Protein 3PUR (pdb70)

Radius of gyration: 34.94 Å; Cα contacts (8 Å, |Δi|>4): 1761; chains: 2; bounding box: 76×114×88 Å

Sequence (979 aa):
PKESDRCGGCGKFTLMSKKKSHHHKKNDFQWIGCDSCQTWYHFLCSGLEQFEYYLYEKFFCPKCVPHTGHSIRYKVVAPHRYRWYSPNEKHLGIEVGSKTWIEDFITRENTVPSPTDDEVCIVEDGYEFRREFEKLGGADNWGKVFMVKDMDGLNMTMPKPGFDLEDVVKIMGSDYEVDTIDVYNQSTYSMKLDTFRKLFRDTKNRPLLYNFLSLEFSDNNEMKEIAKPPRFVQEISMVNRLWPDVYLPEDQRPKVEQFCLAGMAGSYTDFHVDFGGSSVYYHILKGEKIFYIAAPTEQNFAAYQAHETSPDTTTWFGDIANGAVKRVVIKEGQTLLIPAGWIHAVLTPVDSLVFGGNFLHLGNLEMQMRVYHLENAIRKEIRSEEKFYFPNFELLHWMYMRNVLLEKITEANQEGSDMREQEKNIWTASQIMKAEMERWMDRELRLGPEKNAILPTDDKNKIMISVRKQIEIQTKIQNAKNKPKESDRCGGCGKFTHLMSKKKSHHHKKNDFQWIGCDSCQTWYHFLCSGLEQFEYYLYEKFFCPKCVPHTGHSIRYKVVAPHRYRWYSPNEKHLGIEVGSKTWIEDFITRENTVPSPTDDEVCIVEDGYEFRREFEKLGGADNWGKVFMVKDMDGLNMTMPKPGFDLEDVVKIMGSDYEVDTIDVYNQSTYSMKLDTFRKLFRDTKNRPLLYNFLSLEFSDNNEMKEIAKPPRFVQEISMVNRLWPDVSGEYIKLLQREEYLPEDQRPKVEQFCLAGMAGSYTDFHVDFGGSSVYYHILKGEKIFYIAAPTEQNFAAYQAHETSPDTTTWFGDIANGAVKRVVIKEGQTLLIPAGWIHAVLTPVDSLVFGGNFLHLGNLEMQMRVYHLENAIRKEIRSEEKFYFPNFELLHWMYMRNVLLEKITEANQEGSDMREQEKNIWTASQIMKAEMERWMDRELRLGPEKNAILPTDDKNKIMISVRKQIEIQTKIQNAKNK

B-factor: mean 55.59, std 14.45, range [25.79, 121.7]

InterPro domains:
  IPR001965 Zinc finger, PHD-type [SM00249] (210-288)
  IPR003347 JmjC domain [PF02373] (496-595)
  IPR003347 JmjC domain [PS51184] (441-612)
  IPR003347 JmjC domain [SM00558] (441-612)
  IPR011011 Zinc finger, FYVE/PHD-type [SSF57903] (251-297)
  IPR013083 Zinc finger, RING/FYVE/PHD-type [G3DSA:3.30.40.10] (224-297)
  IPR019786 Zinc finger, PHD-type, conserved site [PS01359] (211-287)
  IPR041070 Jumonji, helical domain [PF17811] (600-690)
  IPR050690 JHDM1 Histone Demethylase [PTHR23123] (252-898)

Foldseek 3Di:
DDDQAAAPQPGHGQDQEDDQAVPVCVQQQDWDAAPPVRHIHRNVRQPDFFVCSQFAPHQHGPVCCVPPPHGHGADQLAQQALPSNDVVCNPPARFPLRLVNLVVCVVCVVVAAADDCVAEAEEAELLVVVVVCVVCPHPLQDFHKYKYQAHPVQQWAAAAFVCDLVVVCVQCHQQDWFWKQQRNNRHTHIDGSVVVVVQLVCLPDPPTWIKTDWPQCCPRVVLVNRGAHRPSCCVFFLLCVLVPVPPPDPVQRRGFFKTKIWTAASGKFAKDFAFLLWKKKKAWSDAKKKKWKAGQDPLQLVLVLCVLLDPDRHDHSCVVRVSRIHIDMAGHNMMMIGGGRMIIMMHGNHGTMMIMGTGDGLSCLVRSVVVVVSVVVSCVRDVPPSDDHGRCSVVSLLSCLQVPLLVVLVVCLVVLHQCCVPNVSSLVSNVVSLVVVVVVLVVCVVPNDDPDDPDDNVVVVVSNVSSVVSNVSSVVSVCVVDD/DDDQAAAPFPRHGDDDQEDDQAVVVCVQQQDWDAAPPPRHIHRCVRQPDFFVCSQFAPHQHGPVGCVPPNHGHGQPQQAQQALPSRDVVCNVDFRFCQGPVNLVVCVVPVVVQAADDCVAEAEEAELQVVVVVCVVCPHDLQDFHKYKHNAHVNLQWAAADQVDDLVVVCVQCHQQDWFFKAQRNNRHTHIDGSVVVVVQLVPPPDPPTWIKTDWAQCCPRPVVVVHGAHRVSCCVFFLLCVQAPRVPPVVVVVVVPVGHDPPVQRNRFFKTKIWTAASGKFAKDFPFLQWKKKKAWSAAKKKKWKFGQDPLQLVLVLVVLLDPDRNDHSCVVSVSRIHIDMAGHNMMMIGGGRIIIMMHGNHTTMMIMGTGDGLSCLVRSVVVVVSVVVSCVRDPDPSDDHNRCSVVSLLCCLQPPLLVVLVVCLVVLHQCCVPNVSSVVSNVVSLVSLVVVLVVCVVPNDDPSDDDDNVSSVVSNVSSVVSNVSSVVSNCPVPD

Solvent-accessible surface area: 46070 Å² total; per-residue (Å²): 160,38,138,102,57,139,0,48,48,59,35,144,110,111,137,40,24,46,71,47,1,42,58,56,90,164,54,20,129,93,37,33,20,2,63,49,57,129,51,52,14,20,20,88,38,2,59,27,33,14,12,28,26,46,2,42,106,100,5,24,0,82,156,5,36,112,135,44,34,145,19,67,71,75,142,77,50,0,51,26,26,54,112,6,52,6,88,119,26,133,144,79,39,71,10,6,0,0,75,38,19,4,88,76,1,76,98,79,15,85,105,16,75,89,29,72,124,124,26,8,22,92,2,103,42,0,126,43,4,154,137,40,12,88,158,84,40,4,21,80,99,10,47,31,1,2,8,0,82,77,62,90,28,8,101,3,66,20,16,174,113,54,30,34,4,58,40,0,19,164,34,26,25,59,104,76,120,3,14,1,30,0,0,16,14,60,31,14,26,13,1,82,0,53,13,0,68,118,46,12,108,56,102,196,100,44,68,10,10,8,11,2,26,12,4,7,2,16,98,30,116,99,1,51,86,49,1,64,7,0,117,33,0,46,120,44,2,2,6,50,132,11,19,88,127,174,216,24,61,98,111,30,30,1,31,2,19,21,6,0,34,1,0,2,39,10,1,4,42,44,8,55,19,18,13,0,0,3,0,14,2,24,9,0,7,65,9,46,8,8,6,0,1,0,22,19,67,48,64,16,6,31,26,9,21,62,29,48,21,40,128,70,52,61,42,11,2,12,86,97,4,157,50,22,5,26,53,9,39,0,111,102,30,15,0,0,0,5,2,4,1,9,0,9,0,12,3,2,43,64,37,0,6,0,1,2,3,8,1,0,1,30,24,13,4,94,41,0,8,55,0,29,16,2,16,31,2,8,72,131,67,41,238,48,73,100,64,31,53,10,9,35,11,27,13,0,0,2,4,17,2,68,42,11,0,24,100,84,0,29,77,5,16,145,140,46,40,10,3,111,112,162,36,125,69,34,15,53,8,0,75,59,0,47,63,18,1,44,62,9,10,60,57,11,131,112,124,29,89,105,219,123,43,81,18,72,44,78,57,10,54,137,13,3,84,37,0,96,129,24,20,100,59,0,49,129,39,20,92,75,118,102,219,157,49,136,97,45,135,1,43,52,70,28,139,104,58,201,125,36,17,49,65,41,1,60,58,45,81,167,56,17,127,88,38,30,23,2,69,43,56,123,52,58,11,17,20,89,43,1,60,25,41,13,11,30,22,43,3,44,106,86,5,26,0,76,164,4,38,114,135,46,30,149,19,74,74,76,140,84,41,0,49,25,29,51,104,8,52,10,90,123,24,134,150,75,38,80,11,5,0,0,69,46,16,3,89,77,0,74,106,82,17,88,107,19,71,90,26,71,122,124,27,8,23,88,3,41,11,0,12,40,5,94,49,44,12,94,153,80,39,3,23,83,98,12,49,37,1,1,7,0,79,54,48,19,23,8,20,0,63,22,15,156,109,51,32,30,4,61,48,0,14,177,29,22,28,59,103,76,113,4,14,0,31,0,1,16,14,64,33,13,27,9,1,79,0,41,14,0,58,120,52,21,115,59,109,183,83,46,70,9,10,8,14,1,23,14,3,6,2,13,94,29,121,106,1,27,93,34,1,50,7,0,82,34,0,36,129,46,2,2,6,32,115,6,6,26,67,75,88,55,124,58,102,102,53,66,121,181,128,42,18,16,63,83,108,35,27,1,34,1,20,20,7,0,36,2,0,1,38,11,1,5,48,38,8,55,20,15,12,0,0,3,0,14,2,22,9,0,4,70,9,36,10,7,4,0,1,0,20,18,70,140,125,21,14,52,27,8,61,65,33,42,30,44,136,73,39,64,44,10,2,14,88,96,7,157,52,17,6,25,53,8,37,0,110,99,32,30,0,1,0,4,3,4,2,9,0,10,0,12,2,3,43,69,43,2,7,0,1,2,1,7,1,0,1,32,24,10,4,110,43,0,9,71,0,29,61,16,19,34,36,10,83,169,117,55,216,38,111,84,71,35,54,8,12,34,10,26,13,0,0,1,5,15,0,96,34,7,0,25,84,72,0,37,72,4,15,140,129,48,37,10,1,112,110,156,45,122,78,32,12,49,8,0,80,61,0,45,61,18,0,45,148,10,4,70,55,5,113,152,128,32,77,100,205,114,40,90,22,73,44,89,54,11,47,131,14,0,100,39,0,96,132,19,20,98,64,0,47,131,37,20,88,73,128,107,232

Organism: Caenorhabditis elegans (NCBI:txid6239)

Secondary structure (DSSP, 8-state):
---S---TTT------S---TTTTTTSTTSEEE-TTT--EEEGGGTT--GGGTTTEEE---TTTHHHH-SPEEPP---TTSSSTT-GGGTTSPPPTTSHHHHHHHHHHGGGSPPPPTTTEEEEEEHHHHHHHHHHTT-GGG--SEEEEEE-TTS----PPBTB-HHHHHHHH-TT-EEEEEETTTTEEEEEEHHHHHHHHH--S--SS-EEE--EE-TTSTTHHHHS---HHHHHH-HHHHHS------GGGS---SSEEEEE-TTEEEEEE--GGG-EEEEEEEEEEEEEEEE---HHHHHHHHHHHHSS--S--GGGGTTT--EEEEEETT-EEEE-TT-EEEEEEEEEEEEEEEEE--GGGHHHHHHHHHHHHHHHHH---TT----TTHHHHHHHIIIIIIHHHHHHHHHTT--HHHHHHHHHHHHHHHHHHHHHHHHHHHHH---SS--S-HHHHHHHHHHHHHHHHHHHHHHHTT--/--SS-B-TTT--B----S---GGGGTTSTTSEEE-TTT--EEEGGGTT--GGGTTTEEE---TTTHHHH-S-EEPP---TTSSSTT-GGGTTSPPPTTSHHHHHHHHHHGGGSPPPPTTTEEEEEEHHHHHHHHHHTT-GGG--SEEEEEE-TTS----PPBTB-HHHHHHHH-TT-EEEEEEGGGTEEEEEEHHHHHHHHH--S--SS-EEE--EE-TTSTTHHHHS---HHHHHH-HHHHHS--TT--HHHHHSSS----GGGS---SSEEEEE-TTEEEEEE--GGG-EEEEEEEEEEEEEEEE---HHHHHHHHHHHHSS--SS-GGGGTTT--EEEEEETT-EEEE-TT-EEEEEEEEEEEEEEEEE--GGGHHHHHHHHHHHHHHHHHS--TTS---TTHHHHHHHHIIIIIHHHHHHHHHTT--TTTT-HHHHHHHHHHHHHHHHHHHHHHHH---TT--S-HHHHHHHHHHHHHHHHHHHHHHHTT--

GO terms:
  GO:0071558 histone H3K27me2/H3K27me3 demethylase activity (F, IDA)
  GO:0005634 nucleus (C, IDA)
  GO:0032454 histone H3K9 demethylase activity (F, IDA)
  GO:0042393 histone binding (F, IDA)
  GO:0071558 histone H3K27me2/H3K27me3 demethylase activity (F, IMP)
  GO:0032454 histone H3K9 demethylase activity (F, IMP)

Structure (mmCIF, N/CA/C/O backbone):
data_3PUR
#
_entry.id   3PUR
#
_cell.length_a   66.009
_cell.length_b   144.086
_cell.length_c   78.087
_cell.angle_alpha   90.00
_cell.angle_beta   106.22
_cell.angle_gamma   90.00
#
_symmetry.space_group_name_H-M   'P 1 21 1'
#
loop_
_entity.id
_entity.type
_entity.pdbx_description
1 polymer 'Lysine-specific demethylase 7 homolog'
2 non-polymer 'FE (II) ION'
3 non-polymer 'ZINC ION'
4 non-polymer '(2R)-2-hydroxypentanedioic acid'
5 water water
#
loop_
_atom_site.group_PDB
_atom_site.id
_atom_site.type_symbol
_atom_site.label_atom_id
_atom_site.label_alt_id
_atom_site.label_comp_id
_atom_site.label_asym_id
_atom_site.label_entity_id
_atom_site.label_seq_id
_atom_site.pdbx_PDB_ins_code
_atom_site.Cartn_x
_atom_site.Cartn_y
_atom_site.Cartn_z
_atom_site.occupancy
_atom_site.B_iso_or_equiv
_atom_site.auth_seq_id
_atom_site.auth_comp_id
_atom_site.auth_asym_id
_atom_site.auth_atom_id
_atom_site.pdbx_PDB_model_num
ATOM 1 N N . PRO A 1 9 ? -15.422 -47.654 4.397 1.00 80.37 192 PRO A N 1
ATOM 2 C CA . PRO A 1 9 ? -15.648 -48.731 5.367 1.00 81.96 192 PRO A CA 1
ATOM 3 C C . PRO A 1 9 ? -15.162 -50.098 4.858 1.00 82.52 192 PRO A C 1
ATOM 4 O O . PRO A 1 9 ? -15.989 -50.993 4.635 1.00 83.47 192 PRO A O 1
ATOM 8 N N . LYS A 1 10 ? -13.855 -50.264 4.669 1.00 78.07 193 LYS A N 1
ATOM 9 C CA . LYS A 1 10 ? -13.360 -51.537 4.153 1.00 76.08 193 LYS A CA 1
ATOM 10 C C . LYS A 1 10 ? -12.525 -52.346 5.161 1.00 81.07 193 LYS A C 1
ATOM 11 O O . LYS A 1 10 ? -12.029 -51.816 6.165 1.00 76.32 193 LYS A O 1
ATOM 17 N N . GLU A 1 11 ? -12.384 -53.639 4.876 1.00 78.88 194 GLU A N 1
ATOM 18 C CA . GLU A 1 11 ? -11.774 -54.578 5.806 1.00 79.64 194 GLU A CA 1
ATOM 19 C C . GLU A 1 11 ? -10.301 -54.784 5.526 1.00 77.60 194 GLU A C 1
ATOM 20 O O . GLU A 1 11 ? -9.713 -54.094 4.695 1.00 75.32 194 GLU A O 1
ATOM 26 N N . SER A 1 12 ? -9.710 -55.745 6.231 1.00 72.50 195 SER A N 1
ATOM 27 C CA . SER A 1 12 ? -8.335 -56.138 5.963 1.00 73.08 195 SER A CA 1
ATOM 28 C C . SER A 1 12 ? -8.267 -56.960 4.666 1.00 71.97 195 SER A C 1
ATOM 29 O O . SER A 1 12 ? -8.018 -58.170 4.705 1.00 62.75 195 SER A O 1
ATOM 32 N N . ASP A 1 13 ? -8.538 -56.269 3.544 1.00 74.88 196 ASP A N 1
ATOM 33 C CA . ASP A 1 13 ? -8.430 -56.762 2.151 1.00 75.92 196 ASP A CA 1
ATOM 34 C C . ASP A 1 13 ? -7.730 -55.695 1.261 1.00 72.73 196 ASP A C 1
ATOM 35 O O . ASP A 1 13 ? -7.536 -54.570 1.704 1.00 74.58 196 ASP A O 1
ATOM 40 N N . ARG A 1 14 ? -7.367 -56.026 0.018 1.00 73.40 197 ARG A N 1
ATOM 41 C CA . ARG A 1 14 ? -6.341 -55.237 -0.693 1.00 73.24 197 ARG A CA 1
ATOM 42 C C . ARG A 1 14 ? -6.762 -54.267 -1.829 1.00 72.50 197 ARG A C 1
ATOM 43 O O . ARG A 1 14 ? -7.747 -54.488 -2.544 1.00 68.68 197 ARG A O 1
ATOM 51 N N . CYS A 1 15 ? -5.976 -53.200 -1.986 1.00 69.45 198 CYS A N 1
ATOM 52 C CA . CYS A 1 15 ? -6.230 -52.152 -2.979 1.00 66.72 198 CYS A CA 1
ATOM 53 C C . CYS A 1 15 ? -5.897 -52.610 -4.393 1.00 65.12 198 CYS A C 1
ATOM 54 O O . CYS A 1 15 ? -4.782 -53.040 -4.665 1.00 67.21 198 CYS A O 1
ATOM 57 N N . GLY A 1 16 ? -6.872 -52.503 -5.290 1.00 65.59 199 GLY A N 1
ATOM 58 C CA . GLY A 1 16 ? -6.734 -53.008 -6.645 1.00 62.37 199 GLY A CA 1
ATOM 59 C C . GLY A 1 16 ? -5.685 -52.291 -7.473 1.00 64.28 199 GLY A C 1
ATOM 60 O O . GLY A 1 16 ? -5.263 -52.777 -8.531 1.00 61.50 199 GLY A O 1
ATOM 61 N N . GLY A 1 17 ? -5.263 -51.126 -6.996 1.00 62.87 200 GLY A N 1
ATOM 62 C CA . GLY A 1 17 ? -4.237 -50.365 -7.680 1.00 64.41 200 GLY A CA 1
ATOM 63 C C . GLY A 1 17 ? -2.842 -50.780 -7.254 1.00 67.00 200 GLY A C 1
ATOM 64 O O . GLY A 1 17 ? -2.070 -51.280 -8.064 1.00 59.38 200 GLY A O 1
ATOM 65 N N . CYS A 1 18 ? -2.518 -50.584 -5.976 1.00 68.67 201 CYS A N 1
ATOM 66 C CA . CYS A 1 18 ? -1.167 -50.869 -5.495 1.00 69.35 201 CYS A CA 1
ATOM 67 C C . CYS A 1 18 ? -1.014 -52.279 -4.921 1.00 72.84 201 CYS A C 1
ATOM 68 O O . CYS A 1 18 ? 0.073 -52.666 -4.495 1.00 75.49 201 CYS A O 1
ATOM 71 N N . GLY A 1 19 ? -2.106 -53.038 -4.908 1.00 72.83 202 GLY A N 1
ATOM 72 C CA . GLY A 1 19 ? -2.084 -54.411 -4.436 1.00 72.61 202 GLY A CA 1
ATOM 73 C C . GLY A 1 19 ? -1.788 -54.615 -2.957 1.00 73.32 202 GLY A C 1
ATOM 74 O O . GLY A 1 19 ? -1.554 -55.743 -2.528 1.00 77.68 202 GLY A O 1
ATOM 75 N N . LYS A 1 20 ? -1.798 -53.547 -2.168 1.00 73.15 203 LYS A N 1
ATOM 76 C CA . LYS A 1 20 ? -1.548 -53.687 -0.731 1.00 75.03 203 LYS A CA 1
ATOM 77 C C . LYS A 1 20 ? -2.827 -53.680 0.113 1.00 75.15 203 LYS A C 1
ATOM 78 O O . LYS A 1 20 ? -3.853 -53.150 -0.307 1.00 72.44 203 LYS A O 1
ATOM 84 N N . PHE A 1 21 ? -2.757 -54.285 1.299 1.00 73.17 204 PHE A N 1
ATOM 85 C CA . PHE A 1 21 ? -3.904 -54.369 2.208 1.00 74.54 204 PHE A CA 1
ATOM 86 C C . PHE A 1 21 ? -4.000 -53.132 3.117 1.00 73.54 204 PHE A C 1
ATOM 87 O O . PHE A 1 21 ? -3.237 -52.179 2.951 1.00 76.17 204 PHE A O 1
ATOM 95 N N . THR A 1 22 ? -4.936 -53.141 4.066 1.00 70.31 205 THR A N 1
ATOM 96 C CA . THR A 1 22 ? -5.097 -52.006 4.983 1.00 74.12 205 THR A CA 1
ATOM 97 C C . THR A 1 22 ? -3.779 -51.621 5.659 1.00 76.59 205 THR A C 1
ATOM 98 O O . THR A 1 22 ? -3.229 -52.386 6.462 1.00 78.31 205 THR A O 1
ATOM 102 N N . LEU A 1 42 ? 8.260 -25.084 1.089 1.00 83.92 225 LEU A N 1
ATOM 103 C CA . LEU A 1 42 ? 7.220 -24.155 0.654 1.00 81.46 225 LEU A CA 1
ATOM 104 C C . LEU A 1 42 ? 7.798 -22.763 0.396 1.00 75.32 225 LEU A C 1
ATOM 105 O O . LEU A 1 42 ? 7.962 -21.980 1.330 1.00 74.14 225 LEU A O 1
ATOM 110 N N . MET A 1 43 ? 8.106 -22.463 -0.867 1.00 72.72 226 MET A N 1
ATOM 111 C CA . MET A 1 43 ? 8.623 -21.141 -1.249 1.00 67.14 226 MET A CA 1
ATOM 112 C C . MET A 1 43 ? 7.604 -20.277 -2.009 1.00 61.40 226 MET A C 1
ATOM 113 O O . MET A 1 43 ? 7.772 -19.056 -2.111 1.00 54.41 226 MET A O 1
ATOM 118 N N . SER A 1 44 ? 6.566 -20.922 -2.546 1.00 64.98 227 SER A N 1
ATOM 119 C CA . SER A 1 44 ? 5.468 -20.244 -3.243 1.00 62.57 227 SER A CA 1
ATOM 120 C C . SER A 1 44 ? 4.107 -20.773 -2.775 1.00 66.44 227 SER A C 1
ATOM 121 O O . SER A 1 44 ? 4.036 -21.726 -1.988 1.00 69.57 227 SER A O 1
ATOM 124 N N . LYS A 1 45 ? 3.034 -20.163 -3.278 1.00 64.02 228 LYS A N 1
ATOM 125 C CA . LYS A 1 45 ? 1.677 -20.440 -2.793 1.00 71.56 228 LYS A CA 1
ATOM 126 C C . LYS A 1 45 ? 1.178 -21.859 -3.124 1.00 73.29 228 LYS A C 1
ATOM 127 O O . LYS A 1 45 ? 0.943 -22.204 -4.293 1.00 72.08 228 LYS A O 1
ATOM 133 N N . LYS A 1 46 ? 1.027 -22.673 -2.080 1.00 73.40 229 LYS A N 1
ATOM 134 C CA . LYS A 1 46 ? 0.518 -24.036 -2.221 1.00 78.53 229 LYS A CA 1
ATOM 135 C C . LYS A 1 46 ? -0.394 -24.398 -1.045 1.00 83.50 229 LYS A C 1
ATOM 136 O O . LYS A 1 46 ? -0.016 -24.215 0.116 1.00 84.95 229 LYS A O 1
ATOM 142 N N . LYS A 1 47 ? -1.591 -24.907 -1.341 1.00 82.01 230 LYS A N 1
ATOM 143 C CA . LYS A 1 47 ? -2.548 -25.278 -0.289 1.00 82.99 230 LYS A CA 1
ATOM 144 C C . LYS A 1 47 ? -3.058 -26.732 -0.358 1.00 84.00 230 LYS A C 1
ATOM 145 O O . LYS A 1 47 ? -3.610 -27.243 0.617 1.00 85.20 230 LYS A O 1
ATOM 151 N N . SER A 1 48 ? -2.880 -27.398 -1.497 1.00 82.82 231 SER A N 1
ATOM 152 C CA . SER A 1 48 ? -3.440 -28.743 -1.669 1.00 81.68 231 SER A CA 1
ATOM 153 C C . SER A 1 48 ? -2.690 -29.832 -0.883 1.00 89.72 231 SER A C 1
ATOM 154 O O . SER A 1 48 ? -3.245 -30.901 -0.610 1.00 90.34 231 SER A O 1
ATOM 157 N N . HIS A 1 49 ? -1.442 -29.550 -0.511 1.00 92.36 232 HIS A N 1
ATOM 158 C CA . HIS A 1 49 ? -0.589 -30.530 0.172 1.00 95.60 232 HIS A CA 1
ATOM 159 C C . HIS A 1 49 ? -0.986 -30.836 1.629 1.00 94.57 232 HIS A C 1
ATOM 160 O O . HIS A 1 49 ? -0.405 -31.725 2.256 1.00 95.48 232 HIS A O 1
ATOM 167 N N . HIS A 1 50 ? -1.973 -30.112 2.157 1.00 94.48 233 HIS A N 1
ATOM 168 C CA . HIS A 1 50 ? -2.381 -30.258 3.561 1.00 98.21 233 HIS A CA 1
ATOM 169 C C . HIS A 1 50 ? -3.197 -31.529 3.821 1.00 98.43 233 HIS A C 1
ATOM 170 O O . HIS A 1 50 ? -2.867 -32.321 4.710 1.00 94.08 233 HIS A O 1
ATOM 177 N N . HIS A 1 51 ? -4.265 -31.714 3.047 1.00 99.47 234 HIS A N 1
ATOM 178 C CA . HIS A 1 51 ? -5.092 -32.919 3.157 1.00 99.66 234 HIS A CA 1
ATOM 179 C C . HIS A 1 51 ? -4.769 -33.992 2.086 1.00 97.17 234 HIS A C 1
ATOM 180 O O . HIS A 1 51 ? -5.669 -34.602 1.490 1.00 91.61 234 HIS A O 1
ATOM 187 N N . LYS A 1 52 ? -3.470 -34.204 1.857 1.00 95.47 235 LYS A N 1
ATOM 188 C CA . LYS A 1 52 ? -2.980 -35.389 1.157 1.00 93.73 235 LYS A CA 1
ATOM 189 C C . LYS A 1 52 ? -3.150 -36.609 2.070 1.00 94.95 235 LYS A C 1
ATOM 190 O O . LYS A 1 52 ? -2.630 -37.697 1.790 1.00 92.57 235 LYS A O 1
ATOM 196 N N . LYS A 1 53 ? -3.878 -36.407 3.169 1.00 96.51 236 LYS A N 1
ATOM 197 C CA . LYS A 1 53 ? -4.187 -37.465 4.128 1.00 96.26 236 LYS A CA 1
ATOM 198 C C . LYS A 1 53 ? -5.487 -38.171 3.736 1.00 91.81 236 LYS A C 1
ATOM 199 O O . LYS A 1 53 ? -5.962 -39.073 4.435 1.00 89.83 236 LYS A O 1
ATOM 205 N N . ASN A 1 54 ? -6.057 -37.732 2.617 1.00 86.93 237 ASN A N 1
ATOM 206 C CA . ASN A 1 54 ? -7.177 -38.411 1.988 1.00 82.43 237 ASN A CA 1
ATOM 207 C C . ASN A 1 54 ? -6.646 -39.369 0.934 1.00 78.07 237 ASN A C 1
ATOM 208 O O . ASN A 1 54 ? -7.317 -40.324 0.549 1.00 73.87 237 ASN A O 1
ATOM 213 N N . ASP A 1 55 ? -5.428 -39.107 0.475 1.00 77.06 238 ASP A N 1
ATOM 214 C CA . ASP A 1 55 ? -4.801 -39.945 -0.535 1.00 74.28 238 ASP A CA 1
ATOM 215 C C . ASP A 1 55 ? -4.831 -41.417 -0.144 1.00 73.47 238 ASP A C 1
ATOM 216 O O . ASP A 1 55 ? -5.006 -42.292 -0.993 1.00 70.14 238 ASP A O 1
ATOM 221 N N . PHE A 1 56 ? -4.668 -41.693 1.141 1.00 73.27 239 PHE A N 1
ATOM 222 C CA . PHE A 1 56 ? -4.626 -43.077 1.593 1.00 72.21 239 PHE A CA 1
ATOM 223 C C . PHE A 1 56 ? -5.842 -43.469 2.437 1.00 73.40 239 PHE A C 1
ATOM 224 O O . PHE A 1 56 ? -5.767 -44.363 3.280 1.00 72.56 239 PHE A O 1
ATOM 232 N N . GLN A 1 57 ? -6.958 -42.785 2.209 1.00 71.66 240 GLN A N 1
ATOM 233 C CA . GLN A 1 57 ? -8.252 -43.290 2.636 1.00 69.30 240 GLN A CA 1
ATOM 234 C C . GLN A 1 57 ? -8.794 -44.135 1.490 1.00 69.10 240 GLN A C 1
ATOM 235 O O . GLN A 1 57 ? -8.220 -44.140 0.402 1.00 65.74 240 GLN A O 1
ATOM 241 N N . TRP A 1 58 ? -9.885 -44.855 1.719 1.00 68.63 241 TRP A N 1
ATOM 242 C CA . TRP A 1 58 ? -10.325 -45.837 0.732 1.00 65.22 241 TRP A CA 1
ATOM 243 C C . TRP A 1 58 ? -11.664 -45.534 0.056 1.00 65.13 241 TRP A C 1
ATOM 244 O O . TRP A 1 58 ? -12.588 -44.991 0.672 1.00 59.94 241 TRP A O 1
ATOM 255 N N . ILE A 1 59 ? -11.735 -45.895 -1.227 1.00 59.17 242 ILE A N 1
ATOM 256 C CA . ILE A 1 59 ? -12.947 -45.794 -2.030 1.00 55.86 242 ILE A CA 1
ATOM 257 C C . ILE A 1 59 ? -13.171 -47.152 -2.697 1.00 58.29 242 ILE A C 1
ATOM 258 O O . ILE A 1 59 ? -12.231 -47.778 -3.205 1.00 56.09 242 ILE A O 1
ATOM 263 N N . GLY A 1 60 ? -14.414 -47.613 -2.688 1.00 56.09 243 GLY A N 1
ATOM 264 C CA . GLY A 1 60 ? -14.736 -48.891 -3.292 1.00 57.45 243 GLY A CA 1
ATOM 265 C C . GLY A 1 60 ? -15.509 -48.745 -4.589 1.00 52.63 243 GLY A C 1
ATOM 266 O O . GLY A 1 60 ? -16.412 -47.916 -4.697 1.00 51.12 243 GLY A O 1
ATOM 267 N N . CYS A 1 61 ? -15.173 -49.558 -5.579 1.00 49.50 244 CYS A N 1
ATOM 268 C CA . CYS A 1 61 ? -15.925 -49.495 -6.820 1.00 52.78 244 CYS A CA 1
ATOM 269 C C . CYS A 1 61 ? -17.315 -50.083 -6.632 1.00 54.76 244 CYS A C 1
ATOM 270 O O . CYS A 1 61 ? -17.475 -51.184 -6.095 1.00 52.87 244 CYS A O 1
ATOM 273 N N . ASP A 1 62 ? -18.320 -49.346 -7.085 1.00 54.11 245 ASP A N 1
ATOM 274 C CA . ASP A 1 62 ? -19.706 -49.754 -6.910 1.00 57.54 245 ASP A CA 1
ATOM 275 C C . ASP A 1 62 ? -20.098 -50.948 -7.783 1.00 59.24 245 ASP A C 1
ATOM 276 O O . ASP A 1 62 ? -21.108 -51.606 -7.535 1.00 61.29 245 ASP A O 1
ATOM 281 N N . SER A 1 63 ? -19.305 -51.221 -8.811 1.00 56.92 246 SER A N 1
ATOM 282 C CA . SER A 1 63 ? -19.615 -52.325 -9.719 1.00 57.64 246 SER A CA 1
ATOM 283 C C . SER A 1 63 ? -18.887 -53.595 -9.303 1.00 54.43 246 SER A C 1
ATOM 284 O O . SER A 1 63 ? -19.497 -54.528 -8.783 1.00 54.82 246 SER A O 1
ATOM 287 N N . CYS A 1 64 ? -17.577 -53.623 -9.519 1.00 51.67 247 CYS A N 1
ATOM 288 C CA . CYS A 1 64 ? -16.809 -54.822 -9.236 1.00 53.04 247 CYS A CA 1
ATOM 289 C C . CYS A 1 64 ? -16.484 -54.954 -7.753 1.00 56.68 247 CYS A C 1
ATOM 290 O O . CYS A 1 64 ? -15.853 -55.923 -7.340 1.00 54.62 247 CYS A O 1
ATOM 293 N N . GLN A 1 65 ? -16.916 -53.972 -6.965 1.00 54.23 248 GLN A N 1
ATOM 294 C CA . GLN A 1 65 ? -16.742 -53.988 -5.515 1.00 55.76 248 GLN A CA 1
ATOM 295 C C . GLN A 1 65 ? -15.300 -54.136 -5.078 1.00 55.49 248 GLN A C 1
ATOM 296 O O . GLN A 1 65 ? -15.046 -54.601 -3.967 1.00 62.99 248 GLN A O 1
ATOM 302 N N . THR A 1 66 ? -14.347 -53.755 -5.920 1.00 53.48 249 THR A N 1
ATOM 303 C CA . THR A 1 66 ? -12.963 -53.745 -5.447 1.00 56.59 249 THR A CA 1
ATOM 304 C C . THR A 1 66 ? -12.653 -52.398 -4.800 1.00 57.88 249 THR A C 1
ATOM 305 O O . THR A 1 66 ? -13.218 -51.368 -5.183 1.00 54.58 249 THR A O 1
ATOM 309 N N . TRP A 1 67 ? -11.780 -52.426 -3.796 1.00 57.28 250 TRP A N 1
ATOM 310 C CA . TRP A 1 67 ? -11.427 -51.239 -3.025 1.00 59.46 250 TRP A CA 1
ATOM 311 C C . TRP A 1 67 ? -10.124 -50.645 -3.528 1.00 57.61 250 TRP A C 1
ATOM 312 O O . TRP A 1 67 ? -9.234 -51.372 -3.983 1.00 61.83 250 TRP A O 1
ATOM 323 N N . TYR A 1 68 ? -10.012 -49.324 -3.434 1.00 56.22 251 TYR A N 1
ATOM 324 C CA . TYR A 1 68 ? -8.827 -48.612 -3.899 1.00 58.16 251 TYR A CA 1
ATOM 325 C C . TYR A 1 68 ? -8.466 -47.497 -2.932 1.00 58.99 251 TYR A C 1
ATOM 326 O O . TYR A 1 68 ? -9.344 -46.804 -2.424 1.00 57.31 251 TYR A O 1
ATOM 335 N N . HIS A 1 69 ? -7.174 -47.311 -2.699 1.00 59.12 252 HIS A N 1
ATOM 336 C CA . HIS A 1 69 ? -6.695 -46.068 -2.125 1.00 60.39 252 HIS A CA 1
ATOM 337 C C . HIS A 1 69 ? -7.106 -44.953 -3.083 1.00 61.61 252 HIS A C 1
ATOM 338 O O . HIS A 1 69 ? -6.965 -45.101 -4.297 1.00 61.62 252 HIS A O 1
ATOM 345 N N . PHE A 1 70 ? -7.620 -43.846 -2.555 1.00 61.03 253 PHE A N 1
ATOM 346 C CA . PHE A 1 70 ? -7.977 -42.719 -3.405 1.00 59.86 253 PHE A CA 1
ATOM 347 C C . PHE A 1 70 ? -6.843 -42.438 -4.373 1.00 61.55 253 PHE A C 1
ATOM 348 O O . PHE A 1 70 ? -7.041 -42.381 -5.590 1.00 58.96 253 PHE A O 1
ATOM 356 N N . LEU A 1 71 ? -5.644 -42.278 -3.827 1.00 63.26 254 LEU A N 1
ATOM 357 C CA . LEU A 1 71 ? -4.461 -42.047 -4.652 1.00 66.06 254 LEU A CA 1
ATOM 358 C C . LEU A 1 71 ? -4.378 -43.053 -5.798 1.00 64.42 254 LEU A C 1
ATOM 359 O O . LEU A 1 71 ? -3.952 -42.708 -6.897 1.00 68.55 254 LEU A O 1
ATOM 364 N N . CYS A 1 72 ? -4.775 -44.294 -5.536 1.00 61.70 255 CYS A N 1
ATOM 365 C CA . CYS A 1 72 ? -4.596 -45.379 -6.499 1.00 61.90 255 CYS A CA 1
ATOM 366 C C . CYS A 1 72 ? -5.818 -45.572 -7.383 1.00 60.27 255 CYS A C 1
ATOM 367 O O . CYS A 1 72 ? -5.810 -46.402 -8.289 1.00 63.03 255 CYS A O 1
ATOM 370 N N . SER A 1 73 ? -6.866 -44.799 -7.119 1.00 60.01 256 SER A N 1
ATOM 371 C CA . SER A 1 73 ? -8.155 -45.018 -7.763 1.00 56.01 256 SER A CA 1
ATOM 372 C C . SER A 1 73 ? -8.231 -44.435 -9.163 1.00 57.01 256 SER A C 1
ATOM 373 O O . SER A 1 73 ? -9.167 -44.727 -9.899 1.00 57.70 256 SER A O 1
ATOM 376 N N . GLY A 1 74 ? -7.265 -43.596 -9.521 1.00 57.77 257 GLY A N 1
ATOM 377 C CA . GLY A 1 74 ? -7.301 -42.915 -10.804 1.00 58.86 257 GLY A CA 1
ATOM 378 C C . GLY A 1 74 ? -7.934 -41.546 -10.677 1.00 57.37 257 GLY A C 1
ATOM 379 O O . GLY A 1 74 ? -7.813 -40.702 -11.566 1.00 57.08 257 GLY A O 1
ATOM 380 N N . LEU A 1 75 ? -8.613 -41.329 -9.558 1.00 56.31 258 LEU A N 1
ATOM 381 C CA . LEU A 1 75 ? -9.208 -40.037 -9.254 1.00 54.89 258 LEU A CA 1
ATOM 382 C C . LEU A 1 75 ? -8.111 -39.029 -9.005 1.00 55.87 258 LEU A C 1
ATOM 383 O O . LEU A 1 75 ? -7.048 -39.379 -8.496 1.00 57.33 258 LEU A O 1
ATOM 388 N N . GLU A 1 76 ? -8.360 -37.777 -9.369 1.00 57.06 259 GLU A N 1
ATOM 389 C CA . GLU A 1 76 ? -7.465 -36.691 -8.987 1.00 57.89 259 GLU A CA 1
ATOM 390 C C . GLU A 1 76 ? -7.965 -36.091 -7.690 1.00 54.55 259 GLU A C 1
ATOM 391 O O . GLU A 1 76 ? -9.147 -36.197 -7.372 1.00 54.87 259 GLU A O 1
ATOM 397 N N . GLN A 1 77 ? -7.075 -35.450 -6.944 1.00 56.49 260 GLN A N 1
ATOM 398 C CA . GLN A 1 77 ? -7.444 -34.937 -5.628 1.00 57.62 260 GLN A CA 1
ATOM 399 C C . GLN A 1 77 ? -8.783 -34.193 -5.591 1.00 57.07 260 GLN A C 1
ATOM 400 O O . GLN A 1 77 ? -9.561 -34.351 -4.646 1.00 58.67 260 GLN A O 1
ATOM 406 N N . PHE A 1 78 ? -9.065 -33.380 -6.601 1.00 54.56 261 PHE A N 1
ATOM 407 C CA . PHE A 1 78 ? -10.297 -32.601 -6.560 1.00 53.25 261 PHE A CA 1
ATOM 408 C C . PHE A 1 78 ? -11.556 -33.459 -6.691 1.00 52.69 261 PHE A C 1
ATOM 409 O O . PHE A 1 78 ? -12.643 -32.993 -6.371 1.00 54.17 261 PHE A O 1
ATOM 417 N N . GLU A 1 79 ? -11.422 -34.706 -7.143 1.00 51.97 262 GLU A N 1
ATOM 418 C CA . GLU A 1 79 ? -12.598 -35.559 -7.334 1.00 49.32 262 GLU A CA 1
ATOM 419 C C . GLU A 1 79 ? -12.852 -36.524 -6.176 1.00 53.27 262 GLU A C 1
ATOM 420 O O . GLU A 1 79 ? -13.867 -37.221 -6.150 1.00 50.78 262 GLU A O 1
ATOM 426 N N . TYR A 1 80 ? -11.921 -36.589 -5.236 1.00 53.99 263 TYR A N 1
ATOM 427 C CA . TYR A 1 80 ? -12.042 -37.520 -4.127 1.00 54.22 263 TYR A CA 1
ATOM 428 C C . TYR A 1 80 ? -13.440 -37.466 -3.501 1.00 53.85 263 TYR A C 1
ATOM 429 O O . TYR A 1 80 ? -14.047 -38.503 -3.238 1.00 52.32 263 TYR A O 1
ATOM 438 N N . TYR A 1 81 ? -13.955 -36.259 -3.288 1.00 51.99 264 TYR A N 1
ATOM 439 C CA . TYR A 1 81 ? -15.203 -36.083 -2.546 1.00 53.51 264 TYR A CA 1
ATOM 440 C C . TYR A 1 81 ? -16.441 -35.994 -3.425 1.00 53.65 264 TYR A C 1
ATOM 441 O O . TYR A 1 81 ? -17.553 -35.931 -2.915 1.00 53.77 264 TYR A O 1
ATOM 450 N N . LEU A 1 82 ? -16.257 -36.007 -4.740 1.00 52.56 265 LEU A N 1
ATOM 451 C CA . LEU A 1 82 ? -17.364 -35.731 -5.653 1.00 53.70 265 LEU A CA 1
ATOM 452 C C . LEU A 1 82 ? -18.395 -36.856 -5.828 1.00 54.68 265 LEU A C 1
ATOM 453 O O . LEU A 1 82 ? -19.586 -36.581 -5.989 1.00 55.28 265 LEU A O 1
ATOM 458 N N . TYR A 1 83 ? -17.944 -38.109 -5.834 1.00 52.79 266 TYR A N 1
ATOM 459 C CA . TYR A 1 83 ? -18.797 -39.204 -6.309 1.00 52.64 266 TYR A CA 1
ATOM 460 C C . TYR A 1 83 ? -19.469 -40.035 -5.222 1.00 57.03 266 TYR A C 1
ATOM 461 O O . TYR A 1 83 ? -18.808 -40.595 -4.339 1.00 52.06 266 TYR A O 1
ATOM 470 N N . GLU A 1 84 ? -20.793 -40.116 -5.306 1.00 57.04 267 GLU A N 1
ATOM 471 C CA . GLU A 1 84 ? -21.561 -40.968 -4.411 1.00 58.66 267 GLU A CA 1
ATOM 472 C C . GLU A 1 84 ? -21.445 -42.428 -4.858 1.00 60.84 267 GLU A C 1
ATOM 473 O O . GLU A 1 84 ? -21.305 -43.331 -4.026 1.00 63.58 267 GLU A O 1
ATOM 479 N N . LYS A 1 85 ? -21.501 -42.642 -6.173 1.00 58.90 268 LYS A N 1
ATOM 480 C CA . LYS A 1 85 ? -21.241 -43.943 -6.795 1.00 59.15 268 LYS A CA 1
ATOM 481 C C . LYS A 1 85 ? -19.943 -43.906 -7.579 1.00 55.30 268 LYS A C 1
ATOM 482 O O . LYS A 1 85 ? -19.873 -43.267 -8.620 1.00 59.57 268 LYS A O 1
ATOM 488 N N . PHE A 1 86 ? -18.920 -44.602 -7.105 1.00 56.19 269 PHE A N 1
ATOM 489 C CA . PHE A 1 86 ? -17.651 -44.629 -7.824 1.00 54.35 269 PHE A CA 1
ATOM 490 C C . PHE A 1 86 ? -17.503 -45.871 -8.693 1.00 52.15 269 PHE A C 1
ATOM 491 O O . PHE A 1 86 ? -17.624 -46.990 -8.207 1.00 50.34 269 PHE A O 1
ATOM 499 N N . PHE A 1 87 ? -17.237 -45.670 -9.979 1.00 55.64 270 PHE A N 1
ATOM 500 C CA . PHE A 1 87 ? -16.902 -46.787 -10.864 1.00 54.47 270 PHE A CA 1
ATOM 501 C C . PHE A 1 87 ? -15.434 -46.704 -11.198 1.00 53.82 270 PHE A C 1
ATOM 502 O O . PHE A 1 87 ? -14.967 -45.684 -11.690 1.00 55.37 270 PHE A O 1
ATOM 510 N N . CYS A 1 88 ? -14.699 -47.770 -10.912 1.00 54.03 271 CYS A N 1
ATOM 511 C CA . CYS A 1 88 ? -13.265 -47.759 -11.162 1.00 56.75 271 CYS A CA 1
ATOM 512 C C . CYS A 1 88 ? -12.969 -47.722 -12.677 1.00 57.33 271 CYS A C 1
ATOM 513 O O . CYS A 1 88 ? -13.872 -47.904 -13.496 1.00 53.39 271 CYS A O 1
ATOM 516 N N . PRO A 1 89 ? -11.712 -47.443 -13.053 1.00 57.73 272 PRO A N 1
ATOM 517 C CA . PRO A 1 89 ? -11.377 -47.363 -14.478 1.00 56.67 272 PRO A CA 1
ATOM 518 C C . PRO A 1 89 ? -11.641 -48.680 -15.206 1.00 61.08 272 PRO A C 1
ATOM 519 O O . PRO A 1 89 ? -11.711 -48.695 -16.435 1.00 63.02 272 PRO A O 1
ATOM 523 N N . LYS A 1 90 ? -11.795 -49.766 -14.453 1.00 61.51 273 LYS A N 1
ATOM 524 C CA . LYS A 1 90 ? -12.025 -51.082 -15.043 1.00 62.86 273 LYS A CA 1
ATOM 525 C C . LYS A 1 90 ? -13.498 -51.371 -15.305 1.00 62.93 273 LYS A C 1
ATOM 526 O O . LYS A 1 90 ? -13.834 -52.263 -16.086 1.00 58.94 273 LYS A O 1
ATOM 532 N N . CYS A 1 91 ? -14.379 -50.610 -14.665 1.00 58.61 274 CYS A N 1
ATOM 533 C CA . CYS A 1 91 ? -15.805 -50.790 -14.898 1.00 60.00 274 CYS A CA 1
ATOM 534 C C . CYS A 1 91 ? -16.441 -49.695 -15.767 1.00 59.31 274 CYS A C 1
ATOM 535 O O . CYS A 1 91 ? -17.490 -49.906 -16.371 1.00 58.09 274 CYS A O 1
ATOM 538 N N . VAL A 1 92 ? -15.811 -48.528 -15.818 1.00 57.21 275 VAL A N 1
ATOM 539 C CA . VAL A 1 92 ? -16.355 -47.403 -16.569 1.00 58.13 275 VAL A CA 1
ATOM 540 C C . VAL A 1 92 ? -16.778 -47.801 -17.989 1.00 61.72 275 VAL A C 1
ATOM 541 O O . VAL A 1 92 ? -17.865 -47.426 -18.435 1.00 59.66 275 VAL A O 1
ATOM 545 N N . PRO A 1 93 ? -15.936 -48.584 -18.689 1.00 59.88 276 PRO A N 1
ATOM 546 C CA . PRO A 1 93 ? -16.293 -48.966 -20.059 1.00 65.32 276 PRO A CA 1
ATOM 547 C C . PRO A 1 93 ? -17.706 -49.532 -20.139 1.00 64.27 276 PRO A C 1
ATOM 548 O O . PRO A 1 93 ? -18.402 -49.269 -21.119 1.00 63.87 276 PRO A O 1
ATOM 552 N N . HIS A 1 94 ? -18.138 -50.276 -19.126 1.00 64.18 277 HIS A N 1
ATOM 553 C CA . HIS A 1 94 ? -19.490 -50.831 -19.161 1.00 64.49 277 HIS A CA 1
ATOM 554 C C . HIS A 1 94 ? -20.497 -50.174 -18.217 1.00 65.79 277 HIS A C 1
ATOM 555 O O . HIS A 1 94 ? -21.704 -50.384 -18.368 1.00 67.46 277 HIS A O 1
ATOM 562 N N . THR A 1 95 ? -20.016 -49.385 -17.256 1.00 64.97 278 THR A N 1
ATOM 563 C CA . THR A 1 95 ? -20.913 -48.743 -16.294 1.00 65.11 278 THR A CA 1
ATOM 564 C C . THR A 1 95 ? -21.222 -47.314 -16.685 1.00 60.94 278 THR A C 1
ATOM 565 O O . THR A 1 95 ? -22.244 -46.762 -16.275 1.00 64.87 278 THR A O 1
ATOM 569 N N . GLY A 1 96 ? -20.327 -46.711 -17.459 1.00 59.72 279 GLY A N 1
ATOM 570 C CA . GLY A 1 96 ? -20.348 -45.273 -17.655 1.00 59.89 279 GLY A CA 1
ATOM 571 C C . GLY A 1 96 ? -19.652 -44.605 -16.475 1.00 62.38 279 GLY A C 1
ATOM 572 O O . GLY A 1 96 ? -19.104 -45.286 -15.603 1.00 59.72 279 GLY A O 1
ATOM 573 N N . HIS A 1 97 ? -19.675 -43.278 -16.428 1.00 59.25 280 HIS A N 1
ATOM 574 C CA . HIS A 1 97 ? -18.871 -42.564 -15.440 1.00 62.87 280 HIS A CA 1
ATOM 575 C C . HIS A 1 97 ? -19.452 -42.582 -14.033 1.00 57.88 280 HIS A C 1
ATOM 576 O O . HIS A 1 97 ? -20.644 -42.804 -13.838 1.00 55.89 280 HIS A O 1
ATOM 583 N N . SER A 1 98 ? -18.583 -42.372 -13.056 1.00 54.51 281 SER A N 1
ATOM 584 C CA . SER A 1 98 ? -19.000 -42.295 -11.669 1.00 56.23 281 SER A CA 1
ATOM 585 C C . SER A 1 98 ? -20.149 -41.308 -11.528 1.00 56.57 281 SER A C 1
ATOM 586 O O . SER A 1 98 ? -20.272 -40.383 -12.328 1.00 53.76 281 SER A O 1
ATOM 589 N N . ILE A 1 99 ? -20.994 -41.504 -10.520 1.00 56.02 282 ILE A N 1
ATOM 590 C CA . ILE A 1 99 ? -22.123 -40.603 -10.311 1.00 56.23 282 ILE A CA 1
ATOM 591 C C . ILE A 1 99 ? -21.864 -39.637 -9.148 1.00 60.85 282 ILE A C 1
ATOM 592 O O . ILE A 1 99 ? -21.577 -40.046 -8.016 1.00 58.22 282 ILE A O 1
ATOM 597 N N . ARG A 1 100 ? -21.956 -38.346 -9.433 1.00 60.14 283 ARG A N 1
ATOM 598 C CA . ARG A 1 100 ? -21.701 -37.342 -8.411 1.00 59.64 283 ARG A CA 1
ATOM 599 C C . ARG A 1 100 ? -22.895 -37.202 -7.484 1.00 59.16 283 ARG A C 1
ATOM 600 O O . ARG A 1 100 ? -24.031 -37.498 -7.863 1.00 58.74 283 ARG A O 1
ATOM 608 N N . TYR A 1 101 ? -22.623 -36.773 -6.259 1.00 58.93 284 TYR A N 1
ATOM 609 C CA . TYR A 1 101 ? -23.678 -36.510 -5.296 1.00 62.16 284 TYR A CA 1
ATOM 610 C C . TYR A 1 101 ? -24.627 -35.497 -5.905 1.00 64.60 284 TYR A C 1
ATOM 611 O O . TYR A 1 101 ? -24.228 -34.682 -6.734 1.00 59.42 284 TYR A O 1
ATOM 620 N N . LYS A 1 102 ? -25.888 -35.562 -5.497 1.00 67.09 285 LYS A N 1
ATOM 621 C CA . LYS A 1 102 ? -26.857 -34.550 -5.877 1.00 69.33 285 LYS A CA 1
ATOM 622 C C . LYS A 1 102 ? -26.520 -33.276 -5.101 1.00 68.01 285 LYS A C 1
ATOM 623 O O . LYS A 1 102 ? -26.122 -33.341 -3.935 1.00 67.13 285 LYS A O 1
ATOM 629 N N . VAL A 1 103 ? -26.651 -32.123 -5.748 1.00 69.16 286 VAL A N 1
ATOM 630 C CA . VAL A 1 103 ? -26.443 -30.858 -5.057 1.00 66.18 286 VAL A CA 1
ATOM 631 C C . VAL A 1 103 ? -27.671 -30.559 -4.221 1.00 65.63 286 VAL A C 1
ATOM 632 O O . VAL A 1 103 ? -28.600 -29.898 -4.680 1.00 66.57 286 VAL A O 1
ATOM 636 N N . VAL A 1 104 ? -27.669 -31.055 -2.992 1.00 68.15 287 VAL A N 1
ATOM 637 C CA . VAL A 1 104 ? -28.820 -30.935 -2.108 1.00 67.91 287 VAL A CA 1
ATOM 638 C C . VAL A 1 104 ? -28.871 -29.589 -1.376 1.00 71.99 287 VAL A C 1
ATOM 639 O O . VAL A 1 104 ? -29.945 -29.134 -0.969 1.00 74.74 287 VAL A O 1
ATOM 643 N N . ALA A 1 105 ? -27.712 -28.945 -1.233 1.00 71.61 288 ALA A N 1
ATOM 644 C CA . ALA A 1 105 ? -27.616 -27.658 -0.537 1.00 64.65 288 ALA A CA 1
ATOM 645 C C . ALA A 1 105 ? -26.698 -26.646 -1.244 1.00 64.39 288 ALA A C 1
ATOM 646 O O . ALA A 1 105 ? -25.587 -26.383 -0.774 1.00 63.04 288 ALA A O 1
ATOM 648 N N . PRO A 1 106 ? -27.171 -26.060 -2.362 1.00 60.50 289 PRO A N 1
ATOM 649 C CA . PRO A 1 106 ? -26.376 -25.127 -3.170 1.00 62.78 289 PRO A CA 1
ATOM 650 C C . PRO A 1 106 ? -25.831 -23.928 -2.391 1.00 60.17 289 PRO A C 1
ATOM 651 O O . PRO A 1 106 ? -24.939 -23.242 -2.876 1.00 59.86 289 PRO A O 1
ATOM 655 N N . HIS A 1 107 ? -26.356 -23.672 -1.202 1.00 62.02 290 HIS A N 1
ATOM 656 C CA . HIS A 1 107 ? -25.963 -22.485 -0.458 1.00 56.76 290 HIS A CA 1
ATOM 657 C C . HIS A 1 107 ? -24.953 -22.830 0.629 1.00 59.47 290 HIS A C 1
ATOM 658 O O . HIS A 1 107 ? -24.631 -21.992 1.477 1.00 59.46 290 HIS A O 1
ATOM 665 N N . ARG A 1 108 ? -24.468 -24.067 0.610 1.00 57.02 291 ARG A N 1
ATOM 666 C CA . ARG A 1 108 ? -23.510 -24.527 1.607 1.00 59.11 291 ARG A CA 1
ATOM 667 C C . ARG A 1 108 ? -22.234 -24.995 0.931 1.00 58.77 291 ARG A C 1
ATOM 668 O O . ARG A 1 108 ? -22.266 -25.492 -0.187 1.00 59.12 291 ARG A O 1
ATOM 676 N N . TYR A 1 109 ? -21.108 -24.844 1.612 1.00 56.50 292 TYR A N 1
ATOM 677 C CA . TYR A 1 109 ? -19.871 -25.386 1.094 1.00 57.49 292 TYR A CA 1
ATOM 678 C C . TYR A 1 109 ? -20.037 -26.894 0.926 1.00 58.75 292 TYR A C 1
ATOM 679 O O . TYR A 1 109 ? -19.727 -27.444 -0.129 1.00 58.29 292 TYR A O 1
ATOM 688 N N . ARG A 1 110 ? -20.530 -27.560 1.967 1.00 60.30 293 ARG A N 1
ATOM 689 C CA . ARG A 1 110 ? -20.874 -28.975 1.867 1.00 61.58 293 ARG A CA 1
ATOM 690 C C . ARG A 1 110 ? -22.222 -29.118 1.141 1.00 63.06 293 ARG A C 1
ATOM 691 O O . ARG A 1 110 ? -23.236 -29.474 1.754 1.00 60.67 293 ARG A O 1
ATOM 699 N N . TRP A 1 111 ? -22.218 -28.829 -0.162 1.00 59.81 294 TRP A N 1
ATOM 700 C CA . TRP A 1 111 ? -23.434 -28.796 -0.985 1.00 59.30 294 TRP A CA 1
ATOM 701 C C . TRP A 1 111 ? -24.063 -30.171 -1.182 1.00 59.94 294 TRP A C 1
ATOM 702 O O . TRP A 1 111 ? -25.211 -30.284 -1.602 1.00 61.73 294 TRP A O 1
ATOM 713 N N . TYR A 1 112 ? -23.299 -31.216 -0.887 1.00 63.32 295 TYR A N 1
ATOM 714 C CA . TYR A 1 112 ? -23.770 -32.593 -1.032 1.00 63.79 295 TYR A CA 1
ATOM 715 C C . TYR A 1 112 ? -24.603 -33.058 0.176 1.00 65.63 295 TYR A C 1
ATOM 716 O O . TYR A 1 112 ? -25.369 -34.017 0.076 1.00 67.30 295 TYR A O 1
ATOM 725 N N . SER A 1 113 ? -24.465 -32.358 1.301 1.00 62.95 296 SER A N 1
ATOM 726 C CA . SER A 1 113 ? -25.051 -32.779 2.583 1.00 68.11 296 SER A CA 1
ATOM 727 C C . SER A 1 113 ? -26.500 -32.335 2.814 1.00 69.11 296 SER A C 1
ATOM 728 O O . SER A 1 113 ? -26.794 -31.144 2.819 1.00 70.75 296 SER A O 1
ATOM 731 N N . PRO A 1 114 ? -27.408 -33.304 3.035 1.00 72.78 297 PRO A N 1
ATOM 732 C CA . PRO A 1 114 ? -28.838 -33.059 3.275 1.00 73.31 297 PRO A CA 1
ATOM 733 C C . PRO A 1 114 ? -29.083 -32.473 4.662 1.00 71.89 297 PRO A C 1
ATOM 734 O O . PRO A 1 114 ? -30.005 -31.676 4.838 1.00 70.52 297 PRO A O 1
ATOM 738 N N . ASN A 1 115 ? -28.258 -32.879 5.625 1.00 71.61 298 ASN A N 1
ATOM 739 C CA . ASN A 1 115 ? -28.332 -32.399 7.004 1.00 72.34 298 ASN A CA 1
ATOM 740 C C . ASN A 1 115 ? -27.944 -30.934 7.103 1.00 73.72 298 ASN A C 1
ATOM 741 O O . ASN A 1 115 ? -27.953 -30.347 8.192 1.00 68.22 298 ASN A O 1
ATOM 746 N N . GLU A 1 116 ? -27.586 -30.355 5.958 1.00 70.57 299 GLU A N 1
ATOM 747 C CA . GLU A 1 116 ? -27.167 -28.960 5.899 1.00 70.68 299 GLU A CA 1
ATOM 748 C C . GLU A 1 116 ? -28.113 -28.113 5.055 1.00 72.01 299 GLU A C 1
ATOM 749 O O . GLU A 1 116 ? -27.956 -26.896 4.977 1.00 70.86 299 GLU A O 1
ATOM 755 N N . LYS A 1 117 ? -29.098 -28.757 4.433 1.00 74.68 300 LYS A N 1
ATOM 756 C CA . LYS A 1 117 ? -30.033 -28.060 3.551 1.00 71.65 300 LYS A CA 1
ATOM 757 C C . LYS A 1 117 ? -30.746 -26.891 4.233 1.00 73.68 300 LYS A C 1
ATOM 758 O O . LYS A 1 117 ? -31.113 -25.915 3.582 1.00 75.84 300 LYS A O 1
ATOM 764 N N . HIS A 1 118 ? -30.936 -27.000 5.545 1.00 75.75 301 HIS A N 1
ATOM 765 C CA . HIS A 1 118 ? -31.741 -26.043 6.301 1.00 76.08 301 HIS A CA 1
ATOM 766 C C . HIS A 1 118 ? -30.925 -24.872 6.870 1.00 77.44 301 HIS A C 1
ATOM 767 O O . HIS A 1 118 ? -31.491 -23.834 7.233 1.00 77.81 301 HIS A O 1
ATOM 774 N N . LEU A 1 119 ? -29.606 -25.041 6.967 1.00 74.57 302 LEU A N 1
ATOM 775 C CA . LEU A 1 119 ? -28.736 -23.966 7.443 1.00 71.44 302 LEU A CA 1
ATOM 776 C C . LEU A 1 119 ? -28.712 -22.789 6.453 1.00 70.17 302 LEU A C 1
ATOM 777 O O . LEU A 1 119 ? -29.331 -22.847 5.383 1.00 64.46 302 LEU A O 1
ATOM 782 N N . GLY A 1 120 ? -28.010 -21.719 6.825 1.00 70.16 303 GLY A N 1
ATOM 783 C CA . GLY A 1 120 ? -28.055 -20.473 6.075 1.00 66.89 303 GLY A CA 1
ATOM 784 C C . GLY A 1 120 ? -27.042 -20.341 4.948 1.00 67.51 303 GLY A C 1
ATOM 785 O O . GLY A 1 120 ? -26.015 -21.025 4.933 1.00 63.96 303 GLY A O 1
ATOM 786 N N . ILE A 1 121 ? -27.341 -19.450 4.002 1.00 65.46 304 ILE A N 1
ATOM 787 C CA . ILE A 1 121 ? -26.465 -19.183 2.870 1.00 65.67 304 ILE A CA 1
ATOM 788 C C . ILE A 1 121 ? -25.069 -18.729 3.277 1.00 64.15 304 ILE A C 1
ATOM 789 O O . ILE A 1 121 ? -24.905 -17.686 3.926 1.00 63.88 304 ILE A O 1
ATOM 794 N N . GLU A 1 122 ? -24.067 -19.508 2.874 1.00 61.62 305 GLU A N 1
ATOM 795 C CA . GLU A 1 122 ? -22.675 -19.180 3.158 1.00 59.16 305 GLU A CA 1
ATOM 796 C C . GLU A 1 122 ? -22.074 -18.367 2.014 1.00 61.29 305 GLU A C 1
ATOM 797 O O . GLU A 1 122 ? -22.435 -18.561 0.847 1.00 56.99 305 GLU A O 1
ATOM 803 N N . VAL A 1 123 ? -21.166 -17.452 2.348 1.00 58.29 306 VAL A N 1
ATOM 804 C CA . VAL A 1 123 ? -20.562 -16.599 1.328 1.00 59.75 306 VAL A CA 1
ATOM 805 C C . VAL A 1 123 ? -19.688 -17.428 0.388 1.00 54.91 306 VAL A C 1
ATOM 806 O O . VAL A 1 123 ? -18.888 -18.257 0.831 1.00 51.28 306 VAL A O 1
ATOM 810 N N . GLY A 1 124 ? -19.856 -17.216 -0.909 1.00 57.03 307 GLY A N 1
ATOM 811 C CA . GLY A 1 124 ? -19.078 -17.949 -1.896 1.00 56.95 307 GLY A CA 1
ATOM 812 C C . GLY A 1 124 ? -19.716 -19.246 -2.368 1.00 57.96 307 GLY A C 1
ATOM 813 O O . GLY A 1 124 ? -19.196 -19.903 -3.262 1.00 54.22 307 GLY A O 1
ATOM 814 N N . SER A 1 125 ? -20.829 -19.631 -1.750 1.00 59.62 308 SER A N 1
ATOM 815 C CA . SER A 1 125 ? -21.599 -20.783 -2.213 1.00 60.42 308 SER A CA 1
ATOM 816 C C . SER A 1 125 ? -22.227 -20.406 -3.549 1.00 56.55 308 SER A C 1
ATOM 817 O O . SER A 1 125 ? -22.306 -19.221 -3.868 1.00 59.11 308 SER A O 1
ATOM 820 N N . LYS A 1 126 ? -22.665 -21.390 -4.339 1.00 61.49 309 LYS A N 1
ATOM 821 C CA . LYS A 1 126 ? -23.293 -21.085 -5.637 1.00 55.58 309 LYS A CA 1
ATOM 822 C C . LYS A 1 126 ? -24.450 -20.113 -5.438 1.00 60.14 309 LYS A C 1
ATOM 823 O O . LYS A 1 126 ? -24.481 -19.027 -6.017 1.00 62.46 309 LYS A O 1
ATOM 829 N N . THR A 1 127 ? -25.400 -20.512 -4.603 1.00 60.84 310 THR A N 1
ATOM 830 C CA . THR A 1 127 ? -26.472 -19.626 -4.190 1.00 58.69 310 THR A CA 1
ATOM 831 C C . THR A 1 127 ? -25.947 -18.206 -3.954 1.00 57.85 310 THR A C 1
ATOM 832 O O . THR A 1 127 ? -26.346 -17.265 -4.646 1.00 61.80 310 THR A O 1
ATOM 836 N N . TRP A 1 128 ? -25.040 -18.058 -2.991 1.00 58.59 311 TRP A N 1
ATOM 837 C CA . TRP A 1 128 ? -24.612 -16.728 -2.557 1.00 60.45 311 TRP A CA 1
ATOM 838 C C . TRP A 1 128 ? -23.999 -15.958 -3.703 1.00 59.43 311 TRP A C 1
ATOM 839 O O . TRP A 1 128 ? -24.133 -14.736 -3.786 1.00 59.40 311 TRP A O 1
ATOM 850 N N . ILE A 1 129 ? -23.319 -16.663 -4.596 1.00 58.25 312 ILE A N 1
ATOM 851 C CA . ILE A 1 129 ? -22.667 -15.964 -5.687 1.00 58.82 312 ILE A CA 1
ATOM 852 C C . ILE A 1 129 ? -23.681 -15.354 -6.636 1.00 58.50 312 ILE A C 1
ATOM 853 O O . ILE A 1 129 ? -23.608 -14.162 -6.938 1.00 58.18 312 ILE A O 1
ATOM 858 N N . GLU A 1 130 ? -24.633 -16.162 -7.090 1.00 61.41 313 GLU A N 1
ATOM 859 C CA . GLU A 1 130 ? -25.610 -15.698 -8.079 1.00 65.27 313 GLU A CA 1
ATOM 860 C C . GLU A 1 130 ? -26.478 -14.572 -7.515 1.00 67.49 313 GLU A C 1
ATOM 861 O O . GLU A 1 130 ? -26.918 -13.677 -8.253 1.00 68.05 313 GLU A O 1
ATOM 867 N N . ASP A 1 131 ? -26.719 -14.624 -6.206 1.00 62.52 314 ASP A N 1
ATOM 868 C CA . ASP A 1 131 ? -27.458 -13.566 -5.523 1.00 67.48 314 ASP A CA 1
ATOM 869 C C . ASP A 1 131 ? -26.601 -12.312 -5.354 1.00 65.30 314 ASP A C 1
ATOM 870 O O . ASP A 1 131 ? -27.119 -11.203 -5.276 1.00 67.93 314 ASP A O 1
ATOM 875 N N . PHE A 1 132 ? -25.289 -12.500 -5.289 1.00 62.74 315 PHE A N 1
ATOM 876 C CA . PHE A 1 132 ? -24.349 -11.392 -5.174 1.00 61.07 315 PHE A CA 1
ATOM 877 C C . PHE A 1 132 ? -24.100 -10.695 -6.511 1.00 61.27 315 PHE A C 1
ATOM 878 O O . PHE A 1 132 ? -23.741 -9.525 -6.539 1.00 62.27 315 PHE A O 1
ATOM 886 N N . ILE A 1 133 ? -24.300 -11.414 -7.611 1.00 60.14 316 ILE A N 1
ATOM 887 C CA . ILE A 1 133 ? -24.039 -10.878 -8.948 1.00 64.42 316 ILE A CA 1
ATOM 888 C C . ILE A 1 133 ? -25.079 -9.846 -9.364 1.00 67.98 316 ILE A C 1
ATOM 889 O O . ILE A 1 133 ? -24.842 -8.996 -10.233 1.00 67.64 316 ILE A O 1
ATOM 894 N N . THR A 1 134 ? -26.243 -9.929 -8.739 1.00 65.58 317 THR A N 1
ATOM 895 C CA . THR A 1 134 ? -27.337 -9.044 -9.092 1.00 68.35 317 THR A CA 1
ATOM 896 C C . THR A 1 134 ? -27.218 -7.737 -8.306 1.00 69.09 317 THR A C 1
ATOM 897 O O . THR A 1 134 ? -27.666 -6.686 -8.762 1.00 70.20 317 THR A O 1
ATOM 901 N N . ARG A 1 135 ? -26.595 -7.814 -7.130 1.00 64.39 318 ARG A N 1
ATOM 902 C CA . ARG A 1 135 ? -26.522 -6.679 -6.210 1.00 69.03 318 ARG A CA 1
ATOM 903 C C . ARG A 1 135 ? -25.128 -6.043 -6.126 1.00 67.53 318 ARG A C 1
ATOM 904 O O . ARG A 1 135 ? -24.977 -4.929 -5.609 1.00 66.04 318 ARG A O 1
ATOM 912 N N . GLU A 1 136 ? -24.117 -6.746 -6.632 1.00 64.67 319 GLU A N 1
ATOM 913 C CA . GLU A 1 136 ? -22.729 -6.305 -6.493 1.00 62.38 319 GLU A CA 1
ATOM 914 C C . GLU A 1 136 ? -22.493 -4.908 -7.045 1.00 62.77 319 GLU A C 1
ATOM 915 O O . GLU A 1 136 ? -21.739 -4.122 -6.462 1.00 63.64 319 GLU A O 1
ATOM 921 N N . ASN A 1 137 ? -23.138 -4.589 -8.158 1.00 60.39 320 ASN A N 1
ATOM 922 C CA . ASN A 1 137 ? -22.869 -3.316 -8.817 1.00 64.83 320 ASN A CA 1
ATOM 923 C C . ASN A 1 137 ? -23.514 -2.130 -8.114 1.00 68.40 320 ASN A C 1
ATOM 924 O O . ASN A 1 137 ? -23.486 -1.013 -8.623 1.00 71.06 320 ASN A O 1
ATOM 929 N N . THR A 1 138 ? -24.110 -2.377 -6.954 1.00 64.05 321 THR A N 1
ATOM 930 C CA . THR A 1 138 ? -24.603 -1.294 -6.120 1.00 66.46 321 THR A CA 1
ATOM 931 C C . THR A 1 138 ? -23.569 -1.001 -5.036 1.00 67.81 321 THR A C 1
ATOM 932 O O . THR A 1 138 ? -23.850 -0.295 -4.068 1.00 67.67 321 THR A O 1
ATOM 936 N N . VAL A 1 139 ? -22.369 -1.556 -5.200 1.00 67.25 322 VAL A N 1
ATOM 937 C CA . VAL A 1 139 ? -21.259 -1.217 -4.316 1.00 64.21 322 VAL A CA 1
ATOM 938 C C . VAL A 1 139 ? -20.600 0.072 -4.782 1.00 61.57 322 VAL A C 1
ATOM 939 O O . VAL A 1 139 ? -20.257 0.204 -5.957 1.00 63.62 322 VAL A O 1
ATOM 943 N N . PRO A 1 140 ? -20.421 1.024 -3.852 1.00 60.36 323 PRO A N 1
ATOM 944 C CA . PRO A 1 140 ? -19.922 2.365 -4.158 1.00 58.17 323 PRO A CA 1
ATOM 945 C C . PRO A 1 140 ? -18.575 2.331 -4.860 1.00 56.37 323 PRO A C 1
ATOM 946 O O . PRO A 1 140 ? -17.693 1.554 -4.467 1.00 50.65 323 PRO A O 1
ATOM 950 N N . SER A 1 141 ? -18.433 3.168 -5.886 1.00 56.42 324 SER A N 1
ATOM 951 C CA . SER A 1 141 ? -17.140 3.446 -6.498 1.00 54.65 324 SER A CA 1
ATOM 952 C C . SER A 1 141 ? -16.242 4.114 -5.461 1.00 54.35 324 SER A C 1
ATOM 953 O O . SER A 1 141 ? -16.733 4.675 -4.487 1.00 53.99 324 SER A O 1
ATOM 956 N N . PRO A 1 142 ? -14.920 4.058 -5.665 1.00 51.13 325 PRO A N 1
ATOM 957 C CA . PRO A 1 142 ? -13.978 4.528 -4.644 1.00 54.54 325 PRO A CA 1
ATOM 958 C C . PRO A 1 142 ? -13.683 6.014 -4.796 1.00 51.39 325 PRO A C 1
ATOM 959 O O . PRO A 1 142 ? -14.025 6.583 -5.822 1.00 50.61 325 PRO A O 1
ATOM 963 N N . THR A 1 143 ? -13.064 6.638 -3.798 1.00 52.24 326 THR A N 1
ATOM 964 C CA . THR A 1 143 ? -12.746 8.057 -3.923 1.00 50.39 326 THR A CA 1
ATOM 965 C C . THR A 1 143 ? -11.446 8.220 -4.695 1.00 54.87 326 THR A C 1
ATOM 966 O O . THR A 1 143 ? -10.743 7.246 -4.950 1.00 54.80 326 THR A O 1
ATOM 970 N N . ASP A 1 144 ? -11.140 9.451 -5.081 1.00 56.15 327 ASP A N 1
ATOM 971 C CA . ASP A 1 144 ? -9.926 9.726 -5.832 1.00 54.68 327 ASP A CA 1
ATOM 972 C C . ASP A 1 144 ? -8.704 9.626 -4.934 1.00 56.55 327 ASP A C 1
ATOM 973 O O . ASP A 1 144 ? -7.578 9.546 -5.422 1.00 55.93 327 ASP A O 1
ATOM 978 N N . ASP A 1 145 ? -8.923 9.640 -3.624 1.00 48.69 328 ASP A N 1
ATOM 979 C CA . ASP A 1 145 ? -7.833 9.425 -2.675 1.00 53.53 328 ASP A CA 1
ATOM 980 C C . ASP A 1 145 ? -7.505 7.940 -2.550 1.00 51.44 328 ASP A C 1
ATOM 981 O O . ASP A 1 145 ? -6.427 7.577 -2.089 1.00 52.75 328 ASP A O 1
ATOM 986 N N . GLU A 1 146 ? -8.448 7.088 -2.944 1.00 51.57 329 GLU A N 1
ATOM 987 C CA . GLU A 1 146 ? -8.296 5.636 -2.838 1.00 48.16 329 GLU A CA 1
ATOM 988 C C . GLU A 1 146 ? -7.768 5.024 -4.134 1.00 49.92 329 GLU A C 1
ATOM 989 O O . GLU A 1 146 ? -6.852 4.202 -4.132 1.00 46.77 329 GLU A O 1
ATOM 995 N N . VAL A 1 147 ? -8.356 5.410 -5.251 1.00 47.81 330 VAL A N 1
ATOM 996 C CA . VAL A 1 147 ? -7.967 4.794 -6.502 1.00 45.97 330 VAL A CA 1
ATOM 997 C C . VAL A 1 147 ? -7.741 5.866 -7.545 1.00 49.88 330 VAL A C 1
ATOM 998 O O . VAL A 1 147 ? -8.447 6.873 -7.585 1.00 50.78 330 VAL A O 1
ATOM 1002 N N . CYS A 1 148 ? -6.733 5.645 -8.379 1.00 49.75 331 CYS A N 1
ATOM 1003 C CA . CYS A 1 148 ? -6.428 6.539 -9.468 1.00 47.32 331 CYS A CA 1
ATOM 1004 C C . CYS A 1 148 ? -6.443 5.738 -10.756 1.00 48.20 331 CYS A C 1
ATOM 1005 O O . CYS A 1 148 ? -5.693 4.774 -10.911 1.00 44.93 331 CYS A O 1
ATOM 1008 N N . ILE A 1 149 ? -7.327 6.125 -11.667 1.00 50.17 332 ILE A N 1
ATOM 1009 C CA . ILE A 1 149 ? -7.413 5.495 -12.969 1.00 47.35 332 ILE A CA 1
ATOM 1010 C C . ILE A 1 149 ? -6.692 6.379 -13.969 1.00 49.89 332 ILE A C 1
ATOM 1011 O O . ILE A 1 149 ? -6.984 7.574 -14.060 1.00 47.56 332 ILE A O 1
ATOM 1016 N N . VAL A 1 150 ? -5.748 5.796 -14.705 1.00 49.13 333 VAL A N 1
ATOM 1017 C CA . VAL A 1 150 ? -4.988 6.529 -15.712 1.00 44.00 333 VAL A CA 1
ATOM 1018 C C . VAL A 1 150 ? -5.082 5.787 -17.042 1.00 46.03 333 VAL A C 1
ATOM 1019 O O . VAL A 1 150 ? -5.337 4.579 -17.047 1.00 45.05 333 VAL A O 1
ATOM 1023 N N . GLU A 1 151 ? -4.864 6.502 -18.157 1.00 41.71 334 GLU A N 1
ATOM 1024 C CA . GLU A 1 151 ? -5.046 5.943 -19.505 1.00 43.10 334 GLU A CA 1
ATOM 1025 C C . GLU A 1 151 ? -3.933 4.989 -19.913 1.00 41.89 334 GLU A C 1
ATOM 1026 O O . GLU A 1 151 ? -4.179 3.983 -20.576 1.00 38.97 334 GLU A O 1
ATOM 1032 N N . ASP A 1 152 ? -2.710 5.279 -19.490 1.00 41.81 335 ASP A N 1
ATOM 1033 C CA . ASP A 1 152 ? -1.598 4.423 -19.857 1.00 39.64 335 ASP A CA 1
ATOM 1034 C C . ASP A 1 152 ? -0.443 4.518 -18.871 1.00 40.38 335 ASP A C 1
ATOM 1035 O O . ASP A 1 152 ? -0.479 5.289 -17.907 1.00 40.66 335 ASP A O 1
ATOM 1040 N N . GLY A 1 153 ? 0.588 3.723 -19.126 1.00 40.40 336 GLY A N 1
ATOM 1041 C CA . GLY A 1 153 ? 1.734 3.657 -18.246 1.00 40.08 336 GLY A CA 1
ATOM 1042 C C . GLY A 1 153 ? 2.484 4.961 -18.083 1.00 43.24 336 GLY A C 1
ATOM 1043 O O . GLY A 1 153 ? 3.063 5.190 -17.014 1.00 41.22 336 GLY A O 1
ATOM 1044 N N . TYR A 1 154 ? 2.489 5.802 -19.131 1.00 38.36 337 TYR A N 1
ATOM 1045 C CA . TYR A 1 154 ? 3.172 7.091 -19.070 1.00 39.12 337 TYR A CA 1
ATOM 1046 C C . TYR A 1 154 ? 2.490 8.028 -18.094 1.00 37.53 337 TYR A C 1
ATOM 1047 O O . TYR A 1 154 ? 3.140 8.791 -17.375 1.00 38.36 337 TYR A O 1
ATOM 1056 N N . GLU A 1 155 ? 1.168 8.007 -18.106 1.00 37.12 338 GLU A N 1
ATOM 1057 C CA . GLU A 1 155 ? 0.421 8.834 -17.187 1.00 39.31 338 GLU A CA 1
ATOM 1058 C C . GLU A 1 155 ? 0.565 8.253 -15.781 1.00 43.67 338 GLU A C 1
ATOM 1059 O O . GLU A 1 155 ? 0.654 9.001 -14.804 1.00 40.40 338 GLU A O 1
ATOM 1065 N N . PHE A 1 156 ? 0.588 6.922 -15.691 1.00 42.42 339 PHE A N 1
ATOM 1066 C CA . PHE A 1 156 ? 0.757 6.268 -14.402 1.00 41.63 339 PHE A CA 1
ATOM 1067 C C . PHE A 1 156 ? 2.013 6.812 -13.767 1.00 45.08 339 PHE A C 1
ATOM 1068 O O . PHE A 1 156 ? 2.015 7.225 -12.600 1.00 45.67 339 PHE A O 1
ATOM 1076 N N . ARG A 1 157 ? 3.091 6.833 -14.543 1.00 43.15 340 ARG A N 1
ATOM 1077 C CA . ARG A 1 157 ? 4.355 7.239 -13.976 1.00 41.83 340 ARG A CA 1
ATOM 1078 C C . ARG A 1 157 ? 4.308 8.675 -13.490 1.00 46.72 340 ARG A C 1
ATOM 1079 O O . ARG A 1 157 ? 4.925 9.003 -12.482 1.00 47.65 340 ARG A O 1
ATOM 1087 N N . ARG A 1 158 ? 3.583 9.537 -14.196 1.00 44.06 341 ARG A N 1
ATOM 1088 C CA . ARG A 1 158 ? 3.546 10.943 -13.812 1.00 41.55 341 ARG A CA 1
ATOM 1089 C C . ARG A 1 158 ? 2.771 11.117 -12.505 1.00 47.57 341 ARG A C 1
ATOM 1090 O O . ARG A 1 158 ? 3.170 11.897 -11.631 1.00 44.44 341 ARG A O 1
ATOM 1098 N N . GLU A 1 159 ? 1.645 10.410 -12.399 1.00 46.63 342 GLU A N 1
ATOM 1099 C CA . GLU A 1 159 ? 0.758 10.528 -11.247 1.00 48.38 342 GLU A CA 1
ATOM 1100 C C . GLU A 1 159 ? 1.422 9.909 -10.022 1.00 45.00 342 GLU A C 1
ATOM 1101 O O . GLU A 1 159 ? 1.455 10.511 -8.968 1.00 48.95 342 GLU A O 1
ATOM 1107 N N . PHE A 1 160 ? 1.955 8.704 -10.196 1.00 48.00 343 PHE A N 1
ATOM 1108 C CA . PHE A 1 160 ? 2.733 8.003 -9.180 1.00 45.47 343 PHE A CA 1
ATOM 1109 C C . PHE A 1 160 ? 3.796 8.945 -8.640 1.00 47.33 343 PHE A C 1
ATOM 1110 O O . PHE A 1 160 ? 3.948 9.077 -7.435 1.00 41.54 343 PHE A O 1
ATOM 1118 N N . GLU A 1 161 ? 4.503 9.639 -9.530 1.00 46.78 344 GLU A N 1
ATOM 1119 C CA . GLU A 1 161 ? 5.556 10.563 -9.099 1.00 45.15 344 GLU A CA 1
ATOM 1120 C C . GLU A 1 161 ? 5.013 11.786 -8.367 1.00 50.59 344 GLU A C 1
ATOM 1121 O O . GLU A 1 161 ? 5.590 12.230 -7.368 1.00 49.00 344 GLU A O 1
ATOM 1127 N N . LYS A 1 162 ? 3.900 12.331 -8.850 1.00 49.53 345 LYS A N 1
ATOM 1128 C CA . LYS A 1 162 ? 3.288 13.489 -8.189 1.00 49.38 345 LYS A CA 1
ATOM 1129 C C . LYS A 1 162 ? 2.836 13.202 -6.748 1.00 47.49 345 LYS A C 1
ATOM 1130 O O . LYS A 1 162 ? 2.645 14.129 -5.964 1.00 42.69 345 LYS A O 1
ATOM 1136 N N . LEU A 1 163 ? 2.622 11.931 -6.430 1.00 46.57 346 LEU A N 1
ATOM 1137 C CA . LEU A 1 163 ? 2.209 11.539 -5.084 1.00 46.24 346 LEU A CA 1
ATOM 1138 C C . LEU A 1 163 ? 3.405 11.074 -4.268 1.00 47.17 346 LEU A C 1
ATOM 1139 O O . LEU A 1 163 ? 3.248 10.524 -3.193 1.00 53.43 346 LEU A O 1
ATOM 1144 N N . GLY A 1 164 ? 4.606 11.293 -4.789 1.00 50.50 347 GLY A N 1
ATOM 1145 C CA . GLY A 1 164 ? 5.811 11.045 -4.028 1.00 48.24 347 GLY A CA 1
ATOM 1146 C C . GLY A 1 164 ? 6.461 9.729 -4.359 1.00 47.43 347 GLY A C 1
ATOM 1147 O O . GLY A 1 164 ? 7.416 9.320 -3.708 1.00 47.03 347 GLY A O 1
ATOM 1148 N N . GLY A 1 165 ? 5.940 9.051 -5.373 1.00 43.60 348 GLY A N 1
ATOM 1149 C CA . GLY A 1 165 ? 6.585 7.854 -5.868 1.00 42.65 348 GLY A CA 1
ATOM 1150 C C . GLY A 1 165 ? 6.490 6.680 -4.921 1.00 45.27 348 GLY A C 1
ATOM 1151 O O . GLY A 1 165 ? 5.605 6.617 -4.050 1.00 42.68 348 GLY A O 1
ATOM 1152 N N . ALA A 1 166 ? 7.417 5.746 -5.086 1.00 41.50 349 ALA A N 1
ATOM 1153 C CA . ALA A 1 166 ? 7.312 4.451 -4.424 1.00 42.97 349 ALA A CA 1
ATOM 1154 C C . ALA A 1 166 ? 7.430 4.568 -2.911 1.00 41.42 349 ALA A C 1
ATOM 1155 O O . ALA A 1 166 ? 6.791 3.832 -2.167 1.00 41.48 349 ALA A O 1
ATOM 1157 N N . ASP A 1 167 ? 8.248 5.499 -2.456 1.00 44.29 350 ASP A N 1
ATOM 1158 C CA . ASP A 1 167 ? 8.424 5.671 -1.027 1.00 45.31 350 ASP A CA 1
ATOM 1159 C C . ASP A 1 167 ? 7.141 6.153 -0.369 1.00 42.92 350 ASP A C 1
ATOM 1160 O O . ASP A 1 167 ? 6.984 6.046 0.819 1.00 45.21 350 ASP A O 1
ATOM 1165 N N . ASN A 1 168 ? 6.215 6.700 -1.141 1.00 45.05 351 ASN A N 1
ATOM 1166 C CA . ASN A 1 168 ? 4.986 7.181 -0.526 1.00 44.12 351 ASN A CA 1
ATOM 1167 C C . ASN A 1 168 ? 3.760 6.528 -1.120 1.00 43.89 351 ASN A C 1
ATOM 1168 O O . ASN A 1 168 ? 2.670 7.068 -1.009 1.00 47.08 351 ASN A O 1
ATOM 1173 N N . TRP A 1 169 ? 3.940 5.358 -1.735 1.00 39.32 352 TRP A N 1
ATOM 1174 C CA . TRP A 1 169 ? 2.880 4.724 -2.505 1.00 40.00 352 TRP A CA 1
ATOM 1175 C C . TRP A 1 169 ? 1.813 4.242 -1.573 1.00 41.09 352 TRP A C 1
ATOM 1176 O O . TRP A 1 169 ? 2.058 3.356 -0.755 1.00 44.12 352 TRP A O 1
ATOM 1187 N N . GLY A 1 170 ? 0.622 4.825 -1.697 1.00 38.74 353 GLY A N 1
ATOM 1188 C CA . GLY A 1 170 ? -0.470 4.529 -0.791 1.00 41.90 353 GLY A CA 1
ATOM 1189 C C . GLY A 1 170 ? -1.816 4.283 -1.450 1.00 44.39 353 GLY A C 1
ATOM 1190 O O . GLY A 1 170 ? -2.702 3.710 -0.823 1.00 52.61 353 GLY A O 1
ATOM 1191 N N . LYS A 1 171 ? -1.997 4.703 -2.699 1.00 39.95 354 LYS A N 1
ATOM 1192 C CA . LYS A 1 171 ? -3.291 4.464 -3.347 1.00 41.83 354 LYS A CA 1
ATOM 1193 C C . LYS A 1 171 ? -3.233 3.383 -4.427 1.00 39.49 354 LYS A C 1
ATOM 1194 O O . LYS A 1 171 ? -2.162 3.015 -4.901 1.00 38.53 354 LYS A O 1
ATOM 1200 N N . VAL A 1 172 ? -4.393 2.853 -4.781 1.00 40.38 355 VAL A N 1
ATOM 1201 C CA . VAL A 1 172 ? -4.485 1.856 -5.835 1.00 40.23 355 VAL A CA 1
ATOM 1202 C C . VAL A 1 172 ? -4.487 2.586 -7.169 1.00 41.83 355 VAL A C 1
ATOM 1203 O O . VAL A 1 172 ? -5.075 3.657 -7.271 1.00 40.84 355 VAL A O 1
ATOM 1207 N N . PHE A 1 173 ? -3.813 2.019 -8.170 1.00 39.89 356 PHE A N 1
ATOM 1208 C CA . PHE A 1 173 ? -3.795 2.574 -9.539 1.00 39.03 356 PHE A CA 1
ATOM 1209 C C . PHE A 1 173 ? -4.331 1.536 -10.494 1.00 40.57 356 PHE A C 1
ATOM 1210 O O . PHE A 1 173 ? -3.930 0.378 -10.433 1.00 38.89 356 PHE A O 1
ATOM 1218 N N . MET A 1 174 ? -5.246 1.950 -11.368 1.00 41.04 357 MET A N 1
ATOM 1219 C CA . MET A 1 174 ? -5.669 1.114 -12.471 1.00 42.26 357 MET A CA 1
ATOM 1220 C C . MET A 1 174 ? -5.169 1.807 -13.725 1.00 44.83 357 MET A C 1
ATOM 1221 O O . MET A 1 174 ? -5.400 3.004 -13.905 1.00 46.20 357 MET A O 1
ATOM 1226 N N . VAL A 1 175 ? -4.457 1.052 -14.557 1.00 38.15 358 VAL A N 1
ATOM 1227 C CA . VAL A 1 175 ? -3.806 1.587 -15.749 1.00 42.30 358 VAL A CA 1
ATOM 1228 C C . VAL A 1 175 ? -4.463 0.961 -16.969 1.00 42.94 358 VAL A C 1
ATOM 1229 O O . VAL A 1 175 ? -4.287 -0.229 -17.217 1.00 43.21 358 VAL A O 1
ATOM 1233 N N . LYS A 1 176 ? -5.230 1.747 -17.721 1.00 43.02 359 LYS A N 1
ATOM 1234 C CA . LYS A 1 176 ? -6.044 1.178 -18.802 1.00 42.80 359 LYS A CA 1
ATOM 1235 C C . LYS A 1 176 ? -5.200 0.495 -19.875 1.00 43.51 359 LYS A C 1
ATOM 1236 O O . LYS A 1 176 ? -5.540 -0.602 -20.329 1.00 47.10 359 LYS A O 1
ATOM 1242 N N . ASP A 1 177 ? -4.116 1.152 -20.297 1.00 44.04 360 ASP A N 1
ATOM 1243 C CA . ASP A 1 177 ? -3.261 0.637 -21.372 1.00 40.13 360 ASP A CA 1
ATOM 1244 C C . ASP A 1 177 ? -1.810 0.494 -20.886 1.00 38.18 360 ASP A C 1
ATOM 1245 O O . ASP A 1 177 ? -1.251 1.431 -20.308 1.00 37.15 360 ASP A O 1
ATOM 1250 N N . MET A 1 178 ? -1.184 -0.648 -21.163 1.00 39.24 361 MET A N 1
ATOM 1251 C CA . MET A 1 178 ? 0.108 -0.955 -20.546 1.00 39.56 361 MET A CA 1
ATOM 1252 C C . MET A 1 178 ? 1.298 -0.265 -21.162 1.00 42.83 361 MET A C 1
ATOM 1253 O O . MET A 1 178 ? 2.445 -0.478 -20.736 1.00 38.41 361 MET A O 1
ATOM 1258 N N . ASP A 1 179 ? 1.059 0.554 -22.174 1.00 39.03 362 ASP A N 1
ATOM 1259 C CA . ASP A 1 179 ? 2.194 1.190 -22.800 1.00 37.75 362 ASP A CA 1
ATOM 1260 C C . ASP A 1 179 ? 2.777 2.325 -21.959 1.00 39.52 362 ASP A C 1
ATOM 1261 O O . ASP A 1 179 ? 2.049 3.209 -21.495 1.00 41.06 362 ASP A O 1
ATOM 1266 N N . GLY A 1 180 ? 4.097 2.304 -21.776 1.00 35.43 363 GLY A N 1
ATOM 1267 C CA . GLY A 1 180 ? 4.745 3.252 -20.889 1.00 37.94 363 GLY A CA 1
ATOM 1268 C C . GLY A 1 180 ? 4.991 2.620 -19.514 1.00 37.46 363 GLY A C 1
ATOM 1269 O O . GLY A 1 180 ? 5.784 3.124 -18.733 1.00 38.89 363 GLY A O 1
ATOM 1270 N N . LEU A 1 181 ? 4.309 1.514 -19.241 1.00 35.38 364 LEU A N 1
ATOM 1271 C CA . LEU A 1 181 ? 4.493 0.737 -18.011 1.00 36.82 364 LEU A CA 1
ATOM 1272 C C . LEU A 1 181 ? 5.741 -0.160 -18.015 1.00 41.86 364 LEU A C 1
ATOM 1273 O O . LEU A 1 181 ? 6.204 -0.612 -16.956 1.00 37.67 364 LEU A O 1
ATOM 1278 N N . ASN A 1 182 ? 6.265 -0.467 -19.200 1.00 35.66 365 ASN A N 1
ATOM 1279 C CA . ASN A 1 182 ? 7.468 -1.281 -19.274 1.00 32.56 365 ASN A CA 1
ATOM 1280 C C . ASN A 1 182 ? 7.296 -2.590 -18.531 1.00 36.89 365 ASN A C 1
ATOM 1281 O O . ASN A 1 182 ? 8.161 -3.016 -17.765 1.00 39.78 365 ASN A O 1
ATOM 1286 N N . MET A 1 183 ? 6.166 -3.234 -18.787 1.00 36.72 366 MET A N 1
ATOM 1287 C CA . MET A 1 183 ? 5.853 -4.521 -18.218 1.00 40.23 366 MET A CA 1
ATOM 1288 C C . MET A 1 183 ? 5.756 -5.558 -19.336 1.00 39.64 366 MET A C 1
ATOM 1289 O O . MET A 1 183 ? 4.858 -5.506 -20.154 1.00 38.78 366 MET A O 1
ATOM 1294 N N . THR A 1 184 ? 6.655 -6.528 -19.357 1.00 39.80 367 THR A N 1
ATOM 1295 C CA . THR A 1 184 ? 6.598 -7.518 -20.428 1.00 43.23 367 THR A CA 1
ATOM 1296 C C . THR A 1 184 ? 5.422 -8.479 -20.225 1.00 43.08 367 THR A C 1
ATOM 1297 O O . THR A 1 184 ? 5.361 -9.186 -19.227 1.00 43.24 367 THR A O 1
ATOM 1301 N N . MET A 1 185 ? 4.475 -8.485 -21.159 1.00 41.71 368 MET A N 1
ATOM 1302 C CA . MET A 1 185 ? 3.389 -9.468 -21.132 1.00 41.38 368 MET A CA 1
ATOM 1303 C C . MET A 1 185 ? 3.261 -10.142 -22.492 1.00 48.82 368 MET A C 1
ATOM 1304 O O . MET A 1 185 ? 3.733 -9.603 -23.484 1.00 43.00 368 MET A O 1
ATOM 1309 N N . PRO A 1 186 ? 2.632 -11.326 -22.535 1.00 49.43 369 PRO A N 1
ATOM 1310 C CA . PRO A 1 186 ? 2.387 -12.023 -23.807 1.00 49.04 369 PRO A CA 1
ATOM 1311 C C . PRO A 1 186 ? 1.455 -11.201 -24.691 1.00 56.27 369 PRO A C 1
ATOM 1312 O O . PRO A 1 186 ? 0.733 -10.337 -24.185 1.00 51.29 369 PRO A O 1
ATOM 1316 N N . LYS A 1 187 ? 1.478 -11.450 -25.997 1.00 55.16 370 LYS A N 1
ATOM 1317 C CA . LYS A 1 187 ? 0.552 -10.782 -26.899 1.00 60.13 370 LYS A CA 1
ATOM 1318 C C . LYS A 1 187 ? -0.815 -11.393 -26.678 1.00 63.73 370 LYS A C 1
ATOM 1319 O O . LYS A 1 187 ? -0.920 -12.576 -26.338 1.00 63.68 370 LYS A O 1
ATOM 1325 N N . PRO A 1 188 ? -1.876 -10.590 -26.846 1.00 67.42 371 PRO A N 1
ATOM 1326 C CA . PRO A 1 188 ? -3.222 -11.123 -26.598 1.00 63.61 371 PRO A CA 1
ATOM 1327 C C . PRO A 1 188 ? -3.520 -12.280 -27.555 1.00 67.23 371 PRO A C 1
ATOM 1328 O O . PRO A 1 188 ? -3.005 -12.319 -28.681 1.00 63.10 371 PRO A O 1
ATOM 1332 N N . GLY A 1 189 ? -4.338 -13.220 -27.096 1.00 65.53 372 GLY A N 1
ATOM 1333 C CA . GLY A 1 189 ? -4.580 -14.431 -27.850 1.00 66.24 372 GLY A CA 1
ATOM 1334 C C . GLY A 1 189 ? -3.807 -15.571 -27.226 1.00 62.72 372 GLY A C 1
ATOM 1335 O O . GLY A 1 189 ? -4.179 -16.733 -27.380 1.00 65.78 372 GLY A O 1
ATOM 1336 N N . PHE A 1 190 ? -2.707 -15.235 -26.552 1.00 60.02 373 PHE A N 1
ATOM 1337 C CA . PHE A 1 190 ? -2.015 -16.184 -25.688 1.00 54.68 373 PHE A CA 1
ATOM 1338 C C . PHE A 1 190 ? -3.079 -16.676 -24.726 1.00 55.37 373 PHE A C 1
ATOM 1339 O O . PHE A 1 190 ? -3.882 -15.885 -24.224 1.00 59.46 373 PHE A O 1
ATOM 1347 N N . ASP A 1 191 ? -3.114 -17.976 -24.482 1.00 52.28 374 ASP A N 1
ATOM 1348 C CA . ASP A 1 191 ? -4.215 -18.568 -23.722 1.00 51.87 374 ASP A CA 1
ATOM 1349 C C . ASP A 1 191 ? -3.764 -19.815 -22.994 1.00 45.99 374 ASP A C 1
ATOM 1350 O O . ASP A 1 191 ? -2.583 -20.169 -22.998 1.00 46.79 374 ASP A O 1
ATOM 1355 N N . LEU A 1 192 ? -4.734 -20.504 -22.411 1.00 48.59 375 LEU A N 1
ATOM 1356 C CA . LEU A 1 192 ? -4.469 -21.657 -21.566 1.00 50.42 375 LEU A CA 1
ATOM 1357 C C . LEU A 1 192 ? -3.658 -22.721 -22.278 1.00 51.97 375 LEU A C 1
ATOM 1358 O O . LEU A 1 192 ? -2.778 -23.345 -21.676 1.00 46.50 375 LEU A O 1
ATOM 1363 N N . GLU A 1 193 ? -3.971 -22.946 -23.556 1.00 52.06 376 GLU A N 1
ATOM 1364 C CA . GLU A 1 193 ? -3.293 -23.979 -24.324 1.00 50.82 376 GLU A CA 1
ATOM 1365 C C . GLU A 1 193 ? -1.817 -23.656 -24.360 1.00 48.74 376 GLU A C 1
ATOM 1366 O O . GLU A 1 193 ? -0.969 -24.531 -24.190 1.00 53.28 376 GLU A O 1
ATOM 1372 N N . ASP A 1 194 ? -1.509 -22.389 -24.589 1.00 47.51 377 ASP A N 1
ATOM 1373 C CA . ASP A 1 194 ? -0.121 -21.948 -24.562 1.00 50.03 377 ASP A CA 1
ATOM 1374 C C . ASP A 1 194 ? 0.519 -22.235 -23.219 1.00 50.51 377 ASP A C 1
ATOM 1375 O O . ASP A 1 194 ? 1.677 -22.671 -23.154 1.00 47.32 377 ASP A O 1
ATOM 1380 N N . VAL A 1 195 ? -0.249 -22.015 -22.153 1.00 47.40 378 VAL A N 1
ATOM 1381 C CA . VAL A 1 195 ? 0.246 -22.295 -20.812 1.00 48.16 378 VAL A CA 1
ATOM 1382 C C . VAL A 1 195 ? 0.514 -23.783 -20.620 1.00 47.42 378 VAL A C 1
ATOM 1383 O O . VAL A 1 195 ? 1.573 -24.154 -20.112 1.00 49.96 378 VAL A O 1
ATOM 1387 N N . VAL A 1 196 ? -0.433 -24.644 -20.990 1.00 46.63 379 VAL A N 1
ATOM 1388 C CA . VAL A 1 196 ? -0.199 -26.073 -20.758 1.00 52.95 379 VAL A CA 1
ATOM 1389 C C . VAL A 1 196 ? 0.900 -26.576 -21.682 1.00 52.71 379 VAL A C 1
ATOM 1390 O O . VAL A 1 196 ? 1.610 -27.524 -21.349 1.00 57.22 379 VAL A O 1
ATOM 1394 N N . LYS A 1 197 ? 1.046 -25.935 -22.838 1.00 53.51 380 LYS A N 1
ATOM 1395 C CA . LYS A 1 197 ? 2.148 -26.260 -23.731 1.00 55.27 380 LYS A CA 1
ATOM 1396 C C . LYS A 1 197 ? 3.462 -26.021 -23.005 1.00 55.44 380 LYS A C 1
ATOM 1397 O O . LYS A 1 197 ? 4.338 -26.894 -22.967 1.00 55.75 380 LYS A O 1
ATOM 1403 N N . ILE A 1 198 ? 3.589 -24.833 -22.423 1.00 51.19 381 ILE A N 1
ATOM 1404 C CA . ILE A 1 198 ? 4.836 -24.423 -21.799 1.00 51.22 381 ILE A CA 1
ATOM 1405 C C . ILE A 1 198 ? 5.116 -25.180 -20.516 1.00 55.96 381 ILE A C 1
ATOM 1406 O O . ILE A 1 198 ? 6.186 -25.775 -20.370 1.00 55.37 381 ILE A O 1
ATOM 1411 N N . MET A 1 199 ? 4.159 -25.140 -19.585 1.00 52.90 382 MET A N 1
ATOM 1412 C CA . MET A 1 199 ? 4.329 -25.759 -18.269 1.00 54.53 382 MET A CA 1
ATOM 1413 C C . MET A 1 199 ? 4.269 -27.269 -18.348 1.00 53.50 382 MET A C 1
ATOM 1414 O O . MET A 1 199 ? 4.866 -27.972 -17.532 1.00 60.15 382 MET A O 1
ATOM 1419 N N . GLY A 1 200 ? 3.521 -27.767 -19.320 1.00 56.42 383 GLY A N 1
ATOM 1420 C CA . GLY A 1 200 ? 3.370 -29.199 -19.481 1.00 62.07 383 GLY A CA 1
ATOM 1421 C C . GLY A 1 200 ? 1.982 -29.659 -19.092 1.00 64.51 383 GLY A C 1
ATOM 1422 O O . GLY A 1 200 ? 1.387 -29.144 -18.148 1.00 62.97 383 GLY A O 1
ATOM 1423 N N . SER A 1 201 ? 1.470 -30.640 -19.824 1.00 63.43 384 SER A N 1
ATOM 1424 C CA . SER A 1 201 ? 0.109 -31.123 -19.631 1.00 65.87 384 SER A CA 1
ATOM 1425 C C . SER A 1 201 ? -0.098 -31.829 -18.298 1.00 65.97 384 SER A C 1
ATOM 1426 O O . SER A 1 201 ? -1.229 -31.979 -17.853 1.00 67.50 384 SER A O 1
ATOM 1429 N N . ASP A 1 202 ? 0.987 -32.260 -17.662 1.00 65.48 385 ASP A N 1
ATOM 1430 C CA . ASP A 1 202 ? 0.876 -32.999 -16.409 1.00 71.00 385 ASP A CA 1
ATOM 1431 C C . ASP A 1 202 ? 1.148 -32.161 -15.161 1.00 67.07 385 ASP A C 1
ATOM 1432 O O . ASP A 1 202 ? 1.018 -32.643 -14.041 1.00 68.19 385 ASP A O 1
ATOM 1437 N N . TYR A 1 203 ? 1.523 -30.906 -15.371 1.00 66.95 386 TYR A N 1
ATOM 1438 C CA . TYR A 1 203 ? 1.814 -29.983 -14.283 1.00 61.60 386 TYR A CA 1
ATOM 1439 C C . TYR A 1 203 ? 0.655 -29.909 -13.294 1.00 61.53 386 TYR A C 1
ATOM 1440 O O . TYR A 1 203 ? -0.506 -29.764 -13.692 1.00 58.52 386 TYR A O 1
ATOM 1449 N N . GLU A 1 204 ? 0.962 -30.008 -12.003 1.00 63.13 387 GLU A N 1
ATOM 1450 C CA . GLU A 1 204 ? -0.081 -29.930 -10.986 1.00 62.79 387 GLU A CA 1
ATOM 1451 C C . GLU A 1 204 ? -0.267 -28.516 -10.459 1.00 60.88 387 GLU A C 1
ATOM 1452 O O . GLU A 1 204 ? 0.651 -27.926 -9.888 1.00 60.01 387 GLU A O 1
ATOM 1458 N N . VAL A 1 205 ? -1.465 -27.980 -10.648 1.00 58.04 388 VAL A N 1
ATOM 1459 C CA . VAL A 1 205 ? -1.799 -26.688 -10.068 1.00 60.06 388 VAL A CA 1
ATOM 1460 C C . VAL A 1 205 ? -2.797 -26.795 -8.928 1.00 60.80 388 VAL A C 1
ATOM 1461 O O . VAL A 1 205 ? -3.789 -27.521 -9.018 1.00 58.95 388 VAL A O 1
ATOM 1465 N N . ASP A 1 206 ? -2.533 -26.055 -7.857 1.00 60.57 389 ASP A N 1
ATOM 1466 C CA . ASP A 1 206 ? -3.512 -25.875 -6.811 1.00 58.22 389 ASP A CA 1
ATOM 1467 C C . ASP A 1 206 ? -4.679 -25.043 -7.311 1.00 59.54 389 ASP A C 1
ATOM 1468 O O . ASP A 1 206 ? -4.516 -23.891 -7.721 1.00 60.82 389 ASP A O 1
ATOM 1473 N N . THR A 1 207 ? -5.861 -25.642 -7.253 1.00 56.76 390 THR A N 1
ATOM 1474 C CA . THR A 1 207 ? -7.071 -25.060 -7.799 1.00 52.58 390 THR A CA 1
ATOM 1475 C C . THR A 1 207 ? -8.114 -24.872 -6.711 1.00 53.99 390 THR A C 1
ATOM 1476 O O . THR A 1 207 ? -8.294 -25.744 -5.856 1.00 53.01 390 THR A O 1
ATOM 1480 N N . ILE A 1 208 ? -8.819 -23.749 -6.755 1.00 50.72 391 ILE A N 1
ATOM 1481 C CA . ILE A 1 208 ? -9.896 -23.515 -5.818 1.00 49.40 391 ILE A CA 1
ATOM 1482 C C . ILE A 1 208 ? -11.186 -24.076 -6.379 1.00 51.81 391 ILE A C 1
ATOM 1483 O O . ILE A 1 208 ? -11.677 -23.614 -7.395 1.00 44.28 391 ILE A O 1
ATOM 1488 N N . ASP A 1 209 ? -11.710 -25.104 -5.727 1.00 49.82 392 ASP A N 1
ATOM 1489 C CA . ASP A 1 209 ? -13.093 -25.507 -5.920 1.00 48.74 392 ASP A CA 1
ATOM 1490 C C . ASP A 1 209 ? -13.900 -24.389 -5.259 1.00 53.04 392 ASP A C 1
ATOM 1491 O O . ASP A 1 209 ? -14.018 -24.349 -4.032 1.00 52.81 392 ASP A O 1
ATOM 1496 N N . VAL A 1 210 ? -14.422 -23.475 -6.074 1.00 52.79 393 VAL A N 1
ATOM 1497 C CA . VAL A 1 210 ? -15.017 -22.218 -5.609 1.00 47.90 393 VAL A CA 1
ATOM 1498 C C . VAL A 1 210 ? -16.249 -22.416 -4.733 1.00 56.03 393 VAL A C 1
ATOM 1499 O O . VAL A 1 210 ? -16.365 -21.829 -3.652 1.00 54.06 393 VAL A O 1
ATOM 1503 N N . TYR A 1 211 ? -17.172 -23.243 -5.197 1.00 55.24 394 TYR A N 1
ATOM 1504 C CA . TYR A 1 211 ? -18.381 -23.513 -4.435 1.00 55.29 394 TYR A CA 1
ATOM 1505 C C . TYR A 1 211 ? -18.086 -24.213 -3.102 1.00 54.48 394 TYR A C 1
ATOM 1506 O O . TYR A 1 211 ? -18.846 -24.089 -2.138 1.00 57.28 394 TYR A O 1
ATOM 1515 N N . ASN A 1 212 ? -16.989 -24.961 -3.054 1.00 55.39 395 ASN A N 1
ATOM 1516 C CA . ASN A 1 212 ? -16.635 -25.728 -1.864 1.00 52.97 395 ASN A CA 1
ATOM 1517 C C . ASN A 1 212 ? -15.639 -24.941 -1.020 1.00 56.01 395 ASN A C 1
ATOM 1518 O O . ASN A 1 212 ? -15.264 -25.378 0.071 1.00 57.83 395 ASN A O 1
ATOM 1523 N N . GLN A 1 213 ? -15.242 -23.768 -1.522 1.00 55.07 396 GLN A N 1
ATOM 1524 C CA . GLN A 1 213 ? -14.277 -22.890 -0.851 1.00 55.25 396 GLN A CA 1
ATOM 1525 C C . GLN A 1 213 ? -13.142 -23.666 -0.211 1.00 53.80 396 GLN A C 1
ATOM 1526 O O . GLN A 1 213 ? -12.785 -23.425 0.951 1.00 56.95 396 GLN A O 1
ATOM 1532 N N . SER A 1 214 ? -12.601 -24.606 -0.975 1.00 46.74 397 SER A N 1
ATOM 1533 C CA . SER A 1 214 ? -11.435 -25.386 -0.592 1.00 49.80 397 SER A CA 1
ATOM 1534 C C . SER A 1 214 ? -10.507 -25.564 -1.796 1.00 52.50 397 SER A C 1
ATOM 1535 O O . SER A 1 214 ? -10.915 -25.344 -2.935 1.00 51.26 397 SER A O 1
ATOM 1538 N N . THR A 1 215 ? -9.268 -25.971 -1.534 1.00 50.38 398 THR A N 1
ATOM 1539 C CA . THR A 1 215 ? -8.234 -26.051 -2.550 1.00 55.79 398 THR A CA 1
ATOM 1540 C C . THR A 1 215 ? -7.797 -27.490 -2.767 1.00 58.61 398 THR A C 1
ATOM 1541 O O . THR A 1 215 ? -7.513 -28.206 -1.812 1.00 61.80 398 THR A O 1
ATOM 1545 N N . TYR A 1 216 ? -7.743 -27.900 -4.030 1.00 55.11 399 TYR A N 1
ATOM 1546 C CA . TYR A 1 216 ? -7.364 -29.258 -4.400 1.00 56.87 399 TYR A CA 1
ATOM 1547 C C . TYR A 1 216 ? -6.386 -29.201 -5.558 1.00 58.38 399 TYR A C 1
ATOM 1548 O O . TYR A 1 216 ? -6.422 -28.257 -6.344 1.00 55.93 399 TYR A O 1
ATOM 1557 N N . SER A 1 217 ? -5.514 -30.198 -5.673 1.00 59.71 400 SER A N 1
ATOM 1558 C CA . SER A 1 217 ? -4.610 -30.249 -6.819 1.00 62.64 400 SER A CA 1
ATOM 1559 C C . SER A 1 217 ? -5.290 -30.871 -8.028 1.00 59.26 400 SER A C 1
ATOM 1560 O O . SER A 1 217 ? -6.124 -31.768 -7.915 1.00 58.44 400 SER A O 1
ATOM 1563 N N . MET A 1 218 ? -4.921 -30.366 -9.190 1.00 61.11 401 MET A N 1
ATOM 1564 C CA . MET A 1 218 ? -5.538 -30.747 -10.443 1.00 60.49 401 MET A CA 1
ATOM 1565 C C . MET A 1 218 ? -4.483 -30.631 -11.535 1.00 59.27 401 MET A C 1
ATOM 1566 O O . MET A 1 218 ? -3.688 -29.693 -11.540 1.00 61.96 401 MET A O 1
ATOM 1571 N N . LYS A 1 219 ? -4.450 -31.595 -12.439 1.00 55.34 402 LYS A N 1
ATOM 1572 C CA . LYS A 1 219 ? -3.560 -31.496 -13.573 1.00 59.20 402 LYS A CA 1
ATOM 1573 C C . LYS A 1 219 ? -3.956 -30.254 -14.360 1.00 57.76 402 LYS A C 1
ATOM 1574 O O . LYS A 1 219 ? -5.139 -29.969 -14.522 1.00 55.96 402 LYS A O 1
ATOM 1580 N N . LEU A 1 220 ? -2.968 -29.517 -14.846 1.00 59.42 403 LEU A N 1
ATOM 1581 C CA . LEU A 1 220 ? -3.221 -28.339 -15.676 1.00 59.32 403 LEU A CA 1
ATOM 1582 C C . LEU A 1 220 ? -4.036 -28.696 -16.937 1.00 57.57 403 LEU A C 1
ATOM 1583 O O . LEU A 1 220 ? -4.893 -27.929 -17.380 1.00 55.30 403 LEU A O 1
ATOM 1588 N N . ASP A 1 221 ? -3.796 -29.878 -17.491 1.00 57.90 404 ASP A N 1
ATOM 1589 C CA . ASP A 1 221 ? -4.564 -30.329 -18.650 1.00 57.33 404 ASP A CA 1
ATOM 1590 C C . ASP A 1 221 ? -6.019 -30.619 -18.280 1.00 58.64 404 ASP A C 1
ATOM 1591 O O . ASP A 1 221 ? -6.936 -30.384 -19.077 1.00 55.22 404 ASP A O 1
ATOM 1596 N N . THR A 1 222 ? -6.237 -31.138 -17.074 1.00 54.93 405 THR A N 1
ATOM 1597 C CA . THR A 1 222 ? -7.600 -31.376 -16.622 1.00 50.57 405 THR A CA 1
ATOM 1598 C C . THR A 1 222 ? -8.311 -30.047 -16.411 1.00 53.19 405 THR A C 1
ATOM 1599 O O . THR A 1 222 ? -9.477 -29.902 -16.765 1.00 55.84 405 THR A O 1
ATOM 1603 N N . PHE A 1 223 ? -7.609 -29.065 -15.854 1.00 53.60 406 PHE A N 1
ATOM 1604 C CA . PHE A 1 223 ? -8.208 -27.745 -15.706 1.00 51.78 406 PHE A CA 1
ATOM 1605 C C . PHE A 1 223 ? -8.556 -27.230 -17.099 1.00 50.59 406 PHE A C 1
ATOM 1606 O O . PHE A 1 223 ? -9.645 -26.705 -17.333 1.00 49.61 406 PHE A O 1
ATOM 1614 N N . ARG A 1 224 ? -7.628 -27.398 -18.028 1.00 52.76 407 ARG A N 1
ATOM 1615 C CA . ARG A 1 224 ? -7.850 -26.978 -19.413 1.00 53.20 407 ARG A CA 1
ATOM 1616 C C . ARG A 1 224 ? -9.195 -27.504 -19.913 1.00 52.57 407 ARG A C 1
ATOM 1617 O O . ARG A 1 224 ? -10.079 -26.737 -20.315 1.00 52.62 407 ARG A O 1
ATOM 1625 N N . LYS A 1 225 ? -9.337 -28.824 -19.869 1.00 52.51 408 LYS A N 1
ATOM 1626 C CA . LYS A 1 225 ? -10.571 -29.502 -20.247 1.00 54.89 408 LYS A CA 1
ATOM 1627 C C . LYS A 1 225 ? -11.797 -28.861 -19.583 1.00 55.85 408 LYS A C 1
ATOM 1628 O O . LYS A 1 225 ? -12.721 -28.415 -20.266 1.00 55.05 408 LYS A O 1
ATOM 1634 N N . LEU A 1 226 ? -11.797 -28.802 -18.253 1.00 53.41 409 LEU A N 1
ATOM 1635 C CA . LEU A 1 226 ? -12.911 -28.204 -17.518 1.00 52.50 409 LEU A CA 1
ATOM 1636 C C . LEU A 1 226 ? -13.206 -26.792 -18.011 1.00 51.94 409 LEU A C 1
ATOM 1637 O O . LEU A 1 226 ? -14.366 -26.426 -18.199 1.00 52.02 409 LEU A O 1
ATOM 1642 N N . PHE A 1 227 ? -12.147 -26.015 -18.234 1.00 52.72 410 PHE A N 1
ATOM 1643 C CA . PHE A 1 227 ? -12.253 -24.635 -18.715 1.00 49.48 410 PHE A CA 1
ATOM 1644 C C . PHE A 1 227 ? -12.883 -24.572 -20.110 1.00 53.36 410 PHE A C 1
ATOM 1645 O O . PHE A 1 227 ? -13.748 -23.733 -20.373 1.00 48.97 410 PHE A O 1
ATOM 1653 N N . ARG A 1 228 ? -12.452 -25.452 -21.006 1.00 52.31 411 ARG A N 1
ATOM 1654 C CA . ARG A 1 228 ? -12.955 -25.383 -22.380 1.00 53.89 411 ARG A CA 1
ATOM 1655 C C . ARG A 1 228 ? -14.411 -25.840 -22.467 1.00 55.18 411 ARG A C 1
ATOM 1656 O O . ARG A 1 228 ? -15.126 -25.445 -23.370 1.00 61.21 411 ARG A O 1
ATOM 1664 N N . ASP A 1 229 ? -14.859 -26.651 -21.515 1.00 58.03 412 ASP A N 1
ATOM 1665 C CA . ASP A 1 229 ? -16.265 -27.059 -21.475 1.00 58.29 412 ASP A CA 1
ATOM 1666 C C . ASP A 1 229 ? -17.115 -25.954 -20.858 1.00 61.26 412 ASP A C 1
ATOM 1667 O O . ASP A 1 229 ? -17.372 -25.953 -19.645 1.00 65.81 412 ASP A O 1
ATOM 1672 N N . THR A 1 230 ? -17.554 -25.023 -21.698 1.00 60.47 413 THR A N 1
ATOM 1673 C CA . THR A 1 230 ? -18.280 -23.834 -21.257 1.00 59.67 413 THR A CA 1
ATOM 1674 C C . THR A 1 230 ? -19.733 -24.151 -20.906 1.00 63.24 413 THR A C 1
ATOM 1675 O O . THR A 1 230 ? -20.403 -23.370 -20.216 1.00 64.21 413 THR A O 1
ATOM 1679 N N . LYS A 1 231 ? -20.218 -25.296 -21.380 1.00 63.52 414 LYS A N 1
ATOM 1680 C CA . LYS A 1 231 ? -21.621 -25.671 -21.188 1.00 70.47 414 LYS A CA 1
ATOM 1681 C C . LYS A 1 231 ? -21.909 -26.340 -19.841 1.00 68.65 414 LYS A C 1
ATOM 1682 O O . LYS A 1 231 ? -22.895 -26.027 -19.183 1.00 67.46 414 LYS A O 1
ATOM 1688 N N . ASN A 1 232 ? -21.054 -27.271 -19.443 1.00 63.82 415 ASN A N 1
ATOM 1689 C CA . ASN A 1 232 ? -21.270 -27.989 -18.204 1.00 63.50 415 ASN A CA 1
ATOM 1690 C C . ASN A 1 232 ? -20.295 -27.559 -17.104 1.00 64.84 415 ASN A C 1
ATOM 1691 O O . ASN A 1 232 ? -19.083 -27.771 -17.203 1.00 61.52 415 ASN A O 1
ATOM 1696 N N . ARG A 1 233 ? -20.833 -26.931 -16.064 1.00 57.66 416 ARG A N 1
ATOM 1697 C CA . ARG A 1 233 ? -20.010 -26.438 -14.979 1.00 55.38 416 ARG A CA 1
ATOM 1698 C C . ARG A 1 233 ? -20.705 -26.610 -13.645 1.00 59.15 416 ARG A C 1
ATOM 1699 O O . ARG A 1 233 ? -21.076 -25.624 -12.996 1.00 59.60 416 ARG A O 1
ATOM 1707 N N . PRO A 1 234 ? -20.879 -27.870 -13.227 1.00 58.43 417 PRO A N 1
ATOM 1708 C CA . PRO A 1 234 ? -21.429 -28.165 -11.903 1.00 56.95 417 PRO A CA 1
ATOM 1709 C C . PRO A 1 234 ? -20.640 -27.408 -10.841 1.00 58.84 417 PRO A C 1
ATOM 1710 O O . PRO A 1 234 ? -21.233 -26.755 -9.976 1.00 61.57 417 PRO A O 1
ATOM 1714 N N . LEU A 1 235 ? -19.315 -27.488 -10.910 1.00 56.40 418 LEU A N 1
ATOM 1715 C CA . LEU A 1 235 ? -18.471 -26.710 -10.008 1.00 56.01 418 LEU A CA 1
ATOM 1716 C C . LEU A 1 235 ? -17.623 -25.731 -10.807 1.00 58.30 418 LEU A C 1
ATOM 1717 O O . LEU A 1 235 ? -17.297 -25.980 -11.972 1.00 51.45 418 LEU A O 1
ATOM 1722 N N . LEU A 1 236 ? -17.276 -24.613 -10.176 1.00 52.62 419 LEU A N 1
ATOM 1723 C CA . LEU A 1 236 ? -16.406 -23.633 -10.797 1.00 48.02 419 LEU A CA 1
ATOM 1724 C C . LEU A 1 236 ? -15.012 -23.803 -10.247 1.00 51.97 419 LEU A C 1
ATOM 1725 O O . LEU A 1 236 ? -14.831 -23.958 -9.033 1.00 51.15 419 LEU A O 1
ATOM 1730 N N . TYR A 1 237 ? -14.021 -23.764 -11.130 1.00 51.40 420 TYR A N 1
ATOM 1731 C CA . TYR A 1 237 ? -12.639 -23.850 -10.685 1.00 50.97 420 TYR A CA 1
ATOM 1732 C C . TYR A 1 237 ? -11.849 -22.615 -11.071 1.00 53.57 420 TYR A C 1
ATOM 1733 O O . TYR A 1 237 ? -12.083 -22.008 -12.110 1.00 48.40 420 TYR A O 1
ATOM 1742 N N . ASN A 1 238 ? -10.908 -22.244 -10.218 1.00 48.60 421 ASN A N 1
ATOM 1743 C CA . ASN A 1 238 ? -10.194 -20.994 -10.387 1.00 50.00 421 ASN A CA 1
ATOM 1744 C C . ASN A 1 238 ? -8.856 -21.252 -9.744 1.00 51.14 421 ASN A C 1
ATOM 1745 O O . ASN A 1 238 ? -8.808 -21.635 -8.568 1.00 57.47 421 ASN A O 1
ATOM 1750 N N . PHE A 1 239 ? -7.757 -21.126 -10.480 1.00 49.52 422 PHE A N 1
ATOM 1751 C CA . PHE A 1 239 ? -6.526 -21.519 -9.824 1.00 53.01 422 PHE A CA 1
ATOM 1752 C C . PHE A 1 239 ? -5.729 -20.490 -9.039 1.00 55.21 422 PHE A C 1
ATOM 1753 O O . PHE A 1 239 ? -5.544 -19.354 -9.457 1.00 59.76 422 PHE A O 1
ATOM 1761 N N . LEU A 1 240 ? -5.310 -20.944 -7.862 1.00 62.99 423 LEU A N 1
ATOM 1762 C CA . LEU A 1 240 ? -4.573 -20.154 -6.891 1.00 65.83 423 LEU A CA 1
ATOM 1763 C C . LEU A 1 240 ? -3.445 -19.398 -7.565 1.00 65.72 423 LEU A C 1
ATOM 1764 O O . LEU A 1 240 ? -3.585 -18.251 -8.014 1.00 64.37 423 LEU A O 1
ATOM 1769 N N . SER A 1 241 ? -2.307 -20.070 -7.624 1.00 60.56 424 SER A N 1
ATOM 1770 C CA . SER A 1 241 ? -1.109 -19.428 -8.078 1.00 51.29 424 SER A CA 1
ATOM 1771 C C . SER A 1 241 ? -0.146 -20.403 -8.695 1.00 51.65 424 SER A C 1
ATOM 1772 O O . SER A 1 241 ? 0.630 -21.084 -8.016 1.00 48.61 424 SER A O 1
ATOM 1775 N N . LEU A 1 242 ? -0.229 -20.446 -10.010 1.00 46.44 425 LEU A N 1
ATOM 1776 C CA . LEU A 1 242 ? 0.739 -21.117 -10.828 1.00 42.95 425 LEU A CA 1
ATOM 1777 C C . LEU A 1 242 ? 1.889 -20.116 -10.921 1.00 44.24 425 LEU A C 1
ATOM 1778 O O . LEU A 1 242 ? 1.801 -19.107 -11.626 1.00 39.02 425 LEU A O 1
ATOM 1783 N N . GLU A 1 243 ? 2.928 -20.365 -10.129 1.00 47.33 426 GLU A N 1
ATOM 1784 C CA . GLU A 1 243 ? 4.106 -19.511 -10.080 1.00 46.28 426 GLU A CA 1
ATOM 1785 C C . GLU A 1 243 ? 5.136 -20.119 -11.012 1.00 43.77 426 GLU A C 1
ATOM 1786 O O . GLU A 1 243 ? 5.564 -21.252 -10.798 1.00 44.41 426 GLU A O 1
ATOM 1792 N N . PHE A 1 244 ? 5.542 -19.351 -12.022 1.00 44.61 427 PHE A N 1
ATOM 1793 C CA . PHE A 1 244 ? 6.354 -19.850 -13.145 1.00 45.32 427 PHE A CA 1
ATOM 1794 C C . PHE A 1 244 ? 7.764 -19.239 -13.228 1.00 48.41 427 PHE A C 1
ATOM 1795 O O . PHE A 1 244 ? 8.421 -19.344 -14.258 1.00 46.28 427 PHE A O 1
ATOM 1803 N N . SER A 1 245 ? 8.235 -18.612 -12.152 1.00 47.23 428 SER A N 1
ATOM 1804 C CA . SER A 1 245 ? 9.541 -17.947 -12.173 1.00 49.25 428 SER A CA 1
ATOM 1805 C C . SER A 1 245 ? 10.713 -18.903 -12.444 1.00 50.09 428 SER A C 1
ATOM 1806 O O . SER A 1 245 ? 11.820 -18.471 -12.783 1.00 45.29 428 SER A O 1
ATOM 1809 N N . ASP A 1 246 ? 10.473 -20.197 -12.288 1.00 49.32 429 ASP A N 1
ATOM 1810 C CA . ASP A 1 246 ? 11.531 -21.184 -12.466 1.00 50.80 429 ASP A CA 1
ATOM 1811 C C . ASP A 1 246 ? 11.376 -21.983 -13.764 1.00 56.55 429 ASP A C 1
ATOM 1812 O O . ASP A 1 246 ? 12.158 -22.891 -14.037 1.00 55.23 429 ASP A O 1
ATOM 1817 N N . ASN A 1 247 ? 10.356 -21.639 -14.548 1.00 55.29 430 ASN A N 1
ATOM 1818 C CA . ASN A 1 247 ? 10.197 -22.152 -15.895 1.00 54.79 430 ASN A CA 1
ATOM 1819 C C . ASN A 1 247 ? 10.901 -21.208 -16.862 1.00 56.35 430 ASN A C 1
ATOM 1820 O O . ASN A 1 247 ? 10.467 -20.063 -17.049 1.00 53.64 430 ASN A O 1
ATOM 1825 N N . ASN A 1 248 ? 11.983 -21.682 -17.478 1.00 58.28 431 ASN A N 1
ATOM 1826 C CA . ASN A 1 248 ? 12.855 -20.800 -18.259 1.00 55.04 431 ASN A CA 1
ATOM 1827 C C . ASN A 1 248 ? 12.167 -20.060 -19.397 1.00 51.48 431 ASN A C 1
ATOM 1828 O O . ASN A 1 248 ? 12.525 -18.923 -19.718 1.00 48.99 431 ASN A O 1
ATOM 1833 N N . GLU A 1 249 ? 11.152 -20.686 -19.979 1.00 50.82 432 GLU A N 1
ATOM 1834 C CA . GLU A 1 249 ? 10.406 -20.045 -21.052 1.00 54.57 432 GLU A CA 1
ATOM 1835 C C . GLU A 1 249 ? 9.354 -19.074 -20.528 1.00 51.20 432 GLU A C 1
ATOM 1836 O O . GLU A 1 249 ? 9.250 -17.915 -20.981 1.00 45.74 432 GLU A O 1
ATOM 1842 N N . MET A 1 250 ? 8.534 -19.579 -19.616 1.00 48.88 433 MET A N 1
ATOM 1843 C CA . MET A 1 250 ? 7.497 -18.775 -18.987 1.00 49.23 433 MET A CA 1
ATOM 1844 C C . MET A 1 250 ? 8.072 -17.490 -18.418 1.00 41.62 433 MET A C 1
ATOM 1845 O O . MET A 1 250 ? 7.502 -16.435 -18.601 1.00 45.57 433 MET A O 1
ATOM 1850 N N . LYS A 1 251 ? 9.198 -17.578 -17.724 1.00 46.73 434 LYS A N 1
ATOM 1851 C CA . LYS A 1 251 ? 9.685 -16.432 -16.960 1.00 45.44 434 LYS A CA 1
ATOM 1852 C C . LYS A 1 251 ? 10.072 -15.257 -17.851 1.00 49.22 434 LYS A C 1
ATOM 1853 O O . LYS A 1 251 ? 10.220 -14.135 -17.377 1.00 46.98 434 LYS A O 1
ATOM 1859 N N . GLU A 1 252 ? 10.218 -15.498 -19.150 1.00 45.51 435 GLU A N 1
ATOM 1860 C CA . GLU A 1 252 ? 10.485 -14.390 -20.055 1.00 48.02 435 GLU A CA 1
ATOM 1861 C C . GLU A 1 252 ? 9.201 -13.832 -20.659 1.00 46.22 435 GLU A C 1
ATOM 1862 O O . GLU A 1 252 ? 9.179 -12.712 -21.170 1.00 48.43 435 GLU A O 1
ATOM 1868 N N . ILE A 1 253 ? 8.128 -14.605 -20.590 1.00 43.13 436 ILE A N 1
ATOM 1869 C CA . ILE A 1 253 ? 6.885 -14.219 -21.255 1.00 46.53 436 ILE A CA 1
ATOM 1870 C C . ILE A 1 253 ? 6.127 -13.118 -20.499 1.00 46.74 436 ILE A C 1
ATOM 1871 O O . ILE A 1 253 ? 5.535 -12.213 -21.104 1.00 42.98 436 ILE A O 1
ATOM 1876 N N . ALA A 1 254 ? 6.155 -13.194 -19.171 1.00 43.98 437 ALA A N 1
ATOM 1877 C CA . ALA A 1 254 ? 5.324 -12.319 -18.346 1.00 44.85 437 ALA A CA 1
ATOM 1878 C C . ALA A 1 254 ? 6.098 -11.865 -17.116 1.00 41.04 437 ALA A C 1
ATOM 1879 O O . ALA A 1 254 ? 6.527 -12.680 -16.313 1.00 40.53 437 ALA A O 1
ATOM 1881 N N . LYS A 1 255 ? 6.300 -10.557 -16.994 1.00 41.05 438 LYS A N 1
ATOM 1882 C CA . LYS A 1 255 ? 7.168 -10.019 -15.954 1.00 44.16 438 LYS A CA 1
ATOM 1883 C C . LYS A 1 255 ? 6.531 -8.820 -15.252 1.00 41.03 438 LYS A C 1
ATOM 1884 O O . LYS A 1 255 ? 5.559 -8.239 -15.748 1.00 38.87 438 LYS A O 1
ATOM 1890 N N . PRO A 1 256 ? 7.080 -8.444 -14.095 1.00 39.32 439 PRO A N 1
ATOM 1891 C CA . PRO A 1 256 ? 6.554 -7.283 -13.363 1.00 39.32 439 PRO A CA 1
ATOM 1892 C C . PRO A 1 256 ? 6.901 -6.005 -14.102 1.00 37.62 439 PRO A C 1
ATOM 1893 O O . PRO A 1 256 ? 7.957 -5.960 -14.716 1.00 40.12 439 PRO A O 1
ATOM 1897 N N . PRO A 1 257 ? 6.059 -4.967 -14.007 1.00 37.22 440 PRO A N 1
ATOM 1898 C CA . PRO A 1 257 ? 6.549 -3.683 -14.506 1.00 36.18 440 PRO A CA 1
ATOM 1899 C C . PRO A 1 257 ? 7.960 -3.423 -13.996 1.00 38.54 440 PRO A C 1
ATOM 1900 O O . PRO A 1 257 ? 8.291 -3.718 -12.845 1.00 38.35 440 PRO A O 1
ATOM 1904 N N . ARG A 1 258 ? 8.795 -2.848 -14.846 1.00 35.22 441 ARG A N 1
ATOM 1905 C CA . ARG A 1 258 ? 10.136 -2.476 -14.421 1.00 38.89 441 ARG A CA 1
ATOM 1906 C C . ARG A 1 258 ? 10.169 -1.763 -13.034 1.00 36.44 441 ARG A C 1
ATOM 1907 O O . ARG A 1 258 ? 11.040 -2.036 -12.224 1.00 39.13 441 ARG A O 1
ATOM 1915 N N . PHE A 1 259 ? 9.255 -0.839 -12.775 1.00 36.64 442 PHE A N 1
ATOM 1916 C CA . PHE A 1 259 ? 9.336 -0.081 -11.520 1.00 36.86 442 PHE A CA 1
ATOM 1917 C C . PHE A 1 259 ? 9.192 -1.008 -10.309 1.00 35.98 442 PHE A C 1
ATOM 1918 O O . PHE A 1 259 ? 9.843 -0.807 -9.298 1.00 37.39 442 PHE A O 1
ATOM 1926 N N . VAL A 1 260 ? 8.362 -2.039 -10.455 1.00 37.93 443 VAL A N 1
ATOM 1927 C CA . VAL A 1 260 ? 8.236 -3.114 -9.487 1.00 36.36 443 VAL A CA 1
ATOM 1928 C C . VAL A 1 260 ? 9.566 -3.836 -9.299 1.00 39.58 443 VAL A C 1
ATOM 1929 O O . VAL A 1 260 ? 9.996 -4.050 -8.170 1.00 39.14 443 VAL A O 1
ATOM 1933 N N . GLN A 1 261 ? 10.236 -4.193 -10.394 1.00 35.68 444 GLN A N 1
ATOM 1934 C CA . GLN A 1 261 ? 11.507 -4.900 -10.296 1.00 34.49 444 GLN A CA 1
ATOM 1935 C C . GLN A 1 261 ? 12.544 -4.043 -9.575 1.00 37.37 444 GLN A C 1
ATOM 1936 O O . GLN A 1 261 ? 13.451 -4.551 -8.920 1.00 36.54 444 GLN A O 1
ATOM 1942 N N . GLU A 1 262 ? 12.429 -2.733 -9.743 1.00 34.26 445 GLU A N 1
ATOM 1943 C CA . GLU A 1 262 ? 13.388 -1.813 -9.165 1.00 38.13 445 GLU A CA 1
ATOM 1944 C C . GLU A 1 262 ? 13.167 -1.651 -7.650 1.00 37.60 445 GLU A C 1
ATOM 1945 O O . GLU A 1 262 ? 14.098 -1.305 -6.930 1.00 37.96 445 GLU A O 1
ATOM 1951 N N . ILE A 1 263 ? 11.951 -1.897 -7.171 1.00 35.69 446 ILE A N 1
ATOM 1952 C CA . ILE A 1 263 ? 11.679 -1.730 -5.723 1.00 38.64 446 ILE A CA 1
ATOM 1953 C C . ILE A 1 263 ? 11.428 -3.037 -4.968 1.00 38.37 446 ILE A C 1
ATOM 1954 O O . ILE A 1 263 ? 11.314 -3.063 -3.711 1.00 40.07 446 ILE A O 1
ATOM 1959 N N . SER A 1 264 ? 11.362 -4.136 -5.707 1.00 34.98 447 SER A N 1
ATOM 1960 C CA . SER A 1 264 ? 11.163 -5.440 -5.079 1.00 38.37 447 SER A CA 1
ATOM 1961 C C . SER A 1 264 ? 12.300 -5.861 -4.136 1.00 40.35 447 SER A C 1
ATOM 1962 O O . SER A 1 264 ? 13.426 -6.091 -4.570 1.00 37.01 447 SER A O 1
ATOM 1965 N N . MET A 1 265 ? 12.001 -6.005 -2.848 1.00 41.04 448 MET A N 1
ATOM 1966 C CA . MET A 1 265 ? 13.011 -6.469 -1.895 1.00 36.76 448 MET A CA 1
ATOM 1967 C C . MET A 1 265 ? 13.597 -7.841 -2.271 1.00 40.34 448 MET A C 1
ATOM 1968 O O . MET A 1 265 ? 14.813 -8.024 -2.238 1.00 40.15 448 MET A O 1
ATOM 1973 N N . VAL A 1 266 ? 12.751 -8.799 -2.645 1.00 39.50 449 VAL A N 1
ATOM 1974 C CA . VAL A 1 266 ? 13.251 -10.109 -3.059 1.00 41.22 449 VAL A CA 1
ATOM 1975 C C . VAL A 1 266 ? 14.194 -10.019 -4.276 1.00 43.39 449 VAL A C 1
ATOM 1976 O O . VAL A 1 266 ? 15.258 -10.630 -4.291 1.00 46.24 449 VAL A O 1
ATOM 1980 N N . ASN A 1 267 ? 13.799 -9.260 -5.289 1.00 41.10 450 ASN A N 1
ATOM 1981 C CA . ASN A 1 267 ? 14.618 -9.107 -6.499 1.00 43.63 450 ASN A CA 1
ATOM 1982 C C . ASN A 1 267 ? 15.951 -8.470 -6.116 1.00 46.36 450 ASN A C 1
ATOM 1983 O O . ASN A 1 267 ? 16.991 -8.827 -6.646 1.00 46.63 450 ASN A O 1
ATOM 1988 N N . ARG A 1 268 ? 15.922 -7.551 -5.155 1.00 44.15 451 ARG A N 1
ATOM 1989 C CA . ARG A 1 268 ? 17.151 -6.915 -4.676 1.00 47.35 451 ARG A CA 1
ATOM 1990 C C . ARG A 1 268 ? 18.159 -7.905 -4.072 1.00 49.90 451 ARG A C 1
ATOM 1991 O O . ARG A 1 268 ? 19.369 -7.772 -4.266 1.00 55.85 451 ARG A O 1
ATOM 1999 N N . LEU A 1 269 ? 17.651 -8.902 -3.359 1.00 45.94 452 LEU A N 1
ATOM 2000 C CA . LEU A 1 269 ? 18.486 -9.875 -2.660 1.00 51.13 452 LEU A CA 1
ATOM 2001 C C . LEU A 1 269 ? 18.878 -11.083 -3.487 1.00 53.51 452 LEU A C 1
ATOM 2002 O O . LEU A 1 269 ? 19.926 -11.681 -3.253 1.00 54.66 452 LEU A O 1
ATOM 2007 N N . TRP A 1 270 ? 17.999 -11.455 -4.416 1.00 51.59 453 TRP A N 1
ATOM 2008 C CA . TRP A 1 270 ? 18.194 -12.588 -5.314 1.00 53.59 453 TRP A CA 1
ATOM 2009 C C . TRP A 1 270 ? 18.037 -12.110 -6.761 1.00 54.59 453 TRP A C 1
ATOM 2010 O O . TRP A 1 270 ? 17.005 -12.360 -7.393 1.00 54.82 453 TRP A O 1
ATOM 2021 N N . PRO A 1 271 ? 19.039 -11.389 -7.282 1.00 52.89 454 PRO A N 1
ATOM 2022 C CA . PRO A 1 271 ? 19.011 -10.871 -8.657 1.00 60.42 454 PRO A CA 1
ATOM 2023 C C . PRO A 1 271 ? 19.008 -11.981 -9.722 1.00 67.32 454 PRO A C 1
ATOM 2024 O O . PRO A 1 271 ? 19.642 -13.021 -9.536 1.00 68.80 454 PRO A O 1
ATOM 2028 N N . ASP A 1 272 ? 18.294 -11.753 -10.820 1.00 67.61 455 ASP A N 1
ATOM 2029 C CA . ASP A 1 272 ? 18.144 -12.756 -11.876 1.00 79.55 455 ASP A CA 1
ATOM 2030 C C . ASP A 1 272 ? 19.426 -13.542 -12.161 1.00 84.75 455 ASP A C 1
ATOM 2031 O O . ASP A 1 272 ? 20.379 -13.013 -12.746 1.00 81.36 455 ASP A O 1
ATOM 2036 N N . VAL A 1 273 ? 19.431 -14.810 -11.751 1.00 85.45 456 VAL A N 1
ATOM 2037 C CA . VAL A 1 273 ? 20.556 -15.701 -12.010 1.00 87.37 456 VAL A CA 1
ATOM 2038 C C . VAL A 1 273 ? 20.120 -16.884 -12.879 1.00 89.89 456 VAL A C 1
ATOM 2039 O O . VAL A 1 273 ? 20.872 -17.350 -13.738 1.00 88.47 456 VAL A O 1
ATOM 2043 N N . TYR A 1 287 ? 25.082 -15.548 -4.220 1.00 82.73 470 TYR A N 1
ATOM 2044 C CA . TYR A 1 287 ? 24.858 -15.342 -2.789 1.00 84.34 470 TYR A CA 1
ATOM 2045 C C . TYR A 1 287 ? 23.382 -15.550 -2.411 1.00 77.14 470 TYR A C 1
ATOM 2046 O O . TYR A 1 287 ? 22.481 -15.205 -3.171 1.00 77.91 470 TYR A O 1
ATOM 2055 N N . LEU A 1 288 ? 23.138 -16.116 -1.235 1.00 78.72 471 LEU A N 1
ATOM 2056 C CA . LEU A 1 288 ? 21.775 -16.465 -0.829 1.00 75.38 471 LEU A CA 1
ATOM 2057 C C . LEU A 1 288 ? 21.197 -17.557 -1.723 1.00 69.92 471 LEU A C 1
ATOM 2058 O O . LEU A 1 288 ? 20.976 -17.342 -2.913 1.00 73.44 471 LEU A O 1
ATOM 2063 N N . PRO A 1 289 ? 20.960 -18.739 -1.141 1.00 66.77 472 PRO A N 1
ATOM 2064 C CA . PRO A 1 289 ? 20.497 -19.951 -1.823 1.00 64.45 472 PRO A CA 1
ATOM 2065 C C . PRO A 1 289 ? 19.169 -19.742 -2.514 1.00 62.94 472 PRO A C 1
ATOM 2066 O O . PRO A 1 289 ? 18.259 -19.168 -1.925 1.00 63.53 472 PRO A O 1
ATOM 2070 N N . GLU A 1 290 ? 19.058 -20.220 -3.745 1.00 63.12 473 GLU A N 1
ATOM 2071 C CA . GLU A 1 290 ? 17.821 -20.097 -4.497 1.00 62.32 473 GLU A CA 1
ATOM 2072 C C . GLU A 1 290 ? 16.678 -20.814 -3.785 1.00 63.52 473 GLU A C 1
ATOM 2073 O O . GLU A 1 290 ? 15.513 -20.447 -3.954 1.00 64.46 473 GLU A O 1
ATOM 2079 N N . ASP A 1 291 ? 16.999 -21.821 -2.976 1.00 60.05 474 ASP A N 1
ATOM 2080 C CA . ASP A 1 291 ? 15.943 -22.550 -2.272 1.00 62.65 474 ASP A CA 1
ATOM 2081 C C . ASP A 1 291 ? 15.376 -21.748 -1.095 1.00 61.58 474 ASP A C 1
ATOM 2082 O O . ASP A 1 291 ? 14.406 -22.156 -0.455 1.00 63.99 474 ASP A O 1
ATOM 2087 N N . GLN A 1 292 ? 15.961 -20.585 -0.835 1.00 58.67 475 GLN A N 1
ATOM 2088 C CA . GLN A 1 292 ? 15.411 -19.698 0.177 1.00 60.35 475 GLN A CA 1
ATOM 2089 C C . GLN A 1 292 ? 14.738 -18.459 -0.413 1.00 58.73 475 GLN A C 1
ATOM 2090 O O . GLN A 1 292 ? 14.280 -17.586 0.323 1.00 57.64 475 GLN A O 1
ATOM 2096 N N . ARG A 1 293 ? 14.684 -18.366 -1.734 1.00 57.88 476 ARG A N 1
ATOM 2097 C CA . ARG A 1 293 ? 14.031 -17.227 -2.358 1.00 51.53 476 ARG A CA 1
ATOM 2098 C C . ARG A 1 293 ? 12.520 -17.324 -2.212 1.00 50.21 476 ARG A C 1
ATOM 2099 O O . ARG A 1 293 ? 11.917 -18.314 -2.617 1.00 52.18 476 ARG A O 1
ATOM 2107 N N . PRO A 1 294 ? 11.893 -16.303 -1.619 1.00 43.69 477 PRO A N 1
ATOM 2108 C CA . PRO A 1 294 ? 10.432 -16.385 -1.679 1.00 43.81 477 PRO A CA 1
ATOM 2109 C C . PRO A 1 294 ? 9.984 -16.299 -3.141 1.00 49.92 477 PRO A C 1
ATOM 2110 O O . PRO A 1 294 ? 10.482 -15.464 -3.890 1.00 48.13 477 PRO A O 1
ATOM 2114 N N . LYS A 1 295 ? 9.064 -17.164 -3.541 1.00 48.27 478 LYS A N 1
ATOM 2115 C CA . LYS A 1 295 ? 8.720 -17.320 -4.953 1.00 46.96 478 LYS A CA 1
ATOM 2116 C C . LYS A 1 295 ? 7.294 -16.891 -5.202 1.00 42.88 478 LYS A C 1
ATOM 2117 O O . LYS A 1 295 ? 6.390 -17.719 -5.249 1.00 45.97 478 LYS A O 1
ATOM 2123 N N . VAL A 1 296 ? 7.073 -15.594 -5.336 1.00 41.78 479 VAL A N 1
ATOM 2124 C CA . VAL A 1 296 ? 5.707 -15.107 -5.430 1.00 43.32 479 VAL A CA 1
ATOM 2125 C C . VAL A 1 296 ? 5.558 -13.937 -6.375 1.00 40.23 479 VAL A C 1
ATOM 2126 O O . VAL A 1 296 ? 4.491 -13.324 -6.441 1.00 43.06 479 VAL A O 1
ATOM 2130 N N . GLU A 1 297 ? 6.620 -13.616 -7.102 1.00 36.38 480 GLU A N 1
ATOM 2131 C CA . GLU A 1 297 ? 6.593 -12.434 -7.951 1.00 37.02 480 GLU A CA 1
ATOM 2132 C C . GLU A 1 297 ? 6.084 -12.663 -9.385 1.00 38.51 480 GLU A C 1
ATOM 2133 O O . GLU A 1 297 ? 5.874 -11.701 -10.108 1.00 37.15 480 GLU A O 1
ATOM 2139 N N . GLN A 1 298 ? 5.892 -13.914 -9.799 1.00 36.42 481 GLN A N 1
ATOM 2140 C CA . GLN A 1 298 ? 5.365 -14.188 -11.148 1.00 39.64 481 GLN A CA 1
ATOM 2141 C C . GLN A 1 298 ? 4.321 -15.305 -11.121 1.00 37.64 481 GLN A C 1
ATOM 2142 O O . GLN A 1 298 ? 4.666 -16.491 -11.146 1.00 38.70 481 GLN A O 1
ATOM 2148 N N . PHE A 1 299 ? 3.046 -14.941 -11.043 1.00 35.71 482 PHE A N 1
ATOM 2149 C CA . PHE A 1 299 ? 2.003 -15.962 -11.016 1.00 40.25 482 PHE A CA 1
ATOM 2150 C C . PHE A 1 299 ? 1.121 -15.890 -12.245 1.00 36.93 482 PHE A C 1
ATOM 2151 O O . PHE A 1 299 ? 0.982 -14.842 -12.870 1.00 37.77 482 PHE A O 1
ATOM 2166 N N . CYS A 1 300 ? 0.477 -16.999 -12.554 1.00 37.42 483 CYS A N 1
ATOM 2167 C CA . CYS A 1 300 ? -0.513 -17.010 -13.605 1.00 37.32 483 CYS A CA 1
ATOM 2168 C C . CYS A 1 300 ? -1.802 -17.410 -12.946 1.00 38.14 483 CYS A C 1
ATOM 2169 O O . CYS A 1 300 ? -1.790 -18.301 -12.115 1.00 43.68 483 CYS A O 1
ATOM 2172 N N . LEU A 1 301 ? -2.905 -16.750 -13.276 1.00 36.34 484 LEU A N 1
ATOM 2173 C CA . LEU A 1 301 ? -4.189 -17.106 -12.682 1.00 39.89 484 LEU A CA 1
ATOM 2174 C C . LEU A 1 301 ? -5.217 -17.278 -13.753 1.00 42.72 484 LEU A C 1
ATOM 2175 O O . LEU A 1 301 ? -5.286 -16.475 -14.670 1.00 47.49 484 LEU A O 1
ATOM 2180 N N . ALA A 1 302 ? -6.020 -18.325 -13.632 1.00 47.05 485 ALA A N 1
ATOM 2181 C CA . ALA A 1 302 ? -7.087 -18.593 -14.578 1.00 44.51 485 ALA A CA 1
ATOM 2182 C C . ALA A 1 302 ? -8.332 -18.874 -13.776 1.00 48.21 485 ALA A C 1
ATOM 2183 O O . ALA A 1 302 ? -8.279 -19.582 -12.760 1.00 47.09 485 ALA A O 1
ATOM 2185 N N . GLY A 1 303 ? -9.452 -18.322 -14.223 1.00 45.38 486 GLY A N 1
ATOM 2186 C CA . GLY A 1 303 ? -10.685 -18.417 -13.465 1.00 49.74 486 GLY A CA 1
ATOM 2187 C C . GLY A 1 303 ? -11.944 -18.485 -14.300 1.00 49.82 486 GLY A C 1
ATOM 2188 O O . GLY A 1 303 ? -12.052 -17.854 -15.346 1.00 49.03 486 GLY A O 1
ATOM 2189 N N . MET A 1 304 ? -12.912 -19.255 -13.827 1.00 48.27 487 MET A N 1
ATOM 2190 C CA . MET A 1 304 ? -14.167 -19.398 -14.537 1.00 48.80 487 MET A CA 1
ATOM 2191 C C . MET A 1 304 ? -15.136 -18.288 -14.178 1.00 52.82 487 MET A C 1
ATOM 2192 O O . MET A 1 304 ? -15.027 -17.665 -13.118 1.00 53.13 487 MET A O 1
ATOM 2197 N N . ALA A 1 305 ? -16.089 -18.040 -15.063 1.00 51.66 488 ALA A N 1
ATOM 2198 C CA . ALA A 1 305 ? -17.089 -17.014 -14.830 1.00 49.48 488 ALA A CA 1
ATOM 2199 C C . ALA A 1 305 ? -17.932 -17.361 -13.606 1.00 51.66 488 ALA A C 1
ATOM 2200 O O . ALA A 1 305 ? -18.383 -18.495 -13.446 1.00 52.13 488 ALA A O 1
ATOM 2202 N N . GLY A 1 306 ? -18.133 -16.387 -12.730 1.00 49.50 489 GLY A N 1
ATOM 2203 C CA . GLY A 1 306 ? -18.873 -16.629 -11.505 1.00 49.93 489 GLY A CA 1
ATOM 2204 C C . GLY A 1 306 ? -17.949 -17.116 -10.410 1.00 51.50 489 GLY A C 1
ATOM 2205 O O . GLY A 1 306 ? -18.407 -17.672 -9.423 1.00 55.97 489 GLY A O 1
ATOM 2206 N N . SER A 1 307 ? -16.645 -16.915 -10.589 1.00 51.96 490 SER A N 1
ATOM 2207 C CA . SER A 1 307 ? -15.669 -17.201 -9.541 1.00 51.40 490 SER A CA 1
ATOM 2208 C C . SER A 1 307 ? -15.618 -16.056 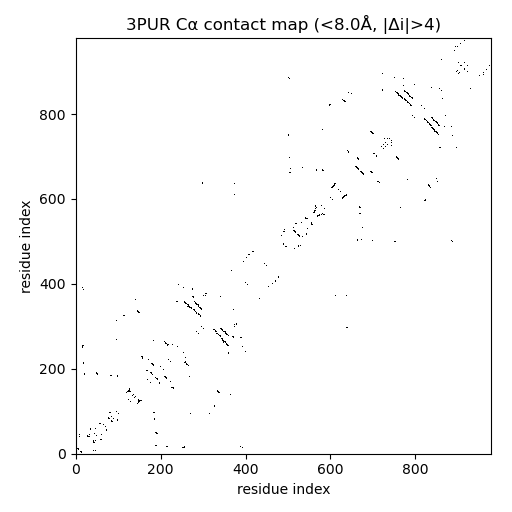-8.526 1.00 50.97 490 SER A C 1
ATOM 2209 O O . SER A 1 307 ? -15.618 -14.879 -8.913 1.00 50.90 490 SER A O 1
ATOM 2212 N N . TYR A 1 308 ? -15.554 -16.413 -7.242 1.00 47.88 491 TYR A N 1
ATOM 2213 C CA . TYR A 1 308 ? -15.442 -15.450 -6.140 1.00 48.85 491 TYR A CA 1
ATOM 2214 C C . TYR A 1 308 ? -14.284 -15.801 -5.209 1.00 47.69 491 TYR A C 1
ATOM 2215 O O . TYR A 1 308 ? -14.175 -16.934 -4.722 1.00 44.33 491 TYR A O 1
ATOM 2224 N N . THR A 1 309 ? -13.412 -14.828 -4.972 1.00 45.57 492 THR A N 1
ATOM 2225 C CA . THR A 1 309 ? -12.410 -14.951 -3.917 1.00 43.43 492 THR A CA 1
ATOM 2226 C C . THR A 1 309 ? -12.771 -13.982 -2.806 1.00 44.83 492 THR A C 1
ATOM 2227 O O . THR A 1 309 ? -12.946 -12.794 -3.062 1.00 43.62 492 THR A O 1
ATOM 2231 N N . ASP A 1 310 ? -12.876 -14.485 -1.575 1.00 48.16 493 ASP A N 1
ATOM 2232 C CA . ASP A 1 310 ? -13.369 -13.688 -0.447 1.00 40.81 493 ASP A CA 1
ATOM 2233 C C . ASP A 1 310 ? -12.276 -12.774 0.116 1.00 45.71 493 ASP A C 1
ATOM 2234 O O . ASP A 1 310 ? -11.079 -12.990 -0.122 1.00 43.61 493 ASP A O 1
ATOM 2239 N N . PHE A 1 311 ? -12.696 -11.771 0.887 1.00 41.70 494 PHE A N 1
ATOM 2240 C CA . PHE A 1 311 ? -11.808 -10.745 1.416 1.00 42.16 494 PHE A CA 1
ATOM 2241 C C . PHE A 1 311 ? -10.546 -11.277 2.072 1.00 39.39 494 PHE A C 1
ATOM 2242 O O . PHE A 1 311 ? -10.587 -12.231 2.853 1.00 40.58 494 PHE A O 1
ATOM 2250 N N . HIS A 1 312 ? -9.423 -10.632 1.773 1.00 38.11 495 HIS A N 1
ATOM 2251 C CA . HIS A 1 312 ? -8.157 -10.970 2.409 1.00 38.78 495 HIS A CA 1
ATOM 2252 C C . HIS A 1 312 ? -7.177 -9.827 2.255 1.00 36.07 495 HIS A C 1
ATOM 2253 O O . HIS A 1 312 ? -7.435 -8.852 1.563 1.00 34.00 495 HIS A O 1
ATOM 2260 N N . VAL A 1 313 ? -6.049 -9.947 2.927 1.00 35.01 496 VAL A N 1
ATOM 2261 C CA . VAL A 1 313 ? -4.953 -9.044 2.697 1.00 39.56 496 VAL A CA 1
ATOM 2262 C C . VAL A 1 313 ? -3.815 -9.930 2.231 1.00 43.51 496 VAL A C 1
ATOM 2263 O O . VAL A 1 313 ? -3.578 -10.990 2.822 1.00 42.83 496 VAL A O 1
ATOM 2267 N N . ASP A 1 314 ? -3.114 -9.496 1.188 1.00 33.44 497 ASP A N 1
ATOM 2268 C CA . ASP A 1 314 ? -2.094 -10.329 0.574 1.00 41.96 497 ASP A CA 1
ATOM 2269 C C . ASP A 1 314 ? -1.012 -10.620 1.595 1.00 39.46 497 ASP A C 1
ATOM 2270 O O . ASP A 1 314 ? -0.643 -9.732 2.367 1.00 37.81 497 ASP A O 1
ATOM 2275 N N . PHE A 1 315 ? -0.515 -11.857 1.602 1.00 38.78 498 PHE A N 1
ATOM 2276 C CA . PHE A 1 315 ? 0.456 -12.279 2.614 1.00 36.79 498 PHE A CA 1
ATOM 2277 C C . PHE A 1 315 ? 1.637 -11.327 2.718 1.00 43.58 498 PHE A C 1
ATOM 2278 O O . PHE A 1 315 ? 2.162 -10.820 1.693 1.00 40.02 498 PHE A O 1
ATOM 2286 N N . GLY A 1 316 ? 2.049 -11.091 3.962 1.00 37.85 499 GLY A N 1
ATOM 2287 C CA . GLY A 1 316 ? 3.181 -10.242 4.270 1.00 34.14 499 GLY A CA 1
ATOM 2288 C C . GLY A 1 316 ? 2.867 -8.778 4.074 1.00 31.65 499 GLY A C 1
ATOM 2289 O O . GLY A 1 316 ? 3.768 -7.961 4.099 1.00 35.41 499 GLY A O 1
ATOM 2290 N N . GLY A 1 317 ? 1.595 -8.432 3.905 1.00 30.01 500 GLY A N 1
ATOM 2291 C CA . GLY A 1 317 ? 1.246 -7.080 3.500 1.00 31.87 500 GLY A CA 1
ATOM 2292 C C . GLY A 1 317 ? 1.906 -6.708 2.166 1.00 35.94 500 GLY A C 1
ATOM 2293 O O . GLY A 1 317 ? 2.291 -5.567 1.926 1.00 33.70 500 GLY A O 1
ATOM 2294 N N . SER A 1 318 ? 2.061 -7.692 1.295 1.00 34.07 501 SER A N 1
ATOM 2295 C CA . SER A 1 318 ? 2.752 -7.466 0.035 1.00 37.63 501 SER A CA 1
ATOM 2296 C C . SER A 1 318 ? 1.856 -6.703 -0.930 1.00 33.92 501 SER A C 1
ATOM 2297 O O . SER A 1 318 ? 0.625 -6.799 -0.856 1.00 33.85 501 SER A O 1
ATOM 2300 N N . SER A 1 319 ? 2.490 -5.913 -1.795 1.00 34.40 502 SER A N 1
ATOM 2301 C CA . SER A 1 319 ? 1.822 -5.201 -2.885 1.00 33.15 502 SER A CA 1
ATOM 2302 C C . SER A 1 319 ? 1.705 -6.128 -4.104 1.00 37.95 502 SER A C 1
ATOM 2303 O O . SER A 1 319 ? 2.391 -7.146 -4.170 1.00 35.09 502 SER A O 1
ATOM 2306 N N . VAL A 1 320 ? 0.875 -5.746 -5.082 1.00 35.20 503 VAL A N 1
ATOM 2307 C CA . VAL A 1 320 ? 0.616 -6.589 -6.235 1.00 33.93 503 VAL A CA 1
ATOM 2308 C C . VAL A 1 320 ? 0.466 -5.824 -7.539 1.00 38.23 503 VAL A C 1
ATOM 2309 O O . VAL A 1 320 ? -0.040 -4.703 -7.586 1.00 35.62 503 VAL A O 1
ATOM 2313 N N . TYR A 1 321 ? 0.912 -6.473 -8.600 1.00 34.89 504 TYR A N 1
ATOM 2314 C CA . TYR A 1 321 ? 0.606 -6.049 -9.949 1.00 37.08 504 TYR A CA 1
ATOM 2315 C C . TYR A 1 321 ? -0.246 -7.135 -10.545 1.00 37.66 504 TYR A C 1
ATOM 2316 O O . TYR A 1 321 ? -0.130 -8.311 -10.184 1.00 34.64 504 TYR A O 1
ATOM 2325 N N . TYR A 1 322 ? -1.110 -6.739 -11.462 1.00 39.42 505 TYR A N 1
ATOM 2326 C CA . TYR A 1 322 ? -2.131 -7.636 -11.918 1.00 41.02 505 TYR A CA 1
ATOM 2327 C C . TYR A 1 322 ? -2.615 -7.175 -13.291 1.00 42.76 505 TYR A C 1
ATOM 2328 O O . TYR A 1 322 ? -3.298 -6.157 -13.384 1.00 37.17 505 TYR A O 1
ATOM 2337 N N . HIS A 1 323 ? -2.251 -7.926 -14.342 1.00 42.64 506 HIS A N 1
ATOM 2338 C CA . HIS A 1 323 ? -2.656 -7.631 -15.719 1.00 41.70 506 HIS A CA 1
ATOM 2339 C C . HIS A 1 323 ? -3.690 -8.635 -16.254 1.00 41.92 506 HIS A C 1
ATOM 2340 O O . HIS A 1 323 ? -3.452 -9.849 -16.270 1.00 41.50 506 HIS A O 1
ATOM 2347 N N . ILE A 1 324 ? -4.842 -8.132 -16.685 1.00 39.00 507 ILE A N 1
ATOM 2348 C CA . ILE A 1 324 ? -5.869 -9.001 -17.236 1.00 42.09 507 ILE A CA 1
ATOM 2349 C C . ILE A 1 324 ? -5.598 -9.287 -18.711 1.00 43.48 507 ILE A C 1
ATOM 2350 O O . ILE A 1 324 ? -5.931 -8.480 -19.565 1.00 46.89 507 ILE A O 1
ATOM 2355 N N . LEU A 1 325 ? -5.002 -10.430 -19.013 1.00 42.89 508 LEU A N 1
ATOM 2356 C CA . LEU A 1 325 ? -4.707 -10.751 -20.395 1.00 47.82 508 LEU A CA 1
ATOM 2357 C C . LEU A 1 325 ? -6.015 -11.110 -21.113 1.00 47.58 508 LEU A C 1
ATOM 2358 O O . LEU A 1 325 ? -6.244 -10.721 -22.253 1.00 47.57 508 LEU A O 1
ATOM 2363 N N . LYS A 1 326 ? -6.893 -11.815 -20.418 1.00 45.50 509 LYS A N 1
ATOM 2364 C CA . LYS A 1 326 ? -8.189 -12.167 -20.974 1.00 48.37 509 LYS A CA 1
ATOM 2365 C C . LYS A 1 326 ? -9.258 -12.172 -19.885 1.00 48.06 509 LYS A C 1
ATOM 2366 O O . LYS A 1 326 ? -9.049 -12.736 -18.794 1.00 47.84 509 LYS A O 1
ATOM 2372 N N . GLY A 1 327 ? -10.388 -11.526 -20.155 1.00 44.33 510 GLY A N 1
ATOM 2373 C CA . GLY A 1 327 ? -11.503 -11.550 -19.221 1.00 48.81 510 GLY A CA 1
ATOM 2374 C C . GLY A 1 327 ? -11.774 -10.276 -18.450 1.00 45.96 510 GLY A C 1
ATOM 2375 O O . GLY A 1 327 ? -11.681 -9.181 -18.973 1.00 42.77 510 GLY A O 1
ATOM 2376 N N . GLU A 1 328 ? -12.099 -10.415 -17.172 1.00 50.91 511 GLU A N 1
ATOM 2377 C CA . GLU A 1 328 ? -12.547 -9.261 -16.398 1.00 50.31 511 GLU A CA 1
ATOM 2378 C C . GLU A 1 328 ? -12.553 -9.615 -14.926 1.00 47.37 511 GLU A C 1
ATOM 2379 O O . GLU A 1 328 ? -12.855 -10.745 -14.562 1.00 46.72 511 GLU A O 1
ATOM 2385 N N . LYS A 1 329 ? -12.179 -8.658 -14.084 1.00 45.61 512 LYS A N 1
ATOM 2386 C CA . LYS A 1 329 ? -12.238 -8.857 -12.642 1.00 48.18 512 LYS A CA 1
ATOM 2387 C C . LYS A 1 329 ? -12.917 -7.660 -12.017 1.00 48.08 512 LYS A C 1
ATOM 2388 O O . LYS A 1 329 ? -12.776 -6.528 -12.489 1.00 44.58 512 LYS A O 1
ATOM 2394 N N . ILE A 1 330 ? -13.646 -7.904 -10.939 1.00 47.26 513 ILE A N 1
ATOM 2395 C CA . ILE A 1 330 ? -14.138 -6.804 -10.144 1.00 47.03 513 ILE A CA 1
ATOM 2396 C C . ILE A 1 330 ? -13.560 -6.940 -8.758 1.00 49.95 513 ILE A C 1
ATOM 2397 O O . ILE A 1 330 ? -13.844 -7.927 -8.051 1.00 46.65 513 ILE A O 1
ATOM 2402 N N . PHE A 1 331 ? -12.731 -5.971 -8.375 1.00 46.45 514 PHE A N 1
ATOM 2403 C CA . PHE A 1 331 ? -12.216 -5.945 -7.014 1.00 45.83 514 PHE A CA 1
ATOM 2404 C C . PHE A 1 331 ? -13.127 -5.142 -6.101 1.00 46.97 514 PHE A C 1
ATOM 2405 O O . PHE A 1 331 ? -13.641 -4.085 -6.483 1.00 45.48 514 PHE A O 1
ATOM 2413 N N . TYR A 1 332 ? -13.326 -5.685 -4.902 1.00 47.09 515 TYR A N 1
ATOM 2414 C CA . TYR A 1 332 ? -13.999 -5.004 -3.798 1.00 44.00 515 TYR A CA 1
ATOM 2415 C C . TYR A 1 332 ? -12.954 -4.743 -2.725 1.00 43.36 515 TYR A C 1
ATOM 2416 O O . TYR A 1 332 ? -12.455 -5.671 -2.087 1.00 46.48 515 TYR A O 1
ATOM 2425 N N . ILE A 1 333 ? -12.635 -3.473 -2.518 1.00 43.75 516 ILE A N 1
ATOM 2426 C CA . ILE A 1 333 ? -11.445 -3.096 -1.774 1.00 41.77 516 ILE A CA 1
ATOM 2427 C C . ILE A 1 333 ? -11.723 -2.116 -0.628 1.00 44.99 516 ILE A C 1
ATOM 2428 O O . ILE A 1 333 ? -12.685 -1.355 -0.683 1.00 42.29 516 ILE A O 1
ATOM 2433 N N . ALA A 1 334 ? -10.856 -2.124 0.384 1.00 38.20 517 ALA A N 1
ATOM 2434 C CA . ALA A 1 334 ? -10.965 -1.205 1.500 1.00 39.76 517 ALA A CA 1
ATOM 2435 C C . ALA A 1 334 ? -9.600 -0.761 2.004 1.00 43.04 517 ALA A C 1
ATOM 2436 O O . ALA A 1 334 ? -8.686 -1.573 2.137 1.00 41.90 517 ALA A O 1
ATOM 2438 N N . ALA A 1 335 ? -9.474 0.523 2.331 1.00 43.75 518 ALA A N 1
ATOM 2439 C CA . ALA A 1 335 ? -8.197 1.079 2.749 1.00 42.72 518 ALA A CA 1
ATOM 2440 C C . ALA A 1 335 ? -7.667 0.411 4.010 1.00 43.72 518 ALA A C 1
ATOM 2441 O O . ALA A 1 335 ? -8.444 -0.052 4.844 1.00 45.76 518 ALA A O 1
ATOM 2443 N N . PRO A 1 336 ? -6.335 0.341 4.149 1.00 41.08 519 PRO A N 1
ATOM 2444 C CA . PRO A 1 336 ? -5.687 -0.277 5.319 1.00 43.87 519 PRO A CA 1
ATOM 2445 C C . PRO A 1 336 ? -5.657 0.614 6.562 1.00 41.17 519 PRO A C 1
ATOM 2446 O O . PRO A 1 336 ? -4.605 0.798 7.175 1.00 43.26 519 PRO A O 1
ATOM 2450 N N . THR A 1 337 ? -6.801 1.158 6.949 1.00 46.14 520 THR A N 1
ATOM 2451 C CA . THR A 1 337 ? -6.873 1.937 8.185 1.00 44.81 520 THR A CA 1
ATOM 2452 C C . THR A 1 337 ? -6.846 0.989 9.383 1.00 44.70 520 THR A C 1
ATOM 2453 O O . THR A 1 337 ? -7.209 -0.190 9.251 1.00 41.92 520 THR A O 1
ATOM 2457 N N . GLU A 1 338 ? -6.399 1.488 10.543 1.00 44.11 521 GLU A N 1
ATOM 2458 C CA . GLU A 1 338 ? -6.415 0.681 11.771 1.00 43.12 521 GLU A CA 1
ATOM 2459 C C . GLU A 1 338 ? -7.801 0.111 12.007 1.00 39.91 521 GLU A C 1
ATOM 2460 O O . GLU A 1 338 ? -7.948 -1.043 12.401 1.00 40.21 521 GLU A O 1
ATOM 2466 N N . GLN A 1 339 ? -8.821 0.910 11.727 1.00 43.26 522 GLN A N 1
ATOM 2467 C CA . GLN A 1 339 ? -10.190 0.498 12.013 1.00 46.14 522 GLN A CA 1
ATOM 2468 C C . GLN A 1 339 ? -10.640 -0.632 11.091 1.00 44.45 522 GLN A C 1
ATOM 2469 O O . GLN A 1 339 ? -11.161 -1.639 11.560 1.00 43.18 522 GLN A O 1
ATOM 2475 N N . ASN A 1 340 ? -10.419 -0.484 9.782 1.00 47.47 523 ASN A N 1
ATOM 2476 C CA . ASN A 1 340 ? -10.727 -1.565 8.838 1.00 43.82 523 ASN A CA 1
ATOM 2477 C C . ASN A 1 340 ? -9.975 -2.851 9.127 1.00 38.00 523 ASN A C 1
ATOM 2478 O O . ASN A 1 340 ? -10.510 -3.924 8.951 1.00 39.74 523 ASN A O 1
ATOM 2483 N N . PHE A 1 341 ? -8.732 -2.745 9.564 1.00 34.21 524 PHE A N 1
ATOM 2484 C CA . PHE A 1 341 ? -8.031 -3.921 10.027 1.00 37.10 524 PHE A CA 1
ATOM 2485 C C . PHE A 1 341 ? -8.717 -4.567 11.254 1.00 43.74 524 PHE A C 1
ATOM 2486 O O . PHE A 1 341 ? -8.844 -5.795 11.323 1.00 40.69 524 PHE A O 1
ATOM 2494 N N . ALA A 1 342 ? -9.141 -3.743 12.220 1.00 39.31 525 ALA A N 1
ATOM 2495 C CA . ALA A 1 342 ? -9.863 -4.270 13.377 1.00 40.20 525 ALA A CA 1
ATOM 2496 C C . ALA A 1 342 ? -11.121 -4.961 12.911 1.00 39.95 525 ALA A C 1
ATOM 2497 O O . ALA A 1 342 ? -11.375 -6.112 13.266 1.00 43.31 525 ALA A O 1
ATOM 2499 N N . ALA A 1 343 ? -11.898 -4.272 12.089 1.00 41.62 526 ALA A N 1
ATOM 2500 C CA . ALA A 1 343 ? -13.121 -4.849 11.575 1.00 40.98 526 ALA A CA 1
ATOM 2501 C C . ALA A 1 343 ? -12.798 -6.157 10.876 1.00 48.91 526 ALA A C 1
ATOM 2502 O O . ALA A 1 343 ? -13.338 -7.213 11.214 1.00 54.43 526 ALA A O 1
ATOM 2504 N N . TYR A 1 344 ? -11.895 -6.094 9.909 1.00 46.49 527 TYR A N 1
ATOM 2505 C CA . TYR A 1 344 ? -11.575 -7.280 9.138 1.00 45.03 527 TYR A CA 1
ATOM 2506 C C . TYR A 1 344 ? -11.057 -8.392 10.054 1.00 45.81 527 TYR A C 1
ATOM 2507 O O . TYR A 1 344 ? -11.438 -9.543 9.891 1.00 47.95 527 TYR A O 1
ATOM 2516 N N . GLN A 1 345 ? -10.215 -8.041 11.031 1.00 43.86 528 GLN A N 1
ATOM 2517 C CA . GLN A 1 345 ? -9.687 -9.022 11.975 1.00 49.46 528 GLN A CA 1
ATOM 2518 C C . GLN A 1 345 ? -10.794 -9.785 12.695 1.00 51.22 528 GLN A C 1
ATOM 2519 O O . GLN A 1 345 ? -10.656 -10.972 12.973 1.00 48.11 528 GLN A O 1
ATOM 2525 N N . ALA A 1 346 ? -11.896 -9.114 12.995 1.00 49.96 529 ALA A N 1
ATOM 2526 C CA . ALA A 1 346 ? -12.943 -9.781 13.754 1.00 56.58 529 ALA A CA 1
ATOM 2527 C C . ALA A 1 346 ? -13.798 -10.602 12.806 1.00 54.71 529 ALA A C 1
ATOM 2528 O O . ALA A 1 346 ? -14.400 -11.604 13.201 1.00 55.76 529 ALA A O 1
ATOM 2530 N N . HIS A 1 347 ? -13.825 -10.198 11.545 1.00 52.00 530 HIS A N 1
ATOM 2531 C CA . HIS A 1 347 ? -14.620 -10.920 10.560 1.00 55.47 530 HIS A CA 1
ATOM 2532 C C . HIS A 1 347 ? -14.014 -12.289 10.255 1.00 53.71 530 HIS A C 1
ATOM 2533 O O . HIS A 1 347 ? -14.718 -13.233 9.890 1.00 56.66 530 HIS A O 1
ATOM 2540 N N . GLU A 1 348 ? -12.701 -12.383 10.422 1.00 52.19 531 GLU A N 1
ATOM 2541 C CA . GLU A 1 348 ? -11.946 -13.569 10.029 1.00 52.91 531 GLU A CA 1
ATOM 2542 C C . GLU A 1 348 ? -11.894 -14.592 11.143 1.00 53.46 531 GLU A C 1
ATOM 2543 O O . GLU A 1 348 ? -11.804 -15.796 10.904 1.00 52.56 531 GLU A O 1
ATOM 2549 N N . THR A 1 349 ? -11.914 -14.103 12.371 1.00 53.42 532 THR A N 1
ATOM 2550 C CA . THR A 1 349 ? -11.860 -14.988 13.518 1.00 56.34 532 THR A CA 1
ATOM 2551 C C . THR A 1 349 ? -13.280 -15.276 13.988 1.00 57.69 532 THR A C 1
ATOM 2552 O O . THR A 1 349 ? -13.505 -16.097 14.871 1.00 64.71 532 THR A O 1
ATOM 2556 N N . SER A 1 350 ? -14.241 -14.592 13.382 1.00 57.45 533 SER A N 1
ATOM 2557 C CA . SER A 1 350 ? -15.641 -14.907 13.603 1.00 57.57 533 SER A CA 1
ATOM 2558 C C . SER A 1 350 ? -15.939 -16.247 12.949 1.00 59.73 533 SER A C 1
ATOM 2559 O O . SER A 1 350 ? -15.551 -16.482 11.804 1.00 59.75 533 SER A O 1
ATOM 2562 N N . PRO A 1 351 ? -16.632 -17.129 13.677 1.00 60.40 534 PRO A N 1
ATOM 2563 C CA . PRO A 1 351 ? -17.036 -18.463 13.215 1.00 58.32 534 PRO A CA 1
ATOM 2564 C C . PRO A 1 351 ? -18.083 -18.341 12.129 1.00 56.28 534 PRO A C 1
ATOM 2565 O O . PRO A 1 351 ? -18.302 -19.269 11.352 1.00 59.35 534 PRO A O 1
ATOM 2569 N N . ASP A 1 352 ? -18.741 -17.188 12.107 1.00 54.08 535 ASP A N 1
ATOM 2570 C CA . ASP A 1 352 ? -19.770 -16.893 11.134 1.00 53.91 535 ASP A CA 1
ATOM 2571 C C . ASP A 1 352 ? -19.212 -17.015 9.720 1.00 61.72 535 ASP A C 1
ATOM 2572 O O . ASP A 1 352 ? -18.018 -16.821 9.485 1.00 57.58 535 ASP A O 1
ATOM 2577 N N . THR A 1 353 ? -20.103 -17.314 8.784 1.00 58.87 536 THR A N 1
ATOM 2578 C CA . THR A 1 353 ? -19.722 -17.824 7.495 1.00 56.15 536 THR A CA 1
ATOM 2579 C C . THR A 1 353 ? -20.736 -17.326 6.475 1.00 59.76 536 THR A C 1
ATOM 2580 O O . THR A 1 353 ? -20.661 -17.648 5.283 1.00 53.64 536 THR A O 1
ATOM 2584 N N . THR A 1 354 ? -21.679 -16.522 6.954 1.00 53.84 537 THR A N 1
ATOM 2585 C CA . THR A 1 354 ? -22.837 -16.154 6.152 1.00 54.17 537 THR A CA 1
ATOM 2586 C C . THR A 1 354 ? -22.916 -14.649 5.944 1.00 53.76 537 THR A C 1
ATOM 2587 O O . THR A 1 354 ? -23.786 -14.161 5.211 1.00 53.37 537 THR A O 1
ATOM 2591 N N . THR A 1 355 ? -22.011 -13.914 6.594 1.00 51.26 538 THR A N 1
ATOM 2592 C CA . THR A 1 355 ? -21.984 -12.461 6.446 1.00 56.40 538 THR A CA 1
ATOM 2593 C C . THR A 1 355 ? -20.888 -11.994 5.489 1.00 52.03 538 THR A C 1
ATOM 2594 O O . THR A 1 355 ? -19.718 -12.368 5.633 1.00 50.15 538 THR A O 1
ATOM 2598 N N . TRP A 1 356 ? -21.274 -11.149 4.540 1.00 53.08 539 TRP A N 1
ATOM 2599 C CA . TRP A 1 356 ? -20.327 -10.525 3.604 1.00 52.46 539 TRP A CA 1
ATOM 2600 C C . TRP A 1 356 ? -19.594 -9.364 4.282 1.00 54.25 539 TRP A C 1
ATOM 2601 O O . TRP A 1 356 ? -20.227 -8.415 4.756 1.00 58.30 539 TRP A O 1
ATOM 2612 N N . PHE A 1 357 ? -18.269 -9.422 4.340 1.00 49.44 540 PHE A N 1
ATOM 2613 C CA . PHE A 1 357 ? -17.545 -8.400 5.083 1.00 50.03 540 PHE A CA 1
ATOM 2614 C C . PHE A 1 357 ? -17.921 -6.985 4.670 1.00 55.20 540 PHE A C 1
ATOM 2615 O O . PHE A 1 357 ? -18.013 -6.090 5.513 1.00 55.72 540 PHE A O 1
ATOM 2623 N N . GLY A 1 358 ? -18.137 -6.781 3.380 1.00 48.55 541 GLY A N 1
ATOM 2624 C CA . GLY A 1 358 ? -18.546 -5.482 2.905 1.00 51.08 541 GLY A CA 1
ATOM 2625 C C . GLY A 1 358 ? -19.766 -4.949 3.619 1.00 55.10 541 GLY A C 1
ATOM 2626 O O . GLY A 1 358 ? -19.935 -3.736 3.740 1.00 59.85 541 GLY A O 1
ATOM 2627 N N . ASP A 1 359 ? -20.611 -5.848 4.114 1.00 57.68 542 ASP A N 1
ATOM 2628 C CA . ASP A 1 359 ? -21.908 -5.442 4.661 1.00 58.05 542 ASP A CA 1
ATOM 2629 C C . ASP A 1 359 ? -21.856 -4.980 6.103 1.00 58.34 542 ASP A C 1
ATOM 2630 O O . ASP A 1 359 ? -22.766 -4.303 6.568 1.00 63.71 542 ASP A O 1
ATOM 2635 N N . ILE A 1 360 ? -20.790 -5.344 6.801 1.00 55.64 543 ILE A N 1
ATOM 2636 C CA . ILE A 1 360 ? -20.604 -4.956 8.191 1.00 56.22 543 ILE A CA 1
ATOM 2637 C C . ILE A 1 360 ? -19.355 -4.109 8.339 1.00 55.91 543 ILE A C 1
ATOM 2638 O O . ILE A 1 360 ? -18.764 -4.054 9.416 1.00 57.88 543 ILE A O 1
ATOM 2643 N N . ALA A 1 361 ? -18.950 -3.462 7.249 1.00 55.70 544 ALA A N 1
ATOM 2644 C CA . ALA A 1 361 ? -17.701 -2.705 7.214 1.00 52.77 544 ALA A CA 1
ATOM 2645 C C . ALA A 1 361 ? -17.934 -1.208 7.209 1.00 56.03 544 ALA A C 1
ATOM 2646 O O . ALA A 1 361 ? -17.060 -0.447 6.789 1.00 56.23 544 ALA A O 1
ATOM 2648 N N . ASN A 1 362 ? -19.111 -0.781 7.653 1.00 56.93 545 ASN A N 1
ATOM 2649 C CA . ASN A 1 362 ? -19.386 0.646 7.752 1.00 52.53 545 ASN A CA 1
ATOM 2650 C C . ASN A 1 362 ? -19.080 1.400 6.452 1.00 51.87 545 ASN A C 1
ATOM 2651 O O . ASN A 1 362 ? -18.626 2.538 6.493 1.00 53.02 545 ASN A O 1
ATOM 2656 N N . GLY A 1 363 ? -19.298 0.761 5.306 1.00 56.83 546 GLY A N 1
ATOM 2657 C CA . GLY A 1 363 ? -19.213 1.454 4.023 1.00 51.08 546 GLY A CA 1
ATOM 2658 C C . GLY A 1 363 ? -17.805 1.682 3.472 1.00 55.44 546 GLY A C 1
ATOM 2659 O O . GLY A 1 363 ? -17.616 2.378 2.462 1.00 54.83 546 GLY A O 1
ATOM 2660 N N . ALA A 1 364 ? -16.804 1.089 4.116 1.00 55.55 547 ALA A N 1
ATOM 2661 C CA . ALA A 1 364 ? -15.427 1.219 3.636 1.00 54.58 547 ALA A CA 1
ATOM 2662 C C . ALA A 1 364 ? -15.132 0.468 2.313 1.00 49.32 547 ALA A C 1
ATOM 2663 O O . ALA A 1 364 ? -14.107 0.714 1.672 1.00 47.96 547 ALA A O 1
ATOM 2665 N N . VAL A 1 365 ? -16.024 -0.435 1.912 1.00 48.06 548 VAL A N 1
ATOM 2666 C CA . VAL A 1 365 ? -15.768 -1.285 0.746 1.00 48.52 548 VAL A CA 1
ATOM 2667 C C . VAL A 1 365 ? -16.209 -0.658 -0.565 1.00 51.68 548 VAL A C 1
ATOM 2668 O O . VAL A 1 365 ? -17.383 -0.313 -0.731 1.00 54.42 548 VAL A O 1
ATOM 2672 N N . LYS A 1 366 ? -15.256 -0.534 -1.496 1.00 51.86 549 LYS A N 1
ATOM 2673 C CA . LYS A 1 366 ? -15.476 0.088 -2.802 1.00 48.87 549 LYS A CA 1
ATOM 2674 C C . LYS A 1 366 ? -15.292 -0.889 -3.968 1.00 52.07 549 LYS A C 1
ATOM 2675 O O . LYS A 1 366 ? -14.545 -1.876 -3.874 1.00 48.76 549 LYS A O 1
ATOM 2681 N N . ARG A 1 367 ? -15.960 -0.589 -5.074 1.00 47.80 550 ARG A N 1
ATOM 2682 C CA . ARG A 1 367 ? -15.952 -1.458 -6.248 1.00 53.41 550 ARG A CA 1
ATOM 2683 C C . ARG A 1 367 ? -15.056 -0.914 -7.352 1.00 52.08 550 ARG A C 1
ATOM 2684 O O . ARG A 1 367 ? -15.119 0.267 -7.687 1.00 52.68 550 ARG A O 1
ATOM 2692 N N . VAL A 1 368 ? -14.236 -1.783 -7.932 1.00 53.98 551 VAL A N 1
ATOM 2693 C CA . VAL A 1 368 ? -13.438 -1.407 -9.090 1.00 46.14 551 VAL A CA 1
ATOM 2694 C C . VAL A 1 368 ? -13.430 -2.518 -10.127 1.00 48.98 551 VAL A C 1
ATOM 2695 O O . VAL A 1 368 ? -13.108 -3.671 -9.836 1.00 49.20 551 VAL A O 1
ATOM 2699 N N . VAL A 1 369 ? -13.809 -2.159 -11.345 1.00 47.13 552 VAL A N 1
ATOM 2700 C CA . VAL A 1 369 ? -13.852 -3.106 -12.442 1.00 50.55 552 VAL A CA 1
ATOM 2701 C C . VAL A 1 369 ? -12.560 -2.972 -13.239 1.00 44.65 552 VAL A C 1
ATOM 2702 O O . VAL A 1 369 ? -12.196 -1.877 -13.629 1.00 47.20 552 VAL A O 1
ATOM 2706 N N . ILE A 1 370 ? -11.846 -4.081 -13.418 1.00 44.38 553 ILE A N 1
ATOM 2707 C CA . ILE A 1 370 ? -10.634 -4.122 -14.228 1.00 44.38 553 ILE A CA 1
ATOM 2708 C C . ILE A 1 370 ? -10.936 -4.961 -15.463 1.00 45.65 553 ILE A C 1
ATOM 2709 O O . ILE A 1 370 ? -11.248 -6.146 -15.351 1.00 45.04 553 ILE A O 1
ATOM 2714 N N . LYS A 1 371 ? -10.838 -4.353 -16.639 1.00 48.00 554 LYS A N 1
ATOM 2715 C CA . LYS A 1 371 ? -11.243 -5.034 -17.867 1.00 45.45 554 LYS A CA 1
ATOM 2716 C C . LYS A 1 371 ? -10.045 -5.621 -18.597 1.00 49.15 554 LYS A C 1
ATOM 2717 O O . LYS A 1 371 ? -8.903 -5.399 -18.204 1.00 46.91 554 LYS A O 1
ATOM 2723 N N . GLU A 1 372 ? -10.302 -6.348 -19.682 1.00 45.43 555 GLU A N 1
ATOM 2724 C CA . GLU A 1 372 ? -9.231 -7.002 -20.407 1.00 42.32 555 GLU A CA 1
ATOM 2725 C C . GLU A 1 372 ? -8.238 -5.970 -20.958 1.00 45.22 555 GLU A C 1
ATOM 2726 O O . GLU A 1 372 ? -8.638 -4.897 -21.401 1.00 47.34 555 GLU A O 1
ATOM 2732 N N . GLY A 1 373 ? -6.944 -6.285 -20.917 1.00 43.94 556 GLY A N 1
ATOM 2733 C CA . GLY A 1 373 ? -5.915 -5.347 -21.345 1.00 41.57 556 GLY A CA 1
ATOM 2734 C C . GLY A 1 373 ? -5.516 -4.367 -20.244 1.00 44.21 556 GLY A C 1
ATOM 2735 O O . GLY A 1 373 ? -4.517 -3.661 -20.348 1.00 39.57 556 GLY A O 1
ATOM 2736 N N . GLN A 1 374 ? -6.292 -4.329 -19.168 1.00 45.29 557 GLN A N 1
ATOM 2737 C CA . GLN A 1 374 ? -6.042 -3.341 -18.119 1.00 45.09 557 GLN A CA 1
ATOM 2738 C C . GLN A 1 374 ? -5.217 -3.938 -16.961 1.00 40.84 557 GLN A C 1
ATOM 2739 O O . GLN A 1 374 ? -5.097 -5.153 -16.838 1.00 42.00 557 GLN A O 1
ATOM 2745 N N . THR A 1 375 ? -4.641 -3.078 -16.129 1.00 37.81 558 THR A N 1
ATOM 2746 C CA . THR A 1 375 ? -3.625 -3.496 -15.179 1.00 37.81 558 THR A CA 1
ATOM 2747 C C . THR A 1 375 ? -3.910 -2.837 -13.831 1.00 41.27 558 THR A C 1
ATOM 2748 O O . THR A 1 375 ? -4.222 -1.646 -13.776 1.00 41.74 558 THR A O 1
ATOM 2752 N N . LEU A 1 376 ? -3.812 -3.616 -12.755 1.00 38.46 559 LEU A N 1
ATOM 2753 C CA . LEU A 1 376 ? -4.080 -3.113 -11.412 1.00 39.13 559 LEU A CA 1
ATOM 2754 C C . LEU A 1 376 ? -2.818 -3.120 -10.536 1.00 37.74 559 LEU A C 1
ATOM 2755 O O . LEU A 1 376 ? -2.075 -4.098 -10.492 1.00 35.79 559 LEU A O 1
ATOM 2760 N N . LEU A 1 377 ? -2.570 -2.018 -9.843 1.00 37.12 560 LEU A N 1
ATOM 2761 C CA . LEU A 1 377 ? -1.397 -1.923 -8.997 1.00 32.24 560 LEU A CA 1
ATOM 2762 C C . LEU A 1 377 ? -1.901 -1.594 -7.583 1.00 39.51 560 LEU A C 1
ATOM 2763 O O . LEU A 1 377 ? -2.471 -0.519 -7.345 1.00 37.63 560 LEU A O 1
ATOM 2768 N N . ILE A 1 378 ? -1.712 -2.546 -6.670 1.00 35.07 561 ILE A N 1
ATOM 2769 C CA . ILE A 1 378 ? -2.186 -2.440 -5.304 1.00 33.05 561 ILE A CA 1
ATOM 2770 C C . ILE A 1 378 ? -1.016 -2.463 -4.351 1.00 34.14 561 ILE A C 1
ATOM 2771 O O . ILE A 1 378 ? -0.233 -3.402 -4.360 1.00 33.52 561 ILE A O 1
ATOM 2776 N N . PRO A 1 379 ? -0.897 -1.418 -3.522 1.00 31.78 562 PRO A N 1
ATOM 2777 C CA . PRO A 1 379 ? 0.156 -1.286 -2.520 1.00 32.75 562 PRO A CA 1
ATOM 2778 C C . PRO A 1 379 ? -0.255 -1.995 -1.207 1.00 36.30 562 PRO A C 1
ATOM 2779 O O . PRO A 1 379 ? -1.328 -2.601 -1.141 1.00 31.85 562 PRO A O 1
ATOM 2783 N N . ALA A 1 380 ? 0.600 -1.920 -0.190 1.00 31.86 563 ALA A N 1
ATOM 2784 C CA . ALA A 1 380 ? 0.470 -2.770 0.994 1.00 39.71 563 ALA A CA 1
ATOM 2785 C C . ALA A 1 380 ? -0.841 -2.571 1.722 1.00 36.51 563 ALA A C 1
ATOM 2786 O O . ALA A 1 380 ? -1.323 -1.446 1.849 1.00 37.42 563 ALA A O 1
ATOM 2788 N N . GLY A 1 381 ? -1.416 -3.679 2.166 1.00 37.62 564 GLY A N 1
ATOM 2789 C CA . GLY A 1 381 ? -2.415 -3.669 3.214 1.00 38.19 564 GLY A CA 1
ATOM 2790 C C . GLY A 1 381 ? -3.845 -3.599 2.725 1.00 41.89 564 GLY A C 1
ATOM 2791 O O . GLY A 1 381 ? -4.761 -3.839 3.490 1.00 42.83 564 GLY A O 1
ATOM 2792 N N . TRP A 1 382 ? -4.059 -3.262 1.462 1.00 38.78 565 TRP A N 1
ATOM 2793 C CA . TRP A 1 382 ? -5.432 -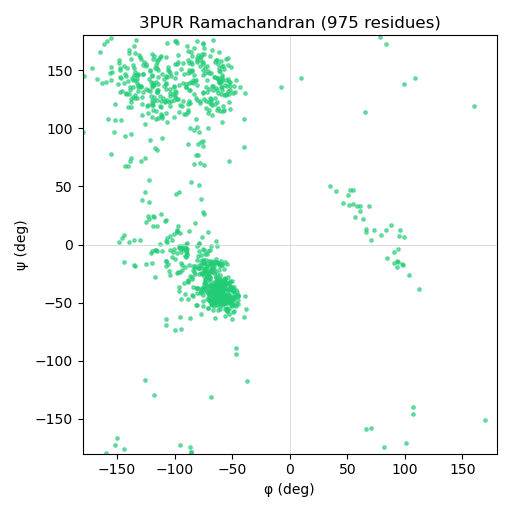3.147 0.980 1.00 38.84 565 TRP A CA 1
ATOM 2794 C C . TRP A 1 382 ? -6.203 -4.456 1.125 1.00 41.82 565 TRP A C 1
ATOM 2795 O O . TRP A 1 382 ? -5.744 -5.531 0.699 1.00 40.05 565 TRP A O 1
ATOM 2806 N N . ILE A 1 383 ? -7.383 -4.349 1.718 1.00 38.94 566 ILE A N 1
ATOM 2807 C CA . ILE A 1 383 ? -8.263 -5.478 1.933 1.00 40.66 566 ILE A CA 1
ATOM 2808 C C . ILE A 1 383 ? -9.079 -5.609 0.680 1.00 40.61 566 ILE A C 1
ATOM 2809 O O . ILE A 1 383 ? -9.585 -4.605 0.181 1.00 43.64 566 ILE A O 1
ATOM 2814 N N . HIS A 1 384 ? -9.209 -6.824 0.148 1.00 40.55 567 HIS A N 1
ATOM 2815 C CA . HIS A 1 384 ? -9.906 -6.987 -1.127 1.00 37.86 567 HIS A CA 1
ATOM 2816 C C . HIS A 1 384 ? -10.523 -8.357 -1.365 1.00 39.72 567 HIS A C 1
ATOM 2817 O O . HIS A 1 384 ? -9.964 -9.388 -0.996 1.00 41.02 567 HIS A O 1
ATOM 2824 N N . ALA A 1 385 ? -11.696 -8.344 -1.981 1.00 39.66 568 ALA A N 1
ATOM 2825 C CA . ALA A 1 385 ? -12.334 -9.549 -2.494 1.00 42.82 568 ALA A CA 1
ATOM 2826 C C . ALA A 1 385 ? -12.416 -9.417 -4.010 1.00 40.71 568 ALA A C 1
ATOM 2827 O O . ALA A 1 385 ? -12.372 -8.315 -4.530 1.00 41.81 568 ALA A O 1
ATOM 2829 N N . VAL A 1 386 ? -12.547 -10.532 -4.714 1.00 43.55 569 VAL A N 1
ATOM 2830 C CA . VAL A 1 386 ? -12.566 -10.489 -6.172 1.00 43.42 569 VAL A CA 1
ATOM 2831 C C . VAL A 1 386 ? -13.634 -11.365 -6.806 1.00 46.39 569 VAL A C 1
ATOM 2832 O O . VAL A 1 386 ? -13.708 -12.562 -6.538 1.00 48.25 569 VAL A O 1
ATOM 2836 N N . LEU A 1 387 ? -14.436 -10.761 -7.673 1.00 45.58 570 LEU A N 1
ATOM 2837 C CA . LEU A 1 387 ? -15.418 -11.495 -8.454 1.00 49.09 570 LEU A CA 1
ATOM 2838 C C . LEU A 1 387 ? -14.970 -11.576 -9.914 1.00 49.01 570 LEU A C 1
ATOM 2839 O O . LEU A 1 387 ? -14.530 -10.580 -10.497 1.00 52.03 570 LEU A O 1
ATOM 2844 N N . THR A 1 388 ? -15.070 -12.766 -10.494 1.00 45.37 571 THR A N 1
ATOM 2845 C CA . THR A 1 388 ? -14.648 -12.997 -11.875 1.00 51.46 571 THR A CA 1
ATOM 2846 C C . THR A 1 388 ? -15.874 -13.252 -12.745 1.00 49.06 571 THR A C 1
ATOM 2847 O O . THR A 1 388 ? -16.313 -14.389 -12.879 1.00 48.84 571 THR A O 1
ATOM 2851 N N . PRO A 1 389 ? -16.434 -12.190 -13.340 1.00 51.57 572 PRO A N 1
ATOM 2852 C CA . PRO A 1 389 ? -17.732 -12.278 -14.010 1.00 56.00 572 PRO A CA 1
ATOM 2853 C C . PRO A 1 389 ? -17.655 -13.124 -15.263 1.00 57.49 572 PRO A C 1
ATOM 2854 O O . PRO A 1 389 ? -18.684 -13.577 -15.770 1.00 62.19 572 PRO A O 1
ATOM 2858 N N . VAL A 1 390 ? -16.435 -13.343 -15.737 1.00 56.14 573 VAL A N 1
ATOM 2859 C CA . VAL A 1 390 ? -16.189 -13.806 -17.093 1.00 54.77 573 VAL A CA 1
ATOM 2860 C C . VAL A 1 390 ? -14.953 -14.703 -17.105 1.00 55.63 573 VAL A C 1
ATOM 2861 O O . VAL A 1 390 ? -14.002 -14.435 -16.374 1.00 56.65 573 VAL A O 1
ATOM 2865 N N . ASP A 1 391 ? -14.955 -15.761 -17.915 1.00 52.63 574 ASP A N 1
ATOM 2866 C CA . ASP A 1 391 ? -13.780 -16.627 -18.001 1.00 53.08 574 ASP A CA 1
ATOM 2867 C C . ASP A 1 391 ? -12.534 -15.759 -18.174 1.00 53.65 574 ASP A C 1
ATOM 2868 O O . ASP A 1 391 ? -12.513 -14.865 -19.023 1.00 53.79 574 ASP A O 1
ATOM 2873 N N . SER A 1 392 ? -11.497 -16.003 -17.376 1.00 47.01 575 SER A N 1
ATOM 2874 C CA . SER A 1 392 ? -10.383 -15.056 -17.345 1.00 47.84 575 SER A CA 1
ATOM 2875 C C . SER A 1 392 ? -8.996 -15.674 -17.247 1.00 44.96 575 SER A C 1
ATOM 2876 O O . SER A 1 392 ? -8.822 -16.762 -16.708 1.00 44.17 575 SER A O 1
ATOM 2879 N N . LEU A 1 393 ? -8.012 -14.955 -17.774 1.00 41.22 576 LEU A N 1
ATOM 2880 C CA . LEU A 1 393 ? -6.620 -15.373 -17.698 1.00 43.72 576 LEU A CA 1
ATOM 2881 C C . LEU A 1 393 ? -5.814 -14.150 -17.289 1.00 43.37 576 LEU A C 1
ATOM 2882 O O . LEU A 1 393 ? -5.912 -13.101 -17.915 1.00 43.78 576 LEU A O 1
ATOM 2887 N N . VAL A 1 394 ? -5.038 -14.274 -16.223 1.00 36.86 577 VAL A N 1
ATOM 2888 C CA . VAL A 1 394 ? -4.399 -13.105 -15.631 1.00 37.41 577 VAL A CA 1
ATOM 2889 C C . VAL A 1 394 ? -2.946 -13.410 -15.346 1.00 34.93 577 VAL A C 1
ATOM 2890 O O . VAL A 1 394 ? -2.606 -14.542 -15.034 1.00 36.20 577 VAL A O 1
ATOM 2894 N N . PHE A 1 395 ? -2.087 -12.408 -15.484 1.00 34.25 578 PHE A N 1
ATOM 2895 C CA . PHE A 1 395 ? -0.718 -12.517 -14.983 1.00 38.87 578 PHE A CA 1
ATOM 2896 C C . PHE A 1 395 ? -0.471 -11.457 -13.906 1.00 34.81 578 PHE A C 1
ATOM 2897 O O . PHE A 1 395 ? -0.855 -10.293 -14.062 1.00 36.57 578 PHE A O 1
ATOM 2905 N N . GLY A 1 396 ? 0.194 -11.867 -12.837 1.00 36.81 579 GLY A N 1
ATOM 2906 C CA . GLY A 1 396 ? 0.344 -11.017 -11.669 1.00 40.17 579 GLY A CA 1
ATOM 2907 C C . GLY A 1 396 ? 1.505 -11.440 -10.791 1.00 40.97 579 GLY A C 1
ATOM 2908 O O . GLY A 1 396 ? 2.222 -12.395 -11.095 1.00 37.24 579 GLY A O 1
ATOM 2909 N N . GLY A 1 397 ? 1.701 -10.725 -9.685 1.00 40.05 580 GLY A N 1
ATOM 2910 C CA . GLY A 1 397 ? 2.793 -11.045 -8.782 1.00 38.89 580 GLY A CA 1
ATOM 2911 C C . GLY A 1 397 ? 2.743 -10.251 -7.491 1.00 36.93 580 GLY A C 1
ATOM 2912 O O . GLY A 1 397 ? 2.234 -9.138 -7.474 1.00 32.99 580 GLY A O 1
ATOM 2913 N N . ASN A 1 398 ? 3.285 -10.830 -6.424 1.00 34.04 581 ASN A N 1
ATOM 2914 C CA . ASN A 1 398 ? 3.383 -10.147 -5.148 1.00 40.76 581 ASN A CA 1
ATOM 2915 C C . ASN A 1 398 ? 4.815 -9.715 -4.849 1.00 38.72 581 ASN A C 1
ATOM 2916 O O . ASN A 1 398 ? 5.784 -10.428 -5.180 1.00 34.33 581 ASN A O 1
ATOM 2921 N N . PHE A 1 399 ? 4.948 -8.555 -4.209 1.00 32.76 582 PHE A N 1
ATOM 2922 C CA . PHE A 1 399 ? 6.264 -8.104 -3.806 1.00 33.78 582 PHE A CA 1
ATOM 2923 C C . PHE A 1 399 ? 6.277 -7.276 -2.535 1.00 35.84 582 PHE A C 1
ATOM 2924 O O . PHE A 1 399 ? 5.268 -6.665 -2.153 1.00 35.72 582 PHE A O 1
ATOM 2932 N N . LEU A 1 400 ? 7.447 -7.220 -1.908 1.00 34.87 583 LEU A N 1
ATOM 2933 C CA . LEU A 1 400 ? 7.636 -6.394 -0.714 1.00 33.46 583 LEU A CA 1
ATOM 2934 C C . LEU A 1 400 ? 8.525 -5.232 -1.116 1.00 38.10 583 LEU A C 1
ATOM 2935 O O . LEU A 1 400 ? 9.441 -5.393 -1.935 1.00 36.61 583 LEU A O 1
ATOM 2940 N N . HIS A 1 401 ? 8.266 -4.051 -0.585 1.00 32.62 584 HIS A N 1
ATOM 2941 C CA . HIS A 1 401 ? 9.155 -2.954 -0.907 1.00 37.00 584 HIS A CA 1
ATOM 2942 C C . HIS A 1 401 ? 9.257 -2.004 0.250 1.00 36.59 584 HIS A C 1
ATOM 2943 O O . HIS A 1 401 ? 8.307 -1.831 1.004 1.00 39.23 584 HIS A O 1
ATOM 2950 N N . LEU A 1 402 ? 10.418 -1.368 0.337 1.00 37.80 585 LEU A N 1
ATOM 2951 C CA . LEU A 1 402 ? 10.829 -0.590 1.479 1.00 39.81 585 LEU A CA 1
ATOM 2952 C C . LEU A 1 402 ? 9.869 0.588 1.718 1.00 41.69 585 LEU A C 1
ATOM 2953 O O . LEU A 1 402 ? 9.619 0.966 2.854 1.00 38.10 585 LEU A O 1
ATOM 2958 N N . GLY A 1 403 ? 9.289 1.141 0.652 1.00 38.55 586 GLY A N 1
ATOM 2959 C CA . GLY A 1 403 ? 8.352 2.244 0.801 1.00 34.60 586 GLY A CA 1
ATOM 2960 C C . GLY A 1 403 ? 7.060 1.911 1.555 1.00 37.16 586 GLY A C 1
ATOM 2961 O O . GLY A 1 403 ? 6.310 2.808 1.924 1.00 37.96 586 GLY A O 1
ATOM 2962 N N . ASN A 1 404 ? 6.786 0.629 1.769 1.00 37.24 587 ASN A N 1
ATOM 2963 C CA . ASN A 1 404 ? 5.580 0.191 2.483 1.00 37.05 587 ASN A CA 1
ATOM 2964 C C . ASN A 1 404 ? 5.975 -0.674 3.678 1.00 37.06 587 ASN A C 1
ATOM 2965 O O . ASN A 1 404 ? 5.208 -1.519 4.165 1.00 33.61 587 ASN A O 1
ATOM 2970 N N . LEU A 1 405 ? 7.198 -0.456 4.135 1.00 36.71 588 LEU A N 1
ATOM 2971 C CA . LEU A 1 405 ? 7.789 -1.285 5.154 1.00 36.19 588 LEU A CA 1
ATOM 2972 C C . LEU A 1 405 ? 6.922 -1.275 6.420 1.00 38.01 588 LEU A C 1
ATOM 2973 O O . LEU A 1 405 ? 6.654 -2.317 7.025 1.00 36.73 588 LEU A O 1
ATOM 2978 N N . GLU A 1 406 ? 6.443 -0.096 6.786 1.00 39.10 589 GLU A N 1
ATOM 2979 C CA . GLU A 1 406 ? 5.606 0.053 7.966 1.00 41.75 589 GLU A CA 1
ATOM 2980 C C . GLU A 1 406 ? 4.298 -0.727 7.852 1.00 40.68 589 GLU A C 1
ATOM 2981 O O . GLU A 1 406 ? 3.875 -1.409 8.804 1.00 35.32 589 GLU A O 1
ATOM 2987 N N . MET A 1 407 ? 3.642 -0.607 6.701 1.00 33.79 590 MET A N 1
ATOM 2988 C CA . MET A 1 407 ? 2.370 -1.286 6.473 1.00 33.01 590 MET A CA 1
ATOM 2989 C C . MET A 1 407 ? 2.574 -2.798 6.366 1.00 36.31 590 MET A C 1
ATOM 2990 O O . MET A 1 407 ? 1.721 -3.589 6.790 1.00 38.13 590 MET A O 1
ATOM 2995 N N . GLN A 1 408 ? 3.698 -3.212 5.788 1.00 34.29 591 GLN A N 1
ATOM 2996 C CA . GLN A 1 408 ? 3.996 -4.637 5.673 1.00 32.00 591 GLN A CA 1
ATOM 2997 C C . GLN A 1 408 ? 4.093 -5.229 7.104 1.00 36.35 591 GLN A C 1
ATOM 2998 O O . GLN A 1 408 ? 3.496 -6.248 7.409 1.00 36.60 591 GLN A O 1
ATOM 3004 N N . MET A 1 409 ? 4.827 -4.571 7.981 1.00 38.03 592 MET A N 1
ATOM 3005 C CA . MET A 1 409 ? 4.920 -5.037 9.366 1.00 38.17 592 MET A CA 1
ATOM 3006 C C . MET A 1 409 ? 3.519 -5.103 10.021 1.00 36.48 592 MET A C 1
ATOM 3007 O O . MET A 1 409 ? 3.141 -6.111 10.633 1.00 40.68 592 MET A O 1
ATOM 3012 N N . ARG A 1 410 ? 2.750 -4.032 9.872 1.00 39.12 593 ARG A N 1
ATOM 3013 C CA . ARG A 1 410 ? 1.390 -3.984 10.393 1.00 37.50 593 ARG A CA 1
ATOM 3014 C C . ARG A 1 410 ? 0.589 -5.206 9.979 1.00 41.70 593 ARG A C 1
ATOM 3015 O O . ARG A 1 410 ? 0.005 -5.890 10.831 1.00 40.57 593 ARG A O 1
ATOM 3023 N N . VAL A 1 411 ? 0.558 -5.485 8.675 1.00 37.65 594 VAL A N 1
ATOM 3024 C CA . VAL A 1 411 ? -0.175 -6.641 8.174 1.00 35.21 594 VAL A CA 1
ATOM 3025 C C . VAL A 1 411 ? 0.379 -7.916 8.770 1.00 33.61 594 VAL A C 1
ATOM 3026 O O . VAL A 1 411 ? -0.369 -8.829 9.108 1.00 36.68 594 VAL A O 1
ATOM 3030 N N . TYR A 1 412 ? 1.701 -7.996 8.848 1.00 31.11 595 TYR A N 1
ATOM 3031 C CA . TYR A 1 412 ? 2.339 -9.142 9.440 1.00 37.58 595 TYR A CA 1
ATOM 3032 C C . TYR A 1 412 ? 1.781 -9.331 10.863 1.00 41.81 595 TYR A C 1
ATOM 3033 O O . TYR A 1 412 ? 1.453 -10.451 11.264 1.00 40.83 595 TYR A O 1
ATOM 3042 N N . HIS A 1 413 ? 1.660 -8.234 11.612 1.00 35.53 596 HIS A N 1
ATOM 3043 C CA . HIS A 1 413 ? 1.170 -8.338 13.015 1.00 38.90 596 HIS A CA 1
ATOM 3044 C C . HIS A 1 413 ? -0.265 -8.846 13.008 1.00 40.77 596 HIS A C 1
ATOM 3045 O O . HIS A 1 413 ? -0.606 -9.774 13.746 1.00 42.52 596 HIS A O 1
ATOM 3052 N N . LEU A 1 414 ? -1.083 -8.286 12.118 1.00 39.47 597 LEU A N 1
ATOM 3053 C CA . LEU A 1 414 ? -2.448 -8.760 11.914 1.00 36.45 597 LEU A CA 1
ATOM 3054 C C . LEU A 1 414 ? -2.529 -10.271 11.666 1.00 46.26 597 LEU A C 1
ATOM 3055 O O . LEU A 1 414 ? -3.322 -10.975 12.314 1.00 44.73 597 LEU A O 1
ATOM 3060 N N . GLU A 1 415 ? -1.713 -10.775 10.739 1.00 41.01 598 GLU A N 1
ATOM 3061 C CA . GLU A 1 415 ? -1.697 -12.206 10.443 1.00 44.18 598 GLU A CA 1
ATOM 3062 C C . GLU A 1 415 ? -1.367 -13.052 11.672 1.00 44.75 598 GLU A C 1
ATOM 3063 O O . GLU A 1 415 ? -1.962 -14.089 11.905 1.00 44.77 598 GLU A O 1
ATOM 3069 N N . ASN A 1 416 ? -0.349 -12.632 12.402 1.00 43.12 599 ASN A N 1
ATOM 3070 C CA . ASN A 1 416 ? 0.077 -13.336 13.581 1.00 47.50 599 ASN A CA 1
ATOM 3071 C C . ASN A 1 416 ? -1.061 -13.397 14.595 1.00 48.31 599 ASN A C 1
ATOM 3072 O O . ASN A 1 416 ? -1.295 -14.430 15.201 1.00 49.49 599 ASN A O 1
ATOM 3077 N N . ALA A 1 417 ? -1.788 -12.296 14.730 1.00 46.21 600 ALA A N 1
ATOM 3078 C CA . ALA A 1 417 ? -2.922 -12.214 15.649 1.00 46.39 600 ALA A CA 1
ATOM 3079 C C . ALA A 1 417 ? -4.044 -13.143 15.239 1.00 50.48 600 ALA A C 1
ATOM 3080 O O . ALA A 1 417 ? -4.634 -13.824 16.079 1.00 46.40 600 ALA A O 1
ATOM 3082 N N . ILE A 1 418 ? -4.343 -13.174 13.944 1.00 44.70 601 ILE A N 1
ATOM 3083 C CA . ILE A 1 418 ? -5.456 -13.977 13.448 1.00 45.15 601 ILE A CA 1
ATOM 3084 C C . ILE A 1 418 ? -5.121 -15.452 13.588 1.00 54.11 601 ILE A C 1
ATOM 3085 O O . ILE A 1 418 ? -5.978 -16.257 13.977 1.00 58.32 601 ILE A O 1
ATOM 3090 N N . ARG A 1 419 ? -3.865 -15.791 13.301 1.00 46.41 602 ARG A N 1
ATOM 3091 C CA . ARG A 1 419 ? -3.380 -17.156 13.438 1.00 53.71 602 ARG A CA 1
ATOM 3092 C C . ARG A 1 419 ? -3.575 -17.684 14.866 1.00 60.32 602 ARG A C 1
ATOM 3093 O O . ARG A 1 419 ? -4.072 -18.794 15.056 1.00 61.12 602 ARG A O 1
ATOM 3101 N N . LYS A 1 420 ? -3.177 -16.888 15.860 1.00 54.26 603 LYS A N 1
ATOM 3102 C CA . LYS A 1 420 ? -3.315 -17.291 17.250 1.00 60.95 603 LYS A CA 1
ATOM 3103 C C . LYS A 1 420 ? -4.775 -17.570 17.565 1.00 63.05 603 LYS A C 1
ATOM 3104 O O . LYS A 1 420 ? -5.087 -18.483 18.322 1.00 61.88 603 LYS A O 1
ATOM 3110 N N . GLU A 1 421 ? -5.665 -16.803 16.947 1.00 62.89 604 GLU A N 1
ATOM 3111 C CA . GLU A 1 421 ? -7.075 -16.837 17.300 1.00 63.52 604 GLU A CA 1
ATOM 3112 C C . GLU A 1 421 ? -7.827 -18.015 16.698 1.00 67.84 604 GLU A C 1
ATOM 3113 O O . GLU A 1 421 ? -8.722 -18.574 17.326 1.00 71.94 604 GLU A O 1
ATOM 3119 N N . ILE A 1 422 ? -7.481 -18.381 15.474 1.00 71.08 605 ILE A N 1
ATOM 3120 C CA . ILE A 1 422 ? -8.158 -19.494 14.818 1.00 77.03 605 ILE A CA 1
ATOM 3121 C C . ILE A 1 422 ? -7.166 -20.464 14.191 1.00 78.91 605 ILE A C 1
ATOM 3122 O O . ILE A 1 422 ? -6.280 -20.059 13.435 1.00 76.52 605 ILE A O 1
ATOM 3127 N N . ARG A 1 423 ? -7.293 -21.741 14.543 1.00 85.66 606 ARG A N 1
ATOM 3128 C CA . ARG A 1 423 ? -6.439 -22.758 13.943 1.00 92.64 606 ARG A CA 1
ATOM 3129 C C . ARG A 1 423 ? -7.006 -23.141 12.589 1.00 92.94 606 ARG A C 1
ATOM 3130 O O . ARG A 1 423 ? -7.658 -24.178 12.445 1.00 94.78 606 ARG A O 1
ATOM 3138 N N . SER A 1 424 ? -6.777 -22.273 11.608 1.00 91.32 607 SER A N 1
ATOM 3139 C CA . SER A 1 424 ? -7.135 -22.542 10.223 1.00 93.94 607 SER A CA 1
ATOM 3140 C C . SER A 1 424 ? -5.882 -22.437 9.364 1.00 97.64 607 SER A C 1
ATOM 3141 O O . SER A 1 424 ? -5.841 -21.674 8.392 1.00 96.67 607 SER A O 1
ATOM 3144 N N . GLU A 1 425 ? -4.857 -23.206 9.730 1.00 98.19 608 GLU A N 1
ATOM 3145 C CA . GLU A 1 425 ? -3.566 -23.125 9.046 1.00 95.14 608 GLU A CA 1
ATOM 3146 C C . GLU A 1 425 ? -3.534 -23.828 7.696 1.00 94.71 608 GLU A C 1
ATOM 3147 O O . GLU A 1 425 ? -2.540 -24.462 7.336 1.00 95.03 608 GLU A O 1
ATOM 3153 N N . GLU A 1 426 ? -4.633 -23.709 6.957 1.00 95.58 609 GLU A N 1
ATOM 3154 C CA . GLU A 1 426 ? -4.620 -23.996 5.534 1.00 93.58 609 GLU A CA 1
ATOM 3155 C C . GLU A 1 426 ? -4.011 -22.766 4.874 1.00 92.26 609 GLU A C 1
ATOM 3156 O O . GLU A 1 426 ? -3.559 -22.810 3.724 1.00 90.60 609 GLU A O 1
ATOM 3162 N N . LYS A 1 427 ? -3.994 -21.669 5.631 1.00 90.69 610 LYS A N 1
ATOM 3163 C CA . LYS A 1 427 ? -3.528 -20.372 5.141 1.00 86.88 610 LYS A CA 1
ATOM 3164 C C . LYS A 1 427 ? -2.080 -20.379 4.653 1.00 79.76 610 LYS A C 1
ATOM 3165 O O . LYS A 1 427 ? -1.257 -21.187 5.086 1.00 81.56 610 LYS A O 1
ATOM 3171 N N . PHE A 1 428 ? -1.777 -19.471 3.738 1.00 74.58 611 PHE A N 1
ATOM 3172 C CA . PHE A 1 428 ? -0.416 -19.320 3.257 1.00 71.24 611 PHE A CA 1
ATOM 3173 C C . PHE A 1 428 ? 0.077 -17.940 3.669 1.00 64.75 611 PHE A C 1
ATOM 3174 O O . PHE A 1 428 ? -0.640 -16.956 3.507 1.00 67.16 611 PHE A O 1
ATOM 3182 N N . TYR A 1 429 ? 1.287 -17.874 4.219 1.00 63.75 612 TYR A N 1
ATOM 3183 C CA . TYR A 1 429 ? 1.888 -16.606 4.630 1.00 56.48 612 TYR A CA 1
ATOM 3184 C C . TYR A 1 429 ? 3.173 -16.381 3.861 1.00 48.98 612 TYR A C 1
ATOM 3185 O O . TYR A 1 429 ? 3.710 -17.311 3.287 1.00 56.45 612 TYR A O 1
ATOM 3194 N N . PHE A 1 430 ? 3.675 -15.154 3.865 1.00 45.14 613 PHE A N 1
ATOM 3195 C CA . PHE A 1 430 ? 4.838 -14.817 3.058 1.00 45.56 613 PHE A CA 1
ATOM 3196 C C . PHE A 1 430 ? 6.049 -15.687 3.390 1.00 49.59 613 PHE A C 1
ATOM 3197 O O . PHE A 1 430 ? 6.581 -15.624 4.495 1.00 44.10 613 PHE A O 1
ATOM 3205 N N . PRO A 1 431 ? 6.491 -16.506 2.416 1.00 48.08 614 PRO A N 1
ATOM 3206 C CA . PRO A 1 431 ? 7.616 -17.433 2.583 1.00 48.42 614 PRO A CA 1
ATOM 3207 C C . PRO A 1 431 ? 8.862 -16.727 3.108 1.00 49.55 614 PRO A C 1
ATOM 3208 O O . PRO A 1 431 ? 9.248 -15.709 2.552 1.00 49.15 614 PRO A O 1
ATOM 3212 N N . ASN A 1 432 ? 9.474 -17.253 4.162 1.00 49.22 615 ASN A N 1
ATOM 3213 C CA . ASN A 1 432 ? 10.694 -16.667 4.710 1.00 48.97 615 ASN A CA 1
ATOM 3214 C C . ASN A 1 432 ? 10.627 -15.160 4.976 1.00 48.76 615 ASN A C 1
ATOM 3215 O O . ASN A 1 432 ? 11.598 -14.440 4.706 1.00 41.37 615 ASN A O 1
ATOM 3220 N N . PHE A 1 433 ? 9.504 -14.701 5.534 1.00 44.78 616 PHE A N 1
ATOM 3221 C CA . PHE A 1 433 ? 9.327 -13.291 5.831 1.00 41.62 616 PHE A CA 1
ATOM 3222 C C . PHE A 1 433 ? 10.521 -12.734 6.606 1.00 45.82 616 PHE A C 1
ATOM 3223 O O . PHE A 1 433 ? 11.253 -11.880 6.096 1.00 43.48 616 PHE A O 1
ATOM 3231 N N . GLU A 1 434 ? 10.745 -13.232 7.822 1.00 45.00 617 GLU A N 1
ATOM 3232 C CA . GLU A 1 434 ? 11.796 -12.668 8.672 1.00 43.25 617 GLU A CA 1
ATOM 3233 C C . GLU A 1 434 ? 13.181 -12.859 8.074 1.00 46.58 617 GLU A C 1
ATOM 3234 O O . GLU A 1 434 ? 14.005 -11.941 8.091 1.00 48.48 617 GLU A O 1
ATOM 3240 N N . LEU A 1 435 ? 13.440 -14.039 7.524 1.00 44.27 618 LEU A N 1
ATOM 3241 C CA . LEU A 1 435 ? 14.744 -14.293 6.922 1.00 47.36 618 LEU A CA 1
ATOM 3242 C C . LEU A 1 435 ? 15.057 -13.242 5.845 1.00 50.01 618 LEU A C 1
ATOM 3243 O O . LEU A 1 435 ? 16.157 -12.687 5.788 1.00 51.61 618 LEU A O 1
ATOM 3248 N N . LEU A 1 436 ? 14.078 -12.976 4.991 1.00 44.92 619 LEU A N 1
ATOM 3249 C CA . LEU A 1 436 ? 14.172 -11.892 4.019 1.00 44.27 619 LEU A CA 1
ATOM 3250 C C . LEU A 1 436 ? 14.714 -10.618 4.678 1.00 47.71 619 LEU A C 1
ATOM 3251 O O . LEU A 1 436 ? 15.665 -9.991 4.193 1.00 50.36 619 LEU A O 1
ATOM 3256 N N . HIS A 1 437 ? 14.105 -10.238 5.794 1.00 44.68 620 HIS A N 1
ATOM 3257 C CA . HIS A 1 437 ? 14.495 -9.010 6.464 1.00 46.06 620 HIS A CA 1
ATOM 3258 C C . HIS A 1 437 ? 15.914 -9.057 7.050 1.00 46.88 620 HIS A C 1
ATOM 3259 O O . HIS A 1 437 ? 16.641 -8.072 6.983 1.00 48.15 620 HIS A O 1
ATOM 3266 N N . TRP A 1 438 ? 16.321 -10.204 7.586 1.00 46.33 621 TRP A N 1
ATOM 3267 C CA . TRP A 1 438 ? 17.674 -10.343 8.112 1.00 44.15 621 TRP A CA 1
ATOM 3268 C C . TRP A 1 438 ? 18.686 -10.161 6.995 1.00 52.02 621 TRP A C 1
ATOM 3269 O O . TRP A 1 438 ? 19.677 -9.434 7.135 1.00 50.20 621 TRP A O 1
ATOM 3280 N N . MET A 1 439 ? 18.427 -10.814 5.869 1.00 47.99 622 MET A N 1
ATOM 3281 C CA . MET A 1 439 ? 19.297 -10.671 4.730 1.00 51.50 622 MET A CA 1
ATOM 3282 C C . MET A 1 439 ? 19.298 -9.239 4.235 1.00 50.56 622 MET A C 1
ATOM 3283 O O . MET A 1 439 ? 20.341 -8.714 3.831 1.00 51.00 622 MET A O 1
ATOM 3288 N N . TYR A 1 440 ? 18.137 -8.595 4.255 1.00 50.25 623 TYR A N 1
ATOM 3289 C CA . TYR A 1 440 ? 18.071 -7.247 3.691 1.00 48.28 623 TYR A CA 1
ATOM 3290 C C . TYR A 1 440 ? 18.836 -6.289 4.591 1.00 48.24 623 TYR A C 1
ATOM 3291 O O . TYR A 1 440 ? 19.605 -5.449 4.115 1.00 43.65 623 TYR A O 1
ATOM 3300 N N . MET A 1 441 ? 18.623 -6.422 5.898 1.00 49.66 624 MET A N 1
ATOM 3301 C CA . MET A 1 441 ? 19.354 -5.595 6.858 1.00 50.33 624 MET A CA 1
ATOM 3302 C C . MET A 1 441 ? 20.869 -5.774 6.725 1.00 51.80 624 MET A C 1
ATOM 3303 O O . MET A 1 441 ? 21.617 -4.796 6.620 1.00 50.95 624 MET A O 1
ATOM 3308 N N . ARG A 1 442 ? 21.311 -7.026 6.694 1.00 53.54 625 ARG A N 1
ATOM 3309 C CA . ARG A 1 442 ? 22.732 -7.337 6.564 1.00 54.60 625 ARG A CA 1
ATOM 3310 C C . ARG A 1 442 ? 23.349 -6.948 5.209 1.00 57.59 625 ARG A C 1
ATOM 3311 O O . ARG A 1 442 ? 24.329 -6.200 5.165 1.00 57.90 625 ARG A O 1
ATOM 3319 N N . ASN A 1 443 ? 22.783 -7.455 4.110 1.00 55.38 626 ASN A N 1
ATOM 3320 C CA . ASN A 1 443 ? 23.362 -7.242 2.792 1.00 54.15 626 ASN A CA 1
ATOM 3321 C C . ASN A 1 443 ? 23.160 -5.824 2.262 1.00 54.18 626 ASN A C 1
ATOM 3322 O O . ASN A 1 443 ? 23.988 -5.313 1.515 1.00 56.33 626 ASN A O 1
ATOM 3327 N N . VAL A 1 444 ? 22.055 -5.194 2.637 1.00 52.59 627 VAL A N 1
ATOM 3328 C CA . VAL A 1 444 ? 21.703 -3.915 2.039 1.00 48.54 627 VAL A CA 1
ATOM 3329 C C . VAL A 1 444 ? 21.896 -2.736 2.988 1.00 50.15 627 VAL A C 1
ATOM 3330 O O . VAL A 1 444 ? 22.775 -1.904 2.781 1.00 49.90 627 VAL A O 1
ATOM 3334 N N . LEU A 1 445 ? 21.071 -2.654 4.022 1.00 50.42 628 LEU A N 1
ATOM 3335 C CA . LEU A 1 445 ? 21.092 -1.475 4.884 1.00 50.38 628 LEU A CA 1
ATOM 3336 C C . LEU A 1 445 ? 22.416 -1.303 5.659 1.00 53.49 628 LEU A C 1
ATOM 3337 O O . LEU A 1 445 ? 23.129 -0.319 5.463 1.00 53.37 628 LEU A O 1
ATOM 3342 N N . LEU A 1 446 ? 22.737 -2.257 6.533 1.00 53.80 629 LEU A N 1
ATOM 3343 C CA . LEU A 1 446 ? 23.998 -2.247 7.277 1.00 51.65 629 LEU A CA 1
ATOM 3344 C C . LEU A 1 446 ? 25.169 -1.764 6.415 1.00 56.08 629 LEU A C 1
ATOM 3345 O O . LEU A 1 446 ? 25.981 -0.949 6.845 1.00 57.24 629 LEU A O 1
ATOM 3350 N N . GLU A 1 447 ? 25.244 -2.262 5.185 1.00 56.16 630 GLU A N 1
ATOM 3351 C CA . GLU A 1 447 ? 26.339 -1.919 4.293 1.00 55.05 630 GLU A CA 1
ATOM 3352 C C . GLU A 1 447 ? 26.290 -0.423 3.950 1.00 56.60 630 GLU A C 1
ATOM 3353 O O . GLU A 1 447 ? 27.305 0.264 4.006 1.00 56.99 630 GLU A O 1
ATOM 3359 N N . LYS A 1 448 ? 25.105 0.083 3.624 1.00 55.05 631 LYS A N 1
ATOM 3360 C CA . LYS A 1 448 ? 24.930 1.507 3.325 1.00 56.36 631 LYS A CA 1
ATOM 3361 C C . LYS A 1 448 ? 25.285 2.410 4.516 1.00 56.81 631 LYS A C 1
ATOM 3362 O O . LYS A 1 448 ? 26.014 3.405 4.363 1.00 51.69 631 LYS A O 1
ATOM 3368 N N . ILE A 1 449 ? 24.759 2.066 5.691 1.00 53.36 632 ILE A N 1
ATOM 3369 C CA . ILE A 1 449 ? 25.021 2.823 6.917 1.00 54.27 632 ILE A CA 1
ATOM 3370 C C . ILE A 1 449 ? 26.510 2.885 7.227 1.00 55.70 632 ILE A C 1
ATOM 3371 O O . ILE A 1 449 ? 27.053 3.938 7.558 1.00 59.66 632 ILE A O 1
ATOM 3376 N N . THR A 1 450 ? 27.165 1.741 7.094 1.00 59.61 633 THR A N 1
ATOM 3377 C CA . THR A 1 450 ? 28.592 1.614 7.354 1.00 59.81 633 THR A CA 1
ATOM 3378 C C . THR A 1 450 ? 29.416 2.457 6.373 1.00 62.53 633 THR A C 1
ATOM 3379 O O . THR A 1 450 ? 30.284 3.229 6.792 1.00 64.40 633 THR A O 1
ATOM 3383 N N . GLU A 1 451 ? 29.129 2.329 5.078 1.00 56.25 634 GLU A N 1
ATOM 3384 C CA . GLU A 1 451 ? 29.803 3.136 4.066 1.00 61.89 634 GLU A CA 1
ATOM 3385 C C . GLU A 1 451 ? 29.668 4.600 4.414 1.00 60.83 634 GLU A C 1
ATOM 3386 O O . GLU A 1 451 ? 30.641 5.357 4.368 1.00 60.82 634 GLU A O 1
ATOM 3392 N N . ALA A 1 452 ? 28.445 5.000 4.740 1.00 54.83 635 ALA A N 1
ATOM 3393 C CA . ALA A 1 452 ? 28.189 6.387 5.081 1.00 58.83 635 ALA A CA 1
ATOM 3394 C C . ALA A 1 452 ? 29.048 6.787 6.277 1.00 59.90 635 ALA A C 1
ATOM 3395 O O . ALA A 1 452 ? 29.623 7.877 6.298 1.00 58.10 635 ALA A O 1
ATOM 3397 N N . ASN A 1 453 ? 29.148 5.895 7.260 1.00 58.83 636 ASN A N 1
ATOM 3398 C CA . ASN A 1 453 ? 29.944 6.167 8.463 1.00 62.72 636 ASN A CA 1
ATOM 3399 C C . ASN A 1 453 ? 31.425 6.303 8.158 1.00 63.05 636 ASN A C 1
ATOM 3400 O O . ASN A 1 453 ? 32.080 7.242 8.605 1.00 66.14 636 ASN A O 1
ATOM 3405 N N . GLN A 1 454 ? 31.940 5.354 7.390 1.00 60.51 637 GLN A N 1
ATOM 3406 C CA . GLN A 1 454 ? 33.350 5.329 7.052 1.00 66.25 637 GLN A CA 1
ATOM 3407 C C . GLN A 1 454 ? 33.826 6.608 6.358 1.00 70.05 637 GLN A C 1
ATOM 3408 O O . GLN A 1 454 ? 34.992 6.985 6.480 1.00 71.45 637 GLN A O 1
ATOM 3414 N N . GLU A 1 455 ? 32.946 7.279 5.622 1.00 71.10 638 GLU A N 1
ATOM 3415 C CA . GLU A 1 455 ? 33.335 8.570 5.055 1.00 72.47 638 GLU A CA 1
ATOM 3416 C C . GLU A 1 455 ? 32.736 9.763 5.808 1.00 70.97 638 GLU A C 1
ATOM 3417 O O . GLU A 1 455 ? 32.873 10.912 5.389 1.00 72.84 638 GLU A O 1
ATOM 3423 N N . GLY A 1 456 ? 32.088 9.476 6.930 1.00 67.19 639 GLY A N 1
ATOM 3424 C CA . GLY A 1 456 ? 31.566 10.510 7.808 1.00 71.49 639 GLY A CA 1
ATOM 3425 C C . GLY A 1 456 ? 30.406 11.295 7.229 1.00 68.11 639 GLY A C 1
ATOM 3426 O O . GLY A 1 456 ? 30.242 12.480 7.520 1.00 65.95 639 GLY A O 1
ATOM 3427 N N . SER A 1 457 ? 29.587 10.631 6.422 1.00 60.82 640 SER A N 1
ATOM 3428 C CA . SER A 1 457 ? 28.464 11.295 5.783 1.00 57.62 640 SER A CA 1
ATOM 3429 C C . SER A 1 457 ? 27.230 11.273 6.651 1.00 55.38 640 SER A C 1
ATOM 3430 O O . SER A 1 457 ? 26.917 10.274 7.299 1.00 56.88 640 SER A O 1
ATOM 3433 N N . ASP A 1 458 ? 26.535 12.397 6.657 1.00 54.01 641 ASP A N 1
ATOM 3434 C CA . ASP A 1 458 ? 25.225 12.488 7.262 1.00 54.07 641 ASP A CA 1
ATOM 3435 C C . ASP A 1 458 ? 24.206 11.933 6.250 1.00 54.92 641 ASP A C 1
ATOM 3436 O O . ASP A 1 458 ? 23.904 12.564 5.234 1.00 52.44 641 ASP A O 1
ATOM 3441 N N . MET A 1 459 ? 23.685 10.748 6.547 1.00 54.05 642 MET A N 1
ATOM 3442 C CA . MET A 1 459 ? 22.795 10.021 5.647 1.00 54.58 642 MET A CA 1
ATOM 3443 C C . MET A 1 459 ? 21.526 10.782 5.273 1.00 53.27 642 MET A C 1
ATOM 3444 O O . MET A 1 459 ? 20.851 10.426 4.316 1.00 52.87 642 MET A O 1
ATOM 3449 N N . ARG A 1 460 ? 21.182 11.812 6.033 1.00 53.70 643 ARG A N 1
ATOM 3450 C CA . ARG A 1 460 ? 19.959 12.536 5.739 1.00 51.31 643 ARG A CA 1
ATOM 3451 C C . ARG A 1 460 ? 20.094 13.349 4.463 1.00 51.49 643 ARG A C 1
ATOM 3452 O O . ARG A 1 460 ? 19.106 13.625 3.806 1.00 50.68 643 ARG A O 1
ATOM 3460 N N . GLU A 1 461 ? 21.315 13.742 4.128 1.00 49.46 644 GLU A N 1
ATOM 3461 C CA . GLU A 1 461 ? 21.535 14.602 2.973 1.00 55.59 644 GLU A CA 1
ATOM 3462 C C . GLU A 1 461 ? 21.107 13.914 1.670 1.00 58.26 644 GLU A C 1
ATOM 3463 O O . GLU A 1 461 ? 20.309 14.465 0.910 1.00 56.79 644 GLU A O 1
ATOM 3469 N N . GLN A 1 462 ? 21.608 12.702 1.433 1.00 57.27 645 GLN A N 1
ATOM 3470 C CA . GLN A 1 462 ? 21.308 11.973 0.204 1.00 52.83 645 GLN A CA 1
ATOM 3471 C C . GLN A 1 462 ? 20.597 10.628 0.391 1.00 57.66 645 GLN A C 1
ATOM 3472 O O . GLN A 1 462 ? 20.057 10.095 -0.577 1.00 52.70 645 GLN A O 1
ATOM 3478 N N . GLU A 1 463 ? 20.600 10.071 1.609 1.00 50.17 646 GLU A N 1
ATOM 3479 C CA . GLU A 1 463 ? 20.005 8.748 1.840 1.00 49.12 646 GLU A CA 1
ATOM 3480 C C . GLU A 1 463 ? 18.992 8.699 2.988 1.00 49.65 646 GLU A C 1
ATOM 3481 O O . GLU A 1 463 ? 18.937 7.714 3.734 1.00 44.03 646 GLU A O 1
ATOM 3487 N N . LYS A 1 464 ? 18.181 9.739 3.125 1.00 44.58 647 LYS A N 1
ATOM 3488 C CA . LYS A 1 464 ? 17.268 9.812 4.261 1.00 49.34 647 LYS A CA 1
ATOM 3489 C C . LYS A 1 464 ? 16.306 8.631 4.313 1.00 51.54 647 LYS A C 1
ATOM 3490 O O . LYS A 1 464 ? 16.038 8.075 5.395 1.00 44.93 647 LYS A O 1
ATOM 3496 N N . ASN A 1 465 ? 15.795 8.246 3.141 1.00 46.60 648 ASN A N 1
ATOM 3497 C CA . ASN A 1 465 ? 14.843 7.144 3.035 1.00 47.91 648 ASN A CA 1
ATOM 3498 C C . ASN A 1 465 ? 15.423 5.831 3.552 1.00 49.92 648 ASN A C 1
ATOM 3499 O O . ASN A 1 465 ? 14.742 5.058 4.226 1.00 42.13 648 ASN A O 1
ATOM 3504 N N . ILE A 1 466 ? 16.677 5.574 3.184 1.00 50.61 649 ILE A N 1
ATOM 3505 C CA . ILE A 1 466 ? 17.364 4.360 3.585 1.00 49.20 649 ILE A CA 1
ATOM 3506 C C . ILE A 1 466 ? 17.568 4.386 5.105 1.00 48.16 649 ILE A C 1
ATOM 3507 O O . ILE A 1 466 ? 17.456 3.364 5.780 1.00 48.84 649 ILE A O 1
ATOM 3512 N N . TRP A 1 467 ? 17.834 5.579 5.628 1.00 49.20 650 TRP A N 1
ATOM 3513 C CA . TRP A 1 467 ? 18.052 5.778 7.057 1.00 47.25 650 TRP A CA 1
ATOM 3514 C C . TRP A 1 467 ? 16.765 5.565 7.842 1.00 49.21 650 TRP A C 1
ATOM 3515 O O . TRP A 1 467 ? 16.748 4.816 8.822 1.00 46.82 650 TRP A O 1
ATOM 3526 N N . THR A 1 468 ? 15.672 6.200 7.431 1.00 47.55 651 THR A N 1
ATOM 3527 C CA . THR A 1 468 ? 14.460 6.009 8.219 1.00 50.15 651 THR A CA 1
ATOM 3528 C C . THR A 1 468 ? 13.967 4.565 8.100 1.00 49.26 651 THR A C 1
ATOM 3529 O O . THR A 1 468 ? 13.477 3.986 9.078 1.00 47.61 651 THR A O 1
ATOM 3533 N N . ALA A 1 469 ? 14.150 3.959 6.926 1.00 44.37 652 ALA A N 1
ATOM 3534 C CA . ALA A 1 469 ? 13.745 2.570 6.764 1.00 44.98 652 ALA A CA 1
ATOM 3535 C C . ALA A 1 469 ? 14.544 1.607 7.665 1.00 43.91 652 ALA A C 1
ATOM 3536 O O . ALA A 1 469 ? 13.995 0.620 8.166 1.00 37.59 652 ALA A O 1
ATOM 3538 N N . SER A 1 470 ? 15.843 1.866 7.811 1.00 44.51 653 SER A N 1
ATOM 3539 C CA . SER A 1 470 ? 16.714 1.038 8.646 1.00 44.88 653 SER A CA 1
ATOM 3540 C C . SER A 1 470 ? 16.268 1.053 10.093 1.00 43.70 653 SER A C 1
ATOM 3541 O O . SER A 1 470 ? 16.289 0.022 10.767 1.00 43.81 653 SER A O 1
ATOM 3544 N N . GLN A 1 471 ? 15.875 2.226 10.576 1.00 44.66 654 GLN A N 1
ATOM 3545 C CA . GLN A 1 471 ? 15.481 2.356 11.977 1.00 46.59 654 GLN A CA 1
ATOM 3546 C C . GLN A 1 471 ? 14.179 1.623 12.241 1.00 49.96 654 GLN A C 1
ATOM 3547 O O . GLN A 1 471 ? 14.027 0.936 13.253 1.00 49.75 654 GLN A O 1
ATOM 3553 N N . ILE A 1 472 ? 13.229 1.773 11.327 1.00 47.44 655 ILE A N 1
ATOM 3554 C CA . ILE A 1 472 ? 11.952 1.102 11.480 1.00 45.36 655 ILE A CA 1
ATOM 3555 C C . ILE A 1 472 ? 12.166 -0.405 11.390 1.00 45.80 655 ILE A C 1
ATOM 3556 O O . ILE A 1 472 ? 11.646 -1.144 12.208 1.00 47.04 655 ILE A O 1
ATOM 3561 N N . MET A 1 473 ? 12.941 -0.864 10.409 1.00 39.61 656 MET A N 1
ATOM 3562 C CA . MET A 1 473 ? 13.160 -2.296 10.264 1.00 40.22 656 MET A CA 1
ATOM 3563 C C . MET A 1 473 ? 13.908 -2.836 11.492 1.00 47.99 656 MET A C 1
ATOM 3564 O O . MET A 1 473 ? 13.595 -3.920 11.992 1.00 40.42 656 MET A O 1
ATOM 3569 N N . LYS A 1 474 ? 14.892 -2.076 11.970 1.00 49.72 657 LYS A N 1
ATOM 3570 C CA . LYS A 1 474 ? 15.628 -2.463 13.171 1.00 49.31 657 LYS A CA 1
ATOM 3571 C C . LYS A 1 474 ? 14.711 -2.644 14.377 1.00 49.71 657 LYS A C 1
ATOM 3572 O O . LYS A 1 474 ? 14.752 -3.680 15.037 1.00 50.89 657 LYS A O 1
ATOM 3578 N N . ALA A 1 475 ? 13.890 -1.639 14.663 1.00 49.42 658 ALA A N 1
ATOM 3579 C CA . ALA A 1 475 ? 12.985 -1.708 15.801 1.00 45.66 658 ALA A CA 1
ATOM 3580 C C . ALA A 1 475 ? 12.146 -2.972 15.715 1.00 48.31 658 ALA A C 1
ATOM 3581 O O . ALA A 1 475 ? 11.970 -3.667 16.705 1.00 40.84 658 ALA A O 1
ATOM 3583 N N . GLU A 1 476 ? 11.633 -3.286 14.524 1.00 45.50 659 GLU A N 1
ATOM 3584 C CA . GLU A 1 476 ? 10.791 -4.466 14.389 1.00 44.64 659 GLU A CA 1
ATOM 3585 C C . GLU A 1 476 ? 11.603 -5.724 14.628 1.00 45.28 659 GLU A C 1
ATOM 3586 O O . GLU A 1 476 ? 11.112 -6.705 15.198 1.00 46.96 659 GLU A O 1
ATOM 3592 N N . MET A 1 477 ? 12.854 -5.712 14.196 1.00 43.04 660 MET A N 1
ATOM 3593 C CA . MET A 1 477 ? 13.665 -6.919 14.358 1.00 46.56 660 MET A CA 1
ATOM 3594 C C . MET A 1 477 ? 14.096 -7.149 15.824 1.00 48.88 660 MET A C 1
ATOM 3595 O O . MET A 1 477 ? 14.262 -8.296 16.244 1.00 47.92 660 MET A O 1
ATOM 3600 N N . GLU A 1 478 ? 14.261 -6.067 16.585 1.00 48.03 661 GLU A N 1
ATOM 3601 C CA . GLU A 1 478 ? 14.543 -6.170 18.028 1.00 52.14 661 GLU A CA 1
ATOM 3602 C C . GLU A 1 478 ? 13.411 -6.934 18.698 1.00 50.10 661 GLU A C 1
ATOM 3603 O O . GLU A 1 478 ? 13.639 -7.814 19.530 1.00 55.61 661 GLU A O 1
ATOM 3609 N N . ARG A 1 479 ? 12.186 -6.577 18.336 1.00 44.40 662 ARG A N 1
ATOM 3610 C CA . ARG A 1 479 ? 11.022 -7.294 18.803 1.00 44.01 662 ARG A CA 1
ATOM 3611 C C . ARG A 1 479 ? 11.139 -8.794 18.504 1.00 52.25 662 ARG A C 1
ATOM 3612 O O . ARG A 1 479 ? 10.941 -9.636 19.392 1.00 55.37 662 ARG A O 1
ATOM 3620 N N . TRP A 1 480 ? 11.488 -9.135 17.269 1.00 49.74 663 TRP A N 1
ATOM 3621 C CA . TRP A 1 480 ? 11.680 -10.538 16.898 1.00 51.10 663 TRP A CA 1
ATOM 3622 C C . TRP A 1 480 ? 12.765 -11.203 17.760 1.00 54.12 663 TRP A C 1
ATOM 3623 O O . TRP A 1 480 ? 12.589 -12.324 18.218 1.00 55.02 663 TRP A O 1
ATOM 3634 N N . MET A 1 481 ? 13.894 -10.515 17.934 1.00 53.07 664 MET A N 1
ATOM 3635 C CA . MET A 1 481 ? 15.009 -11.019 18.726 1.00 56.90 664 MET A CA 1
ATOM 3636 C C . MET A 1 481 ? 14.587 -11.263 20.166 1.00 61.80 664 MET A C 1
ATOM 3637 O O . MET A 1 481 ? 14.946 -12.284 20.748 1.00 65.68 664 MET A O 1
ATOM 3642 N N . ASP A 1 482 ? 13.834 -10.324 20.737 1.00 55.95 665 ASP A N 1
ATOM 3643 C CA . ASP A 1 482 ? 13.348 -10.473 22.103 1.00 60.46 665 ASP A CA 1
ATOM 3644 C C . ASP A 1 482 ? 12.429 -11.686 22.232 1.00 64.39 665 ASP A C 1
ATOM 3645 O O . ASP A 1 482 ? 12.660 -12.571 23.058 1.00 61.96 665 ASP A O 1
ATOM 3650 N N . ARG A 1 483 ? 11.380 -11.713 21.419 1.00 62.40 666 ARG A N 1
ATOM 3651 C CA . ARG A 1 483 ? 10.492 -12.863 21.357 1.00 62.50 666 ARG A CA 1
ATOM 3652 C C . ARG A 1 483 ? 11.287 -14.163 21.283 1.00 65.10 666 ARG A C 1
ATOM 3653 O O . ARG A 1 483 ? 10.958 -15.130 21.967 1.00 66.92 666 ARG A O 1
ATOM 3661 N N . GLU A 1 484 ? 12.335 -14.198 20.467 1.00 59.21 667 GLU A N 1
ATOM 3662 C CA . GLU A 1 484 ? 13.121 -15.422 20.365 1.00 66.19 667 GLU A CA 1
ATOM 3663 C C . GLU A 1 484 ? 13.839 -15.737 21.676 1.00 68.64 667 GLU A C 1
ATOM 3664 O O . GLU A 1 484 ? 14.166 -16.887 21.951 1.00 71.13 667 GLU A O 1
ATOM 3670 N N . LEU A 1 485 ? 14.078 -14.716 22.488 1.00 68.22 668 LEU A N 1
ATOM 3671 C CA . LEU A 1 485 ? 14.765 -14.912 23.757 1.00 67.56 668 LEU A CA 1
ATOM 3672 C C . LEU A 1 485 ? 13.826 -15.485 24.794 1.00 68.43 668 LEU A C 1
ATOM 3673 O O . LEU A 1 485 ? 14.190 -16.361 25.573 1.00 71.04 668 LEU A O 1
ATOM 3678 N N . ARG A 1 486 ? 12.608 -14.969 24.804 1.00 69.30 669 ARG A N 1
ATOM 3679 C CA . ARG A 1 486 ? 11.623 -15.366 25.781 1.00 63.94 669 ARG A CA 1
ATOM 3680 C C . ARG A 1 486 ? 10.960 -16.691 25.436 1.00 69.37 669 ARG A C 1
ATOM 3681 O O . ARG A 1 486 ? 10.384 -17.335 26.314 1.00 70.71 669 ARG A O 1
ATOM 3689 N N . LEU A 1 487 ? 11.019 -17.106 24.172 1.00 63.76 670 LEU A N 1
ATOM 3690 C CA . LEU A 1 487 ? 10.302 -18.316 23.781 1.00 64.62 670 LEU A CA 1
ATOM 3691 C C . LEU A 1 487 ? 11.048 -19.239 22.813 1.00 67.75 670 LEU A C 1
ATOM 3692 O O . LEU A 1 487 ? 10.509 -20.267 22.406 1.00 67.47 670 LEU A O 1
ATOM 3697 N N . GLY A 1 488 ? 12.277 -18.885 22.450 1.00 68.21 671 GLY A N 1
ATOM 3698 C CA . GLY A 1 488 ? 13.066 -19.701 21.534 1.00 71.32 671 GLY A CA 1
ATOM 3699 C C . GLY A 1 488 ? 12.777 -19.473 20.050 1.00 76.82 671 GLY A C 1
ATOM 3700 O O . GLY A 1 488 ? 11.847 -18.746 19.695 1.00 73.05 671 GLY A O 1
ATOM 3701 N N . PRO A 1 489 ? 13.589 -20.089 19.170 1.00 76.89 672 PRO A N 1
ATOM 3702 C CA . PRO A 1 489 ? 13.398 -20.065 17.712 1.00 82.65 672 PRO A CA 1
ATOM 3703 C C . PRO A 1 489 ? 12.057 -20.660 17.276 1.00 84.95 672 PRO A C 1
ATOM 3704 O O . PRO A 1 489 ? 11.460 -21.447 18.007 1.00 82.69 672 PRO A O 1
ATOM 3708 N N . GLU A 1 490 ? 11.594 -20.281 16.087 1.00 90.29 673 GLU A N 1
ATOM 3709 C CA . GLU A 1 490 ? 10.381 -20.854 15.514 1.00 92.82 673 GLU A CA 1
ATOM 3710 C C . GLU A 1 490 ? 10.679 -22.262 15.015 1.00 97.54 673 GLU A C 1
ATOM 3711 O O . GLU A 1 490 ? 11.842 -22.670 14.955 1.00 97.67 673 GLU A O 1
ATOM 3717 N N . LYS A 1 491 ? 9.635 -23.008 14.659 1.00 99.13 674 LYS A N 1
ATOM 3718 C CA . LYS A 1 491 ? 9.824 -24.350 14.108 1.00 102.86 674 LYS A CA 1
ATOM 3719 C C . LYS A 1 491 ? 10.662 -24.270 12.834 1.00 103.45 674 LYS A C 1
ATOM 3720 O O . LYS A 1 491 ? 11.643 -25.011 12.666 1.00 101.20 674 LYS A O 1
ATOM 3726 N N . ASN A 1 492 ? 10.264 -23.372 11.935 1.00 100.22 675 ASN A N 1
ATOM 3727 C CA . ASN A 1 492 ? 11.096 -23.048 10.786 1.00 100.28 675 ASN A CA 1
ATOM 3728 C C . ASN A 1 492 ? 11.746 -21.671 10.905 1.00 98.31 675 ASN A C 1
ATOM 3729 O O . ASN A 1 492 ? 11.091 -20.631 10.788 1.00 97.93 675 ASN A O 1
ATOM 3734 N N . ALA A 1 493 ? 13.043 -21.686 11.185 1.00 94.25 676 ALA A N 1
ATOM 3735 C CA . ALA A 1 493 ? 13.868 -20.498 11.098 1.00 85.20 676 ALA A CA 1
ATOM 3736 C C . ALA A 1 493 ? 15.155 -20.973 10.457 1.00 78.95 676 ALA A C 1
ATOM 3737 O O . ALA A 1 493 ? 15.790 -21.908 10.950 1.00 81.65 676 ALA A O 1
ATOM 3739 N N . ILE A 1 494 ? 15.516 -20.364 9.336 1.00 76.69 677 ILE A N 1
ATOM 3740 C CA . ILE A 1 494 ? 16.710 -20.777 8.618 1.00 71.34 677 ILE A CA 1
ATOM 3741 C C . ILE A 1 494 ? 17.944 -20.165 9.263 1.00 70.05 677 ILE A C 1
ATOM 3742 O O . ILE A 1 494 ? 18.964 -20.825 9.419 1.00 68.49 677 ILE A O 1
ATOM 3747 N N . LEU A 1 495 ? 17.840 -18.900 9.650 1.00 72.42 678 LEU A N 1
ATOM 3748 C CA . LEU A 1 495 ? 18.959 -18.192 10.252 1.00 70.94 678 LEU A CA 1
ATOM 3749 C C . LEU A 1 495 ? 19.171 -18.570 11.713 1.00 67.92 678 LEU A C 1
ATOM 3750 O O . LEU A 1 495 ? 18.264 -18.435 12.530 1.00 71.58 678 LEU A O 1
ATOM 3755 N N . PRO A 1 496 ? 20.383 -19.034 12.045 1.00 70.47 679 PRO A N 1
ATOM 3756 C CA . PRO A 1 496 ? 20.752 -19.422 13.411 1.00 70.65 679 PRO A CA 1
ATOM 3757 C C . PRO A 1 496 ? 20.768 -18.197 14.306 1.00 71.63 679 PRO A C 1
ATOM 3758 O O . PRO A 1 496 ? 21.303 -17.166 13.883 1.00 71.03 679 PRO A O 1
ATOM 3762 N N . THR A 1 497 ? 20.207 -18.307 15.508 1.00 67.72 680 THR A N 1
ATOM 3763 C CA . THR A 1 497 ? 20.151 -17.186 16.441 1.00 71.39 680 THR A CA 1
ATOM 3764 C C . THR A 1 497 ? 21.501 -16.478 16.543 1.00 73.18 680 THR A C 1
ATOM 3765 O O . THR A 1 497 ? 21.570 -15.252 16.619 1.00 70.80 680 THR A O 1
ATOM 3769 N N . ASP A 1 498 ? 22.573 -17.262 16.539 1.00 76.77 681 ASP A N 1
ATOM 3770 C CA . ASP A 1 498 ? 23.926 -16.725 16.606 1.00 74.99 681 ASP A CA 1
ATOM 3771 C C . ASP A 1 498 ? 24.144 -15.664 15.529 1.00 74.41 681 ASP A C 1
ATOM 3772 O O . ASP A 1 498 ? 24.452 -14.510 15.834 1.00 74.20 681 ASP A O 1
ATOM 3777 N N . ASP A 1 499 ? 23.984 -16.060 14.269 1.00 71.65 682 ASP A N 1
ATOM 3778 C CA . ASP A 1 499 ? 24.161 -15.135 13.156 1.00 70.39 682 ASP A CA 1
ATOM 3779 C C . ASP A 1 499 ? 23.256 -13.909 13.268 1.00 65.46 682 ASP A C 1
ATOM 3780 O O . ASP A 1 499 ? 23.645 -12.822 12.843 1.00 62.51 682 ASP A O 1
ATOM 3785 N N . LYS A 1 500 ? 22.062 -14.087 13.837 1.00 62.36 683 LYS A N 1
ATOM 3786 C CA . LYS A 1 500 ? 21.130 -12.978 14.062 1.00 63.39 683 LYS A CA 1
ATOM 3787 C C . LYS A 1 500 ? 21.647 -11.939 15.053 1.00 66.63 683 LYS A C 1
ATOM 3788 O O . LYS A 1 500 ? 21.577 -10.734 14.795 1.00 65.14 683 LYS A O 1
ATOM 3794 N N . ASN A 1 501 ? 22.159 -12.395 16.190 1.00 68.85 684 ASN A N 1
ATOM 3795 C CA . ASN A 1 501 ? 22.708 -11.468 17.170 1.00 67.78 684 ASN A CA 1
ATOM 3796 C C . ASN A 1 501 ? 23.910 -10.724 16.603 1.00 67.29 684 ASN A C 1
ATOM 3797 O O . ASN A 1 501 ? 24.031 -9.514 16.772 1.00 65.53 684 ASN A O 1
ATOM 3802 N N . LYS A 1 502 ? 24.787 -11.445 15.911 1.00 66.67 685 LYS A N 1
ATOM 3803 C CA . LYS A 1 502 ? 25.984 -10.829 15.323 1.00 70.63 685 LYS A CA 1
ATOM 3804 C C . LYS A 1 502 ? 25.651 -9.797 14.226 1.00 70.23 685 LYS A C 1
ATOM 3805 O O . LYS A 1 502 ? 26.449 -8.898 13.928 1.00 66.18 685 LYS A O 1
ATOM 3811 N N . ILE A 1 503 ? 24.465 -9.928 13.639 1.00 67.94 686 ILE A N 1
ATOM 3812 C CA . ILE A 1 503 ? 23.961 -8.920 12.721 1.00 66.69 686 ILE A CA 1
ATOM 3813 C C . ILE A 1 503 ? 23.382 -7.771 13.533 1.00 63.68 686 ILE A C 1
ATOM 3814 O O . ILE A 1 503 ? 23.738 -6.610 13.327 1.00 61.73 686 ILE A O 1
ATOM 3819 N N . MET A 1 504 ? 22.499 -8.104 14.467 1.00 62.09 687 MET A N 1
ATOM 3820 C CA . MET A 1 504 ? 21.866 -7.088 15.293 1.00 63.44 687 MET A CA 1
ATOM 3821 C C . MET A 1 504 ? 22.905 -6.181 15.938 1.00 63.51 687 MET A C 1
ATOM 3822 O O . MET A 1 504 ? 22.672 -4.994 16.147 1.00 63.32 687 MET A O 1
ATOM 3827 N N . ILE A 1 505 ? 24.064 -6.747 16.242 1.00 65.61 688 ILE A N 1
ATOM 3828 C CA . ILE A 1 505 ? 25.078 -6.036 17.010 1.00 66.64 688 ILE A CA 1
ATOM 3829 C C . ILE A 1 505 ? 25.884 -5.100 16.119 1.00 62.31 688 ILE A C 1
ATOM 3830 O O . ILE A 1 505 ? 26.262 -4.001 16.522 1.00 60.62 688 ILE A O 1
ATOM 3835 N N . SER A 1 506 ? 26.155 -5.551 14.905 1.00 61.79 689 SER A N 1
ATOM 3836 C CA . SER A 1 506 ? 26.837 -4.708 13.937 1.00 62.68 689 SER A CA 1
ATOM 3837 C C . SER A 1 506 ? 25.945 -3.506 13.592 1.00 60.09 689 SER A C 1
ATOM 3838 O O . SER A 1 506 ? 26.431 -2.391 13.381 1.00 61.52 689 SER A O 1
ATOM 3841 N N . VAL A 1 507 ? 24.636 -3.747 13.567 1.00 60.04 690 VAL A N 1
ATOM 3842 C CA . VAL A 1 507 ? 23.644 -2.730 13.221 1.00 58.78 690 VAL A CA 1
ATOM 3843 C C . VAL A 1 507 ? 23.487 -1.648 14.296 1.00 60.94 690 VAL A C 1
ATOM 3844 O O . VAL A 1 507 ? 23.597 -0.452 13.999 1.00 57.46 690 VAL A O 1
ATOM 3848 N N . ARG A 1 508 ? 23.211 -2.067 15.530 1.00 57.66 691 ARG A N 1
ATOM 3849 C CA . ARG A 1 508 ? 23.148 -1.150 16.676 1.00 58.70 691 ARG A CA 1
ATOM 3850 C C . ARG A 1 508 ? 24.317 -0.175 16.696 1.00 57.85 691 ARG A C 1
ATOM 3851 O O . ARG A 1 508 ? 24.141 1.019 16.952 1.00 56.58 691 ARG A O 1
ATOM 3859 N N . LYS A 1 509 ? 25.508 -0.712 16.437 1.00 58.38 692 LYS A N 1
ATOM 3860 C CA . LYS A 1 509 ? 26.760 0.043 16.433 1.00 57.73 692 LYS A CA 1
ATOM 3861 C C . LYS A 1 509 ? 26.857 1.053 15.288 1.00 57.36 692 LYS A C 1
ATOM 3862 O O . LYS A 1 509 ? 27.179 2.223 15.503 1.00 55.07 692 LYS A O 1
ATOM 3868 N N . GLN A 1 510 ? 26.590 0.609 14.065 1.00 55.96 693 GLN A N 1
ATOM 3869 C CA . GLN A 1 510 ? 26.647 1.523 12.935 1.00 54.95 693 GLN A CA 1
ATOM 3870 C C . GLN A 1 510 ? 25.594 2.615 13.059 1.00 50.26 693 GLN A C 1
ATOM 3871 O O . GLN A 1 510 ? 25.858 3.770 12.731 1.00 53.35 693 GLN A O 1
ATOM 3877 N N . ILE A 1 511 ? 24.414 2.255 13.552 1.00 45.93 694 ILE A N 1
ATOM 3878 C CA . ILE A 1 511 ? 23.353 3.233 13.804 1.00 50.58 694 ILE A CA 1
ATOM 3879 C C . ILE A 1 511 ? 23.700 4.249 14.902 1.00 55.60 694 ILE A C 1
ATOM 3880 O O . ILE A 1 511 ? 23.418 5.447 14.767 1.00 52.06 694 ILE A O 1
ATOM 3885 N N . GLU A 1 512 ? 24.299 3.778 15.994 1.00 55.70 695 GLU A N 1
ATOM 3886 C CA . GLU A 1 512 ? 24.804 4.692 17.019 1.00 54.63 695 GLU A CA 1
ATOM 3887 C C . GLU A 1 512 ? 25.828 5.653 16.396 1.00 53.50 695 GLU A C 1
ATOM 3888 O O . GLU A 1 512 ? 25.726 6.864 16.548 1.00 52.96 695 GLU A O 1
ATOM 3894 N N . ILE A 1 513 ? 26.800 5.108 15.675 1.00 46.69 696 ILE A N 1
ATOM 3895 C CA . ILE A 1 513 ? 27.811 5.927 15.022 1.00 55.66 696 ILE A CA 1
ATOM 3896 C C . ILE A 1 513 ? 27.210 6.985 14.081 1.00 59.00 696 ILE A C 1
ATOM 3897 O O . ILE A 1 513 ? 27.605 8.159 14.122 1.00 56.68 696 ILE A O 1
ATOM 3902 N N . GLN A 1 514 ? 26.272 6.572 13.226 1.00 54.92 697 GLN A N 1
ATOM 3903 C CA . GLN A 1 514 ? 25.623 7.516 12.311 1.00 56.23 697 GLN A CA 1
ATOM 3904 C C . GLN A 1 514 ? 24.795 8.539 13.093 1.00 54.12 697 GLN A C 1
ATOM 3905 O O . GLN A 1 514 ? 24.758 9.722 12.747 1.00 54.29 697 GLN A O 1
ATOM 3911 N N . THR A 1 515 ? 24.150 8.090 14.162 1.00 53.06 698 THR A N 1
ATOM 3912 C CA . THR A 1 515 ? 23.411 9.018 15.008 1.00 54.47 698 THR A CA 1
ATOM 3913 C C . THR A 1 515 ? 24.336 10.093 15.577 1.00 59.47 698 THR A C 1
ATOM 3914 O O . THR A 1 515 ? 23.956 11.263 15.694 1.00 60.39 698 THR A O 1
ATOM 3918 N N . LYS A 1 516 ? 25.562 9.709 15.906 1.00 55.04 699 LYS A N 1
ATOM 3919 C CA . LYS A 1 516 ? 26.516 10.693 16.390 1.00 60.55 699 LYS A CA 1
ATOM 3920 C C . LYS A 1 516 ? 26.987 11.613 15.264 1.00 59.97 699 LYS A C 1
ATOM 3921 O O . LYS A 1 516 ? 27.109 12.818 15.452 1.00 62.39 699 LYS A O 1
ATOM 3927 N N . ILE A 1 517 ? 27.237 11.046 14.090 1.00 61.54 700 ILE A N 1
ATOM 3928 C CA . ILE A 1 517 ? 27.668 11.843 12.952 1.00 59.14 700 ILE A CA 1
ATOM 3929 C C . ILE A 1 517 ? 26.649 12.936 12.653 1.00 56.86 700 ILE A C 1
ATOM 3930 O O . ILE A 1 517 ? 27.014 14.053 12.300 1.00 57.53 700 ILE A O 1
ATOM 3935 N N . GLN A 1 518 ? 25.370 12.613 12.822 1.00 55.92 701 GLN A N 1
ATOM 3936 C CA . GLN A 1 518 ? 24.301 13.583 12.586 1.00 59.26 701 GLN A CA 1
ATOM 3937 C C . GLN A 1 518 ? 24.191 14.624 13.703 1.00 63.51 701 GLN A C 1
ATOM 3938 O O . GLN A 1 518 ? 24.125 15.831 13.449 1.00 62.94 701 GLN A O 1
ATOM 3944 N N . ASN A 1 519 ? 24.168 14.151 14.941 1.00 63.92 702 ASN A N 1
ATOM 3945 C CA . ASN A 1 519 ? 24.128 15.043 16.091 1.00 62.92 702 ASN A CA 1
ATOM 3946 C C . ASN A 1 519 ? 25.298 16.019 16.100 1.00 66.31 702 ASN A C 1
ATOM 3947 O O . ASN A 1 519 ? 25.226 17.071 16.727 1.00 71.11 702 ASN A O 1
ATOM 3952 N N . ALA A 1 520 ? 26.362 15.676 15.380 1.00 65.58 703 ALA A N 1
ATOM 3953 C CA . ALA A 1 520 ? 27.586 16.480 15.360 1.00 69.75 703 ALA A CA 1
ATOM 3954 C C . ALA A 1 520 ? 27.511 17.768 14.529 1.00 76.66 703 ALA A C 1
ATOM 3955 O O . ALA A 1 520 ? 28.325 18.669 14.724 1.00 76.80 703 ALA A O 1
ATOM 3957 N N . LYS A 1 521 ? 26.561 17.861 13.599 1.00 76.87 704 LYS A N 1
ATOM 3958 C CA . LYS A 1 521 ? 26.332 19.128 12.892 1.00 79.66 704 LYS A CA 1
ATOM 3959 C C . LYS A 1 521 ? 25.593 20.134 13.784 1.00 83.25 704 LYS A C 1
ATOM 3960 O O . LYS A 1 521 ? 24.886 21.015 13.288 1.00 84.96 704 LYS A O 1
ATOM 3966 N N . ASN A 1 522 ? 25.783 19.992 15.099 1.00 82.06 705 ASN A N 1
ATOM 3967 C CA . ASN A 1 522 ? 25.132 20.826 16.113 1.00 84.54 705 ASN A CA 1
ATOM 3968 C C . ASN A 1 522 ? 26.069 21.845 16.763 1.00 89.14 705 ASN A C 1
ATOM 3969 O O . ASN A 1 522 ? 27.282 21.625 16.858 1.00 89.15 705 ASN A O 1
ATOM 3974 N N . LYS A 1 523 ? 25.485 22.950 17.225 1.00 89.99 706 LYS A N 1
ATOM 3975 C CA . LYS A 1 523 ? 26.190 23.939 18.038 1.00 91.71 706 LYS A CA 1
ATOM 3976 C C . LYS A 1 523 ? 25.385 24.291 19.292 1.00 86.09 706 LYS A C 1
ATOM 3977 O O . LYS A 1 523 ? 24.452 25.094 19.241 1.00 80.82 706 LYS A O 1
ATOM 3983 N N . PRO B 1 9 ? 0.462 47.512 49.390 1.00 78.86 192 PRO C N 1
ATOM 3984 C CA . PRO B 1 9 ? -0.539 48.391 50.011 1.00 80.15 192 PRO C CA 1
ATOM 3985 C C . PRO B 1 9 ? -0.585 49.790 49.380 1.00 78.55 192 PRO C C 1
ATOM 3986 O O . PRO B 1 9 ? 0.211 50.664 49.733 1.00 76.74 192 PRO C O 1
ATOM 3990 N N . LYS B 1 10 ? -1.512 49.990 48.449 1.00 77.73 193 LYS C N 1
ATOM 3991 C CA . LYS B 1 10 ? -1.733 51.299 47.832 1.00 77.89 193 LYS C CA 1
ATOM 3992 C C . LYS B 1 10 ? -2.899 52.044 48.497 1.00 80.43 193 LYS C C 1
ATOM 3993 O O . LYS B 1 10 ? -3.606 51.475 49.330 1.00 78.59 193 LYS C O 1
ATOM 3999 N N . GLU B 1 11 ? -3.108 53.305 48.118 1.00 79.38 194 GLU C N 1
ATOM 4000 C CA . GLU B 1 11 ? -4.172 54.128 48.713 1.00 81.76 194 GLU C CA 1
ATOM 4001 C C . GLU B 1 11 ? -5.129 54.744 47.681 1.00 83.17 194 GLU C C 1
ATOM 4002 O O . GLU B 1 11 ? -5.839 54.017 46.981 1.00 84.55 194 GLU C O 1
ATOM 4008 N N . SER B 1 12 ? -5.155 56.078 47.604 1.00 84.12 195 SER C N 1
ATOM 4009 C CA . SER B 1 12 ? -5.894 56.804 46.558 1.00 74.49 195 SER C CA 1
ATOM 4010 C C . SER B 1 12 ? -5.165 56.716 45.221 1.00 82.06 195 SER C C 1
ATOM 4011 O O . SER B 1 12 ? -5.298 57.605 44.371 1.00 79.81 195 SER C O 1
ATOM 4014 N N . ASP B 1 13 ? -4.377 55.658 45.044 1.00 82.89 196 ASP C N 1
ATOM 4015 C CA . ASP B 1 13 ? -3.613 55.451 43.820 1.00 79.05 196 ASP C CA 1
ATOM 4016 C C . ASP B 1 13 ? -4.517 54.930 42.710 1.00 78.16 196 ASP C C 1
ATOM 4017 O O . ASP B 1 13 ? -5.610 54.420 42.977 1.00 79.67 196 ASP C O 1
ATOM 4022 N N . ARG B 1 14 ? -4.054 55.063 41.471 1.00 74.94 197 ARG C N 1
ATOM 4023 C CA . ARG B 1 14 ? -4.785 54.548 40.314 1.00 76.75 197 ARG C CA 1
ATOM 4024 C C . ARG B 1 14 ? -3.958 53.508 39.544 1.00 71.01 197 ARG C C 1
ATOM 4025 O O . ARG B 1 14 ? -2.732 53.611 39.464 1.00 67.73 197 ARG C O 1
ATOM 4033 N N . CYS B 1 15 ? -4.627 52.497 38.997 1.00 70.86 198 CYS C N 1
ATOM 4034 C CA . CYS B 1 15 ? -3.942 51.474 38.202 1.00 74.26 198 CYS C CA 1
ATOM 4035 C C . CYS B 1 15 ? -3.292 52.044 36.943 1.00 67.78 198 CYS C C 1
ATOM 4036 O O . CYS B 1 15 ? -3.961 52.642 36.103 1.00 70.59 198 CYS C O 1
ATOM 4039 N N . GLY B 1 16 ? -1.987 51.840 36.811 1.00 66.86 199 GLY C N 1
ATOM 4040 C CA . GLY B 1 16 ? -1.246 52.340 35.663 1.00 67.72 199 GLY C CA 1
ATOM 4041 C C . GLY B 1 16 ? -1.687 51.760 34.327 1.00 68.19 199 GLY C C 1
ATOM 4042 O O . GLY B 1 16 ? -1.356 52.306 33.272 1.00 73.48 199 GLY C O 1
ATOM 4043 N N . GLY B 1 17 ? -2.436 50.660 34.369 1.00 66.96 200 GLY C N 1
ATOM 4044 C CA . GLY B 1 17 ? -2.943 50.030 33.159 1.00 71.32 200 GLY C CA 1
ATOM 4045 C C . GLY B 1 17 ? -4.356 50.448 32.782 1.00 71.67 200 GLY C C 1
ATOM 4046 O O . GLY B 1 17 ? -4.575 51.037 31.726 1.00 73.40 200 GLY C O 1
ATOM 4047 N N . CYS B 1 18 ? -5.320 50.149 33.648 1.00 74.13 201 CYS C N 1
ATOM 4048 C CA . CYS B 1 18 ? -6.720 50.456 33.366 1.00 76.31 201 CYS C CA 1
ATOM 4049 C C . CYS B 1 18 ? -7.152 51.842 33.859 1.00 79.03 201 CYS C C 1
ATOM 4050 O O . CYS B 1 18 ? -8.295 52.253 33.653 1.00 77.60 201 CYS C O 1
ATOM 4053 N N . GLY B 1 19 ? -6.242 52.549 34.521 1.00 77.89 202 GLY C N 1
ATOM 4054 C CA . GLY B 1 19 ? -6.483 53.923 34.921 1.00 76.21 202 GLY C CA 1
ATOM 4055 C C . GLY B 1 19 ? -7.497 54.139 36.032 1.00 80.69 202 GLY C C 1
ATOM 4056 O O . GLY B 1 19 ? -7.792 55.284 36.381 1.00 83.41 202 GLY C O 1
ATOM 4057 N N . LYS B 1 20 ? -8.029 53.064 36.605 1.00 78.23 203 LYS C N 1
ATOM 4058 C CA . LYS B 1 20 ? -9.040 53.223 37.649 1.00 80.72 203 LYS C CA 1
ATOM 4059 C C . LYS B 1 20 ? -8.518 53.111 39.085 1.00 81.85 203 LYS C C 1
ATOM 4060 O O . LYS B 1 20 ? -7.798 52.174 39.429 1.00 81.24 203 LYS C O 1
ATOM 4066 N N . PHE B 1 21 ? -8.899 54.080 39.916 1.00 76.83 204 PHE C N 1
ATOM 4067 C CA . PHE B 1 21 ? -8.495 54.107 41.319 1.00 82.27 204 PHE C CA 1
ATOM 4068 C C . PHE B 1 21 ? -8.998 52.888 42.088 1.00 84.39 204 PHE C C 1
ATOM 4069 O O . PHE B 1 21 ? -9.870 52.155 41.613 1.00 86.26 204 PHE C O 1
ATOM 4077 N N . THR B 1 22 ? -8.446 52.677 43.278 1.00 82.61 205 THR C N 1
ATOM 4078 C CA . THR B 1 22 ? -8.927 51.617 44.150 1.00 86.63 205 THR C CA 1
ATOM 4079 C C . THR B 1 22 ? -10.398 51.859 44.484 1.00 93.98 205 THR C C 1
ATOM 4080 O O . THR B 1 22 ? -10.747 52.851 45.133 1.00 89.59 205 THR C O 1
ATOM 4084 N N . HIS B 1 23 ? -11.255 50.951 44.024 1.00 97.44 206 HIS C N 1
ATOM 4085 C CA . HIS B 1 23 ? -12.700 51.079 44.196 1.00 100.24 206 HIS C CA 1
ATOM 4086 C C . HIS B 1 23 ? -13.096 51.683 45.537 1.00 98.34 206 HIS C C 1
ATOM 4087 O O . HIS B 1 23 ? -14.006 51.186 46.197 1.00 101.51 206 HIS C O 1
ATOM 4094 N N . LEU B 1 42 ? -18.599 24.734 33.836 1.00 73.03 225 LEU C N 1
ATOM 4095 C CA . LEU B 1 42 ? -17.267 24.183 33.587 1.00 74.21 225 LEU C CA 1
ATOM 4096 C C . LEU B 1 42 ? -17.323 22.658 33.458 1.00 73.97 225 LEU C C 1
ATOM 4097 O O . LEU B 1 42 ? -17.728 21.963 34.398 1.00 67.90 225 LEU C O 1
ATOM 4102 N N . MET B 1 43 ? -16.918 22.139 32.298 1.00 66.67 226 MET C N 1
ATOM 4103 C CA . MET B 1 43 ? -17.119 20.719 31.995 1.00 64.27 226 MET C CA 1
ATOM 4104 C C . MET B 1 43 ? -15.837 19.879 31.892 1.00 59.80 226 MET C C 1
ATOM 4105 O O . MET B 1 43 ? -15.901 18.673 31.631 1.00 53.13 226 MET C O 1
ATOM 4110 N N . SER B 1 44 ? -14.686 20.514 32.097 1.00 63.12 227 SER C N 1
ATOM 4111 C CA . SER B 1 44 ? -13.400 19.819 32.038 1.00 60.87 227 SER C CA 1
ATOM 4112 C C . SER B 1 44 ? -12.443 20.303 33.138 1.00 65.65 227 SER C C 1
ATOM 4113 O O . SER B 1 44 ? -12.686 21.333 33.780 1.00 68.41 227 SER C O 1
ATOM 4116 N N . LYS B 1 45 ? -11.352 19.565 33.339 1.00 63.62 228 LYS C N 1
ATOM 4117 C CA . LYS B 1 45 ? -10.429 19.827 34.449 1.00 69.51 228 LYS C CA 1
ATOM 4118 C C . LYS B 1 45 ? -9.804 21.235 34.444 1.00 72.11 228 LYS C C 1
ATOM 4119 O O . LYS B 1 45 ? -8.905 21.539 33.650 1.00 70.25 228 LYS C O 1
ATOM 4125 N N . LYS B 1 46 ? -10.286 22.080 35.350 1.00 74.32 229 LYS C N 1
ATOM 4126 C CA . LYS B 1 46 ? -9.740 23.421 35.533 1.00 77.12 229 LYS C CA 1
ATOM 4127 C C . LYS B 1 46 ? -9.567 23.713 37.025 1.00 81.29 229 LYS C C 1
ATOM 4128 O O . LYS B 1 46 ? -10.356 23.238 37.852 1.00 83.15 229 LYS C O 1
ATOM 4134 N N . LYS B 1 47 ? -8.530 24.480 37.368 1.00 79.89 230 LYS C N 1
ATOM 4135 C CA . LYS B 1 47 ? -8.279 24.875 38.758 1.00 82.81 230 LYS C CA 1
ATOM 4136 C C . LYS B 1 47 ? -7.707 26.302 38.901 1.00 83.60 230 LYS C C 1
ATOM 4137 O O . LYS B 1 47 ? -7.708 26.863 39.999 1.00 86.03 230 LYS C O 1
ATOM 4143 N N . SER B 1 48 ? -7.224 26.888 37.805 1.00 80.88 231 SER C N 1
ATOM 4144 C CA . SER B 1 48 ? -6.577 28.206 37.874 1.00 79.41 231 SER C CA 1
ATOM 4145 C C . SER B 1 48 ? -7.514 29.325 38.350 1.00 88.33 231 SER C C 1
ATOM 4146 O O . SER B 1 48 ? -7.096 30.218 39.094 1.00 88.47 231 SER C O 1
ATOM 4149 N N . HIS B 1 49 ? -8.777 29.262 37.929 1.00 90.65 232 HIS C N 1
ATOM 4150 C CA . HIS B 1 49 ? -9.757 30.308 38.233 1.00 91.47 232 HIS C CA 1
ATOM 4151 C C . HIS B 1 49 ? -9.998 30.507 39.738 1.00 94.50 232 HIS C C 1
ATOM 4152 O O . HIS B 1 49 ? -10.508 31.549 40.161 1.00 96.17 232 HIS C O 1
ATOM 4159 N N . HIS B 1 50 ? -9.621 29.512 40.538 1.00 93.47 233 HIS C N 1
ATOM 4160 C CA . HIS B 1 50 ? -9.810 29.574 41.986 1.00 95.47 233 HIS C CA 1
ATOM 4161 C C . HIS B 1 50 ? -9.181 30.830 42.583 1.00 97.75 233 HIS C C 1
ATOM 4162 O O . HIS B 1 50 ? -9.861 31.628 43.237 1.00 98.02 233 HIS C O 1
ATOM 4169 N N . HIS B 1 51 ? -7.881 31.005 42.357 1.00 96.35 234 HIS C N 1
ATOM 4170 C CA . HIS B 1 51 ? -7.203 32.211 42.825 1.00 97.51 234 HIS C CA 1
ATOM 4171 C C . HIS B 1 51 ? -7.085 33.309 41.751 1.00 95.28 234 HIS C C 1
ATOM 4172 O O . HIS B 1 51 ? -6.025 33.918 41.573 1.00 92.39 234 HIS C O 1
ATOM 4179 N N . LYS B 1 52 ? -8.186 33.549 41.039 1.00 94.28 235 LYS C N 1
ATOM 4180 C CA . LYS B 1 52 ? -8.328 34.753 40.229 1.00 91.74 235 LYS C CA 1
ATOM 4181 C C . LYS B 1 52 ? -8.770 35.904 41.133 1.00 92.78 235 LYS C C 1
ATOM 4182 O O . LYS B 1 52 ? -9.295 36.916 40.660 1.00 90.99 235 LYS C O 1
ATOM 4188 N N . LYS B 1 53 ? -8.568 35.726 42.439 1.00 95.37 236 LYS C N 1
ATOM 4189 C CA . LYS B 1 53 ? -8.760 36.794 43.420 1.00 95.99 236 LYS C CA 1
ATOM 4190 C C . LYS B 1 53 ? -7.522 37.685 43.480 1.00 91.49 236 LYS C C 1
ATOM 4191 O O . LYS B 1 53 ? -7.584 38.826 43.944 1.00 89.31 236 LYS C O 1
ATOM 4197 N N . ASN B 1 54 ? -6.395 37.151 43.017 1.00 88.79 237 ASN C N 1
ATOM 4198 C CA . ASN B 1 54 ? -5.173 37.932 42.921 1.00 83.23 237 ASN C CA 1
ATOM 4199 C C . ASN B 1 54 ? -5.215 38.855 41.716 1.00 79.44 237 ASN C C 1
ATOM 4200 O O . ASN B 1 54 ? -4.551 39.891 41.701 1.00 78.75 237 ASN C O 1
ATOM 4205 N N . ASP B 1 55 ? -6.015 38.488 40.717 1.00 79.61 238 ASP C N 1
ATOM 4206 C CA . ASP B 1 55 ? -6.121 39.277 39.490 1.00 80.40 238 ASP C CA 1
ATOM 4207 C C . ASP B 1 55 ? -6.379 40.754 39.780 1.00 81.56 238 ASP C C 1
ATOM 4208 O O . ASP B 1 55 ? -5.941 41.637 39.031 1.00 75.86 238 ASP C O 1
ATOM 4213 N N . PHE B 1 56 ? -7.082 41.017 40.876 1.00 81.51 239 PHE C N 1
ATOM 4214 C CA . PHE B 1 56 ? -7.397 42.388 41.250 1.00 81.71 239 PHE C CA 1
ATOM 4215 C C . PHE B 1 56 ? -6.891 42.757 42.648 1.00 81.72 239 PHE 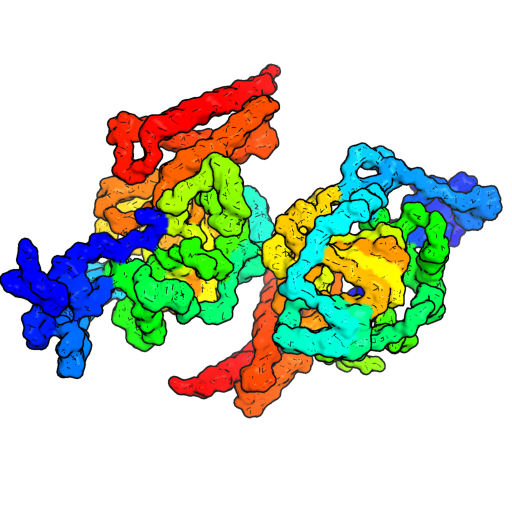C C 1
ATOM 4216 O O . PHE B 1 56 ? -7.551 43.479 43.397 1.00 81.90 239 PHE C O 1
ATOM 4224 N N . GLN B 1 57 ? -5.721 42.231 42.994 1.00 79.28 240 GLN C N 1
ATOM 4225 C CA . GLN B 1 57 ? -4.932 42.771 44.087 1.00 75.08 240 GLN C CA 1
ATOM 4226 C C . GLN B 1 57 ? -3.858 43.634 43.450 1.00 75.46 240 GLN C C 1
ATOM 4227 O O . GLN B 1 57 ? -3.745 43.679 42.218 1.00 74.70 240 GLN C O 1
ATOM 4233 N N . TRP B 1 58 ? -3.065 44.314 44.268 1.00 70.50 241 TRP C N 1
ATOM 4234 C CA . TRP B 1 58 ? -2.135 45.294 43.728 1.00 69.89 241 TRP C CA 1
ATOM 4235 C C . TRP B 1 58 ? -0.667 44.906 43.841 1.00 67.04 241 TRP C C 1
ATOM 4236 O O . TRP B 1 58 ? -0.254 44.237 44.788 1.00 64.61 241 TRP C O 1
ATOM 4247 N N . ILE B 1 59 ? 0.102 45.340 42.848 1.00 62.73 242 ILE C N 1
ATOM 4248 C CA . ILE B 1 59 ? 1.544 45.175 42.816 1.00 61.02 242 ILE C CA 1
ATOM 4249 C C . ILE B 1 59 ? 2.117 46.505 42.355 1.00 63.16 242 ILE C C 1
ATOM 4250 O O . ILE B 1 59 ? 1.545 47.164 41.485 1.00 60.96 242 ILE C O 1
ATOM 4255 N N . GLY B 1 60 ? 3.239 46.909 42.940 1.00 63.09 243 GLY C N 1
ATOM 4256 C CA . GLY B 1 60 ? 3.826 48.197 42.624 1.00 63.41 243 GLY C CA 1
ATOM 4257 C C . GLY B 1 60 ? 5.220 48.123 42.032 1.00 58.43 243 GLY C C 1
ATOM 4258 O O . GLY B 1 60 ? 6.058 47.344 42.488 1.00 56.07 243 GLY C O 1
ATOM 4259 N N . CYS B 1 61 ? 5.475 48.951 41.023 1.00 53.98 244 CYS C N 1
ATOM 4260 C CA . CYS B 1 61 ? 6.774 48.952 40.367 1.00 56.86 244 CYS C CA 1
ATOM 4261 C C . CYS B 1 61 ? 7.836 49.627 41.215 1.00 58.71 244 CYS C C 1
ATOM 4262 O O . CYS B 1 61 ? 7.653 50.755 41.683 1.00 57.76 244 CYS C O 1
ATOM 4265 N N . ASP B 1 62 ? 8.961 48.947 41.381 1.00 59.68 245 ASP C N 1
ATOM 4266 C CA . ASP B 1 62 ? 9.997 49.407 42.291 1.00 59.56 245 ASP C CA 1
AT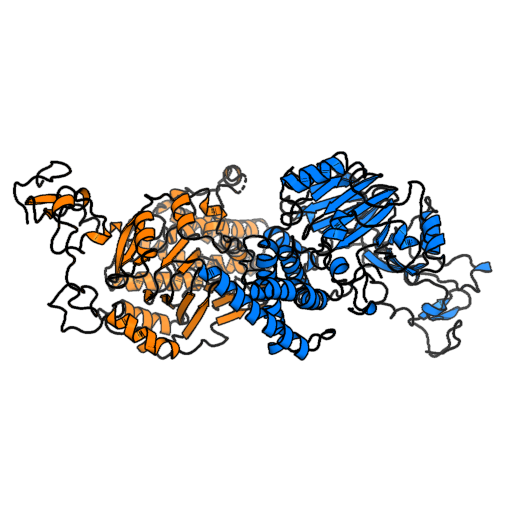OM 4267 C C . ASP B 1 62 ? 10.811 50.548 41.695 1.00 64.63 245 ASP C C 1
ATOM 4268 O O . ASP B 1 62 ? 11.632 51.158 42.383 1.00 65.61 245 ASP C O 1
ATOM 4273 N N . SER B 1 63 ? 10.586 50.823 40.413 1.00 60.81 246 SER C N 1
ATOM 4274 C CA . SER B 1 63 ? 11.284 51.912 39.727 1.00 62.56 246 SER C CA 1
ATOM 4275 C C . SER B 1 63 ? 10.426 53.167 39.615 1.00 60.43 246 SER C C 1
ATOM 4276 O O . SER B 1 63 ? 10.670 54.159 40.297 1.00 59.40 246 SER C O 1
ATOM 4279 N N . CYS B 1 64 ? 9.436 53.129 38.730 1.00 61.27 247 CYS C N 1
ATOM 4280 C CA . CYS B 1 64 ? 8.595 54.298 38.503 1.00 60.46 247 CYS C CA 1
ATOM 4281 C C . CYS B 1 64 ? 7.610 54.498 39.651 1.00 60.08 247 CYS C C 1
ATOM 4282 O O . CYS B 1 64 ? 6.980 55.549 39.763 1.00 60.99 247 CYS C O 1
ATOM 4285 N N . GLN B 1 65 ? 7.481 53.485 40.498 1.00 55.32 248 GLN C N 1
ATOM 4286 C CA . GLN B 1 65 ? 6.581 53.545 41.644 1.00 60.13 248 GLN C CA 1
ATOM 4287 C C . GLN B 1 65 ? 5.121 53.680 41.254 1.00 59.90 248 GLN C C 1
ATOM 4288 O O . GLN B 1 65 ? 4.314 54.144 42.064 1.00 61.93 248 GLN C O 1
ATOM 4294 N N . THR B 1 66 ? 4.754 53.300 40.035 1.00 57.14 249 THR C N 1
ATOM 4295 C CA . THR B 1 66 ? 3.322 53.246 39.741 1.00 59.56 249 THR C CA 1
ATOM 4296 C C . THR B 1 66 ? 2.766 51.893 40.194 1.00 58.86 249 THR C C 1
ATOM 4297 O O . THR B 1 66 ? 3.485 50.890 40.210 1.00 56.20 249 THR C O 1
ATOM 4301 N N . TRP B 1 67 ? 1.497 51.884 40.594 1.00 57.30 250 TRP C N 1
ATOM 4302 C CA . TRP B 1 67 ? 0.826 50.658 41.005 1.00 61.14 250 TRP C CA 1
ATOM 4303 C C . TRP B 1 67 ? -0.004 50.079 39.857 1.00 65.44 250 TRP C C 1
ATOM 4304 O O . TRP B 1 67 ? -0.421 50.807 38.946 1.00 62.92 250 TRP C O 1
ATOM 4315 N N . TYR B 1 68 ? -0.230 48.767 39.910 1.00 65.08 251 TYR C N 1
ATOM 4316 C CA . TYR B 1 68 ? -1.018 48.054 38.908 1.00 62.62 251 TYR C CA 1
ATOM 4317 C C . TYR B 1 68 ? -1.860 46.971 39.563 1.00 65.64 251 TYR C C 1
ATOM 4318 O O . TYR B 1 68 ? -1.429 46.338 40.524 1.00 64.82 251 TYR C O 1
ATOM 4327 N N . HIS B 1 69 ? -3.051 46.742 39.026 1.00 67.17 252 HIS C N 1
ATOM 4328 C CA . HIS B 1 69 ? -3.758 45.503 39.295 1.00 67.47 252 HIS C CA 1
ATOM 4329 C C . HIS B 1 69 ? -2.873 44.397 38.733 1.00 67.92 252 HIS C C 1
ATOM 4330 O O . HIS B 1 69 ? -2.227 44.589 37.697 1.00 65.27 252 HIS C O 1
ATOM 4337 N N . PHE B 1 70 ? -2.817 43.255 39.414 1.00 68.49 253 PHE C N 1
ATOM 4338 C CA . PHE B 1 70 ? -2.003 42.145 38.929 1.00 65.08 253 PHE C CA 1
ATOM 4339 C C . PHE B 1 70 ? -2.408 41.839 37.489 1.00 64.66 253 PHE C C 1
ATOM 4340 O O . PHE B 1 70 ? -1.565 41.663 36.606 1.00 60.86 253 PHE C O 1
ATOM 4348 N N . LEU B 1 71 ? -3.715 41.806 37.260 1.00 66.61 254 LEU C N 1
ATOM 4349 C CA . LEU B 1 71 ? -4.254 41.541 35.936 1.00 69.62 254 LEU C CA 1
ATOM 4350 C C . LEU B 1 71 ? -3.723 42.520 34.888 1.00 68.31 254 LEU C C 1
ATOM 4351 O O . LEU B 1 71 ? -3.615 42.175 33.713 1.00 71.42 254 LEU C O 1
ATOM 4356 N N . CYS B 1 72 ? -3.393 43.739 35.309 1.00 66.18 255 CYS C N 1
ATOM 4357 C CA . CYS B 1 72 ? -2.967 44.775 34.366 1.00 65.63 255 CYS C CA 1
ATOM 4358 C C . CYS B 1 72 ? -1.455 44.944 34.353 1.00 61.76 255 CYS C C 1
ATOM 4359 O O . CYS B 1 72 ? -0.918 45.681 33.531 1.00 62.70 255 CYS C O 1
ATOM 4362 N N . SER B 1 73 ? -0.772 44.251 35.258 1.00 59.76 256 SER C N 1
ATOM 4363 C CA . SER B 1 73 ? 0.666 44.431 35.432 1.00 58.30 256 SER C CA 1
ATOM 4364 C C . SER B 1 73 ? 1.504 43.919 34.265 1.00 57.95 256 SER C C 1
ATOM 4365 O O . SER B 1 73 ? 2.694 44.224 34.170 1.00 57.87 256 SER C O 1
ATOM 4368 N N . GLY B 1 74 ? 0.897 43.118 33.398 1.00 60.22 257 GLY C N 1
ATOM 4369 C CA . GLY B 1 74 ? 1.643 42.458 32.337 1.00 60.53 257 GLY C CA 1
ATOM 4370 C C . GLY B 1 74 ? 2.066 41.072 32.781 1.00 59.46 257 GLY C C 1
ATOM 4371 O O . GLY B 1 74 ? 2.658 40.303 32.022 1.00 57.94 257 GLY C O 1
ATOM 4372 N N . LEU B 1 75 ? 1.754 40.761 34.034 1.00 57.91 258 LEU C N 1
ATOM 4373 C CA . LEU B 1 75 ? 2.104 39.477 34.617 1.00 57.35 258 LEU C CA 1
ATOM 4374 C C . LEU B 1 75 ? 1.053 38.434 34.303 1.00 57.66 258 LEU C C 1
ATOM 4375 O O . LEU B 1 75 ? -0.145 38.717 34.325 1.00 54.26 258 LEU C O 1
ATOM 4380 N N . GLU B 1 76 ? 1.511 37.223 34.011 1.00 56.85 259 GLU C N 1
ATOM 4381 C CA . GLU B 1 76 ? 0.612 36.085 33.914 1.00 57.80 259 GLU C CA 1
ATOM 4382 C C . GLU B 1 76 ? 0.392 35.506 35.303 1.00 56.25 259 GLU C C 1
ATOM 4383 O O . GLU B 1 76 ? 1.236 35.652 36.187 1.00 54.98 259 GLU C O 1
ATOM 4389 N N . GLN B 1 77 ? -0.734 34.828 35.481 1.00 57.27 260 GLN C N 1
ATOM 4390 C CA . GLN B 1 77 ? -1.137 34.343 36.791 1.00 56.13 260 GLN C CA 1
ATOM 4391 C C . GLN B 1 77 ? -0.055 33.573 37.549 1.00 59.20 260 GLN C C 1
ATOM 4392 O O . GLN B 1 77 ? 0.075 33.697 38.771 1.00 55.14 260 GLN C O 1
ATOM 4398 N N . PHE B 1 78 ? 0.715 32.761 36.840 1.00 55.78 261 PHE C N 1
ATOM 4399 C CA . PHE B 1 78 ? 1.698 31.934 37.526 1.00 54.95 261 PHE C CA 1
ATOM 4400 C C . PHE B 1 78 ? 2.863 32.767 38.040 1.00 54.05 261 PHE C C 1
ATOM 4401 O O . PHE B 1 78 ? 3.717 32.261 38.765 1.00 51.27 261 PHE C O 1
ATOM 4409 N N . GLU B 1 79 ? 2.905 34.038 37.650 1.00 53.89 262 GLU C N 1
ATOM 4410 C CA . GLU B 1 79 ? 4.002 34.914 38.029 1.00 50.97 262 GLU C CA 1
ATOM 4411 C C . GLU B 1 79 ? 3.634 35.808 39.208 1.00 53.94 262 GLU C C 1
ATOM 4412 O O . GLU B 1 79 ? 4.494 36.478 39.785 1.00 53.10 262 GLU C O 1
ATOM 4418 N N . TYR B 1 80 ? 2.355 35.850 39.545 1.00 52.89 263 TYR C N 1
ATOM 4419 C CA . TYR B 1 80 ? 1.890 36.785 40.565 1.00 54.22 263 TYR C CA 1
ATOM 4420 C C . TYR B 1 80 ? 2.723 36.727 41.846 1.00 57.61 263 TYR C C 1
ATOM 4421 O O . TYR B 1 80 ? 3.112 37.768 42.380 1.00 57.06 263 TYR C O 1
ATOM 4430 N N . TYR B 1 81 ? 3.006 35.516 42.327 1.00 56.29 264 TYR C N 1
ATOM 4431 C CA . TYR B 1 81 ? 3.706 35.349 43.605 1.00 54.74 264 TYR C CA 1
ATOM 4432 C C . TYR B 1 81 ? 5.219 35.262 43.463 1.00 56.17 264 TYR C C 1
ATOM 4433 O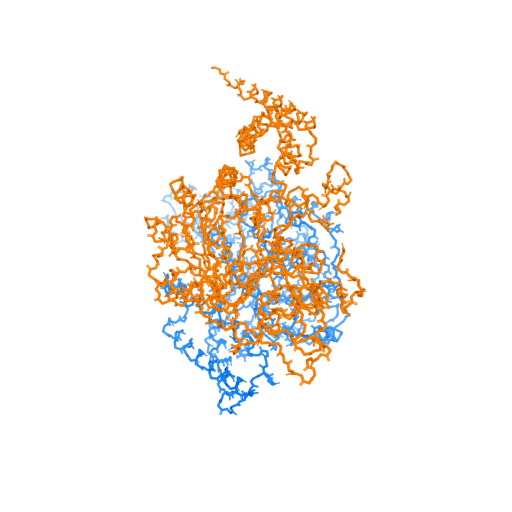 O . TYR B 1 81 ? 5.929 35.204 44.464 1.00 50.34 264 TYR C O 1
ATOM 4442 N N . LEU B 1 82 ? 5.717 35.268 42.226 1.00 54.70 265 LEU C N 1
ATOM 4443 C CA . LEU B 1 82 ? 7.141 35.017 41.998 1.00 54.55 265 LEU C CA 1
ATOM 4444 C C . LEU B 1 82 ? 8.098 36.170 42.369 1.00 57.06 265 LEU C C 1
ATOM 4445 O O . LEU B 1 82 ? 9.232 35.925 42.789 1.00 56.67 265 LEU C O 1
ATOM 4450 N N . TYR B 1 83 ? 7.663 37.417 42.218 1.00 54.34 266 TYR C N 1
ATOM 4451 C CA . TYR B 1 83 ? 8.616 38.524 42.274 1.00 53.22 266 TYR C CA 1
ATOM 4452 C C . TYR B 1 83 ? 8.574 39.369 43.545 1.00 58.45 266 TYR C C 1
ATOM 4453 O O . TYR B 1 83 ? 7.528 39.898 43.938 1.00 55.93 266 TYR C O 1
ATOM 4462 N N . GLU B 1 84 ? 9.738 39.473 44.182 1.00 59.44 267 GLU C N 1
ATOM 4463 C CA . GLU B 1 84 ? 9.909 40.274 45.384 1.00 59.14 267 GLU C CA 1
ATOM 4464 C C . GLU B 1 84 ? 9.981 41.733 44.963 1.00 59.74 267 GLU C C 1
ATOM 4465 O O . GLU B 1 84 ? 9.416 42.614 45.610 1.00 62.35 267 GLU C O 1
ATOM 4471 N N . LYS B 1 85 ? 10.658 41.973 43.846 1.00 58.31 268 LYS C N 1
ATOM 4472 C CA . LYS B 1 85 ? 10.867 43.319 43.349 1.00 59.22 268 LYS C CA 1
ATOM 4473 C C . LYS B 1 85 ? 10.376 43.418 41.915 1.00 61.04 268 LYS C C 1
ATOM 4474 O O . LYS B 1 85 ? 11.032 42.938 40.985 1.00 61.33 268 LYS C O 1
ATOM 4480 N N . PHE B 1 86 ? 9.215 44.040 41.737 1.00 60.04 269 PHE C N 1
ATOM 4481 C CA . PHE B 1 86 ? 8.599 44.157 40.417 1.00 59.43 269 PHE C CA 1
ATOM 4482 C C . PHE B 1 86 ? 9.035 45.388 39.622 1.00 58.12 269 PHE C C 1
ATOM 4483 O O . PHE B 1 86 ? 8.858 46.527 40.064 1.00 55.44 269 PHE C O 1
ATOM 4491 N N . PHE B 1 87 ? 9.602 45.152 38.444 1.00 59.16 270 PHE C N 1
ATOM 4492 C CA . PHE B 1 87 ? 9.825 46.223 37.474 1.00 55.52 270 PHE C CA 1
ATOM 4493 C C . PHE B 1 87 ? 8.790 46.081 36.378 1.00 54.92 270 PHE C C 1
ATOM 4494 O O . PHE B 1 87 ? 8.717 45.042 35.735 1.00 56.42 270 PHE C O 1
ATOM 4502 N N . CYS B 1 88 ? 7.998 47.125 36.163 1.00 55.89 271 CYS C N 1
ATOM 4503 C CA . CYS B 1 88 ? 6.885 47.058 35.228 1.00 54.32 271 CYS C CA 1
ATOM 4504 C C . CYS B 1 88 ? 7.361 47.130 33.764 1.00 58.92 271 CYS C C 1
ATOM 4505 O O . CYS B 1 88 ? 8.503 47.497 33.493 1.00 58.84 271 CYS C O 1
ATOM 4508 N N . PRO B 1 89 ? 6.496 46.746 32.821 1.00 51.62 272 PRO C N 1
ATOM 4509 C CA . PRO B 1 89 ? 6.911 46.703 31.415 1.00 63.12 272 PRO C CA 1
ATOM 4510 C C . PRO B 1 89 ? 7.540 48.016 30.962 1.00 61.35 272 PRO C C 1
ATOM 4511 O O . PRO B 1 89 ? 8.490 48.000 30.174 1.00 62.23 272 PRO C O 1
ATOM 4515 N N . LYS B 1 90 ? 7.026 49.132 31.473 1.00 62.73 273 LYS C N 1
ATOM 4516 C CA . LYS B 1 90 ? 7.532 50.449 31.095 1.00 62.81 273 LYS C CA 1
ATOM 4517 C C . LYS B 1 90 ? 8.946 50.701 31.617 1.00 62.91 273 LYS C C 1
ATOM 4518 O O . LYS B 1 90 ? 9.687 51.523 31.069 1.00 61.08 273 LYS C O 1
ATOM 4524 N N . CYS B 1 91 ? 9.327 49.972 32.664 1.00 60.81 274 CYS C N 1
ATOM 4525 C CA . CYS B 1 91 ? 10.620 50.179 33.306 1.00 59.60 274 CYS C CA 1
ATOM 4526 C C . CYS B 1 91 ? 11.662 49.112 32.973 1.00 60.45 274 CYS C C 1
ATOM 4527 O O . CYS B 1 91 ? 12.858 49.377 33.022 1.00 60.21 274 CYS C O 1
ATOM 4530 N N . VAL B 1 92 ? 11.205 47.912 32.632 1.00 61.32 275 VAL C N 1
ATOM 4531 C CA . VAL B 1 92 ? 12.105 46.814 32.279 1.00 61.93 275 VAL C CA 1
ATOM 4532 C C . VAL B 1 92 ? 13.246 47.219 31.332 1.00 62.99 275 VAL C C 1
ATOM 4533 O O . VAL B 1 92 ? 14.397 46.838 31.558 1.00 61.94 275 VAL C O 1
ATOM 4537 N N . PRO B 1 93 ? 12.940 48.000 30.279 1.00 60.88 276 PRO C N 1
ATOM 4538 C CA . PRO B 1 93 ? 14.000 48.394 29.341 1.00 61.46 276 PRO C CA 1
ATOM 4539 C C . PRO B 1 93 ? 15.247 48.954 30.026 1.00 65.96 276 PRO C C 1
ATOM 4540 O O . PRO B 1 93 ? 16.353 48.651 29.579 1.00 64.32 276 PRO C O 1
ATOM 4544 N N . HIS B 1 94 ? 15.082 49.736 31.095 1.00 65.86 277 HIS C N 1
ATOM 4545 C CA . HIS B 1 94 ? 16.238 50.334 31.778 1.00 69.70 277 HIS C CA 1
ATOM 4546 C C . HIS B 1 94 ? 16.595 49.698 33.128 1.00 70.53 277 HIS C C 1
ATOM 4547 O O . HIS B 1 94 ? 17.701 49.883 33.646 1.00 67.06 277 HIS C O 1
ATOM 4554 N N . THR B 1 95 ? 15.663 48.938 33.687 1.00 68.77 278 THR C N 1
ATOM 4555 C CA . THR B 1 95 ? 15.884 48.319 34.983 1.00 68.82 278 THR C CA 1
ATOM 4556 C C . THR B 1 95 ? 16.384 46.886 34.833 1.00 67.29 278 THR C C 1
ATOM 4557 O O . THR B 1 95 ? 17.234 46.430 35.597 1.00 69.99 278 THR C O 1
ATOM 4561 N N . GLY B 1 96 ? 15.872 46.191 33.823 1.00 67.35 279 GLY C N 1
ATOM 4562 C CA . GLY B 1 96 ? 16.101 44.766 33.689 1.00 66.33 279 GLY C CA 1
ATOM 4563 C C . GLY B 1 96 ? 14.860 44.037 34.173 1.00 65.88 279 GLY C C 1
ATOM 4564 O O . GLY B 1 96 ? 13.830 44.662 34.419 1.00 65.74 279 GLY C O 1
ATOM 4565 N N . HIS B 1 97 ? 14.941 42.721 34.314 1.00 63.90 280 HIS C N 1
ATOM 4566 C CA . HIS B 1 97 ? 13.768 41.967 34.719 1.00 63.93 280 HIS C CA 1
ATOM 4567 C C . HIS B 1 97 ? 13.554 42.033 36.227 1.00 62.53 280 HIS C C 1
ATOM 4568 O O . HIS B 1 97 ? 14.473 42.342 36.992 1.00 56.65 280 HIS C O 1
ATOM 4575 N N . SER B 1 98 ? 12.321 41.763 36.635 1.00 59.08 281 SER C N 1
ATOM 4576 C CA . SER B 1 98 ? 11.970 41.704 38.037 1.00 59.63 281 SER C CA 1
ATOM 4577 C C . SER B 1 98 ? 12.871 40.714 38.767 1.00 58.00 281 SER C C 1
ATOM 4578 O O . SER B 1 98 ? 13.489 39.855 38.143 1.00 54.90 281 SER C O 1
ATOM 4581 N N . ILE B 1 99 ? 12.959 40.841 40.087 1.00 54.85 282 ILE C N 1
ATOM 4582 C CA . ILE B 1 99 ? 13.770 39.916 40.872 1.00 55.50 282 ILE C CA 1
ATOM 4583 C C . ILE B 1 99 ? 12.877 38.915 41.605 1.00 55.88 282 ILE C C 1
ATOM 4584 O O . ILE B 1 99 ? 11.937 39.296 42.309 1.00 56.60 282 ILE C O 1
ATOM 4589 N N . ARG B 1 100 ? 13.172 37.632 41.445 1.00 53.37 283 ARG C N 1
ATOM 4590 C CA . ARG B 1 100 ? 12.387 36.607 42.114 1.00 55.20 283 ARG C CA 1
ATOM 4591 C C . ARG B 1 100 ? 12.730 36.537 43.600 1.00 54.82 283 ARG C C 1
ATOM 4592 O O . ARG B 1 100 ? 13.816 36.930 44.013 1.00 50.39 283 ARG C O 1
ATOM 4600 N N . TYR B 1 101 ? 11.806 36.022 44.399 1.00 55.10 284 TYR C N 1
ATOM 4601 C CA . TYR B 1 101 ? 12.126 35.714 45.781 1.00 59.43 284 TYR C CA 1
ATOM 4602 C C . TYR B 1 101 ? 13.275 34.716 45.781 1.00 61.72 284 TYR C C 1
ATOM 4603 O O . TYR B 1 101 ? 13.356 33.854 44.908 1.00 58.79 284 TYR C O 1
ATOM 4612 N N . LYS B 1 102 ? 14.183 34.864 46.738 1.00 60.12 285 LYS C N 1
ATOM 4613 C CA . LYS B 1 102 ? 15.238 33.888 46.950 1.00 60.63 285 LYS C CA 1
ATOM 4614 C C . LYS B 1 102 ? 14.594 32.557 47.336 1.00 61.72 285 LYS C C 1
ATOM 4615 O O . LYS B 1 102 ? 13.594 32.530 48.055 1.00 58.90 285 LYS C O 1
ATOM 4621 N N . VAL B 1 103 ? 15.154 31.454 46.856 1.00 59.47 286 VAL C N 1
ATOM 4622 C CA . VAL B 1 103 ? 14.692 30.141 47.292 1.00 61.21 286 VAL C CA 1
ATOM 4623 C C . VAL B 1 103 ? 15.216 29.848 48.693 1.00 60.84 286 VAL C C 1
ATOM 4624 O O . VAL B 1 103 ? 16.287 29.259 48.848 1.00 60.48 286 VAL C O 1
ATOM 4628 N N . VAL B 1 104 ? 14.449 30.245 49.704 1.00 60.11 287 VAL C N 1
ATOM 4629 C CA . VAL B 1 104 ? 14.866 30.116 51.099 1.00 61.00 287 VAL C CA 1
ATOM 4630 C C . VAL B 1 104 ? 14.560 28.738 51.696 1.00 64.23 287 VAL C C 1
ATOM 4631 O O . VAL B 1 104 ? 15.250 28.278 52.619 1.00 63.54 287 VAL C O 1
ATOM 4635 N N . ALA B 1 105 ? 13.519 28.090 51.177 1.00 59.77 288 ALA C N 1
ATOM 4636 C CA . ALA B 1 105 ? 13.022 26.846 51.762 1.00 58.28 288 ALA C CA 1
ATOM 4637 C C . ALA B 1 105 ? 12.636 25.813 50.700 1.00 55.59 288 ALA C C 1
ATOM 4638 O O . ALA B 1 105 ? 11.454 25.537 50.493 1.00 53.69 288 ALA C O 1
ATOM 4640 N N . PRO B 1 106 ? 13.644 25.225 50.037 1.00 56.27 289 PRO C N 1
ATOM 4641 C CA . PRO B 1 106 ? 13.461 24.275 48.931 1.00 56.00 289 PRO C CA 1
ATOM 4642 C C . PRO B 1 106 ? 12.556 23.102 49.308 1.00 57.92 289 PRO C C 1
ATOM 4643 O O . PRO B 1 106 ? 12.071 22.402 48.413 1.00 52.63 289 PRO C O 1
ATOM 4647 N N . HIS B 1 107 ? 12.341 22.890 50.606 1.00 50.54 290 HIS C N 1
ATOM 4648 C CA . HIS B 1 107 ? 11.639 21.702 51.078 1.00 51.08 290 HIS C CA 1
ATOM 4649 C C . HIS B 1 107 ? 10.204 22.018 51.451 1.00 48.34 290 HIS C C 1
ATOM 4650 O O . HIS B 1 107 ? 9.479 21.158 51.947 1.00 49.90 290 HIS C O 1
ATOM 4657 N N . ARG B 1 108 ? 9.801 23.259 51.216 1.00 49.20 291 ARG C N 1
ATOM 4658 C CA . ARG B 1 108 ? 8.459 23.709 51.547 1.00 47.42 291 ARG C CA 1
ATOM 4659 C C . ARG B 1 108 ? 7.734 24.221 50.297 1.00 52.25 291 ARG C C 1
ATOM 4660 O O . ARG B 1 108 ? 8.374 24.724 49.376 1.00 52.06 291 ARG C O 1
ATOM 4668 N N . TYR B 1 109 ? 6.409 24.099 50.259 1.00 48.51 292 TYR C N 1
ATOM 4669 C CA . TYR B 1 109 ? 5.656 24.630 49.131 1.00 52.03 292 TYR C CA 1
ATOM 4670 C C . TYR B 1 109 ? 5.880 26.124 49.030 1.00 55.21 292 TYR C C 1
ATOM 4671 O O . TYR B 1 109 ? 6.108 26.650 47.945 1.00 54.54 292 TYR C O 1
ATOM 4680 N N . ARG B 1 110 ? 5.832 26.811 50.165 1.00 53.18 293 ARG C N 1
ATOM 4681 C CA . ARG B 1 110 ? 6.159 28.230 50.175 1.00 55.46 293 ARG C CA 1
ATOM 4682 C C . ARG B 1 110 ? 7.676 28.408 50.255 1.00 56.35 293 ARG C C 1
ATOM 4683 O O . ARG B 1 110 ? 8.215 28.843 51.280 1.00 56.78 293 ARG C O 1
ATOM 4691 N N . TRP B 1 111 ? 8.359 28.055 49.167 1.00 52.37 294 TRP C N 1
ATOM 4692 C CA . TRP B 1 111 ? 9.821 28.015 49.132 1.00 53.22 294 TRP C CA 1
ATOM 4693 C C . TRP B 1 111 ? 10.455 29.382 49.363 1.00 54.00 294 TRP C C 1
ATOM 4694 O O . TRP B 1 111 ? 11.647 29.478 49.649 1.00 55.05 294 TRP C O 1
ATOM 4705 N N . TYR B 1 112 ? 9.646 30.430 49.231 1.00 54.65 295 TYR C N 1
ATOM 4706 C CA . TYR B 1 112 ? 10.103 31.814 49.343 1.00 55.34 295 TYR C CA 1
ATOM 4707 C C . TYR B 1 112 ? 10.059 32.360 50.787 1.00 59.75 295 TYR C C 1
ATOM 4708 O O . TYR B 1 112 ? 10.479 33.492 51.035 1.00 58.04 295 TYR C O 1
ATOM 4717 N N . SER B 1 113 ? 9.546 31.572 51.730 1.00 57.91 296 SER C N 1
ATOM 4718 C CA . SER B 1 113 ? 9.307 32.081 53.089 1.00 61.98 296 SER C CA 1
ATOM 4719 C C . SER B 1 113 ? 10.335 31.610 54.118 1.00 63.45 296 SER C C 1
ATOM 4720 O O . SER B 1 113 ? 10.463 30.414 54.363 1.00 65.58 296 SER C O 1
ATOM 4723 N N . PRO B 1 114 ? 11.063 32.557 54.736 1.00 67.52 297 PRO C N 1
ATOM 4724 C CA . PRO B 1 114 ? 12.044 32.236 55.780 1.00 66.80 297 PRO C CA 1
ATOM 4725 C C . PRO B 1 114 ? 11.405 31.623 57.028 1.00 65.91 297 PRO C C 1
ATOM 4726 O O . PRO B 1 114 ? 12.030 30.786 57.680 1.00 65.35 297 PRO C O 1
ATOM 4730 N N . ASN B 1 115 ? 10.182 32.028 57.354 1.00 63.79 298 ASN C N 1
ATOM 4731 C CA . ASN B 1 115 ? 9.494 31.483 58.524 1.00 64.38 298 ASN C CA 1
ATOM 4732 C C . ASN B 1 115 ? 9.206 29.994 58.436 1.00 66.58 298 ASN C C 1
ATOM 4733 O O . ASN B 1 115 ? 8.641 29.406 59.364 1.00 65.90 298 ASN C O 1
ATOM 4738 N N . GLU B 1 116 ? 9.591 29.387 57.318 1.00 66.72 299 GLU C N 1
ATOM 4739 C CA . GLU B 1 116 ? 9.274 27.988 57.073 1.00 63.77 299 GLU C CA 1
ATOM 4740 C C . GLU B 1 116 ? 10.530 27.154 56.890 1.00 64.58 299 GLU C C 1
ATOM 4741 O O . GLU B 1 116 ? 10.470 25.928 56.834 1.00 63.49 299 GLU C O 1
ATOM 4747 N N . LYS B 1 117 ? 11.672 27.831 56.821 1.00 67.54 300 LYS C N 1
ATOM 4748 C CA . LYS B 1 117 ? 12.955 27.164 56.636 1.00 66.72 300 LYS C CA 1
ATOM 4749 C C . LYS B 1 117 ? 13.186 26.035 57.645 1.00 65.99 300 LYS C C 1
ATOM 4750 O O . LYS B 1 117 ? 13.846 25.040 57.337 1.00 67.00 300 LYS C O 1
ATOM 4756 N N . HIS B 1 118 ? 12.642 26.182 58.847 1.00 63.65 301 HIS C N 1
ATOM 4757 C CA . HIS B 1 118 ? 12.930 25.226 59.913 1.00 66.40 301 HIS C CA 1
ATOM 4758 C C . HIS B 1 118 ? 11.943 24.064 59.937 1.00 64.35 301 HIS C C 1
ATOM 4759 O O . HIS B 1 118 ? 12.112 23.101 60.697 1.00 64.25 301 HIS C O 1
ATOM 4766 N N . LEU B 1 119 ? 10.910 24.155 59.104 1.00 62.37 302 LEU C N 1
ATOM 4767 C CA . LEU B 1 119 ? 9.869 23.130 59.089 1.00 59.82 302 LEU C CA 1
ATOM 4768 C C . LEU B 1 119 ? 10.276 21.887 58.297 1.00 54.30 302 LEU C C 1
ATOM 4769 O O . LEU B 1 119 ? 11.358 21.845 57.703 1.00 48.38 302 LEU C O 1
ATOM 4774 N N . GLY B 1 120 ? 9.411 20.874 58.327 1.00 53.65 303 GLY C N 1
ATOM 4775 C CA . GLY B 1 120 ? 9.699 19.573 57.745 1.00 54.20 303 GLY C CA 1
ATOM 4776 C C . GLY B 1 120 ? 9.580 19.541 56.229 1.00 54.18 303 GLY C C 1
ATOM 4777 O O . GLY B 1 120 ? 8.947 20.402 55.618 1.00 51.34 303 GLY C O 1
ATOM 4778 N N . ILE B 1 121 ? 10.194 18.531 55.628 1.00 52.98 304 ILE C N 1
ATOM 4779 C CA . ILE B 1 121 ? 10.188 18.357 54.188 1.00 55.34 304 ILE C CA 1
ATOM 4780 C C . ILE B 1 121 ? 8.810 17.952 53.673 1.00 56.59 304 ILE C C 1
ATOM 4781 O O . ILE B 1 121 ? 8.251 16.936 54.106 1.00 56.32 304 ILE C O 1
ATOM 4786 N N . GLU B 1 122 ? 8.270 18.752 52.752 1.00 52.07 305 GLU C N 1
ATOM 4787 C CA . GLU B 1 122 ? 6.924 18.531 52.222 1.00 51.55 305 GLU C CA 1
ATOM 4788 C C . GLU B 1 122 ? 6.917 17.683 50.938 1.00 49.27 305 GLU C C 1
ATOM 4789 O O . GLU B 1 122 ? 7.758 17.854 50.070 1.00 47.91 305 GLU C O 1
ATOM 4795 N N . VAL B 1 123 ? 5.959 16.764 50.845 1.00 49.32 306 VAL C N 1
ATOM 4796 C CA . VAL B 1 123 ? 5.959 15.724 49.812 1.00 49.93 306 VAL C CA 1
ATOM 4797 C C . VAL B 1 123 ? 6.107 16.212 48.378 1.00 50.17 306 VAL C C 1
ATOM 4798 O O . VAL B 1 123 ? 6.692 15.517 47.547 1.00 57.94 306 VAL C O 1
ATOM 4802 N N . GLY B 1 124 ? 5.594 17.380 48.036 1.00 47.26 307 GLY C N 1
ATOM 4803 C CA . GLY B 1 124 ? 5.772 17.780 46.627 1.00 57.90 307 GLY C CA 1
ATOM 4804 C C . GLY B 1 124 ? 7.010 18.604 46.264 1.00 52.72 307 GLY C C 1
ATOM 4805 O O . GLY B 1 124 ? 7.232 18.934 45.099 1.00 45.67 307 GLY C O 1
ATOM 4806 N N . SER B 1 125 ? 7.809 18.951 47.272 1.00 51.04 308 SER C N 1
ATOM 4807 C CA . SER B 1 125 ? 8.834 19.989 47.143 1.00 49.23 308 SER C CA 1
ATOM 4808 C C . SER B 1 125 ? 10.052 19.563 46.342 1.00 49.18 308 SER C C 1
ATOM 4809 O O . SER B 1 125 ? 10.282 18.369 46.121 1.00 50.40 308 SER C O 1
ATOM 4812 N N . LYS B 1 126 ? 10.843 20.547 45.916 1.00 48.77 309 LYS C N 1
ATOM 4813 C CA . LYS B 1 126 ? 12.098 20.256 45.232 1.00 52.85 309 LYS C CA 1
ATOM 4814 C C . LYS B 1 126 ? 12.945 19.297 46.068 1.00 49.42 309 LYS C C 1
ATOM 4815 O O . LYS B 1 126 ? 13.325 18.220 45.607 1.00 48.84 309 LYS C O 1
ATOM 4821 N N . THR B 1 127 ? 13.219 19.675 47.311 1.00 48.20 310 THR C N 1
ATOM 4822 C CA . THR B 1 127 ? 14.022 18.825 48.173 1.00 46.27 310 THR C CA 1
ATOM 4823 C C . THR B 1 127 ? 13.472 17.403 48.184 1.00 48.35 310 THR C C 1
ATOM 4824 O O . THR B 1 127 ? 14.217 16.439 47.969 1.00 47.54 310 THR C O 1
ATOM 4828 N N . TRP B 1 128 ? 12.171 17.270 48.448 1.00 48.29 311 TRP C N 1
ATOM 4829 C CA . TRP B 1 128 ? 11.568 15.943 48.571 1.00 49.65 311 TRP C CA 1
ATOM 4830 C C . TRP B 1 128 ? 11.668 15.168 47.257 1.00 51.21 311 TRP C C 1
ATOM 4831 O O . TRP B 1 128 ? 11.981 13.973 47.253 1.00 50.94 311 TRP C O 1
ATOM 4842 N N . ILE B 1 129 ? 11.411 15.835 46.135 1.00 49.35 312 ILE C N 1
ATOM 4843 C CA . ILE B 1 129 ? 11.424 15.106 44.867 1.00 47.87 312 ILE C CA 1
ATOM 4844 C C . ILE B 1 129 ? 12.823 14.593 44.560 1.00 48.66 312 ILE C C 1
ATOM 4845 O O . ILE B 1 129 ? 13.008 13.434 44.179 1.00 47.49 312 ILE C O 1
ATOM 4850 N N . GLU B 1 130 ? 13.811 15.458 44.745 1.00 50.22 313 GLU C N 1
ATOM 4851 C CA . GLU B 1 130 ? 15.186 15.081 44.466 1.00 54.77 313 GLU C CA 1
ATOM 4852 C C . GLU B 1 130 ? 15.640 13.912 45.325 1.00 52.85 313 GLU C C 1
ATOM 4853 O O . GLU B 1 130 ? 16.231 12.956 44.822 1.00 58.62 313 GLU C O 1
ATOM 4859 N N . ASP B 1 131 ? 15.348 13.966 46.616 1.00 55.61 314 ASP C N 1
ATOM 4860 C CA . ASP B 1 131 ? 15.632 12.822 47.476 1.00 57.02 314 ASP C CA 1
ATOM 4861 C C . ASP B 1 131 ? 14.868 11.580 47.032 1.00 53.88 314 ASP C C 1
ATOM 4862 O O . ASP B 1 131 ? 15.431 10.494 46.958 1.00 57.28 314 ASP C O 1
ATOM 4867 N N . PHE B 1 132 ? 13.580 11.753 46.749 1.00 54.83 315 PHE C N 1
ATOM 4868 C CA . PHE B 1 132 ? 12.709 10.663 46.300 1.00 51.64 315 PHE C CA 1
ATOM 4869 C C . PHE B 1 132 ? 13.266 9.905 45.101 1.00 51.11 315 PHE C C 1
ATOM 4870 O O . PHE B 1 132 ? 13.271 8.680 45.098 1.00 50.30 315 PHE C O 1
ATOM 4878 N N . ILE B 1 133 ? 13.720 10.639 44.086 1.00 50.37 316 ILE C N 1
ATOM 4879 C CA . ILE B 1 133 ? 14.313 10.039 42.885 1.00 51.32 316 ILE C CA 1
ATOM 4880 C C . ILE B 1 133 ? 15.386 8.994 43.197 1.00 54.35 316 ILE C C 1
ATOM 4881 O O . ILE B 1 133 ? 15.448 7.945 42.565 1.00 54.25 316 ILE C O 1
ATOM 4886 N N . THR B 1 134 ? 16.220 9.265 44.193 1.00 58.73 317 THR C N 1
ATOM 4887 C CA . THR B 1 134 ? 17.306 8.344 44.521 1.00 58.35 317 THR C CA 1
ATOM 4888 C C . THR B 1 134 ? 16.825 7.053 45.190 1.00 61.46 317 THR C C 1
ATOM 4889 O O . THR B 1 134 ? 17.548 6.056 45.216 1.00 65.86 317 THR C O 1
ATOM 4893 N N . ARG B 1 135 ? 15.611 7.065 45.729 1.00 55.89 318 ARG C N 1
ATOM 4894 C CA . ARG B 1 135 ? 15.096 5.887 46.419 1.00 56.80 318 ARG C CA 1
ATOM 4895 C C . ARG B 1 135 ? 13.880 5.230 45.751 1.00 56.97 318 ARG C C 1
ATOM 4896 O O . ARG B 1 135 ? 13.448 4.163 46.179 1.00 56.28 318 ARG C O 1
ATOM 4904 N N . GLU B 1 136 ? 13.342 5.836 44.693 1.00 58.26 319 GLU C N 1
ATOM 4905 C CA . GLU B 1 136 ? 12.048 5.385 44.172 1.00 54.42 319 GLU C CA 1
ATOM 4906 C C . GLU B 1 136 ? 12.023 3.966 43.620 1.00 55.57 319 GLU C C 1
ATOM 4907 O O . GLU B 1 136 ? 10.987 3.307 43.648 1.00 56.70 319 GLU C O 1
ATOM 4913 N N . ASN B 1 137 ? 13.155 3.486 43.128 1.00 57.98 320 ASN C N 1
ATOM 4914 C CA . ASN B 1 137 ? 13.178 2.191 42.445 1.00 57.85 320 ASN C CA 1
ATOM 4915 C C . ASN B 1 137 ? 13.167 1.023 43.415 1.00 59.98 320 ASN C C 1
ATOM 4916 O O . ASN B 1 137 ? 13.208 -0.133 43.004 1.00 64.24 320 ASN C O 1
ATOM 4921 N N . THR B 1 138 ? 13.122 1.319 44.706 1.00 59.01 321 THR C N 1
ATOM 4922 C CA . THR B 1 138 ? 12.993 0.250 45.687 1.00 61.62 321 THR C CA 1
ATOM 4923 C C . THR B 1 138 ? 11.520 -0.034 45.968 1.00 58.50 321 THR C C 1
ATOM 4924 O O . THR B 1 138 ? 11.187 -0.903 46.778 1.00 65.19 321 THR C O 1
ATOM 4928 N N . VAL B 1 139 ? 10.642 0.702 45.293 1.00 54.98 322 VAL C N 1
ATOM 4929 C CA . VAL B 1 139 ? 9.223 0.380 45.315 1.00 54.43 322 VAL C CA 1
ATOM 4930 C C . VAL B 1 139 ? 9.021 -0.914 44.544 1.00 52.92 322 VAL C C 1
ATOM 4931 O O . VAL B 1 139 ? 9.441 -1.027 43.401 1.00 55.58 322 VAL C O 1
ATOM 4935 N N . PRO B 1 140 ? 8.385 -1.904 45.176 1.00 55.50 323 PRO C N 1
ATOM 4936 C CA . PRO B 1 140 ? 8.240 -3.229 44.570 1.00 51.71 323 PRO C CA 1
ATOM 4937 C C . PRO B 1 140 ? 7.423 -3.215 43.291 1.00 50.62 323 PRO C C 1
ATOM 4938 O O . PRO B 1 140 ? 6.453 -2.454 43.174 1.00 47.23 323 PRO C O 1
ATOM 4942 N N . SER B 1 141 ? 7.829 -4.054 42.342 1.00 48.89 324 SER C N 1
ATOM 4943 C CA . SER B 1 141 ? 7.054 -4.295 41.146 1.00 52.62 324 SER C CA 1
ATOM 4944 C C . SER B 1 141 ? 5.726 -4.900 41.559 1.00 50.44 324 SER C C 1
ATOM 4945 O O . SER B 1 141 ? 5.618 -5.494 42.611 1.00 50.14 324 SER C O 1
ATOM 4948 N N . PRO B 1 142 ? 4.702 -4.740 40.724 1.00 52.76 325 PRO C N 1
ATOM 4949 C CA . PRO B 1 142 ? 3.366 -5.244 41.046 1.00 49.63 325 PRO C CA 1
ATOM 4950 C C . PRO B 1 142 ? 3.248 -6.732 40.755 1.00 49.25 325 PRO C C 1
ATOM 4951 O O . PRO B 1 142 ? 4.067 -7.261 40.006 1.00 52.28 325 PRO C O 1
ATOM 4955 N N . THR B 1 143 ? 2.263 -7.401 41.356 1.00 50.69 326 THR C N 1
ATOM 4956 C CA . THR B 1 143 ? 2.044 -8.817 41.083 1.00 48.76 326 THR C CA 1
ATOM 4957 C C . THR B 1 143 ? 1.388 -8.938 39.711 1.00 51.81 326 THR C C 1
ATOM 4958 O O . THR B 1 143 ? 1.024 -7.935 39.108 1.00 51.09 326 THR C O 1
ATOM 4962 N N . ASP B 1 144 ? 1.244 -10.160 39.212 1.00 52.97 327 ASP C N 1
ATOM 4963 C CA . ASP B 1 144 ? 0.577 -10.363 37.931 1.00 54.91 327 ASP C CA 1
ATOM 4964 C C . ASP B 1 144 ? -0.928 -10.175 38.070 1.00 53.86 327 ASP C C 1
ATOM 4965 O O . ASP B 1 144 ? -1.611 -9.898 37.097 1.00 53.77 327 ASP C O 1
ATOM 4970 N N . ASP B 1 145 ? -1.445 -10.332 39.283 1.00 50.43 328 ASP C N 1
ATOM 4971 C CA . ASP B 1 145 ? -2.856 -10.074 39.528 1.00 51.14 328 ASP C CA 1
ATOM 4972 C C . ASP B 1 145 ? -3.181 -8.584 39.447 1.00 47.07 328 ASP C C 1
ATOM 4973 O O . ASP B 1 145 ? -4.315 -8.208 39.166 1.00 51.15 328 ASP C O 1
ATOM 4978 N N . GLU B 1 146 ? -2.180 -7.741 39.674 1.00 44.01 329 GLU C N 1
ATOM 4979 C CA . GLU B 1 146 ? -2.383 -6.295 39.670 1.00 43.11 329 GLU C CA 1
ATOM 4980 C C . GLU B 1 146 ? -2.152 -5.659 38.294 1.00 48.50 329 GLU C C 1
ATOM 4981 O O . GLU B 1 146 ? -2.914 -4.793 37.868 1.00 47.16 329 GLU C O 1
ATOM 4987 N N . VAL B 1 147 ? -1.106 -6.079 37.591 1.00 46.47 330 VAL C N 1
ATOM 4988 C CA . VAL B 1 147 ? -0.828 -5.496 36.278 1.00 46.53 330 VAL C CA 1
ATOM 4989 C C . VAL B 1 147 ? -0.436 -6.548 35.261 1.00 49.50 330 VAL C C 1
ATOM 4990 O O . VAL B 1 147 ? 0.261 -7.517 35.576 1.00 50.23 330 VAL C O 1
ATOM 4994 N N . CYS B 1 148 ? -0.890 -6.342 34.032 1.00 45.75 331 CYS C N 1
ATOM 4995 C CA . CYS B 1 148 ? -0.539 -7.214 32.940 1.00 49.39 331 CYS C CA 1
ATOM 4996 C C . CYS B 1 148 ? 0.187 -6.404 31.866 1.00 47.40 331 CYS C C 1
ATOM 4997 O O . CYS B 1 148 ? -0.353 -5.437 31.348 1.00 44.92 331 CYS C O 1
ATOM 5000 N N . ILE B 1 149 ? 1.425 -6.793 31.577 1.00 48.08 332 ILE C N 1
ATOM 5001 C CA . ILE B 1 149 ? 2.245 -6.154 30.553 1.00 49.18 332 ILE C CA 1
ATOM 5002 C C . ILE B 1 149 ? 2.168 -7.015 29.314 1.00 49.60 332 ILE C C 1
ATOM 5003 O O . ILE B 1 149 ? 2.381 -8.230 29.398 1.00 47.79 332 ILE C O 1
ATOM 5008 N N . VAL B 1 150 ? 1.845 -6.396 28.178 1.00 45.98 333 VAL C N 1
ATOM 5009 C CA . VAL B 1 150 ? 1.709 -7.116 26.919 1.00 47.57 333 VAL C CA 1
ATOM 5010 C C . VAL B 1 150 ? 2.475 -6.406 25.788 1.00 48.86 333 VAL C C 1
ATOM 5011 O O . VAL B 1 150 ? 2.546 -5.177 25.764 1.00 45.46 333 VAL C O 1
ATOM 5015 N N . GLU B 1 151 ? 3.037 -7.187 24.861 1.00 45.73 334 GLU C N 1
ATOM 5016 C CA . GLU B 1 151 ? 3.926 -6.653 23.825 1.00 45.98 334 GLU C CA 1
ATOM 5017 C C . GLU B 1 151 ? 3.213 -5.671 22.923 1.00 38.90 334 GLU C C 1
ATOM 5018 O O . GLU B 1 151 ? 3.789 -4.685 22.501 1.00 44.29 334 GLU C O 1
ATOM 5024 N N . ASP B 1 152 ? 1.948 -5.926 22.637 1.00 41.57 335 ASP C N 1
ATOM 5025 C CA . ASP B 1 152 ? 1.246 -5.084 21.694 1.00 39.48 335 ASP C CA 1
ATOM 5026 C C . ASP B 1 152 ? -0.253 -5.182 21.871 1.00 40.60 335 ASP C C 1
ATOM 5027 O O . ASP B 1 152 ? -0.751 -5.992 22.665 1.00 41.51 335 ASP C O 1
ATOM 5032 N N . GLY B 1 153 ? -0.959 -4.351 21.111 1.00 41.47 336 GLY C N 1
ATOM 5033 C CA . GLY B 1 153 ? -2.400 -4.248 21.162 1.00 38.27 336 GLY C CA 1
ATOM 5034 C C . GLY B 1 153 ? -3.108 -5.548 20.915 1.00 46.18 336 GLY C C 1
ATOM 5035 O O . GLY B 1 153 ? -4.184 -5.783 21.470 1.00 45.81 336 GLY C O 1
ATOM 5036 N N . TYR B 1 154 ? -2.515 -6.399 20.081 1.00 43.98 337 TYR C N 1
ATOM 5037 C CA . TYR B 1 154 ? -3.137 -7.680 19.763 1.00 46.08 337 TYR C CA 1
ATOM 5038 C C . TYR B 1 154 ? -3.224 -8.625 20.959 1.00 43.86 337 TYR C C 1
ATOM 5039 O O . TYR B 1 154 ? -4.267 -9.235 21.202 1.00 41.74 337 TYR C O 1
ATOM 5048 N N . GLU B 1 155 ? -2.121 -8.800 21.672 1.00 40.30 338 GLU C N 1
ATOM 5049 C CA . GLU B 1 155 ? -2.198 -9.677 22.815 1.00 48.36 338 GLU C CA 1
ATOM 5050 C C . GLU B 1 155 ? -2.926 -8.987 23.964 1.00 47.32 338 GLU C C 1
ATOM 5051 O O . GLU B 1 155 ? -3.506 -9.668 24.793 1.00 48.01 338 GLU C O 1
ATOM 5057 N N . PHE B 1 156 ? -2.930 -7.650 23.989 1.00 45.68 339 PHE C N 1
ATOM 5058 C CA . PHE B 1 156 ? -3.767 -6.956 24.962 1.00 46.48 339 PHE C CA 1
ATOM 5059 C C . PHE B 1 156 ? -5.194 -7.442 24.820 1.00 48.27 339 PHE C C 1
ATOM 5060 O O . PHE B 1 156 ? -5.859 -7.734 25.807 1.00 50.58 339 PHE C O 1
ATOM 5068 N N . ARG B 1 157 ? -5.676 -7.530 23.592 1.00 45.82 340 ARG C N 1
ATOM 5069 C CA . ARG B 1 157 ? -7.072 -7.880 23.405 1.00 46.93 340 ARG C CA 1
ATOM 5070 C C . ARG B 1 157 ? -7.318 -9.327 23.791 1.00 51.03 340 ARG C C 1
ATOM 5071 O O . ARG B 1 157 ? -8.405 -9.666 24.254 1.00 54.35 340 ARG C O 1
ATOM 5079 N N . ARG B 1 158 ? -6.311 -10.182 23.604 1.00 47.98 341 ARG C N 1
ATOM 5080 C CA . ARG B 1 158 ? -6.449 -11.591 23.975 1.00 50.11 341 ARG C CA 1
ATOM 5081 C C . ARG B 1 158 ? -6.534 -11.716 25.505 1.00 50.06 341 ARG C C 1
ATOM 5082 O O . ARG B 1 158 ? -7.398 -12.416 26.029 1.00 49.51 341 ARG C O 1
ATOM 5090 N N . GLU B 1 159 ? -5.612 -11.050 26.199 1.00 46.71 342 GLU C N 1
ATOM 5091 C CA . GLU B 1 159 ? -5.510 -11.143 27.652 1.00 53.95 342 GLU C CA 1
ATOM 5092 C C . GLU B 1 159 ? -6.707 -10.466 28.301 1.00 53.83 342 GLU C C 1
ATOM 5093 O O . GLU B 1 159 ? -7.239 -10.959 29.296 1.00 57.05 342 GLU C O 1
ATOM 5099 N N . PHE B 1 160 ? -7.119 -9.336 27.730 1.00 50.63 343 PHE C N 1
ATOM 5100 C CA . PHE B 1 160 ? -8.288 -8.605 28.202 1.00 50.95 343 PHE C CA 1
ATOM 5101 C C . PHE B 1 160 ? -9.495 -9.524 28.131 1.00 52.90 343 PHE C C 1
ATOM 5102 O O . PHE B 1 160 ? -10.286 -9.596 29.060 1.00 48.90 343 PHE C O 1
ATOM 5110 N N . GLU B 1 161 ? -9.630 -10.248 27.026 1.00 53.97 344 GLU C N 1
ATOM 5111 C CA . GLU B 1 161 ? -10.809 -11.080 26.834 1.00 52.00 344 GLU C CA 1
ATOM 5112 C C . GLU B 1 161 ? -10.793 -12.315 27.740 1.00 55.90 344 GLU C C 1
ATOM 5113 O O . GLU B 1 161 ? -11.841 -12.759 28.217 1.00 55.07 344 GLU C O 1
ATOM 5119 N N . LYS B 1 162 ? -9.603 -12.860 27.983 1.00 54.37 345 LYS C N 1
ATOM 5120 C CA . LYS B 1 162 ? -9.458 -14.075 28.788 1.00 55.32 345 LYS C CA 1
ATOM 5121 C C . LYS B 1 162 ? -9.930 -13.864 30.217 1.00 56.91 345 LYS C C 1
ATOM 5122 O O . LYS B 1 162 ? -10.300 -14.820 30.904 1.00 54.92 345 LYS C O 1
ATOM 5128 N N . LEU B 1 163 ? -9.884 -12.605 30.649 1.00 54.43 346 LEU C N 1
ATOM 5129 C CA . LEU B 1 163 ? -10.262 -12.194 31.990 1.00 50.69 346 LEU C CA 1
ATOM 5130 C C . LEU B 1 163 ? -11.702 -11.728 32.007 1.00 52.52 346 LEU C C 1
ATOM 5131 O O . LEU B 1 163 ? -12.159 -11.167 32.989 1.00 56.77 346 LEU C O 1
ATOM 5136 N N . GLY B 1 164 ? -12.413 -11.950 30.907 1.00 55.54 347 GLY C N 1
ATOM 5137 C CA . GLY B 1 164 ? -13.827 -11.645 30.851 1.00 53.44 347 GLY C CA 1
ATOM 5138 C C . GLY B 1 164 ? -14.148 -10.293 30.258 1.00 48.68 347 GLY C C 1
ATOM 5139 O O . GLY B 1 164 ? -15.269 -9.822 30.359 1.00 52.85 347 GLY C O 1
ATOM 5140 N N . GLY B 1 165 ? -13.165 -9.661 29.636 1.00 50.87 348 GLY C N 1
ATOM 5141 C CA . GLY B 1 165 ? -13.412 -8.429 28.916 1.00 47.63 348 GLY C CA 1
ATOM 5142 C C . GLY B 1 165 ? -13.827 -7.250 29.778 1.00 51.60 348 GLY C C 1
ATOM 5143 O O . GLY B 1 165 ? -13.577 -7.210 30.997 1.00 50.30 348 GLY C O 1
ATOM 5144 N N . ALA B 1 166 ? -14.471 -6.282 29.132 1.00 49.18 349 ALA C N 1
ATOM 5145 C CA . ALA B 1 166 ? -14.767 -4.986 29.741 1.00 48.81 349 ALA C CA 1
ATOM 5146 C C . ALA B 1 166 ? -15.723 -5.057 30.931 1.00 46.40 349 ALA C C 1
ATOM 5147 O O . ALA B 1 166 ? -15.610 -4.287 31.886 1.00 49.64 349 ALA C O 1
ATOM 5149 N N . ASP B 1 167 ? -16.679 -5.968 30.868 1.00 48.23 350 ASP C N 1
ATOM 5150 C CA . ASP B 1 167 ? -17.595 -6.134 31.979 1.00 51.30 350 ASP C CA 1
ATOM 5151 C C . ASP B 1 167 ? -16.891 -6.653 33.233 1.00 49.66 350 ASP C C 1
ATOM 5152 O O . ASP B 1 167 ? -17.426 -6.555 34.327 1.00 49.45 350 ASP C O 1
ATOM 5157 N N . ASN B 1 168 ? -15.689 -7.195 33.091 1.00 47.40 351 ASN C N 1
ATOM 5158 C CA . ASN B 1 168 ? -14.994 -7.708 34.272 1.00 51.25 351 ASN C CA 1
ATOM 5159 C C . ASN B 1 168 ? -13.627 -7.089 34.430 1.00 49.46 351 ASN C C 1
ATOM 5160 O O . ASN B 1 168 ? -12.767 -7.624 35.122 1.00 50.74 351 ASN C O 1
ATOM 5165 N N . TRP B 1 169 ? -13.432 -5.952 33.778 1.00 45.97 352 TRP C N 1
ATOM 5166 C CA . TRP B 1 169 ? -12.130 -5.312 33.746 1.00 43.42 352 TRP C CA 1
ATOM 5167 C C . TRP B 1 169 ? -11.699 -4.916 35.152 1.00 41.98 352 TRP C C 1
ATOM 5168 O O . TRP B 1 169 ? -12.348 -4.095 35.788 1.00 42.68 352 TRP C O 1
ATOM 5179 N N . GLY B 1 170 ? -10.602 -5.497 35.630 1.00 41.05 353 GLY C N 1
ATOM 5180 C CA . GLY B 1 170 ? -10.139 -5.225 36.973 1.00 44.59 353 GLY C CA 1
ATOM 5181 C C . GLY B 1 170 ? -8.659 -4.956 37.195 1.00 44.50 353 GLY C C 1
ATOM 5182 O O . GLY B 1 170 ? -8.287 -4.434 38.245 1.00 44.13 353 GLY C O 1
ATOM 5183 N N . LYS B 1 171 ? -7.800 -5.315 36.247 1.00 40.82 354 LYS C N 1
ATOM 5184 C CA . LYS B 1 171 ? -6.374 -5.043 36.444 1.00 41.84 354 LYS C CA 1
ATOM 5185 C C . LYS B 1 171 ? -5.871 -3.985 35.477 1.00 43.20 354 LYS C C 1
ATOM 5186 O O . LYS B 1 171 ? -6.534 -3.675 34.473 1.00 37.85 354 LYS C O 1
ATOM 5192 N N . VAL B 1 172 ? -4.721 -3.398 35.789 1.00 39.79 355 VAL C N 1
ATOM 5193 C CA . VAL B 1 172 ? -4.172 -2.436 34.859 1.00 40.36 355 VAL C CA 1
ATOM 5194 C C . VAL B 1 172 ? -3.335 -3.179 33.819 1.00 46.21 355 VAL C C 1
ATOM 5195 O O . VAL B 1 172 ? -2.757 -4.244 34.090 1.00 42.49 355 VAL C O 1
ATOM 5199 N N . PHE B 1 173 ? -3.319 -2.627 32.613 1.00 39.70 356 PHE C N 1
ATOM 5200 C CA . PHE B 1 173 ? -2.557 -3.197 31.518 1.00 45.59 356 PHE C CA 1
ATOM 5201 C C . PHE B 1 173 ? -1.604 -2.140 31.027 1.00 44.48 356 PHE C C 1
ATOM 5202 O O . PHE B 1 173 ? -1.951 -0.958 31.016 1.00 42.38 356 PHE C O 1
ATOM 5210 N N . MET B 1 174 ? -0.399 -2.572 30.657 1.00 43.36 357 MET C N 1
ATOM 5211 C CA . MET B 1 174 ? 0.567 -1.731 29.973 1.00 42.38 357 MET C CA 1
ATOM 5212 C C . MET B 1 174 ? 0.771 -2.422 28.636 1.00 44.94 357 MET C C 1
ATOM 5213 O O . MET B 1 174 ? 1.030 -3.629 28.598 1.00 47.17 357 MET C O 1
ATOM 5218 N N . VAL B 1 175 ? 0.604 -1.672 27.550 1.00 43.21 358 VAL C N 1
ATOM 5219 C CA . VAL B 1 175 ? 0.744 -2.216 26.207 1.00 42.40 358 VAL C CA 1
ATOM 5220 C C . VAL B 1 175 ? 1.995 -1.632 25.554 1.00 44.53 358 VAL C C 1
ATOM 5221 O O . VAL B 1 175 ? 2.025 -0.456 25.202 1.00 42.56 358 VAL C O 1
ATOM 5225 N N . LYS B 1 176 ? 3.023 -2.459 25.397 1.00 46.47 359 LYS C N 1
ATOM 5226 C CA . LYS B 1 176 ? 4.325 -1.972 24.967 1.00 46.63 359 LYS C CA 1
ATOM 5227 C C . LYS B 1 176 ? 4.285 -1.296 23.583 1.00 43.74 359 LYS C C 1
ATOM 5228 O O . LYS B 1 176 ? 4.942 -0.273 23.380 1.00 46.83 359 LYS C O 1
ATOM 5234 N N . ASP B 1 177 ? 3.479 -1.825 22.665 1.00 41.81 360 ASP C N 1
ATOM 5235 C CA . ASP B 1 177 ? 3.380 -1.275 21.302 1.00 43.55 360 ASP C CA 1
ATOM 5236 C C . ASP B 1 177 ? 1.923 -1.116 20.925 1.00 42.07 360 ASP C C 1
ATOM 5237 O O . ASP B 1 177 ? 1.136 -2.038 21.157 1.00 42.93 360 ASP C O 1
ATOM 5242 N N . MET B 1 178 ? 1.552 0.017 20.324 1.00 36.07 361 MET C N 1
ATOM 5243 C CA . MET B 1 178 ? 0.124 0.270 20.096 1.00 37.47 361 MET C CA 1
ATOM 5244 C C . MET B 1 178 ? -0.516 -0.514 18.950 1.00 43.15 361 MET C C 1
ATOM 5245 O O . MET B 1 178 ? -1.747 -0.560 18.824 1.00 42.69 361 MET C O 1
ATOM 5250 N N . ASP B 1 179 ? 0.309 -1.134 18.112 1.00 42.37 362 ASP C N 1
ATOM 5251 C CA . ASP B 1 179 ? -0.228 -1.914 17.009 1.00 39.47 362 ASP C CA 1
ATOM 5252 C C . ASP B 1 179 ? -1.255 -2.932 17.492 1.00 42.02 362 ASP C C 1
ATOM 5253 O O . ASP B 1 179 ? -0.948 -3.777 18.346 1.00 44.86 362 ASP C O 1
ATOM 5258 N N . GLY B 1 180 ? -2.470 -2.850 16.952 1.00 40.36 363 GLY C N 1
ATOM 5259 C CA . GLY B 1 180 ? -3.550 -3.737 17.352 1.00 41.85 363 GLY C CA 1
ATOM 5260 C C . GLY B 1 180 ? -4.515 -3.127 18.374 1.00 44.12 363 GLY C C 1
ATOM 5261 O O . GLY B 1 180 ? -5.627 -3.623 18.555 1.00 43.05 363 GLY C O 1
ATOM 5262 N N . LEU B 1 181 ? -4.089 -2.052 19.036 1.00 42.10 364 LEU C N 1
ATOM 5263 C CA . LEU B 1 181 ? -4.935 -1.340 20.005 1.00 40.16 364 LEU C CA 1
ATOM 5264 C C . LEU B 1 181 ? -6.001 -0.514 19.309 1.00 42.31 364 LEU C C 1
ATOM 5265 O O . LEU B 1 181 ? -6.960 -0.041 19.937 1.00 40.30 364 LEU C O 1
ATOM 5270 N N . ASN B 1 182 ? -5.821 -0.290 18.011 1.00 38.86 365 ASN C N 1
ATOM 5271 C CA . ASN B 1 182 ? -6.764 0.542 17.298 1.00 35.59 365 ASN C CA 1
ATOM 5272 C C . ASN B 1 182 ? -6.975 1.911 17.988 1.00 37.27 365 ASN C C 1
ATOM 5273 O O . ASN B 1 182 ? -8.101 2.391 18.166 1.00 36.27 365 ASN C O 1
ATOM 5278 N N . MET B 1 183 ? -5.869 2.548 18.350 1.00 36.04 366 MET C N 1
ATOM 5279 C CA . MET B 1 183 ? -5.915 3.852 18.996 1.00 39.88 366 MET C CA 1
ATOM 5280 C C . MET B 1 183 ? -5.175 4.906 18.173 1.00 39.61 366 MET C C 1
ATOM 5281 O O . MET B 1 183 ? -3.957 4.908 18.102 1.00 42.30 366 MET C O 1
ATOM 5286 N N . THR B 1 184 ? -5.911 5.831 17.584 1.00 40.43 367 THR C N 1
ATOM 5287 C CA . THR B 1 184 ? -5.280 6.858 16.760 1.00 48.96 367 THR C CA 1
ATOM 5288 C C . THR B 1 184 ? -4.435 7.815 17.608 1.00 46.50 367 THR C C 1
ATOM 5289 O O . THR B 1 184 ? -4.939 8.418 18.563 1.00 49.29 367 THR C O 1
ATOM 5293 N N . MET B 1 185 ? -3.153 7.933 17.265 1.00 43.62 368 MET C N 1
ATOM 5294 C CA . MET B 1 185 ? -2.252 8.898 17.900 1.00 47.43 368 MET C CA 1
ATOM 5295 C C . MET B 1 185 ? -1.383 9.611 16.867 1.00 53.41 368 MET C C 1
ATOM 5296 O O . MET B 1 185 ? -1.114 9.072 15.805 1.00 46.85 368 MET C O 1
ATOM 5301 N N . PRO B 1 186 ? -0.917 10.820 17.196 1.00 55.92 369 PRO C N 1
ATOM 5302 C CA . PRO B 1 186 ? 0.003 11.544 16.311 1.00 55.36 369 PRO C CA 1
ATOM 5303 C C . PRO B 1 186 ? 1.210 10.673 15.981 1.00 60.71 369 PRO C C 1
ATOM 5304 O O . PRO B 1 186 ? 1.482 9.713 16.700 1.00 53.63 369 PRO C O 1
ATOM 5308 N N . LYS B 1 187 ? 1.924 10.997 14.908 1.00 60.13 370 LYS C N 1
ATOM 5309 C CA . LYS B 1 187 ? 3.166 10.302 14.602 1.00 63.22 370 LYS C CA 1
ATOM 5310 C C . LYS B 1 187 ? 4.225 10.798 15.559 1.00 68.13 370 LYS C C 1
ATOM 5311 O O . LYS B 1 187 ? 4.205 11.967 15.947 1.00 69.10 370 LYS C O 1
ATOM 5317 N N . PRO B 1 188 ? 5.151 9.914 15.964 1.00 70.34 371 PRO C N 1
ATOM 5318 C CA . PRO B 1 188 ? 6.245 10.412 16.804 1.00 66.58 371 PRO C CA 1
ATOM 5319 C C . PRO B 1 188 ? 7.014 11.505 16.065 1.00 70.97 371 PRO C C 1
ATOM 5320 O O . PRO B 1 188 ? 7.174 11.472 14.830 1.00 67.88 371 PRO C O 1
ATOM 5324 N N . GLY B 1 189 ? 7.466 12.492 16.829 1.00 71.35 372 GLY C N 1
ATOM 5325 C CA . GLY B 1 189 ? 8.022 13.695 16.244 1.00 70.05 372 GLY C CA 1
ATOM 5326 C C . GLY B 1 189 ? 7.075 14.831 16.554 1.00 67.34 372 GLY C C 1
ATOM 5327 O O . GLY B 1 189 ? 7.506 15.947 16.839 1.00 67.36 372 GLY C O 1
ATOM 5328 N N . PHE B 1 190 ? 5.778 14.536 16.500 1.00 63.47 373 PHE C N 1
ATOM 5329 C CA . PHE B 1 190 ? 4.751 15.473 16.930 1.00 58.87 373 PHE C CA 1
ATOM 5330 C C . PHE B 1 190 ? 5.097 15.961 18.328 1.00 60.94 373 PHE C C 1
ATOM 5331 O O . PHE B 1 190 ? 5.427 15.166 19.214 1.00 63.78 373 PHE C O 1
ATOM 5339 N N . ASP B 1 191 ? 5.027 17.267 18.536 1.00 56.24 374 ASP C N 1
ATOM 5340 C CA . ASP B 1 191 ? 5.523 17.828 19.781 1.00 53.71 374 ASP C CA 1
ATOM 5341 C C . ASP B 1 191 ? 4.784 19.085 20.190 1.00 49.82 374 ASP C C 1
ATOM 5342 O O . ASP B 1 191 ? 3.724 19.401 19.657 1.00 49.69 374 ASP C O 1
ATOM 5347 N N . LEU B 1 192 ? 5.359 19.792 21.155 1.00 51.21 375 LEU C N 1
ATOM 5348 C CA . LEU B 1 192 ? 4.704 20.935 21.781 1.00 55.10 375 LEU C CA 1
ATOM 5349 C C . LEU B 1 192 ? 4.397 22.014 20.763 1.00 55.51 375 LEU C C 1
ATOM 5350 O O . LEU B 1 192 ? 3.381 22.715 20.854 1.00 52.33 375 LEU C O 1
ATOM 5355 N N . GLU B 1 193 ? 5.300 22.141 19.795 1.00 57.77 376 GLU C N 1
ATOM 5356 C CA . GLU B 1 193 ? 5.179 23.106 18.713 1.00 54.24 376 GLU C CA 1
ATOM 5357 C C . GLU B 1 193 ? 3.897 22.866 17.937 1.00 53.66 376 GLU C C 1
ATOM 5358 O O . GLU B 1 193 ? 3.130 23.792 17.644 1.00 52.76 376 GLU C O 1
ATOM 5364 N N . ASP B 1 194 ? 3.673 21.606 17.593 1.00 49.94 377 ASP C N 1
ATOM 5365 C CA . ASP B 1 194 ? 2.489 21.250 16.842 1.00 50.31 377 ASP C CA 1
ATOM 5366 C C . ASP B 1 194 ? 1.233 21.544 17.635 1.00 50.74 377 ASP C C 1
ATOM 5367 O O . ASP B 1 194 ? 0.212 21.935 17.075 1.00 46.12 377 ASP C O 1
ATOM 5372 N N . VAL B 1 195 ? 1.311 21.378 18.953 1.00 51.38 378 VAL C N 1
ATOM 5373 C CA . VAL B 1 195 ? 0.164 21.690 19.795 1.00 49.05 378 VAL C CA 1
ATOM 5374 C C . VAL B 1 195 ? -0.075 23.190 19.858 1.00 49.22 378 VAL C C 1
ATOM 5375 O O . VAL B 1 195 ? -1.201 23.652 19.682 1.00 51.47 378 VAL C O 1
ATOM 5379 N N . VAL B 1 196 ? 0.979 23.960 20.107 1.00 49.55 379 VAL C N 1
ATOM 5380 C CA . VAL B 1 196 ? 0.808 25.407 20.186 1.00 53.83 379 VAL C CA 1
ATOM 5381 C C . VAL B 1 196 ? 0.226 25.947 18.884 1.00 56.43 379 VAL C C 1
ATOM 5382 O O . VAL B 1 196 ? -0.606 26.858 18.897 1.00 60.00 379 VAL C O 1
ATOM 5386 N N . LYS B 1 197 ? 0.647 25.367 17.762 1.00 55.19 380 LYS C N 1
ATOM 5387 C CA . LYS B 1 197 ? 0.136 25.781 16.459 1.00 57.97 380 LYS C CA 1
ATOM 5388 C C . LYS B 1 197 ? -1.362 25.491 16.311 1.00 57.26 380 LYS C C 1
ATOM 5389 O O . LYS B 1 197 ? -2.120 26.324 15.807 1.00 60.35 380 LYS C O 1
ATOM 5395 N N . ILE B 1 198 ? -1.788 24.311 16.745 1.00 55.20 381 ILE C N 1
ATOM 5396 C CA . ILE B 1 198 ? -3.182 23.920 16.583 1.00 52.05 381 ILE C CA 1
ATOM 5397 C C . ILE B 1 198 ? -4.091 24.631 17.566 1.00 55.92 381 ILE C C 1
ATOM 5398 O O . ILE B 1 198 ? -5.174 25.080 17.203 1.00 55.53 381 ILE C O 1
ATOM 5403 N N . MET B 1 199 ? -3.654 24.708 18.821 1.00 54.78 382 MET C N 1
ATOM 5404 C CA . MET B 1 199 ? -4.476 25.280 19.881 1.00 57.13 382 MET C CA 1
ATOM 5405 C C . MET B 1 199 ? -4.346 26.795 19.924 1.00 57.02 382 MET C C 1
ATOM 5406 O O . MET B 1 199 ? -5.214 27.488 20.453 1.00 56.60 382 MET C O 1
ATOM 5411 N N . GLY B 1 200 ? -3.250 27.304 19.373 1.00 55.52 383 GLY C N 1
ATOM 5412 C CA . GLY B 1 200 ? -3.011 28.735 19.363 1.00 59.12 383 GLY C CA 1
ATOM 5413 C C . GLY B 1 200 ? -2.057 29.190 20.455 1.00 65.80 383 GLY C C 1
ATOM 5414 O O . GLY B 1 200 ? -2.135 28.735 21.600 1.00 61.79 383 GLY C O 1
ATOM 5415 N N . SER B 1 201 ? -1.156 30.099 20.094 1.00 65.70 384 SER C N 1
ATOM 5416 C CA . SER B 1 201 ? -0.160 30.631 21.022 1.00 65.53 384 SER C CA 1
ATOM 5417 C C . SER B 1 201 ? -0.757 31.244 22.278 1.00 63.93 384 SER C C 1
ATOM 5418 O O . SER B 1 201 ? -0.121 31.236 23.326 1.00 66.14 384 SER C O 1
ATOM 5421 N N . ASP B 1 202 ? -1.969 31.780 22.177 1.00 67.13 385 ASP C N 1
ATOM 5422 C CA . ASP B 1 202 ? -2.582 32.463 23.322 1.00 69.33 385 ASP C CA 1
ATOM 5423 C C . ASP B 1 202 ? -3.517 31.611 24.178 1.00 63.77 385 ASP C C 1
ATOM 5424 O O . ASP B 1 202 ? -4.046 32.098 25.170 1.00 67.91 385 ASP C O 1
ATOM 5429 N N . TYR B 1 203 ? -3.722 30.353 23.794 1.00 64.01 386 TYR C N 1
ATOM 5430 C CA . TYR B 1 203 ? -4.561 29.430 24.557 1.00 58.97 386 TYR C CA 1
ATOM 5431 C C . TYR B 1 203 ? -4.024 29.383 25.963 1.00 60.24 386 TYR C C 1
ATOM 5432 O O . TYR B 1 203 ? -2.825 29.196 26.153 1.00 58.74 386 TYR C O 1
ATOM 5441 N N . GLU B 1 204 ? -4.897 29.559 26.949 1.00 62.50 387 GLU C N 1
ATOM 5442 C CA . GLU B 1 204 ? -4.483 29.428 28.337 1.00 61.20 387 GLU C CA 1
ATOM 5443 C C . GLU B 1 204 ? -4.644 27.998 28.828 1.00 57.40 387 GLU C C 1
ATOM 5444 O O . GLU B 1 204 ? -5.660 27.346 28.585 1.00 54.34 387 GLU C O 1
ATOM 5450 N N . VAL B 1 205 ? -3.628 27.520 29.530 1.00 59.78 388 VAL C N 1
ATOM 5451 C CA . VAL B 1 205 ? -3.668 26.187 30.098 1.00 60.33 388 VAL C CA 1
ATOM 5452 C C . VAL B 1 205 ? -3.414 26.218 31.602 1.00 63.90 388 VAL C C 1
ATOM 5453 O O . VAL B 1 205 ? -2.492 26.884 32.076 1.00 64.64 388 VAL C O 1
ATOM 5457 N N . ASP B 1 206 ? -4.238 25.502 32.358 1.00 59.76 389 ASP C N 1
ATOM 5458 C CA . ASP B 1 206 ? -3.971 25.366 33.768 1.00 61.59 389 ASP C CA 1
ATOM 5459 C C . ASP B 1 206 ? -2.718 24.552 33.917 1.00 62.35 389 ASP C C 1
ATOM 5460 O O . ASP B 1 206 ? -2.639 23.410 33.459 1.00 63.32 389 ASP C O 1
ATOM 5465 N N . THR B 1 207 ? -1.735 25.167 34.551 1.00 57.23 390 THR C N 1
ATOM 5466 C CA . THR B 1 207 ? -0.441 24.561 34.759 1.00 52.84 390 THR C CA 1
ATOM 5467 C C . THR B 1 207 ? -0.204 24.365 36.260 1.00 51.56 390 THR C C 1
ATOM 5468 O O . THR B 1 207 ? -0.560 25.217 37.072 1.00 50.76 390 THR C O 1
ATOM 5472 N N . ILE B 1 208 ? 0.382 23.227 36.608 1.00 45.97 391 ILE C N 1
ATOM 5473 C CA . ILE B 1 208 ? 0.824 22.940 37.963 1.00 47.69 391 ILE C CA 1
ATOM 5474 C C . ILE B 1 208 ? 2.241 23.434 38.199 1.00 47.61 391 ILE C C 1
ATOM 5475 O O . ILE B 1 208 ? 3.184 22.980 37.557 1.00 45.95 391 ILE C O 1
ATOM 5480 N N . ASP B 1 209 ? 2.384 24.390 39.106 1.00 45.15 392 ASP C N 1
ATOM 5481 C CA . ASP B 1 209 ? 3.684 24.760 39.644 1.00 43.18 392 ASP C CA 1
ATOM 5482 C C . ASP B 1 209 ? 4.100 23.649 40.630 1.00 50.39 392 ASP C C 1
ATOM 5483 O O . ASP B 1 209 ? 3.877 23.760 41.830 1.00 50.00 392 ASP C O 1
ATOM 5488 N N . VAL B 1 210 ? 4.693 22.578 40.105 1.00 50.77 393 VAL C N 1
ATOM 5489 C CA . VAL B 1 210 ? 5.051 21.382 40.878 1.00 45.61 393 VAL C CA 1
ATOM 5490 C C . VAL B 1 210 ? 5.565 21.656 42.302 1.00 52.78 393 VAL C C 1
ATOM 5491 O O . VAL B 1 210 ? 5.019 21.121 43.277 1.00 53.27 393 VAL C O 1
ATOM 5495 N N . TYR B 1 211 ? 6.605 22.479 42.421 1.00 50.99 394 TYR C N 1
ATOM 5496 C CA . TYR B 1 211 ? 7.240 22.740 43.716 1.00 51.97 394 TYR C CA 1
ATOM 5497 C C . TYR B 1 211 ? 6.345 23.515 44.689 1.00 50.26 394 TYR C C 1
ATOM 5498 O O . TYR B 1 211 ? 6.529 23.439 45.906 1.00 57.44 394 TYR C O 1
ATOM 5507 N N . ASN B 1 212 ? 5.385 24.262 44.149 1.00 52.16 395 ASN C N 1
ATOM 5508 C CA . ASN B 1 212 ? 4.452 25.039 44.962 1.00 52.95 395 ASN C CA 1
ATOM 5509 C C . ASN B 1 212 ? 3.152 24.275 45.176 1.00 55.08 395 ASN C C 1
ATOM 5510 O O . ASN B 1 212 ? 2.254 24.746 45.882 1.00 51.72 395 ASN C O 1
ATOM 5515 N N . GLN B 1 213 ? 3.084 23.087 44.573 1.00 51.70 396 GLN C N 1
ATOM 5516 C CA . GLN B 1 213 ? 1.875 22.255 44.527 1.00 53.85 396 GLN C CA 1
ATOM 5517 C C . GLN B 1 213 ? 0.603 23.070 44.429 1.00 52.20 396 GLN C C 1
ATOM 5518 O O . GLN B 1 213 ? -0.334 22.868 45.200 1.00 55.01 396 GLN C O 1
ATOM 5524 N N . SER B 1 214 ? 0.590 23.995 43.479 1.00 46.75 397 SER C N 1
ATOM 5525 C CA . SER B 1 214 ? -0.577 24.813 43.184 1.00 53.50 397 SER C CA 1
ATOM 5526 C C . SER B 1 214 ? -0.767 24.958 41.670 1.00 53.89 397 SER C C 1
ATOM 5527 O O . SER B 1 214 ? 0.179 24.787 40.896 1.00 51.96 397 SER C O 1
ATOM 5530 N N . THR B 1 215 ? -1.982 25.301 41.252 1.00 54.79 398 THR C N 1
ATOM 5531 C CA . THR B 1 215 ? -2.289 25.419 39.833 1.00 55.20 398 THR C CA 1
ATOM 5532 C C . THR B 1 215 ? -2.572 26.851 39.400 1.00 59.65 398 THR C C 1
ATOM 5533 O O . THR B 1 215 ? -3.463 27.506 39.941 1.00 61.54 398 THR C O 1
ATOM 5537 N N . TYR B 1 216 ? -1.808 27.319 38.414 1.00 52.08 399 TYR C N 1
ATOM 5538 C CA . TYR B 1 216 ? -1.957 28.663 37.876 1.00 55.07 399 TYR C CA 1
ATOM 5539 C C . TYR B 1 216 ? -2.166 28.570 36.372 1.00 59.47 399 TYR C C 1
ATOM 5540 O O . TYR B 1 216 ? -1.766 27.593 35.747 1.00 53.23 399 TYR C O 1
ATOM 5549 N N . SER B 1 217 ? -2.804 29.583 35.797 1.00 60.18 400 SER C N 1
ATOM 5550 C CA . SER B 1 217 ? -3.010 29.627 34.366 1.00 62.17 400 SER C CA 1
ATOM 5551 C C . SER B 1 217 ? -1.816 30.278 33.689 1.00 62.29 400 SER C C 1
ATOM 5552 O O . SER B 1 217 ? -1.143 31.136 34.257 1.00 57.47 400 SER C O 1
ATOM 5555 N N . MET B 1 218 ? -1.567 29.855 32.460 1.00 62.77 401 MET C N 1
ATOM 5556 C CA . MET B 1 218 ? -0.373 30.228 31.733 1.00 57.71 401 MET C CA 1
ATOM 5557 C C . MET B 1 218 ? -0.693 30.122 30.247 1.00 59.10 401 MET C C 1
ATOM 5558 O O . MET B 1 218 ? -1.510 29.299 29.844 1.00 62.52 401 MET C O 1
ATOM 5563 N N . LYS B 1 219 ? -0.073 30.967 29.434 1.00 56.19 402 LYS C N 1
ATOM 5564 C CA . LYS B 1 219 ? -0.241 30.866 27.994 1.00 58.65 402 LYS C CA 1
ATOM 5565 C C . LYS B 1 219 ? 0.513 29.648 27.478 1.00 56.08 402 LYS C C 1
ATOM 5566 O O . LYS B 1 219 ? 1.654 29.395 27.877 1.00 55.58 402 LYS C O 1
ATOM 5572 N N . LEU B 1 220 ? -0.126 28.891 26.596 1.00 56.13 403 LEU C N 1
ATOM 5573 C CA . LEU B 1 220 ? 0.490 27.684 26.043 1.00 54.89 403 LEU C CA 1
ATOM 5574 C C . LEU B 1 220 ? 1.852 28.036 25.452 1.00 53.13 403 LEU C C 1
ATOM 5575 O O . LEU B 1 220 ? 2.829 27.298 25.599 1.00 50.04 403 LEU C O 1
ATOM 5580 N N . ASP B 1 221 ? 1.913 29.194 24.813 1.00 52.98 404 ASP C N 1
ATOM 5581 C CA . ASP B 1 221 ? 3.161 29.690 24.264 1.00 57.10 404 ASP C CA 1
ATOM 5582 C C . ASP B 1 221 ? 4.199 29.845 25.374 1.00 57.21 404 ASP C C 1
ATOM 5583 O O . ASP B 1 221 ? 5.348 29.421 25.224 1.00 57.58 404 ASP C O 1
ATOM 5588 N N . THR B 1 222 ? 3.801 30.452 26.492 1.00 53.53 405 THR C N 1
ATOM 5589 C CA . THR B 1 222 ? 4.750 30.638 27.579 1.00 51.21 405 THR C CA 1
ATOM 5590 C C . THR B 1 222 ? 5.251 29.286 28.079 1.00 51.83 405 THR C C 1
ATOM 5591 O O . THR B 1 222 ? 6.438 29.128 28.374 1.00 52.82 405 THR C O 1
ATOM 5595 N N . PHE B 1 223 ? 4.360 28.301 28.154 1.00 49.46 406 PHE C N 1
ATOM 5596 C CA . PHE B 1 223 ? 4.770 26.992 28.638 1.00 47.17 406 PHE C CA 1
ATOM 5597 C C . PHE B 1 223 ? 5.837 26.446 27.699 1.00 49.43 406 PHE C C 1
ATOM 5598 O O . PHE B 1 223 ? 6.828 25.862 28.132 1.00 49.71 406 PHE C O 1
ATOM 5606 N N . ARG B 1 224 ? 5.643 26.653 26.404 1.00 53.42 407 ARG C N 1
ATOM 5607 C CA . ARG B 1 224 ? 6.606 26.151 25.423 1.00 52.46 407 ARG C CA 1
ATOM 5608 C C . ARG B 1 224 ? 7.995 26.733 25.681 1.00 52.64 407 ARG C C 1
ATOM 5609 O O . ARG B 1 224 ? 8.994 26.003 25.709 1.00 50.12 407 ARG C O 1
ATOM 5617 N N . LYS B 1 225 ? 8.049 28.048 25.877 1.00 50.64 408 LYS C N 1
ATOM 5618 C CA . LYS B 1 225 ? 9.304 28.714 26.177 1.00 51.38 408 LYS C CA 1
ATOM 5619 C C . LYS B 1 225 ? 9.981 28.062 27.385 1.00 53.41 408 LYS C C 1
ATOM 5620 O O . LYS B 1 225 ? 11.131 27.622 27.310 1.00 52.43 408 LYS C O 1
ATOM 5626 N N . LEU B 1 226 ? 9.263 27.987 28.498 1.00 48.75 409 LEU C N 1
ATOM 5627 C CA . LEU B 1 226 ? 9.834 27.406 29.702 1.00 49.84 409 LEU C CA 1
ATOM 5628 C C . LEU B 1 226 ? 10.266 25.981 29.432 1.00 48.32 409 LEU C C 1
ATOM 5629 O O . LEU B 1 226 ? 11.325 25.556 29.898 1.00 48.99 409 LEU C O 1
ATOM 5634 N N . PHE B 1 227 ? 9.448 25.250 28.674 1.00 49.30 410 PHE C N 1
ATOM 5635 C CA . PHE B 1 227 ? 9.730 23.847 28.359 1.00 50.39 410 PHE C CA 1
ATOM 5636 C C . PHE B 1 227 ? 11.009 23.727 27.548 1.00 52.26 410 PHE C C 1
ATOM 5637 O O . PHE B 1 227 ? 11.820 22.824 27.769 1.00 50.74 410 PHE C O 1
ATOM 5645 N N . ARG B 1 228 ? 11.198 24.644 26.606 1.00 50.52 411 ARG C N 1
ATOM 5646 C CA . ARG B 1 228 ? 12.360 24.549 25.734 1.00 53.24 411 ARG C CA 1
ATOM 5647 C C . ARG B 1 228 ? 13.631 25.079 26.405 1.00 53.50 411 ARG C C 1
ATOM 5648 O O . ARG B 1 228 ? 14.732 24.878 25.908 1.00 56.85 411 ARG C O 1
ATOM 5656 N N . ASP B 1 229 ? 13.475 25.720 27.560 1.00 54.82 412 ASP C N 1
ATOM 5657 C CA . ASP B 1 229 ? 14.625 26.154 28.355 1.00 54.90 412 ASP C CA 1
ATOM 5658 C C . ASP B 1 229 ? 15.089 25.054 29.320 1.00 58.62 412 ASP C C 1
ATOM 5659 O O . ASP B 1 229 ? 14.707 25.013 30.495 1.00 56.54 412 ASP C O 1
ATOM 5664 N N . THR B 1 230 ? 15.942 24.185 28.798 1.00 58.53 413 THR C N 1
ATOM 5665 C CA . THR B 1 230 ? 16.454 23.018 29.495 1.00 57.16 413 THR C CA 1
ATOM 5666 C C . THR B 1 230 ? 17.493 23.327 30.575 1.00 62.57 413 THR C C 1
ATOM 5667 O O . THR B 1 230 ? 17.684 22.536 31.494 1.00 60.73 413 THR C O 1
ATOM 5671 N N . LYS B 1 231 ? 18.163 24.469 30.470 1.00 63.83 414 LYS C N 1
ATOM 5672 C CA . LYS B 1 231 ? 19.221 24.800 31.422 1.00 65.94 414 LYS C CA 1
ATOM 5673 C C . LYS B 1 231 ? 18.705 25.524 32.659 1.00 66.14 414 LYS C C 1
ATOM 5674 O O . LYS B 1 231 ? 19.267 25.385 33.742 1.00 68.10 414 LYS C O 1
ATOM 5680 N N . ASN B 1 232 ? 17.652 26.315 32.495 1.00 65.68 415 ASN C N 1
ATOM 5681 C CA . ASN B 1 232 ? 17.124 27.106 33.602 1.00 65.59 415 ASN C CA 1
ATOM 5682 C C . ASN B 1 232 ? 15.711 26.728 34.018 1.00 62.96 415 ASN C C 1
ATOM 5683 O O . ASN B 1 232 ? 14.743 27.020 33.316 1.00 57.78 415 ASN C O 1
ATOM 5688 N N . ARG B 1 233 ? 15.602 26.087 35.178 1.00 60.04 416 ARG C N 1
ATOM 5689 C CA . ARG B 1 233 ? 14.308 25.641 35.670 1.00 55.26 416 ARG C CA 1
ATOM 5690 C C . ARG B 1 233 ? 14.150 25.834 37.175 1.00 57.21 416 ARG C C 1
ATOM 5691 O O . ARG B 1 233 ? 14.072 24.876 37.949 1.00 57.58 416 ARG C O 1
ATOM 5699 N N . PRO B 1 234 ? 14.096 27.099 37.589 1.00 53.97 417 PRO C N 1
ATOM 5700 C CA . PRO B 1 234 ? 13.861 27.471 38.980 1.00 57.44 417 PRO C CA 1
ATOM 5701 C C . PRO B 1 234 ? 12.670 26.679 39.488 1.00 57.85 417 PRO C C 1
ATOM 5702 O O . PRO B 1 234 ? 12.740 26.011 40.520 1.00 5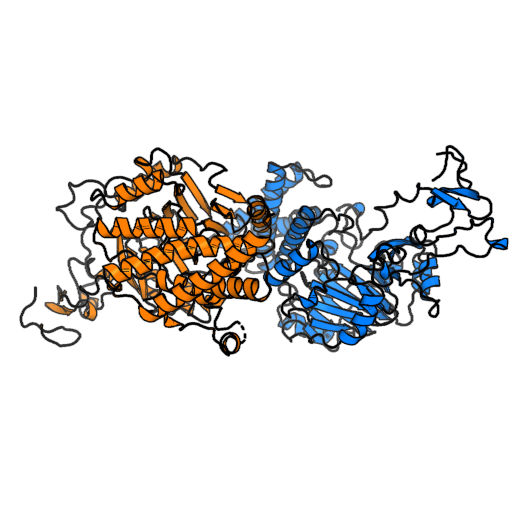4.10 417 PRO C O 1
ATOM 5706 N N . LEU B 1 235 ? 11.578 26.756 38.736 1.00 55.47 418 LEU C N 1
ATOM 5707 C CA . LEU B 1 235 ? 10.375 26.013 39.053 1.00 53.48 418 LEU C CA 1
ATOM 5708 C C . LEU B 1 235 ? 10.141 25.009 37.945 1.00 52.82 418 LEU C C 1
ATOM 5709 O O . LEU B 1 235 ? 10.561 25.226 36.810 1.00 50.74 418 LEU C O 1
ATOM 5714 N N . LEU B 1 236 ? 9.490 23.902 38.282 1.00 49.69 419 LEU C N 1
ATOM 5715 C CA . LEU B 1 236 ? 9.037 22.947 37.288 1.00 47.11 419 LEU C CA 1
ATOM 5716 C C . LEU B 1 236 ? 7.571 23.206 37.037 1.00 50.89 419 LEU C C 1
ATOM 5717 O O . LEU B 1 236 ? 6.832 23.545 37.958 1.00 45.57 419 LEU C O 1
ATOM 5722 N N . TYR B 1 237 ? 7.150 23.054 35.788 1.00 44.97 420 TYR C N 1
ATOM 5723 C CA . TYR B 1 237 ? 5.746 23.203 35.453 1.00 47.09 420 TYR C CA 1
ATOM 5724 C C . TYR B 1 237 ? 5.257 21.987 34.685 1.00 52.97 420 TYR C C 1
ATOM 5725 O O . TYR B 1 237 ? 5.991 21.394 33.894 1.00 55.00 420 TYR C O 1
ATOM 5734 N N . ASN B 1 238 ? 4.003 21.631 34.899 1.00 46.66 421 ASN C N 1
ATOM 5735 C CA . ASN B 1 238 ? 3.458 20.414 34.334 1.00 48.14 421 ASN C CA 1
ATOM 5736 C C . ASN B 1 238 ? 2.015 20.773 34.079 1.00 52.27 421 ASN C C 1
ATOM 5737 O O . ASN B 1 238 ? 1.386 21.347 34.961 1.00 55.90 421 ASN C O 1
ATOM 5742 N N . PHE B 1 239 ? 1.455 20.515 32.903 1.00 51.82 422 PHE C N 1
ATOM 5743 C CA . PHE B 1 239 ? 0.060 20.936 32.790 1.00 53.70 422 PHE C CA 1
ATOM 5744 C C . PHE B 1 239 ? -1.041 19.916 33.049 1.00 56.07 422 PHE C C 1
ATOM 5745 O O . PHE B 1 239 ? -0.955 18.757 32.656 1.00 57.05 422 PHE C O 1
ATOM 5753 N N . LEU B 1 240 ? -2.047 20.383 33.783 1.00 61.84 423 LEU C N 1
ATOM 5754 C CA . LEU B 1 240 ? -3.169 19.561 34.193 1.00 63.85 423 LEU C CA 1
ATOM 5755 C C . LEU B 1 240 ? -3.677 18.763 33.002 1.00 64.63 423 LEU C C 1
ATOM 5756 O O . LEU B 1 240 ? -3.196 17.673 32.674 1.00 63.73 423 LEU C O 1
ATOM 5761 N N . SER B 1 241 ? -4.677 19.332 32.357 1.00 56.07 424 SER C N 1
ATOM 5762 C CA . SER B 1 241 ? -5.345 18.637 31.305 1.00 49.54 424 SER C CA 1
ATOM 5763 C C . SER B 1 241 ? -5.786 19.663 30.277 1.00 49.01 424 SER C C 1
ATOM 5764 O O . SER B 1 241 ? -6.706 20.461 30.486 1.00 45.36 424 SER C O 1
ATOM 5767 N N . LEU B 1 242 ? -5.078 19.644 29.167 1.00 47.21 425 LEU C N 1
ATOM 5768 C CA . LEU B 1 242 ? -5.448 20.442 28.034 1.00 38.64 425 LEU C CA 1
ATOM 5769 C C . LEU B 1 242 ? -6.426 19.524 27.322 1.00 41.40 425 LEU C C 1
ATOM 5770 O O . LEU B 1 242 ? -6.034 18.549 26.694 1.00 41.98 425 LEU C O 1
ATOM 5775 N N . GLU B 1 243 ? -7.713 19.785 27.508 1.00 45.00 426 GLU C N 1
ATOM 5776 C CA . GLU B 1 243 ? -8.758 18.950 26.931 1.00 45.69 426 GLU C CA 1
ATOM 5777 C C . GLU B 1 243 ? -9.153 19.505 25.562 1.00 44.49 426 GLU C C 1
ATOM 5778 O O . GLU B 1 243 ? -9.745 20.581 25.484 1.00 45.29 426 GLU C O 1
ATOM 5784 N N . PHE B 1 244 ? -8.848 18.761 24.495 1.00 44.63 427 PHE C N 1
ATOM 5785 C CA . PHE B 1 244 ? -8.976 19.270 23.121 1.00 44.95 427 PHE C CA 1
ATOM 5786 C C . PHE B 1 244 ? -10.125 18.674 22.317 1.00 49.60 427 PHE C C 1
ATOM 5787 O O . PHE B 1 244 ? -10.110 18.722 21.085 1.00 46.29 427 PHE C O 1
ATOM 5795 N N . SER B 1 245 ? -11.119 18.104 22.986 1.00 45.30 428 SER C N 1
ATOM 5796 C CA . SER B 1 245 ? -12.185 17.429 22.255 1.00 49.69 428 SER C CA 1
ATOM 5797 C C . SER B 1 245 ? -13.059 18.401 21.448 1.00 48.97 428 SER C C 1
ATOM 5798 O O . SER B 1 245 ? -13.813 17.978 20.578 1.00 48.19 428 SER C O 1
ATOM 5801 N N . ASP B 1 246 ? -12.952 19.693 21.732 1.00 52.53 429 ASP C N 1
ATOM 5802 C CA . ASP B 1 246 ? -13.785 20.698 21.064 1.00 52.89 429 ASP C CA 1
ATOM 5803 C C . ASP B 1 246 ? -12.987 21.516 20.043 1.00 55.60 429 ASP C C 1
ATOM 5804 O O . ASP B 1 246 ? -13.480 22.489 19.473 1.00 53.00 429 ASP C O 1
ATOM 5809 N N . ASN B 1 247 ? -11.739 21.124 19.834 1.00 54.63 430 ASN C N 1
ATOM 5810 C CA . ASN B 1 247 ? -10.936 21.680 18.763 1.00 54.50 430 ASN C CA 1
ATOM 5811 C C . ASN B 1 247 ? -11.010 20.745 17.549 1.00 55.91 430 ASN C C 1
ATOM 5812 O O . ASN B 1 247 ? -10.518 19.604 17.595 1.00 50.95 430 ASN C O 1
ATOM 5817 N N . ASN B 1 248 ? -11.623 21.229 16.469 1.00 55.86 431 ASN C N 1
ATOM 5818 C CA . ASN B 1 248 ? -11.950 20.384 15.320 1.00 53.13 431 ASN C CA 1
ATOM 5819 C C . ASN B 1 248 ? -10.754 19.655 14.745 1.00 50.99 431 ASN C C 1
ATOM 5820 O O . ASN B 1 248 ? -10.871 18.524 14.282 1.00 49.12 431 ASN C O 1
ATOM 5825 N N . GLU B 1 249 ? -9.597 20.305 14.795 1.00 52.21 432 GLU C N 1
ATOM 5826 C CA . GLU B 1 249 ? -8.371 19.698 14.314 1.00 48.60 432 GLU C CA 1
ATOM 5827 C C . GLU B 1 249 ? -7.804 18.672 15.291 1.00 51.98 432 GLU C C 1
ATOM 5828 O O . GLU B 1 249 ? -7.636 17.500 14.933 1.00 49.55 432 GLU C O 1
ATOM 5834 N N . MET B 1 250 ? -7.493 19.118 16.514 1.00 48.40 433 MET C N 1
ATOM 5835 C CA . MET B 1 250 ? -6.933 18.247 17.560 1.00 48.92 433 MET C CA 1
ATOM 5836 C C . MET B 1 250 ? -7.687 16.939 17.757 1.00 43.85 433 MET C C 1
ATOM 5837 O O . MET B 1 250 ? -7.082 15.883 17.883 1.00 43.03 433 MET C O 1
ATOM 5842 N N . LYS B 1 251 ? -9.009 17.019 17.814 1.00 42.06 434 LYS C N 1
ATOM 5843 C CA . LYS B 1 251 ? -9.812 15.855 18.153 1.00 40.61 434 LYS C CA 1
ATOM 5844 C C . LYS B 1 251 ? -9.665 14.669 17.209 1.00 50.68 434 LYS C C 1
ATOM 5845 O O . LYS B 1 251 ? -10.100 13.565 17.553 1.00 43.96 434 LYS C O 1
ATOM 5851 N N . GLU B 1 252 ? -9.064 14.886 16.032 1.00 43.77 435 GLU C N 1
ATOM 5852 C CA . GLU B 1 252 ? -8.849 13.809 15.074 1.00 47.31 435 GLU C CA 1
ATOM 5853 C C . GLU B 1 252 ? -7.457 13.200 15.222 1.00 46.07 435 GLU C C 1
ATOM 5854 O O . GLU B 1 252 ? -7.196 12.112 14.734 1.00 46.77 435 GLU C O 1
ATOM 5860 N N . ILE B 1 253 ? -6.571 13.902 15.911 1.00 41.70 436 ILE C N 1
ATOM 5861 C CA . ILE B 1 253 ? -5.168 13.510 15.993 1.00 45.30 436 ILE C CA 1
ATOM 5862 C C . ILE B 1 253 ? -4.887 12.456 17.079 1.00 46.25 436 ILE C C 1
ATOM 5863 O O . ILE B 1 253 ? -4.043 11.546 16.922 1.00 42.52 436 ILE C O 1
ATOM 5868 N N . ALA B 1 254 ? -5.600 12.584 18.190 1.00 46.13 437 ALA C N 1
ATOM 5869 C CA . ALA B 1 254 ? -5.396 11.687 19.321 1.00 44.82 437 ALA C CA 1
ATOM 5870 C C . ALA B 1 254 ? -6.749 11.290 19.886 1.00 41.06 437 ALA C C 1
ATOM 5871 O O . ALA B 1 254 ? -7.536 12.142 20.304 1.00 38.91 437 ALA C O 1
ATOM 5873 N N . LYS B 1 255 ? -7.025 9.992 19.832 1.00 39.10 438 LYS C N 1
ATOM 5874 C CA . LYS B 1 255 ? -8.337 9.463 20.160 1.00 42.74 438 LYS C CA 1
ATOM 5875 C C . LYS B 1 255 ? -8.209 8.288 21.134 1.00 42.74 438 LYS C C 1
ATOM 5876 O O . LYS B 1 255 ? -7.118 7.714 21.280 1.00 38.36 438 LYS C O 1
ATOM 5882 N N . PRO B 1 256 ? -9.324 7.918 21.794 1.00 37.09 439 PRO C N 1
ATOM 5883 C CA . PRO B 1 256 ? -9.275 6.763 22.702 1.00 39.53 439 PRO C CA 1
ATOM 5884 C C . PRO B 1 256 ? -9.157 5.469 21.887 1.00 41.89 439 PRO C C 1
ATOM 5885 O O . PRO B 1 256 ? -9.613 5.445 20.744 1.00 41.43 439 PRO C O 1
ATOM 5889 N N . PRO B 1 257 ? -8.573 4.409 22.474 1.00 42.64 440 PRO C N 1
ATOM 5890 C CA . PRO B 1 257 ? -8.617 3.103 21.817 1.00 35.69 440 PRO C CA 1
ATOM 5891 C C . PRO B 1 257 ? -10.065 2.792 21.479 1.00 41.23 440 PRO C C 1
ATOM 5892 O O . PRO B 1 257 ? -10.969 3.088 22.277 1.00 36.09 440 PRO C O 1
ATOM 5896 N N . ARG B 1 258 ? -10.297 2.214 20.303 1.00 35.35 441 ARG C N 1
ATOM 5897 C CA . ARG B 1 258 ? -11.654 1.843 19.927 1.00 39.16 441 ARG C CA 1
ATOM 5898 C C . ARG B 1 258 ? -12.389 1.151 21.092 1.00 36.55 441 ARG C C 1
ATOM 5899 O O . ARG B 1 258 ? -13.527 1.482 21.392 1.00 40.53 441 ARG C O 1
ATOM 5907 N N . PHE B 1 259 ? -11.755 0.180 21.733 1.00 38.74 442 PHE C N 1
ATOM 5908 C CA . PHE B 1 259 ? -12.457 -0.542 22.808 1.00 38.93 442 PHE C CA 1
ATOM 5909 C C . PHE B 1 259 ? -13.002 0.425 23.876 1.00 36.43 442 PHE C C 1
ATOM 5910 O O . PHE B 1 259 ? -14.086 0.214 24.416 1.00 36.34 442 PHE C O 1
ATOM 5918 N N . VAL B 1 260 ? -12.286 1.521 24.113 1.00 38.72 443 VAL C N 1
ATOM 5919 C CA . VAL B 1 260 ? -12.749 2.548 25.044 1.00 34.61 443 VAL C CA 1
ATOM 5920 C C . VAL B 1 260 ? -13.986 3.246 24.518 1.00 38.84 443 VAL C C 1
ATOM 5921 O O . VAL B 1 260 ? -14.968 3.424 25.242 1.00 34.95 443 VAL C O 1
ATOM 5925 N N . GLN B 1 261 ? -13.947 3.637 23.245 1.00 39.08 444 GLN C N 1
ATOM 5926 C CA . GLN B 1 261 ? -15.068 4.323 22.635 1.00 34.63 444 GLN C CA 1
ATOM 5927 C C . GLN B 1 261 ? -16.321 3.483 22.698 1.00 32.71 444 GLN C C 1
ATOM 5928 O O . GLN B 1 261 ? -17.424 4.010 22.795 1.00 34.09 444 GLN C O 1
ATOM 5934 N N . GLU B 1 262 ? -16.157 2.172 22.590 1.00 32.35 445 GLU C N 1
ATOM 5935 C CA . GLU B 1 262 ? -17.305 1.278 22.566 1.00 34.75 445 GLU C CA 1
ATOM 5936 C C . GLU B 1 262 ? -17.996 1.107 23.931 1.00 37.70 445 GLU C C 1
ATOM 5937 O O . GLU B 1 262 ? -19.166 0.736 23.985 1.00 37.25 445 GLU C O 1
ATOM 5943 N N . ILE B 1 263 ? -17.283 1.382 25.022 1.00 37.82 446 ILE C N 1
ATOM 5944 C CA . ILE B 1 263 ? -17.866 1.217 26.371 1.00 35.54 446 ILE C CA 1
ATOM 5945 C C . ILE B 1 263 ? -17.957 2.519 27.158 1.00 37.46 446 ILE C C 1
ATOM 5946 O O . ILE B 1 263 ? -18.505 2.552 28.258 1.00 39.98 446 ILE C O 1
ATOM 5951 N N . SER B 1 264 ? -17.431 3.597 26.600 1.00 38.93 447 SER C N 1
ATOM 5952 C CA . SER B 1 264 ? -17.513 4.881 27.266 1.00 37.31 447 SER C CA 1
ATOM 5953 C C . SER B 1 264 ? -18.955 5.346 27.379 1.00 39.53 447 SER C C 1
ATOM 5954 O O . SER B 1 264 ? -19.639 5.517 26.375 1.00 39.14 447 SER C O 1
ATOM 5957 N N . MET B 1 265 ? -19.411 5.557 28.611 1.00 38.38 448 MET C N 1
ATOM 5958 C CA . MET B 1 265 ? -20.771 6.001 28.868 1.00 37.11 448 MET C CA 1
ATOM 5959 C C . MET B 1 265 ? -21.042 7.404 28.312 1.00 35.55 448 MET C C 1
ATOM 5960 O O . MET B 1 265 ? -22.128 7.682 27.823 1.00 34.48 448 MET C O 1
ATOM 5965 N N . VAL B 1 266 ? -20.090 8.315 28.442 1.00 37.50 449 VAL C N 1
ATOM 5966 C CA . VAL B 1 266 ? -20.270 9.633 27.840 1.00 37.93 449 VAL C CA 1
ATOM 5967 C C . VAL B 1 266 ? -20.381 9.521 26.296 1.00 42.15 449 VAL C C 1
ATOM 5968 O O . VAL B 1 266 ? -21.215 10.178 25.686 1.00 43.16 449 VAL C O 1
ATOM 5972 N N . ASN B 1 267 ? -19.555 8.670 25.685 1.00 40.15 450 ASN C N 1
ATOM 5973 C CA . ASN B 1 267 ? -19.540 8.519 24.227 1.00 39.39 450 ASN C CA 1
ATOM 5974 C C . ASN B 1 267 ? -20.859 7.937 23.725 1.00 46.16 450 ASN C C 1
ATOM 5975 O O . ASN B 1 267 ? -21.313 8.261 22.627 1.00 44.32 450 ASN C O 1
ATOM 5980 N N . ARG B 1 268 ? -21.473 7.085 24.543 1.00 41.78 451 ARG C N 1
ATOM 5981 C CA . ARG B 1 268 ? -22.780 6.504 24.243 1.00 41.08 451 ARG C CA 1
ATOM 5982 C C . ARG B 1 268 ? -23.879 7.573 24.238 1.00 45.27 451 ARG C C 1
ATOM 5983 O O . ARG B 1 268 ? -24.828 7.501 23.461 1.00 47.92 451 ARG C O 1
ATOM 5991 N N . LEU B 1 269 ? -23.765 8.566 25.112 1.00 42.77 452 LEU C N 1
ATOM 5992 C CA . LEU B 1 269 ? -24.829 9.560 25.240 1.00 45.30 452 LEU C CA 1
ATOM 5993 C C . LEU B 1 269 ? -24.572 10.819 24.418 1.00 46.37 452 LEU C C 1
ATOM 5994 O O . LEU B 1 269 ? -25.507 11.548 24.089 1.00 48.96 452 LEU C O 1
ATOM 5999 N N . TRP B 1 270 ? -23.298 11.076 24.127 1.00 44.13 453 TRP C N 1
ATOM 6000 C CA . TRP B 1 270 ? -22.889 12.223 23.324 1.00 48.66 453 TRP C CA 1
ATOM 6001 C C . TRP B 1 270 ? -21.960 11.734 22.223 1.00 48.34 453 TRP C C 1
ATOM 6002 O O . TRP B 1 270 ? -20.745 11.955 22.265 1.00 44.04 453 TRP C O 1
ATOM 6013 N N . PRO B 1 271 ? -22.520 11.035 21.234 1.00 45.93 454 PRO C N 1
ATOM 6014 C CA . PRO B 1 271 ? -21.626 10.566 20.187 1.00 51.84 454 PRO C CA 1
ATOM 6015 C C . PRO B 1 271 ? -21.041 11.763 19.441 1.00 55.68 454 PRO C C 1
ATOM 6016 O O . PRO B 1 271 ? -21.570 12.880 19.492 1.00 47.50 454 PRO C O 1
ATOM 6020 N N . ASP B 1 272 ? -19.905 11.525 18.813 1.00 54.08 455 ASP C N 1
ATOM 6021 C CA . ASP B 1 272 ? -19.143 12.569 18.152 1.00 66.06 455 ASP C CA 1
ATOM 6022 C C . ASP B 1 272 ? -20.027 13.411 17.231 1.00 67.11 455 ASP C C 1
ATOM 6023 O O . ASP B 1 272 ? -20.793 12.873 16.442 1.00 67.27 455 ASP C O 1
ATOM 6028 N N . VAL B 1 273 ? -19.937 14.731 17.376 1.00 68.97 456 VAL C N 1
ATOM 6029 C CA . VAL B 1 273 ? -20.805 15.657 16.652 1.00 76.13 456 VAL C CA 1
ATOM 6030 C C . VAL B 1 273 ? -20.676 15.496 15.128 1.00 79.29 456 VAL C C 1
ATOM 6031 O O . VAL B 1 273 ? -21.540 15.944 14.368 1.00 78.53 456 VAL C O 1
ATOM 6035 N N . SER B 1 274 ? -19.603 14.841 14.692 1.00 78.00 457 SER C N 1
ATOM 6036 C CA . SER B 1 274 ? -19.319 14.684 13.266 1.00 82.37 457 SER C CA 1
ATOM 6037 C C . SER B 1 274 ? -19.684 13.295 12.736 1.00 82.55 457 SER C C 1
ATOM 6038 O O . SER B 1 274 ? -19.675 13.062 11.524 1.00 78.02 457 SER C O 1
ATOM 6041 N N . GLY B 1 275 ? -19.994 12.376 13.648 1.00 79.21 458 GLY C N 1
ATOM 6042 C CA . GLY B 1 275 ? -20.355 11.022 13.268 1.00 80.31 458 GLY C CA 1
ATOM 6043 C C . GLY B 1 275 ? -21.793 10.915 12.797 1.00 82.45 458 GLY C C 1
ATOM 6044 O O . GLY B 1 275 ? -22.411 9.855 12.906 1.00 87.09 458 GLY C O 1
ATOM 6045 N N . GLU B 1 277 ? -24.366 11.366 10.337 1.00 93.13 460 GLU C N 1
ATOM 6046 C CA . GLU B 1 277 ? -25.407 12.371 10.525 1.00 98.11 460 GLU C CA 1
ATOM 6047 C C . GLU B 1 277 ? -25.859 12.398 11.979 1.00 98.48 460 GLU C C 1
ATOM 6048 O O . GLU B 1 277 ? -26.847 11.757 12.359 1.00 95.01 460 GLU C O 1
ATOM 6054 N N . TYR B 1 278 ? -25.108 13.138 12.790 1.00 98.47 461 TYR C N 1
ATOM 6055 C CA . TYR B 1 278 ? -25.456 13.341 14.190 1.00 96.38 461 TYR C CA 1
ATOM 6056 C C . TYR B 1 278 ? -26.754 14.144 14.319 1.00 98.86 461 TYR C C 1
ATOM 6057 O O . TYR B 1 278 ? -27.410 14.097 15.363 1.00 97.05 461 TYR C O 1
ATOM 6066 N N . ILE B 1 279 ? -27.121 14.878 13.263 1.00 100.65 462 ILE C N 1
ATOM 6067 C CA . ILE B 1 279 ? -28.386 15.616 13.266 1.00 99.65 462 ILE C CA 1
ATOM 6068 C C . ILE B 1 279 ? -29.559 14.644 13.177 1.00 99.70 462 ILE C C 1
ATOM 6069 O O . ILE B 1 279 ? -30.667 14.973 13.595 1.00 98.65 462 ILE C O 1
ATOM 6074 N N . LYS B 1 280 ? -29.306 13.452 12.630 1.00 97.89 463 LYS C N 1
ATOM 6075 C CA . LYS B 1 280 ? -30.290 12.372 12.649 1.00 95.70 463 LYS C CA 1
ATOM 6076 C C . LYS B 1 280 ? -29.999 11.433 13.816 1.00 93.67 463 LYS C C 1
ATOM 6077 O O . LYS B 1 280 ? -30.886 10.730 14.307 1.00 92.46 463 LYS C O 1
ATOM 6083 N N . LEU B 1 281 ? -28.749 11.423 14.264 1.00 95.72 464 LEU C N 1
ATOM 6084 C CA . LEU B 1 281 ? -28.485 10.993 15.624 1.00 93.36 464 LEU C CA 1
ATOM 6085 C C . LEU B 1 281 ? -29.353 11.911 16.490 1.00 89.73 464 LEU C C 1
ATOM 6086 O O . LEU B 1 281 ? -29.864 11.507 17.517 1.00 85.56 464 LEU C O 1
ATOM 6091 N N . LEU B 1 282 ? -29.544 13.145 16.029 1.00 91.47 465 LEU C N 1
ATOM 6092 C CA . LEU B 1 282 ? -30.345 14.138 16.738 1.00 92.34 465 LEU C CA 1
ATOM 6093 C C . LEU B 1 282 ? -31.818 14.059 16.351 1.00 95.29 465 LEU C C 1
ATOM 6094 O O . LEU B 1 282 ? -32.693 14.081 17.223 1.00 94.94 465 LEU C O 1
ATOM 6099 N N . GLN B 1 283 ? -32.073 13.989 15.041 1.00 94.92 466 GLN C N 1
ATOM 6100 C CA . GLN B 1 283 ? -33.420 13.915 14.474 1.00 90.67 466 GLN C CA 1
ATOM 6101 C C . GLN B 1 283 ? -34.215 12.802 15.104 1.00 86.84 466 GLN C C 1
ATOM 6102 O O . GLN B 1 283 ? -34.492 11.793 14.470 1.00 88.07 466 GLN C O 1
ATOM 6108 N N . ARG B 1 284 ? -34.601 13.026 16.350 1.00 89.41 467 ARG C N 1
ATOM 6109 C CA . ARG B 1 284 ? -35.164 12.012 17.214 1.00 86.03 467 ARG C CA 1
ATOM 6110 C C . ARG B 1 284 ? -35.200 12.649 18.590 1.00 89.82 467 ARG C C 1
ATOM 6111 O O . ARG B 1 284 ? -35.292 13.877 18.721 1.00 93.13 467 ARG C O 1
ATOM 6119 N N . GLU B 1 285 ? -35.098 11.806 19.613 1.00 90.96 468 GLU C N 1
ATOM 6120 C CA . GLU B 1 285 ? -35.078 12.254 20.997 1.00 90.26 468 GLU C CA 1
ATOM 6121 C C . GLU B 1 285 ? -33.644 12.525 21.434 1.00 88.81 468 GLU C C 1
ATOM 6122 O O . GLU B 1 285 ? -33.407 13.112 22.492 1.00 93.18 468 GLU C O 1
ATOM 6128 N N . GLU B 1 286 ? -32.691 12.113 20.606 1.00 84.56 469 GLU C N 1
ATOM 6129 C CA . GLU B 1 286 ? -31.317 11.961 21.065 1.00 85.90 469 GLU C CA 1
ATOM 6130 C C . GLU B 1 286 ? -30.583 13.259 21.407 1.00 83.52 469 GLU C C 1
ATOM 6131 O O . GLU B 1 286 ? -31.116 14.116 22.107 1.00 79.60 469 GLU C O 1
ATOM 6137 N N . TYR B 1 287 ? -29.373 13.390 20.868 1.00 82.01 470 TYR C N 1
ATOM 6138 C CA . TYR B 1 287 ? -28.325 14.241 21.430 1.00 74.22 470 TYR C CA 1
ATOM 6139 C C . TYR B 1 287 ? -28.717 15.135 22.601 1.00 74.48 470 TYR C C 1
ATOM 6140 O O . TYR B 1 287 ? -29.759 15.806 22.616 1.00 73.35 470 TYR C O 1
ATOM 6149 N N . LEU B 1 288 ? -27.837 15.131 23.586 1.00 66.09 471 LEU C N 1
ATOM 6150 C CA . LEU B 1 288 ? -28.019 15.921 24.768 1.00 62.46 471 LEU C CA 1
ATOM 6151 C C . LEU B 1 288 ? -27.270 17.227 24.565 1.00 62.61 471 LEU C C 1
ATOM 6152 O O . LEU B 1 288 ? -26.298 17.275 23.809 1.00 61.83 471 LEU C O 1
ATOM 6157 N N . PRO B 1 289 ? -27.747 18.303 25.202 1.00 58.63 472 PRO C N 1
ATOM 6158 C CA . PRO B 1 289 ? -27.094 19.609 25.127 1.00 57.19 472 PRO C CA 1
ATOM 6159 C C . PRO B 1 289 ? -25.588 19.417 25.160 1.00 59.69 472 PRO C C 1
ATOM 6160 O O . PRO B 1 289 ? -25.089 18.707 26.033 1.00 61.63 472 PRO C O 1
ATOM 6164 N N . GLU B 1 290 ? 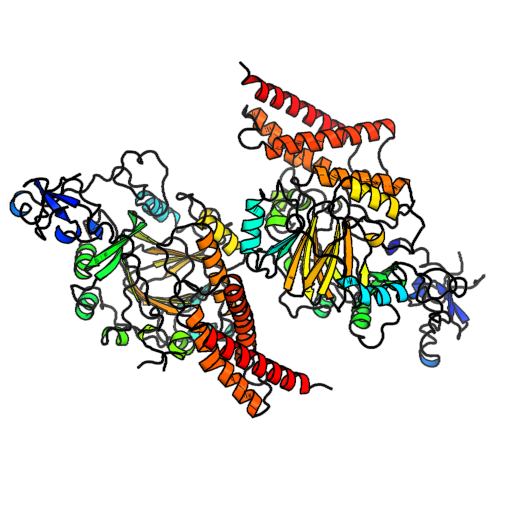-24.868 20.037 24.241 1.00 56.12 473 GLU C N 1
ATOM 6165 C CA . GLU B 1 290 ? -23.425 19.862 24.180 1.00 56.22 473 GLU C CA 1
ATOM 6166 C C . GLU B 1 290 ? -22.719 20.482 25.380 1.00 58.69 473 GLU C C 1
ATOM 6167 O O . GLU B 1 290 ? -21.600 20.095 25.716 1.00 57.64 473 GLU C O 1
ATOM 6173 N N . ASP B 1 291 ? -23.366 21.444 26.027 1.00 57.21 474 ASP C N 1
ATOM 6174 C CA . ASP B 1 291 ? -22.755 22.120 27.171 1.00 57.21 474 ASP C CA 1
ATOM 6175 C C . ASP B 1 291 ? -22.814 21.263 28.445 1.00 56.19 474 ASP C C 1
ATOM 6176 O O . ASP B 1 291 ? -22.130 21.538 29.426 1.00 57.50 474 ASP C O 1
ATOM 6181 N N . GLN B 1 292 ? -23.636 20.223 28.403 1.00 56.33 475 GLN C N 1
ATOM 6182 C CA . GLN B 1 292 ? -23.791 19.288 29.502 1.00 53.22 475 GLN C CA 1
ATOM 6183 C C . GLN B 1 292 ? -22.826 18.103 29.403 1.00 52.91 475 GLN C C 1
ATOM 6184 O O . GLN B 1 292 ? -22.693 17.312 30.339 1.00 51.64 475 GLN C O 1
ATOM 6190 N N . ARG B 1 293 ? -22.146 17.972 28.274 1.00 47.99 476 ARG C N 1
ATOM 6191 C CA . ARG B 1 293 ? -21.241 16.850 28.094 1.00 48.36 476 ARG C CA 1
ATOM 6192 C C . ARG B 1 293 ? -20.018 16.948 29.019 1.00 48.97 476 ARG C C 1
ATOM 6193 O O . ARG B 1 293 ? -19.311 17.948 29.018 1.00 47.41 476 ARG C O 1
ATOM 6201 N N . PRO B 1 294 ? -19.770 15.899 29.818 1.00 43.65 477 PRO C N 1
ATOM 6202 C CA . PRO B 1 294 ? -18.512 15.865 30.562 1.00 43.63 477 PRO C CA 1
ATOM 6203 C C . PRO B 1 294 ? -17.388 15.840 29.553 1.00 49.20 477 PRO C C 1
ATOM 6204 O O . PRO B 1 294 ? -17.396 15.038 28.625 1.00 48.08 477 PRO C O 1
ATOM 6208 N N . LYS B 1 295 ? -16.411 16.705 29.727 1.00 49.85 478 LYS C N 1
ATOM 6209 C CA . LYS B 1 295 ? -15.414 16.869 28.697 1.00 45.26 478 LYS C CA 1
ATOM 6210 C C . LYS B 1 295 ? -14.064 16.462 29.254 1.00 40.32 478 LYS C C 1
ATOM 6211 O O . LYS B 1 295 ? -13.283 17.300 29.682 1.00 40.90 478 LYS C O 1
ATOM 6217 N N . VAL B 1 296 ? -13.791 15.167 29.243 1.00 36.44 479 VAL C N 1
ATOM 6218 C CA . VAL B 1 296 ? -12.619 14.649 29.936 1.00 38.26 479 VAL C CA 1
ATOM 6219 C C . VAL B 1 296 ? -11.989 13.454 29.231 1.00 38.27 479 VAL C C 1
ATOM 6220 O O . VAL B 1 296 ? -11.031 12.856 29.733 1.00 36.22 479 VAL C O 1
ATOM 6224 N N . GLU B 1 297 ? -12.509 13.128 28.050 1.00 36.23 480 GLU C N 1
ATOM 6225 C CA . GLU B 1 297 ? -12.062 11.941 27.327 1.00 37.74 480 GLU C CA 1
ATOM 6226 C C . GLU B 1 297 ? -10.865 12.155 26.376 1.00 39.34 480 GLU C C 1
ATOM 6227 O O . GLU B 1 297 ? -10.329 11.192 25.834 1.00 37.14 480 GLU C O 1
ATOM 6233 N N . GLN B 1 298 ? -10.434 13.397 26.182 1.00 37.02 481 GLN C N 1
ATOM 6234 C CA . GLN B 1 298 ? -9.288 13.660 25.307 1.00 38.44 481 GLN C CA 1
ATOM 6235 C C . GLN B 1 298 ? -8.416 14.789 25.837 1.00 37.94 481 GLN C C 1
ATOM 6236 O O . GLN B 1 298 ? -8.683 15.957 25.567 1.00 39.47 481 GLN C O 1
ATOM 6242 N N . PHE B 1 299 ? -7.388 14.442 26.608 1.00 36.47 482 PHE C N 1
ATOM 6243 C CA . PHE B 1 299 ? -6.501 15.454 27.165 1.00 39.43 482 PHE C CA 1
ATOM 6244 C C . PHE B 1 299 ? -5.104 15.343 26.591 1.00 36.00 482 PHE C C 1
ATOM 6245 O O . PHE B 1 299 ? -4.682 14.288 26.133 1.00 38.31 482 PHE C O 1
ATOM 6260 N N . CYS B 1 300 ? -4.355 16.427 26.686 1.00 36.68 483 CYS C N 1
ATOM 6261 C CA . CYS B 1 300 ? -2.953 16.397 26.331 1.00 38.57 483 CYS C CA 1
ATOM 6262 C C . CYS B 1 300 ? -2.237 16.783 27.597 1.00 36.63 483 CYS C C 1
ATOM 6263 O O . CYS B 1 300 ? -2.696 17.678 28.282 1.00 42.63 483 CYS C O 1
ATOM 6266 N N . LEU B 1 301 ? -1.143 16.107 27.936 1.00 37.83 484 LEU C N 1
ATOM 6267 C CA . LEU B 1 301 ? -0.378 16.465 29.137 1.00 39.33 484 LEU C CA 1
ATOM 6268 C C . LEU B 1 301 ? 1.077 16.612 28.773 1.00 44.69 484 LEU C C 1
ATOM 6269 O O . LEU B 1 301 ? 1.628 15.771 28.072 1.00 41.64 484 LEU C O 1
ATOM 6274 N N . ALA B 1 302 ? 1.709 17.667 29.264 1.00 44.81 485 ALA C N 1
ATOM 6275 C CA . ALA B 1 302 ? 3.138 17.834 29.063 1.00 48.83 485 ALA C CA 1
ATOM 6276 C C . ALA B 1 302 ? 3.751 18.198 30.389 1.00 44.89 485 ALA C C 1
ATOM 6277 O O . ALA B 1 302 ? 3.191 19.005 31.129 1.00 46.42 485 ALA C O 1
ATOM 6279 N N . GLY B 1 303 ? 4.909 17.627 30.688 1.00 46.19 486 GLY C N 1
ATOM 6280 C CA . GLY B 1 303 ? 5.561 17.920 31.950 1.00 49.58 486 GLY C CA 1
ATOM 6281 C C . GLY B 1 303 ? 7.072 17.873 31.896 1.00 48.75 486 GLY C C 1
ATOM 6282 O O . GLY B 1 303 ? 7.661 17.198 31.052 1.00 47.64 486 GLY C O 1
ATOM 6283 N N . MET B 1 304 ? 7.700 18.582 32.821 1.00 43.98 487 MET C N 1
ATOM 6284 C CA . MET B 1 304 ? 9.145 18.628 32.881 1.00 46.87 487 MET C CA 1
ATOM 6285 C C . MET B 1 304 ? 9.740 17.495 33.704 1.00 49.92 487 MET C C 1
ATOM 6286 O O . MET B 1 304 ? 9.079 16.921 34.569 1.00 39.33 487 MET C O 1
ATOM 6291 N N . ALA B 1 305 ? 10.997 17.181 33.409 1.00 49.86 488 ALA C N 1
ATOM 6292 C CA . ALA B 1 305 ? 11.738 16.170 34.127 1.00 45.01 488 ALA C CA 1
ATOM 6293 C C . ALA B 1 305 ? 11.766 16.536 35.600 1.00 45.68 488 ALA C C 1
ATOM 6294 O O . ALA B 1 305 ? 12.109 17.655 35.960 1.00 46.49 488 ALA C O 1
ATOM 6296 N N . GLY B 1 306 ? 11.390 15.595 36.454 1.00 46.40 489 GLY C N 1
ATOM 6297 C CA . GLY B 1 306 ? 11.423 15.828 37.889 1.00 46.44 489 GLY C CA 1
ATOM 6298 C C . GLY B 1 306 ? 10.069 16.288 38.364 1.00 46.23 489 GLY C C 1
ATOM 6299 O O . GLY B 1 306 ? 9.919 16.665 39.516 1.00 49.52 489 GLY C O 1
ATOM 6300 N N . SER B 1 307 ? 9.082 16.260 37.473 1.00 43.93 490 SER C N 1
ATOM 6301 C CA . SER B 1 307 ? 7.699 16.537 37.858 1.00 45.63 490 SER C CA 1
ATOM 6302 C C . SER B 1 307 ? 7.131 15.396 38.708 1.00 40.82 490 SER C C 1
ATOM 6303 O O . SER B 1 307 ? 7.458 14.234 38.480 1.00 40.20 490 SER C O 1
ATOM 6306 N N . TYR B 1 308 ? 6.238 15.734 39.638 1.00 43.38 491 TYR C N 1
ATOM 6307 C CA . TYR B 1 308 ? 5.611 14.753 40.531 1.00 43.20 491 TYR C CA 1
ATOM 6308 C C . TYR B 1 308 ? 4.148 15.082 40.777 1.00 42.65 491 TYR C C 1
ATOM 6309 O O . TYR B 1 308 ? 3.802 16.208 41.143 1.00 39.14 491 TYR C O 1
ATOM 6318 N N . THR B 1 309 ? 3.292 14.083 40.614 1.00 39.88 492 THR C N 1
ATOM 6319 C CA . THR B 1 309 ? 1.874 14.247 40.882 1.00 40.54 492 THR C CA 1
ATOM 6320 C C . THR B 1 309 ? 1.508 13.293 41.989 1.00 40.30 492 THR C C 1
ATOM 6321 O O . THR B 1 309 ? 1.668 12.089 41.828 1.00 38.75 492 THR C O 1
ATOM 6325 N N . ASP B 1 310 ? 1.010 13.820 43.106 1.00 41.96 493 ASP C N 1
ATOM 6326 C CA . ASP B 1 310 ? 0.818 12.997 44.311 1.00 37.14 493 ASP C CA 1
ATOM 6327 C C . ASP B 1 310 ? -0.401 12.075 44.199 1.00 42.39 493 ASP C C 1
ATOM 6328 O O . ASP B 1 310 ? -1.195 12.170 43.252 1.00 37.52 493 ASP C O 1
ATOM 6333 N N . PHE B 1 311 ? -0.561 11.207 45.193 1.00 41.46 494 PHE C N 1
ATOM 6334 C CA . PHE B 1 311 ? -1.563 10.153 45.138 1.00 40.30 494 PHE C CA 1
ATOM 6335 C C . PHE B 1 311 ? -2.979 10.686 45.009 1.00 39.53 494 PHE C C 1
ATOM 6336 O O . PHE B 1 311 ? -3.330 11.690 45.616 1.00 36.58 494 PHE C O 1
ATOM 6344 N N . HIS B 1 312 ? -3.773 10.015 44.180 1.00 37.86 495 HIS C N 1
ATOM 6345 C CA . HIS B 1 312 ? -5.164 10.378 43.981 1.00 37.50 495 HIS C CA 1
ATOM 6346 C C . HIS B 1 312 ? -5.883 9.235 43.296 1.00 34.87 495 HIS C C 1
ATOM 6347 O O . HIS B 1 312 ? -5.269 8.297 42.796 1.00 31.23 495 HIS C O 1
ATOM 6354 N N . VAL B 1 313 ? -7.202 9.305 43.320 1.00 35.07 496 VAL C N 1
ATOM 6355 C CA . VAL B 1 313 ? -8.018 8.408 42.543 1.00 39.79 496 VAL C CA 1
ATOM 6356 C C . VAL B 1 313 ? -8.697 9.306 41.529 1.00 39.02 496 VAL C C 1
ATOM 6357 O O . VAL B 1 313 ? -9.149 10.402 41.878 1.00 36.66 496 VAL C O 1
ATOM 6361 N N . ASP B 1 314 ? -8.777 8.847 40.286 1.00 34.44 497 ASP C N 1
ATOM 6362 C CA . ASP B 1 314 ? -9.268 9.708 39.214 1.00 38.02 497 ASP C CA 1
ATOM 6363 C C . ASP B 1 314 ? -10.717 10.026 39.477 1.00 35.17 497 ASP C C 1
ATOM 6364 O O . ASP B 1 314 ? -11.443 9.194 40.001 1.00 35.76 497 ASP C O 1
ATOM 6369 N N . PHE B 1 315 ? -11.122 11.245 39.143 1.00 35.78 498 PHE C N 1
ATOM 6370 C CA . PHE B 1 315 ? -12.459 11.723 39.483 1.00 35.44 498 PHE C CA 1
ATOM 6371 C C . PHE B 1 315 ? -13.576 10.794 39.006 1.00 40.73 498 PHE C C 1
ATOM 6372 O O . PHE B 1 315 ? -13.489 10.165 37.921 1.00 37.54 498 PHE C O 1
ATOM 6380 N N . GLY B 1 316 ? -14.610 10.676 39.843 1.00 36.36 499 GLY C N 1
ATOM 6381 C CA . GLY B 1 316 ? -15.759 9.850 39.525 1.00 30.48 499 GLY C CA 1
ATOM 6382 C C . GLY B 1 316 ? -15.428 8.374 39.463 1.00 30.07 499 GLY C C 1
ATOM 6383 O O . GLY B 1 316 ? -16.244 7.586 38.995 1.00 30.07 499 GLY C O 1
ATOM 6384 N N . GLY B 1 317 ? -14.254 7.984 39.959 1.00 30.61 500 GLY C N 1
ATOM 6385 C CA . GLY B 1 317 ? -13.785 6.610 39.790 1.00 30.19 500 GLY C CA 1
ATOM 6386 C C . GLY B 1 317 ? -13.630 6.243 38.299 1.00 34.43 500 GLY C C 1
ATOM 6387 O O . GLY B 1 317 ? -13.832 5.099 37.896 1.00 32.13 500 GLY C O 1
ATOM 6388 N N . SER B 1 318 ? -13.267 7.210 37.470 1.00 33.03 501 SER C N 1
ATOM 6389 C CA . SER B 1 318 ? -13.124 6.924 36.034 1.00 35.07 501 SER C CA 1
ATOM 6390 C C . SER B 1 318 ? -11.875 6.114 35.717 1.00 34.76 501 SER C C 1
ATOM 6391 O O . SER B 1 318 ? -10.888 6.149 36.460 1.00 35.85 501 SER C O 1
ATOM 6394 N N . SER B 1 319 ? -11.953 5.341 34.639 1.00 34.21 502 SER C N 1
ATOM 6395 C CA . SER B 1 319 ? -10.795 4.645 34.071 1.00 37.47 502 SER C CA 1
ATOM 6396 C C . SER B 1 319 ? -10.049 5.596 33.133 1.00 37.64 502 SER C C 1
ATOM 6397 O O . SER B 1 319 ? -10.602 6.627 32.736 1.00 35.68 502 SER C O 1
ATOM 6400 N N . VAL B 1 320 ? -8.793 5.267 32.817 1.00 36.58 503 VAL C N 1
ATOM 6401 C CA . VAL B 1 320 ? -7.952 6.109 31.967 1.00 38.73 503 VAL C CA 1
ATOM 6402 C C . VAL B 1 320 ? -7.221 5.304 30.922 1.00 40.36 503 VAL C C 1
ATOM 6403 O O . VAL B 1 320 ? -6.732 4.205 31.204 1.00 37.60 503 VAL C O 1
ATOM 6407 N N . TYR B 1 321 ? -7.112 5.880 29.729 1.00 37.47 504 TYR C N 1
ATOM 6408 C CA . TYR B 1 321 ? -6.074 5.479 28.795 1.00 38.64 504 TYR C CA 1
ATOM 6409 C C . TYR B 1 321 ? -5.016 6.558 28.799 1.00 37.86 504 TYR C C 1
ATOM 6410 O O . TYR B 1 321 ? -5.304 7.741 29.007 1.00 38.75 504 TYR C O 1
ATOM 6419 N N . TYR B 1 322 ? -3.784 6.143 28.560 1.00 40.15 505 TYR C N 1
ATOM 6420 C CA . TYR B 1 322 ? -2.656 7.019 28.753 1.00 40.41 505 TYR C CA 1
ATOM 6421 C C . TYR B 1 322 ? -1.530 6.623 27.806 1.00 42.90 505 TYR C C 1
ATOM 6422 O O . TYR B 1 322 ? -0.888 5.599 28.027 1.00 39.70 505 TYR C O 1
ATOM 6431 N N . HIS B 1 323 ? -1.281 7.423 26.764 1.00 41.96 506 HIS C N 1
ATOM 6432 C CA . HIS B 1 323 ? -0.218 7.101 25.787 1.00 40.97 506 HIS C CA 1
ATOM 6433 C C . HIS B 1 323 ? 0.982 8.073 25.809 1.00 39.55 506 HIS C C 1
ATOM 6434 O O . HIS B 1 323 ? 0.828 9.273 25.572 1.00 40.70 506 HIS C O 1
ATOM 6441 N N . ILE B 1 324 ? 2.170 7.549 26.104 1.00 39.26 507 ILE C N 1
ATOM 6442 C CA . ILE B 1 324 ? 3.384 8.355 26.146 1.00 38.71 507 ILE C CA 1
ATOM 6443 C C . ILE B 1 324 ? 3.939 8.624 24.736 1.00 42.61 507 ILE C C 1
ATOM 6444 O O . ILE B 1 324 ? 4.652 7.782 24.181 1.00 44.83 507 ILE C O 1
ATOM 6449 N N . LEU B 1 325 ? 3.620 9.779 24.158 1.00 42.01 508 LEU C N 1
ATOM 6450 C CA . LEU B 1 325 ? 4.162 10.144 22.851 1.00 44.79 508 LEU C CA 1
ATOM 6451 C C . LEU B 1 325 ? 5.650 10.403 23.003 1.00 46.85 508 LEU C C 1
ATOM 6452 O O . LEU B 1 325 ? 6.472 9.886 22.242 1.00 48.17 508 LEU C O 1
ATOM 6457 N N . LYS B 1 326 ? 6.001 11.180 24.015 1.00 43.59 509 LYS C N 1
ATOM 6458 C CA . LYS B 1 326 ? 7.393 11.513 24.254 1.00 46.10 509 LYS C CA 1
ATOM 6459 C C . LYS B 1 326 ? 7.699 11.466 25.734 1.00 51.20 509 LYS C C 1
ATOM 6460 O O . LYS B 1 326 ? 6.937 12.000 26.550 1.00 45.89 509 LYS C O 1
ATOM 6466 N N . GLY B 1 327 ? 8.802 10.816 26.088 1.00 48.97 510 GLY C N 1
ATOM 6467 C CA . GLY B 1 327 ? 9.282 10.858 27.454 1.00 47.74 510 GLY C CA 1
ATOM 6468 C C . GLY B 1 327 ? 9.083 9.576 28.222 1.00 49.08 510 GLY C C 1
ATOM 6469 O O . GLY B 1 327 ? 9.151 8.487 27.666 1.00 45.21 510 GLY C O 1
ATOM 6470 N N . GLU B 1 328 ? 8.815 9.708 29.517 1.00 47.98 511 GLU C N 1
ATOM 6471 C CA . GLU B 1 328 ? 8.757 8.551 30.403 1.00 49.20 511 GLU C CA 1
ATOM 6472 C C . GLU B 1 328 ? 7.967 8.911 31.659 1.00 48.76 511 GLU C C 1
ATOM 6473 O O . GLU B 1 328 ? 8.087 10.026 32.168 1.00 44.29 511 GLU C O 1
ATOM 6479 N N . LYS B 1 329 ? 7.141 7.978 32.126 1.00 45.14 512 LYS C N 1
ATOM 6480 C CA . LYS B 1 329 ? 6.418 8.144 33.378 1.00 43.09 512 LYS C CA 1
ATOM 6481 C C . LYS B 1 329 ? 6.650 6.944 34.271 1.00 45.30 512 LYS C C 1
ATOM 6482 O O . LYS B 1 329 ? 6.798 5.819 33.799 1.00 43.28 512 LYS C O 1
ATOM 6488 N N . ILE B 1 330 ? 6.672 7.187 35.574 1.00 43.93 513 ILE C N 1
ATOM 6489 C CA . ILE B 1 330 ? 6.652 6.092 36.524 1.00 44.39 513 ILE C CA 1
ATOM 6490 C C . ILE B 1 330 ? 5.416 6.246 37.391 1.00 44.91 513 ILE C C 1
ATOM 6491 O O . ILE B 1 330 ? 5.212 7.280 38.044 1.00 40.85 513 ILE C O 1
ATOM 6496 N N . PHE B 1 331 ? 4.584 5.219 37.376 1.00 44.49 514 PHE C N 1
ATOM 6497 C CA . PHE B 1 331 ? 3.383 5.205 38.179 1.00 40.09 514 PHE C CA 1
ATOM 6498 C C . PHE B 1 331 ? 3.597 4.372 39.439 1.00 44.59 514 PHE C C 1
ATOM 6499 O O . PHE B 1 331 ? 4.206 3.289 39.392 1.00 42.36 514 PHE C O 1
ATOM 6507 N N . TYR B 1 332 ? 3.107 4.917 40.558 1.00 42.66 515 TYR C N 1
ATOM 6508 C CA . TYR B 1 332 ? 3.037 4.241 41.855 1.00 43.48 515 TYR C CA 1
ATOM 6509 C C . TYR B 1 332 ? 1.561 4.024 42.150 1.00 42.18 515 TYR C C 1
ATOM 6510 O O . TYR B 1 332 ? 0.817 4.974 42.370 1.00 43.20 515 TYR C O 1
ATOM 6519 N N . ILE B 1 333 ? 1.138 2.769 42.119 1.00 38.82 516 ILE C N 1
ATOM 6520 C CA . ILE B 1 333 ? -0.274 2.450 42.144 1.00 39.94 516 ILE C CA 1
ATOM 6521 C C . ILE B 1 333 ? -0.620 1.493 43.287 1.00 41.07 516 ILE C C 1
ATOM 6522 O O . ILE B 1 333 ? 0.217 0.710 43.730 1.00 40.23 516 ILE C O 1
ATOM 6527 N N . ALA B 1 334 ? -1.866 1.551 43.736 1.00 36.96 517 ALA C N 1
ATOM 6528 C CA . ALA B 1 334 ? -2.336 0.660 44.776 1.00 39.88 517 ALA C CA 1
ATOM 6529 C C . ALA B 1 334 ? -3.731 0.192 44.414 1.00 36.08 517 ALA C C 1
ATOM 6530 O O . ALA B 1 334 ? -4.555 0.990 43.994 1.00 36.23 517 ALA C O 1
ATOM 6532 N N . ALA B 1 335 ? -3.991 -1.103 44.576 1.00 37.59 518 ALA C N 1
ATOM 6533 C CA . ALA B 1 335 ? -5.289 -1.681 44.216 1.00 39.19 518 ALA C CA 1
ATOM 6534 C C . ALA B 1 335 ? -6.469 -1.084 45.016 1.00 39.64 518 ALA C C 1
ATOM 6535 O O . ALA B 1 335 ? -6.290 -0.627 46.157 1.00 38.32 518 ALA C O 1
ATOM 6537 N N . PRO B 1 336 ? -7.678 -1.085 44.424 1.00 38.66 519 PRO C N 1
ATOM 6538 C CA . PRO B 1 336 ? -8.824 -0.395 45.034 1.00 37.41 519 PRO C CA 1
ATOM 6539 C C . PRO B 1 336 ? -9.593 -1.232 46.059 1.00 38.97 519 PRO C C 1
ATOM 6540 O O . PRO B 1 336 ? -10.824 -1.364 45.987 1.00 32.02 519 PRO C O 1
ATOM 6544 N N . THR B 1 337 ? -8.878 -1.762 47.043 1.00 39.73 520 THR C N 1
ATOM 6545 C CA . THR B 1 337 ? -9.547 -2.508 48.093 1.00 40.89 520 THR C CA 1
ATOM 6546 C C . THR B 1 337 ? -10.154 -1.548 49.118 1.00 37.06 520 THR C C 1
ATOM 6547 O O . THR B 1 337 ? -9.720 -0.405 49.248 1.00 36.14 520 THR C O 1
ATOM 6551 N N . GLU B 1 338 ? -11.169 -2.006 49.847 1.00 40.89 521 GLU C N 1
ATOM 6552 C CA . GLU B 1 338 ? -11.756 -1.167 50.892 1.00 37.38 521 GLU C CA 1
ATOM 6553 C C . GLU B 1 338 ? -10.639 -0.656 51.802 1.00 34.53 521 GLU C C 1
ATOM 6554 O O . GLU B 1 338 ? -10.596 0.520 52.161 1.00 35.59 521 GLU C O 1
ATOM 6560 N N . GLN B 1 339 ? -9.714 -1.538 52.152 1.00 37.26 522 GLN C N 1
ATOM 6561 C CA . GLN B 1 339 ? -8.666 -1.180 53.100 1.00 39.28 522 GLN C CA 1
ATOM 6562 C C . GLN B 1 339 ? -7.753 -0.084 52.536 1.00 40.35 522 GLN C C 1
ATOM 6563 O O . GLN B 1 339 ? -7.442 0.896 53.223 1.00 37.80 522 GLN C O 1
ATOM 6569 N N . ASN B 1 340 ? -7.347 -0.226 51.273 1.00 40.43 523 ASN C N 1
ATOM 6570 C CA . ASN B 1 340 ? -6.551 0.811 50.635 1.00 37.87 523 ASN C CA 1
ATOM 6571 C C . ASN B 1 340 ? -7.304 2.104 50.512 1.00 31.83 523 ASN C C 1
ATOM 6572 O O . ASN B 1 340 ? -6.730 3.163 50.648 1.00 33.00 523 ASN C O 1
ATOM 6577 N N . PHE B 1 341 ? -8.605 2.028 50.278 1.00 34.49 524 PHE C N 1
ATOM 6578 C CA . PHE B 1 341 ? -9.406 3.248 50.234 1.00 33.53 524 PHE C CA 1
ATOM 6579 C C . PHE B 1 341 ? -9.466 3.904 51.616 1.00 38.25 524 PHE C C 1
ATOM 6580 O O . PHE B 1 341 ? -9.357 5.129 51.754 1.00 37.21 524 PHE C O 1
ATOM 6588 N N . ALA B 1 342 ? -9.687 3.082 52.639 1.00 36.18 525 ALA C N 1
ATOM 6589 C CA . ALA B 1 342 ? -9.702 3.589 54.008 1.00 37.21 525 ALA C CA 1
ATOM 6590 C C . ALA B 1 342 ? -8.392 4.293 54.303 1.00 33.75 525 ALA C C 1
ATOM 6591 O O . ALA B 1 342 ? -8.382 5.416 54.791 1.00 39.27 525 ALA C O 1
ATOM 6593 N N . ALA B 1 343 ? -7.278 3.656 53.986 1.00 33.20 526 ALA C N 1
ATOM 6594 C CA . ALA B 1 343 ? -5.986 4.282 54.269 1.00 38.86 526 ALA C CA 1
ATOM 6595 C C . ALA B 1 343 ? -5.783 5.567 53.468 1.00 38.69 526 ALA C C 1
ATOM 6596 O O . ALA B 1 343 ? -5.336 6.584 54.000 1.00 43.60 526 ALA C O 1
ATOM 6598 N N . TYR B 1 344 ? -6.107 5.520 52.182 1.00 40.12 527 TYR C N 1
ATOM 6599 C CA . TYR B 1 344 ? -5.972 6.703 51.339 1.00 36.04 527 TYR C CA 1
ATOM 6600 C C . TYR B 1 344 ? -6.812 7.844 51.873 1.00 34.27 527 TYR C C 1
ATOM 6601 O O . TYR B 1 344 ? -6.386 8.989 51.903 1.00 37.17 527 TYR C O 1
ATOM 6610 N N . GLN B 1 345 ? -8.020 7.524 52.313 1.00 37.52 528 GLN C N 1
ATOM 6611 C CA . GLN B 1 345 ? -8.901 8.530 52.883 1.00 34.64 528 GLN C CA 1
ATOM 6612 C C . GLN B 1 345 ? -8.281 9.196 54.127 1.00 41.87 528 GLN C C 1
ATOM 6613 O O . GLN B 1 345 ? -8.397 10.412 54.325 1.00 38.52 528 GLN C O 1
ATOM 6619 N N . ALA B 1 346 ? -7.607 8.416 54.965 1.00 39.04 529 ALA C N 1
ATOM 6620 C CA . ALA B 1 346 ? -7.017 9.010 56.163 1.00 42.03 529 ALA C CA 1
ATOM 6621 C C . ALA B 1 346 ? -5.854 9.903 55.758 1.00 44.39 529 ALA C C 1
ATOM 6622 O O . ALA B 1 346 ? -5.697 11.004 56.283 1.00 45.84 529 ALA C O 1
ATOM 6624 N N . HIS B 1 347 ? -5.062 9.444 54.792 1.00 44.42 530 HIS C N 1
ATOM 6625 C CA . HIS B 1 347 ? -3.933 10.227 54.304 1.00 42.02 530 HIS C CA 1
ATOM 6626 C C . HIS B 1 347 ? -4.364 11.575 53.717 1.00 45.70 530 HIS C C 1
ATOM 6627 O O . HIS B 1 347 ? -3.704 12.600 53.919 1.00 46.96 530 HIS C O 1
ATOM 6634 N N . GLU B 1 348 ? -5.473 11.557 52.988 1.00 41.74 531 GLU C N 1
ATOM 6635 C CA . GLU B 1 348 ? -6.001 12.743 52.326 1.00 41.13 531 GLU C CA 1
ATOM 6636 C C . GLU B 1 348 ? -6.635 13.746 53.272 1.00 44.17 531 GLU C C 1
ATOM 6637 O O . GLU B 1 348 ? -6.585 14.942 53.034 1.00 47.53 531 GLU C O 1
ATOM 6643 N N . THR B 1 349 ? -7.264 13.272 54.336 1.00 48.57 532 THR C N 1
ATOM 6644 C CA . THR B 1 349 ? -7.951 14.208 55.216 1.00 49.26 532 THR C CA 1
ATOM 6645 C C . THR B 1 349 ? -7.036 14.717 56.327 1.00 48.12 532 THR C C 1
ATOM 6646 O O . THR B 1 349 ? -7.411 15.595 57.102 1.00 54.13 532 THR C O 1
ATOM 6650 N N . SER B 1 350 ? -5.824 14.175 56.370 1.00 47.36 533 SER C N 1
ATOM 6651 C CA . SER B 1 350 ? -4.824 14.556 57.358 1.00 48.81 533 SER C CA 1
ATOM 6652 C C . SER B 1 350 ? -4.056 15.797 56.932 1.00 53.27 533 SER C C 1
ATOM 6653 O O . SER B 1 350 ? -3.675 15.926 55.774 1.00 48.41 533 SER C O 1
ATOM 6656 N N . PRO B 1 351 ? -3.801 16.706 57.885 1.00 52.69 534 PRO C N 1
ATOM 6657 C CA . PRO B 1 351 ? -3.130 17.977 57.601 1.00 50.89 534 PRO C CA 1
ATOM 6658 C C . PRO B 1 351 ? -1.650 17.755 57.371 1.00 48.52 534 PRO C C 1
ATOM 6659 O O . PRO B 1 351 ? -0.985 18.650 56.852 1.00 52.14 534 PRO C O 1
ATOM 6663 N N . ASP B 1 352 ? -1.151 16.580 57.755 1.00 46.52 535 ASP C N 1
ATOM 6664 C CA . ASP B 1 352 ? 0.232 16.202 57.482 1.00 51.34 535 ASP C CA 1
ATOM 6665 C C . ASP B 1 352 ? 0.510 16.310 55.983 1.00 50.66 535 ASP C C 1
ATOM 6666 O O . ASP B 1 352 ? -0.343 15.982 55.152 1.00 50.21 535 ASP C O 1
ATOM 6671 N N . THR B 1 353 ? 1.710 16.780 55.658 1.00 49.50 536 THR C N 1
ATOM 6672 C CA . THR B 1 353 ? 2.120 17.008 54.284 1.00 49.41 536 THR C CA 1
ATOM 6673 C C . THR B 1 353 ? 3.534 16.465 54.081 1.00 52.08 536 THR C C 1
ATOM 6674 O O . THR B 1 353 ? 4.116 16.592 52.996 1.00 47.80 536 THR C O 1
ATOM 6678 N N . THR B 1 354 ? 4.075 15.845 55.126 1.00 44.35 537 THR C N 1
ATOM 6679 C CA . THR B 1 354 ? 5.483 15.461 55.157 1.00 45.71 537 THR C CA 1
ATOM 6680 C C . THR B 1 354 ? 5.688 13.978 54.922 1.00 48.59 537 THR C C 1
ATOM 6681 O O . THR B 1 354 ? 6.823 13.516 54.843 1.00 51.16 537 THR C O 1
ATOM 6685 N N . THR B 1 355 ? 4.587 13.238 54.821 1.00 50.85 538 THR C N 1
ATOM 6686 C CA . THR B 1 355 ? 4.614 11.777 54.733 1.00 47.87 538 THR C CA 1
ATOM 6687 C C . THR B 1 355 ? 4.079 11.271 53.386 1.00 46.24 538 THR C C 1
ATOM 6688 O O . THR B 1 355 ? 2.996 11.669 52.958 1.00 42.61 538 THR C O 1
ATOM 6692 N N . TRP B 1 356 ? 4.829 10.376 52.746 1.00 46.80 539 TRP C N 1
ATOM 6693 C CA . TRP B 1 356 ? 4.475 9.827 51.432 1.00 46.06 539 TRP C CA 1
ATOM 6694 C C . TRP B 1 356 ? 3.474 8.711 51.626 1.00 47.33 539 TRP C C 1
ATOM 6695 O O . TRP B 1 356 ? 3.730 7.775 52.378 1.00 48.40 539 TRP C O 1
ATOM 6706 N N . PHE B 1 357 ? 2.334 8.784 50.949 1.00 42.28 540 PHE C N 1
ATOM 6707 C CA . PHE B 1 357 ? 1.332 7.756 51.156 1.00 42.08 540 PHE C CA 1
ATOM 6708 C C . PHE B 1 357 ? 1.892 6.341 51.016 1.00 46.07 540 PHE C C 1
ATOM 6709 O O . PHE B 1 357 ? 1.505 5.441 51.758 1.00 46.28 540 PHE C O 1
ATOM 6717 N N . GLY B 1 358 ? 2.820 6.144 50.088 1.00 45.11 541 GLY C N 1
ATOM 6718 C CA . GLY B 1 358 ? 3.417 4.837 49.916 1.00 43.18 541 GLY C CA 1
ATOM 6719 C C . GLY B 1 358 ? 4.065 4.288 51.176 1.00 48.45 541 GLY C C 1
ATOM 6720 O O . GLY B 1 358 ? 4.078 3.075 51.386 1.00 48.71 541 GLY C O 1
ATOM 6721 N N . ASP B 1 359 ? 4.592 5.177 52.018 1.00 48.52 542 ASP C N 1
ATOM 6722 C CA . ASP B 1 359 ? 5.330 4.763 53.217 1.00 53.32 542 ASP C CA 1
ATOM 6723 C C . ASP B 1 359 ? 4.448 4.265 54.350 1.00 47.50 542 ASP C C 1
ATOM 6724 O O . ASP B 1 359 ? 4.944 3.632 55.274 1.00 50.98 542 ASP C O 1
ATOM 6729 N N . ILE B 1 360 ? 3.153 4.563 54.278 1.00 48.27 543 ILE C N 1
ATOM 6730 C CA . ILE B 1 360 ? 2.206 4.158 55.318 1.00 48.78 543 ILE C CA 1
ATOM 6731 C C . ILE B 1 360 ? 1.118 3.246 54.770 1.00 49.67 543 ILE C C 1
ATOM 6732 O O . ILE B 1 360 ? 0.095 3.024 55.416 1.00 49.90 543 ILE C O 1
ATOM 6737 N N . ALA B 1 361 ? 1.360 2.703 53.585 1.00 45.55 544 ALA C N 1
ATOM 6738 C CA . ALA B 1 361 ? 0.344 1.960 52.847 1.00 50.84 544 ALA C CA 1
ATOM 6739 C C . ALA B 1 361 ? 0.466 0.460 53.048 1.00 49.34 544 ALA C C 1
ATOM 6740 O O . ALA B 1 361 ? -0.117 -0.317 52.292 1.00 44.55 544 ALA C O 1
ATOM 6742 N N . ASN B 1 362 ? 1.216 0.057 54.070 1.00 46.69 545 ASN C N 1
ATOM 6743 C CA . ASN B 1 362 ? 1.431 -1.360 54.342 1.00 47.61 545 ASN C CA 1
ATOM 6744 C C . ASN B 1 362 ? 1.779 -2.190 53.101 1.00 44.57 545 ASN C C 1
ATOM 6745 O O . ASN B 1 362 ? 1.362 -3.341 52.978 1.00 44.86 545 ASN C O 1
ATOM 6750 N N . GLY B 1 363 ? 2.538 -1.599 52.184 1.00 45.53 546 GLY C N 1
ATOM 6751 C CA . GLY B 1 363 ? 3.056 -2.332 51.048 1.00 46.10 546 GLY C CA 1
ATOM 6752 C C . GLY B 1 363 ? 2.108 -2.477 49.870 1.00 47.40 546 GLY C C 1
ATOM 6753 O O . GLY B 1 363 ? 2.356 -3.266 48.961 1.00 45.34 546 GLY C O 1
ATOM 6754 N N . ALA B 1 364 ? 1.015 -1.724 49.872 1.00 47.24 547 ALA C N 1
ATOM 6755 C CA . ALA B 1 364 ? 0.076 -1.765 48.739 1.00 46.98 547 ALA C CA 1
ATOM 6756 C C . ALA B 1 364 ? 0.643 -1.125 47.454 1.00 41.85 547 ALA C C 1
ATOM 6757 O O . ALA B 1 364 ? 0.272 -1.494 46.336 1.00 42.19 547 ALA C O 1
ATOM 6759 N N . VAL B 1 365 ? 1.520 -0.149 47.624 1.00 41.25 548 VAL C N 1
ATOM 6760 C CA . VAL B 1 365 ? 1.963 0.655 46.505 1.00 42.89 548 VAL C CA 1
ATOM 6761 C C . VAL B 1 365 ? 3.030 -0.055 45.710 1.00 46.49 548 VAL C C 1
ATOM 6762 O O . VAL B 1 365 ? 4.064 -0.457 46.260 1.00 41.27 548 VAL C O 1
ATOM 6766 N N . LYS B 1 366 ? 2.754 -0.201 44.412 1.00 42.95 549 LYS C N 1
ATOM 6767 C CA . LYS B 1 366 ? 3.632 -0.885 43.464 1.00 44.11 549 LYS C CA 1
ATOM 6768 C C . LYS B 1 366 ? 4.106 0.092 42.377 1.00 49.73 549 LYS C C 1
ATOM 6769 O O . LYS B 1 366 ? 3.510 1.157 42.182 1.00 42.67 549 LYS C O 1
ATOM 6775 N N . ARG B 1 367 ? 5.177 -0.271 41.669 1.00 46.82 550 ARG C N 1
ATOM 6776 C CA . ARG B 1 367 ? 5.810 0.651 40.739 1.00 50.15 550 ARG C CA 1
ATOM 6777 C C . ARG B 1 367 ? 5.789 0.117 39.330 1.00 47.44 550 ARG C C 1
ATOM 6778 O O . ARG B 1 367 ? 6.271 -0.976 39.068 1.00 46.51 550 ARG C O 1
ATOM 6786 N N . VAL B 1 368 ? 5.234 0.904 38.424 1.00 46.84 551 VAL C N 1
ATOM 6787 C CA . VAL B 1 368 ? 5.219 0.526 37.037 1.00 44.85 551 VAL C CA 1
ATOM 6788 C C . VAL B 1 368 ? 5.795 1.649 36.186 1.00 50.33 551 VAL C C 1
ATOM 6789 O O . VAL B 1 368 ? 5.426 2.817 36.344 1.00 48.83 551 VAL C O 1
ATOM 6793 N N . VAL B 1 369 ? 6.716 1.283 35.297 1.00 47.46 552 VAL C N 1
ATOM 6794 C CA . VAL B 1 369 ? 7.356 2.238 34.407 1.00 51.61 552 VAL C CA 1
ATOM 6795 C C . VAL B 1 369 ? 6.782 2.133 32.998 1.00 47.64 552 VAL C C 1
ATOM 6796 O O . VAL B 1 369 ? 6.666 1.046 32.445 1.00 47.05 552 VAL C O 1
ATOM 6800 N N . ILE B 1 370 ? 6.407 3.279 32.446 1.00 45.01 553 ILE C N 1
ATOM 6801 C CA . ILE B 1 370 ? 5.847 3.365 31.120 1.00 45.37 553 ILE C CA 1
ATOM 6802 C C . ILE B 1 370 ? 6.737 4.317 30.348 1.00 47.16 553 ILE C C 1
ATOM 6803 O O . ILE B 1 370 ? 6.927 5.467 30.746 1.00 46.63 553 ILE C O 1
ATOM 6808 N N . LYS B 1 371 ? 7.314 3.809 29.264 1.00 52.07 554 LYS C N 1
ATOM 6809 C CA . LYS B 1 371 ? 8.287 4.553 28.475 1.00 48.56 554 LYS C CA 1
ATOM 6810 C C . LYS B 1 371 ? 7.673 5.013 27.161 1.00 47.78 554 LYS C C 1
ATOM 6811 O O . LYS B 1 371 ? 6.543 4.653 26.833 1.00 46.74 554 LYS C O 1
ATOM 6817 N N . GLU B 1 372 ? 8.424 5.817 26.417 1.00 46.19 555 GLU C N 1
ATOM 6818 C CA . GLU B 1 372 ? 7.950 6.376 25.166 1.00 46.33 555 GLU C CA 1
ATOM 6819 C C . GLU B 1 372 ? 7.414 5.274 24.256 1.00 44.24 555 GLU C C 1
ATOM 6820 O O . GLU B 1 372 ? 8.023 4.217 24.145 1.00 47.70 555 GLU C O 1
ATOM 6826 N N . GLY B 1 373 ? 6.271 5.512 23.618 1.00 43.89 556 GLY C N 1
ATOM 6827 C CA . GLY B 1 373 ? 5.670 4.520 22.736 1.00 42.61 556 GLY C CA 1
ATOM 6828 C C . GLY B 1 373 ? 4.694 3.595 23.457 1.00 45.83 556 GLY C C 1
ATOM 6829 O O . GLY B 1 373 ? 3.885 2.903 22.831 1.00 40.05 556 GLY C O 1
ATOM 6830 N N . GLN B 1 374 ? 4.766 3.584 24.784 1.00 46.29 557 GLN C N 1
ATOM 6831 C CA . GLN B 1 374 ? 3.993 2.625 25.574 1.00 45.66 557 GLN C CA 1
ATOM 6832 C C . GLN B 1 374 ? 2.681 3.221 26.099 1.00 44.47 557 GLN C C 1
ATOM 6833 O O . GLN B 1 374 ? 2.548 4.433 26.216 1.00 47.11 557 GLN C O 1
ATOM 6839 N N . THR B 1 375 ? 1.716 2.362 26.404 1.00 40.74 558 THR C N 1
ATOM 6840 C CA . THR B 1 375 ? 0.368 2.804 26.717 1.00 40.48 558 THR C CA 1
ATOM 6841 C C . THR B 1 375 ? -0.124 2.128 27.996 1.00 44.88 558 THR C C 1
ATOM 6842 O O . THR B 1 375 ? 0.003 0.908 28.157 1.00 44.33 558 THR C O 1
ATOM 6846 N N . LEU B 1 376 ? -0.673 2.928 28.905 1.00 40.89 559 LEU C N 1
ATOM 6847 C CA . LEU B 1 376 ? -1.193 2.419 30.171 1.00 39.81 559 LEU C CA 1
ATOM 6848 C C . LEU B 1 376 ? -2.719 2.456 30.174 1.00 38.63 559 LEU C C 1
ATOM 6849 O O . LEU B 1 376 ? -3.327 3.414 29.699 1.00 37.84 559 LEU C O 1
ATOM 6854 N N . LEU B 1 377 ? -3.340 1.399 30.690 1.00 37.21 560 LEU C N 1
ATOM 6855 C CA . LEU B 1 377 ? -4.794 1.319 30.719 1.00 34.60 560 LEU C CA 1
ATOM 6856 C C . LEU B 1 377 ? -5.204 0.999 32.153 1.00 39.07 560 LEU C C 1
ATOM 6857 O O . LEU B 1 377 ? -4.921 -0.090 32.656 1.00 35.32 560 LEU C O 1
ATOM 6862 N N . ILE B 1 378 ? -5.833 1.966 32.815 1.00 38.03 561 ILE C N 1
ATOM 6863 C CA . ILE B 1 378 ? -6.207 1.818 34.217 1.00 33.62 561 ILE C CA 1
ATOM 6864 C C . ILE B 1 378 ? -7.728 1.824 34.404 1.00 36.72 561 ILE C C 1
ATOM 6865 O O . ILE B 1 378 ? -8.395 2.770 34.000 1.00 36.15 561 ILE C O 1
ATOM 6870 N N . PRO B 1 379 ? -8.279 0.771 35.041 1.00 33.97 562 PRO C N 1
ATOM 6871 C CA . PRO B 1 379 ? -9.718 0.713 35.306 1.00 32.61 562 PRO C CA 1
ATOM 6872 C C . PRO B 1 379 ? -10.047 1.439 36.621 1.00 36.19 562 PRO C C 1
ATOM 6873 O O . PRO B 1 379 ? -9.144 1.984 37.258 1.00 35.45 562 PRO C O 1
ATOM 6877 N N . ALA B 1 380 ? -11.318 1.451 37.008 1.00 32.99 563 ALA C N 1
ATOM 6878 C CA . ALA B 1 380 ? -11.796 2.319 38.089 1.00 34.08 563 ALA C CA 1
ATOM 6879 C C . ALA B 1 380 ? -11.099 2.078 39.437 1.00 34.29 563 ALA C C 1
ATOM 6880 O O . ALA B 1 380 ? -10.782 0.942 39.784 1.00 34.60 563 ALA C O 1
ATOM 6882 N N . GLY B 1 381 ? -10.823 3.165 40.150 1.00 32.82 564 GLY C N 1
ATOM 6883 C CA . GLY B 1 381 ? -10.467 3.130 41.561 1.00 36.15 564 GLY C CA 1
ATOM 6884 C C . GLY B 1 381 ? -8.993 3.071 41.924 1.00 38.25 564 GLY C C 1
ATOM 6885 O O . GLY B 1 381 ? -8.621 3.365 43.056 1.00 39.40 564 GLY C O 1
ATOM 6886 N N . TRP B 1 382 ? -8.147 2.667 40.987 1.00 34.43 565 TRP C N 1
ATOM 6887 C CA . TRP B 1 382 ? -6.728 2.531 41.275 1.00 32.86 565 TRP C CA 1
ATOM 6888 C C . TRP B 1 382 ? -6.165 3.832 41.827 1.00 35.98 565 TRP C C 1
ATOM 6889 O O . TRP B 1 382 ? -6.340 4.907 41.237 1.00 36.60 565 TRP C O 1
ATOM 6900 N N . ILE B 1 383 ? -5.488 3.725 42.962 1.00 34.93 566 ILE C N 1
ATOM 6901 C CA . ILE B 1 383 ? -4.887 4.859 43.645 1.00 32.15 566 ILE C CA 1
ATOM 6902 C C . ILE B 1 383 ? -3.511 4.994 43.029 1.00 38.20 566 ILE C C 1
ATOM 6903 O O . ILE B 1 383 ? -2.809 3.991 42.890 1.00 40.02 566 ILE C O 1
ATOM 6908 N N . HIS B 1 384 ? -3.114 6.208 42.654 1.00 35.46 567 HIS C N 1
ATOM 6909 C CA . HIS B 1 384 ? -1.867 6.360 41.916 1.00 38.09 567 HIS C CA 1
ATOM 6910 C C . HIS B 1 384 ? -1.216 7.728 42.012 1.00 37.15 567 HIS C C 1
ATOM 6911 O O . HIS B 1 384 ? -1.873 8.745 42.126 1.00 37.61 567 HIS C O 1
ATOM 6918 N N . ALA B 1 385 ? 0.103 7.729 41.958 1.00 39.77 568 ALA C N 1
ATOM 6919 C CA . ALA B 1 385 ? 0.873 8.954 41.927 1.00 39.26 568 ALA C CA 1
ATOM 6920 C C . ALA B 1 385 ? 1.827 8.793 40.762 1.00 41.10 568 ALA C C 1
ATOM 6921 O O . ALA B 1 385 ? 2.057 7.666 40.312 1.00 38.63 568 ALA C O 1
ATOM 6923 N N . VAL B 1 386 ? 2.382 9.899 40.276 1.00 37.39 569 VAL C N 1
ATOM 6924 C CA . VAL B 1 386 ? 3.228 9.837 39.096 1.00 42.61 569 VAL C CA 1
ATOM 6925 C C . VAL B 1 386 ? 4.468 10.719 39.162 1.00 42.63 569 VAL C C 1
ATOM 6926 O O . VAL B 1 386 ? 4.388 11.913 39.440 1.00 39.68 569 VAL C O 1
ATOM 6930 N N . LEU B 1 387 ? 5.612 10.113 38.869 1.00 44.22 570 LEU C N 1
ATOM 6931 C CA . LEU B 1 387 ? 6.858 10.845 38.685 1.00 42.51 570 LEU C CA 1
ATOM 6932 C C . LEU B 1 387 ? 7.141 10.926 37.183 1.00 40.70 570 LEU C C 1
ATOM 6933 O O . LEU B 1 387 ? 6.841 9.996 36.442 1.00 43.41 570 LEU C O 1
ATOM 6938 N N . THR B 1 388 ? 7.720 12.043 36.764 1.00 41.42 571 THR C N 1
ATOM 6939 C CA . THR B 1 388 ? 8.064 12.299 35.368 1.00 44.18 571 THR C CA 1
ATOM 6940 C C . THR B 1 388 ? 9.564 12.555 35.303 1.00 45.63 571 THR C C 1
ATOM 6941 O O . THR B 1 388 ? 10.003 13.692 35.417 1.00 49.72 571 THR C O 1
ATOM 6945 N N . PRO B 1 389 ? 10.356 11.494 35.110 1.00 45.93 572 PRO C N 1
ATOM 6946 C CA . PRO B 1 389 ? 11.813 11.535 35.268 1.00 50.12 572 PRO C CA 1
ATOM 6947 C C . PRO B 1 389 ? 12.492 12.261 34.111 1.00 52.73 572 PRO C C 1
ATOM 6948 O O . PRO B 1 389 ? 13.709 12.478 34.147 1.00 52.15 572 PRO C O 1
ATOM 6952 N N . VAL B 1 390 ? 11.697 12.654 33.122 1.00 45.01 573 VAL C N 1
ATOM 6953 C CA . VAL B 1 390 ? 12.216 13.077 31.826 1.00 53.19 573 VAL C CA 1
ATOM 6954 C C . VAL B 1 390 ? 11.151 13.862 31.055 1.00 51.42 573 VAL C C 1
ATOM 6955 O O . VAL B 1 390 ? 9.980 13.491 31.072 1.00 49.84 573 VAL C O 1
ATOM 6959 N N . ASP B 1 391 ? 11.547 14.945 30.392 1.00 47.33 574 ASP C N 1
ATOM 6960 C CA . ASP B 1 391 ? 10.584 15.785 29.685 1.00 49.18 574 ASP C CA 1
ATOM 6961 C C . ASP B 1 391 ? 9.596 14.899 28.925 1.00 51.26 574 ASP C C 1
ATOM 6962 O O . ASP B 1 391 ? 9.996 13.919 28.290 1.00 50.29 574 ASP C O 1
ATOM 6967 N N . SER B 1 392 ? 8.309 15.223 28.991 1.00 45.67 575 SER C N 1
ATOM 6968 C CA . SER B 1 392 ? 7.324 14.314 28.423 1.00 44.03 575 SER C CA 1
ATOM 6969 C C . SER B 1 392 ? 6.135 14.964 27.767 1.00 42.02 575 SER C C 1
ATOM 6970 O O . SER B 1 392 ? 5.749 16.071 28.111 1.00 44.97 575 SER C O 1
ATOM 6973 N N . LEU B 1 393 ? 5.554 14.250 26.810 1.00 42.34 576 LEU C N 1
ATOM 6974 C CA . LEU B 1 393 ? 4.319 14.669 26.176 1.00 40.73 576 LEU C CA 1
ATOM 6975 C C . LEU B 1 393 ? 3.435 13.433 26.136 1.00 41.92 576 LEU C C 1
ATOM 6976 O O . LEU B 1 393 ? 3.876 12.365 25.689 1.00 41.42 576 LEU C O 1
ATOM 6981 N N . VAL B 1 394 ? 2.200 13.563 26.612 1.00 35.72 577 VAL C N 1
ATOM 6982 C CA . VAL B 1 394 ? 1.317 12.411 26.750 1.00 35.68 577 VAL C CA 1
ATOM 6983 C C . VAL B 1 394 ? -0.060 12.744 26.220 1.00 34.61 577 VAL C C 1
ATOM 6984 O O . VAL B 1 394 ? -0.496 13.889 26.289 1.00 36.62 577 VAL C O 1
ATOM 6988 N N . PHE B 1 395 ? -0.741 11.746 25.678 1.00 33.40 578 PHE C N 1
ATOM 6989 C CA . PHE B 1 395 ? -2.143 11.904 25.310 1.00 38.66 578 PHE C CA 1
ATOM 6990 C C . PHE B 1 395 ? -2.972 10.892 26.082 1.00 36.29 578 PHE C C 1
ATOM 6991 O O . PHE B 1 395 ? -2.670 9.706 26.080 1.00 38.41 578 PHE C O 1
ATOM 6999 N N . GLY B 1 396 ? -4.012 11.372 26.746 1.00 40.69 579 GLY C N 1
ATOM 7000 C CA . GLY B 1 396 ? -4.761 10.537 27.666 1.00 40.87 579 GLY C CA 1
ATOM 7001 C C . GLY B 1 396 ? -6.239 10.849 27.638 1.00 42.19 579 GLY C C 1
ATOM 7002 O O . GLY B 1 396 ? -6.706 11.663 26.833 1.00 39.22 579 GLY C O 1
ATOM 7003 N N . GLY B 1 397 ? -6.988 10.191 28.515 1.00 37.22 580 GLY C N 1
ATOM 7004 C CA . GLY B 1 397 ? -8.413 10.438 28.599 1.00 38.50 580 GLY C CA 1
ATOM 7005 C C . GLY B 1 397 ? -9.098 9.607 29.674 1.00 37.27 580 GLY C C 1
ATOM 7006 O O . GLY B 1 397 ? -8.727 8.450 29.903 1.00 33.31 580 GLY C O 1
ATOM 7007 N N . ASN B 1 398 ? -10.112 10.205 30.303 1.00 36.17 581 ASN C N 1
ATOM 7008 C CA . ASN B 1 398 ? -10.884 9.566 31.361 1.00 36.44 581 ASN C CA 1
ATOM 7009 C C . ASN B 1 398 ? -12.269 9.183 30.877 1.00 37.00 581 ASN C C 1
ATOM 7010 O O . ASN B 1 398 ? -12.872 9.895 30.052 1.00 34.80 581 ASN C O 1
ATOM 7015 N N . PHE B 1 399 ? -12.772 8.061 31.387 1.00 33.81 582 PHE C N 1
ATOM 7016 C CA . PHE B 1 399 ? -14.082 7.573 30.978 1.00 34.21 582 PHE C CA 1
ATOM 7017 C C . PHE B 1 399 ? -14.759 6.692 32.018 1.00 34.53 582 PHE C C 1
ATOM 7018 O O . PHE B 1 399 ? -14.095 6.017 32.800 1.00 35.41 582 PHE C O 1
ATOM 7026 N N . LEU B 1 400 ? -16.087 6.677 31.992 1.00 32.84 583 LEU C N 1
ATOM 7027 C CA . LEU B 1 400 ? -16.850 5.766 32.836 1.00 36.48 583 LEU C CA 1
ATOM 7028 C C . LEU B 1 400 ? -17.382 4.628 32.001 1.00 39.98 583 LEU C C 1
ATOM 7029 O O . LEU B 1 400 ? -17.692 4.802 30.806 1.00 37.06 583 LEU C O 1
ATOM 7034 N N . HIS B 1 401 ? -17.497 3.455 32.608 1.00 34.82 584 HIS C N 1
ATOM 7035 C CA . HIS B 1 401 ? -18.100 2.351 31.873 1.00 37.50 584 HIS C CA 1
ATOM 7036 C C . HIS B 1 401 ? -18.873 1.420 32.777 1.00 41.66 584 HIS C C 1
ATOM 7037 O O . HIS B 1 401 ? -18.570 1.263 33.977 1.00 39.12 584 HIS C O 1
ATOM 7044 N N . LEU B 1 402 ? -19.869 0.792 32.171 1.00 38.08 585 LEU C N 1
ATOM 7045 C CA . LEU B 1 402 ? -20.831 -0.006 32.876 1.00 41.32 585 LEU C CA 1
ATOM 7046 C C . LEU B 1 402 ? -20.161 -1.167 33.602 1.00 42.55 585 LEU C C 1
ATOM 7047 O O . LEU B 1 402 ? -20.657 -1.613 34.595 1.00 38.02 585 LEU C O 1
ATOM 7052 N N . GLY B 1 403 ? -19.036 -1.651 33.087 1.00 40.64 586 GLY C N 1
ATOM 7053 C CA . GLY B 1 403 ? -18.368 -2.791 33.677 1.00 39.82 586 GLY C CA 1
ATOM 7054 C C . GLY B 1 403 ? -17.678 -2.466 34.990 1.00 39.66 586 GLY C C 1
ATOM 7055 O O . GLY B 1 403 ? -17.275 -3.364 35.722 1.00 38.53 586 GLY C O 1
ATOM 7056 N N . ASN B 1 404 ? -17.531 -1.179 35.279 1.00 38.01 587 ASN C N 1
ATOM 7057 C CA . ASN B 1 404 ? -16.954 -0.726 36.548 1.00 38.42 587 ASN C CA 1
ATOM 7058 C C . ASN B 1 404 ? -17.939 0.117 37.345 1.00 35.57 587 ASN C C 1
ATOM 7059 O O . ASN B 1 404 ? -17.541 0.943 38.156 1.00 36.43 587 ASN C O 1
ATOM 7064 N N . LEU B 1 405 ? -19.225 -0.082 37.091 1.00 31.93 588 LEU C N 1
ATOM 7065 C CA . LEU B 1 405 ? -20.261 0.710 37.718 1.00 34.33 588 LEU C CA 1
ATOM 7066 C C . LEU B 1 405 ? -20.133 0.700 39.265 1.00 35.28 588 LEU C C 1
ATOM 7067 O O . LEU B 1 405 ? -20.107 1.751 39.895 1.00 34.04 588 LEU C O 1
ATOM 7072 N N . GLU B 1 406 ? -20.013 -0.485 39.852 1.00 34.20 589 GLU C N 1
ATOM 7073 C CA . GLU B 1 406 ? -19.894 -0.616 41.309 1.00 39.50 589 GLU C CA 1
ATOM 7074 C C . GLU B 1 406 ? -18.732 0.185 41.849 1.00 36.73 589 GLU C C 1
ATOM 7075 O O . GLU B 1 406 ? -18.881 0.947 42.809 1.00 35.73 589 GLU C O 1
ATOM 7081 N N . MET B 1 407 ? -17.572 -0.002 41.234 1.00 32.33 590 MET C N 1
ATOM 7082 C CA . MET B 1 407 ? -16.356 0.654 41.677 1.00 32.89 590 MET C CA 1
ATOM 7083 C C . MET B 1 407 ? -16.457 2.160 41.507 1.00 36.14 590 MET C C 1
ATOM 7084 O O . MET B 1 407 ? -15.906 2.925 42.309 1.00 34.62 590 MET C O 1
ATOM 7089 N N . GLN B 1 408 ? -17.158 2.596 40.459 1.00 36.12 591 GLN C N 1
ATOM 7090 C CA . GLN B 1 408 ? -17.306 4.025 40.201 1.00 31.99 591 GLN C CA 1
ATOM 7091 C C . GLN B 1 408 ? -18.160 4.642 41.316 1.00 33.01 591 GLN C C 1
ATOM 7092 O O . GLN B 1 408 ? -17.860 5.712 41.818 1.00 33.11 591 GLN C O 1
ATOM 7098 N N . MET B 1 409 ? -19.238 3.974 41.690 1.00 33.97 592 MET C N 1
ATOM 7099 C CA . MET B 1 409 ? -20.072 4.477 42.776 1.00 37.27 592 MET C CA 1
ATOM 7100 C C . MET B 1 409 ? -19.282 4.489 44.108 1.00 34.17 592 MET C C 1
ATOM 7101 O O . MET B 1 409 ? -19.369 5.454 44.880 1.00 35.27 592 MET C O 1
ATOM 7106 N N . ARG B 1 410 ? -18.464 3.457 44.331 1.00 34.28 593 ARG C N 1
ATOM 7107 C CA . ARG B 1 410 ? -17.622 3.384 45.536 1.00 38.98 593 ARG C CA 1
ATOM 7108 C C . ARG B 1 410 ? -16.725 4.599 45.620 1.00 36.99 593 ARG C C 1
ATOM 7109 O O . ARG B 1 410 ? -16.562 5.193 46.685 1.00 34.70 593 ARG C O 1
ATOM 7117 N N . VAL B 1 411 ? -16.157 4.995 44.486 1.00 35.29 594 VAL C N 1
ATOM 7118 C CA . VAL B 1 411 ? -15.196 6.088 44.485 1.00 32.13 594 VAL C CA 1
ATOM 7119 C C . VAL B 1 411 ? -15.923 7.391 44.669 1.00 32.61 594 VAL C C 1
ATOM 7120 O O . VAL B 1 411 ? -15.447 8.299 45.355 1.00 35.61 594 VAL C O 1
ATOM 7124 N N . TYR B 1 412 ? -17.077 7.502 44.022 1.00 31.56 595 TYR C N 1
ATOM 7125 C CA . TYR B 1 412 ? -17.936 8.652 44.244 1.00 35.30 595 TYR C CA 1
ATOM 7126 C C . TYR B 1 412 ? -18.226 8.826 45.769 1.00 35.45 595 TYR C C 1
ATOM 7127 O O . TYR B 1 412 ? -18.243 9.935 46.296 1.00 38.08 595 TYR C O 1
ATOM 7136 N N . HIS B 1 413 ? -18.499 7.732 46.455 1.00 33.83 596 HIS C N 1
ATOM 7137 C CA . HIS B 1 413 ? -18.765 7.811 47.918 1.00 37.84 596 HIS C CA 1
ATOM 7138 C C . HIS B 1 413 ? -17.530 8.339 48.651 1.00 35.08 596 HIS C C 1
ATOM 7139 O O . HIS B 1 413 ? -17.614 9.268 49.465 1.00 39.55 596 HIS C O 1
ATOM 7146 N N . LEU B 1 414 ? -16.375 7.776 48.304 1.00 36.18 597 LEU C N 1
ATOM 7147 C CA . LEU B 1 414 ? -15.112 8.167 48.899 1.00 34.59 597 LEU C CA 1
ATOM 7148 C C . LEU B 1 414 ? -14.901 9.662 48.757 1.00 41.32 597 LEU C C 1
ATOM 7149 O O . LEU B 1 414 ? -14.603 10.356 49.740 1.00 37.38 597 LEU C O 1
ATOM 7154 N N . GLU B 1 415 ? -15.091 10.164 47.539 1.00 34.22 598 GLU C N 1
ATOM 7155 C CA . GLU B 1 415 ? -14.941 11.582 47.248 1.00 37.87 598 GLU C CA 1
ATOM 7156 C C . GLU B 1 415 ? -15.848 12.415 48.115 1.00 37.59 598 GLU C C 1
ATOM 7157 O O . GLU B 1 415 ? -15.440 13.422 48.684 1.00 38.44 598 GLU C O 1
ATOM 7163 N N . ASN B 1 416 ? -17.113 12.038 48.149 1.00 36.77 599 ASN C N 1
ATOM 7164 C CA . ASN B 1 416 ? -18.062 12.803 48.924 1.00 39.44 599 ASN C CA 1
ATOM 7165 C C . ASN B 1 416 ? -17.598 12.817 50.389 1.00 45.85 599 ASN C C 1
ATOM 7166 O O . ASN B 1 416 ? -17.696 13.840 51.059 1.00 43.56 599 ASN C O 1
ATOM 7171 N N . ALA B 1 417 ? -17.047 11.701 50.861 1.00 39.33 600 ALA C N 1
ATOM 7172 C CA . ALA B 1 417 ? -16.670 11.599 52.279 1.00 43.30 600 ALA C CA 1
ATOM 7173 C C . ALA B 1 417 ? -15.475 12.485 52.586 1.00 44.16 600 ALA C C 1
ATOM 7174 O O . ALA B 1 417 ? -15.462 13.202 53.583 1.00 43.57 600 ALA C O 1
ATOM 7176 N N . ILE B 1 418 ? -14.477 12.428 51.712 1.00 43.55 601 ILE C N 1
ATOM 7177 C CA . ILE B 1 418 ? -13.285 13.266 51.796 1.00 40.98 601 ILE C CA 1
ATOM 7178 C C . ILE B 1 418 ? -13.649 14.738 51.712 1.00 47.79 601 ILE C C 1
ATOM 7179 O O . ILE B 1 418 ? -13.056 15.571 52.402 1.00 55.35 601 ILE C O 1
ATOM 7184 N N . ARG B 1 419 ? -14.652 15.062 50.904 1.00 45.34 602 ARG C N 1
ATOM 7185 C CA . ARG B 1 419 ? -15.084 16.450 50.759 1.00 48.47 602 ARG C CA 1
ATOM 7186 C C . ARG B 1 419 ? -15.676 17.036 52.051 1.00 54.27 602 ARG C C 1
ATOM 7187 O O . ARG B 1 419 ? -15.528 18.233 52.329 1.00 54.25 602 ARG C O 1
ATOM 7195 N N . LYS B 1 420 ? -16.348 16.197 52.834 1.00 52.26 603 LYS C N 1
ATOM 7196 C CA . LYS B 1 420 ? -16.906 16.646 54.103 1.00 57.57 603 LYS C CA 1
ATOM 7197 C C . LYS B 1 420 ? -15.829 16.864 55.166 1.00 59.51 603 LYS C C 1
ATOM 7198 O O . LYS B 1 420 ? -16.013 17.648 56.092 1.00 63.19 603 LYS C O 1
ATOM 7204 N N . GLU B 1 421 ? -14.702 16.179 55.025 1.00 58.85 604 GLU C N 1
ATOM 7205 C CA . GLU B 1 421 ? -13.673 16.185 56.062 1.00 56.15 604 GLU C CA 1
ATOM 7206 C C . GLU B 1 421 ? -12.738 17.380 55.930 1.00 66.51 604 GLU C C 1
ATOM 7207 O O . GLU B 1 421 ? -12.380 18.012 56.925 1.00 67.75 604 GLU C O 1
ATOM 7213 N N . ILE B 1 422 ? -12.329 17.684 54.702 1.00 67.50 605 ILE C N 1
ATOM 7214 C CA . ILE B 1 422 ? -11.563 18.900 54.452 1.00 75.00 605 ILE C CA 1
ATOM 7215 C C . ILE B 1 422 ? -12.174 19.714 53.328 1.00 79.28 605 ILE C C 1
ATOM 7216 O O . ILE B 1 422 ? -12.319 19.236 52.200 1.00 75.28 605 ILE C O 1
ATOM 7221 N N . ARG B 1 423 ? -12.546 20.946 53.652 1.00 86.98 606 ARG C N 1
ATOM 7222 C CA . ARG B 1 423 ? -13.073 21.860 52.654 1.00 96.03 606 ARG C CA 1
ATOM 7223 C C . ARG B 1 423 ? -11.945 22.285 51.724 1.00 97.74 606 ARG C C 1
ATOM 7224 O O . ARG B 1 423 ? -10.996 22.952 52.147 1.00 98.06 606 ARG C O 1
ATOM 7232 N N . SER B 1 424 ? -12.045 21.867 50.466 1.00 96.11 607 SER C N 1
ATOM 7233 C CA . SER B 1 424 ? -11.073 22.232 49.445 1.00 96.79 607 SER C CA 1
ATOM 7234 C C . SER B 1 424 ? -11.712 22.164 48.063 1.00 101.08 607 SER C C 1
ATOM 7235 O O . SER B 1 424 ? -11.506 21.205 47.313 1.00 97.91 607 SER C O 1
ATOM 7238 N N . GLU B 1 425 ? -12.491 23.190 47.733 1.00 101.30 608 GLU C N 1
ATOM 7239 C CA . GLU B 1 425 ? -13.173 23.255 46.447 1.00 98.89 608 GLU C CA 1
ATOM 7240 C C . GLU B 1 425 ? -12.189 23.338 45.282 1.00 96.70 608 GLU C C 1
ATOM 7241 O O . GLU B 1 425 ? -12.601 23.463 44.128 1.00 95.75 608 GLU C O 1
ATOM 7247 N N . GLU B 1 426 ? -10.894 23.269 45.591 1.00 95.72 609 GLU C N 1
ATOM 7248 C CA . GLU B 1 426 ? -9.853 23.251 44.563 1.00 96.00 609 GLU C CA 1
ATOM 7249 C C . GLU B 1 426 ? -9.713 21.866 43.926 1.00 92.69 609 GLU C C 1
ATOM 7250 O O . GLU B 1 426 ? -8.959 21.683 42.966 1.00 89.54 609 GLU C O 1
ATOM 7256 N N . LYS B 1 427 ? -10.447 20.896 44.464 1.00 89.96 610 LYS C N 1
ATOM 7257 C CA . LYS B 1 427 ? -10.492 19.559 43.882 1.00 82.94 610 LYS C CA 1
ATOM 7258 C C . LYS B 1 427 ? -11.479 19.502 42.722 1.00 73.26 610 LYS C C 1
ATOM 7259 O O . LYS B 1 427 ? -12.553 20.105 42.764 1.00 74.53 610 LYS C O 1
ATOM 7265 N N . PHE B 1 428 ? -11.106 18.787 41.674 1.00 71.67 611 PHE C N 1
ATOM 7266 C CA . PHE B 1 428 ? -11.995 18.649 40.529 1.00 65.30 611 PHE C CA 1
ATOM 7267 C C . PHE B 1 428 ? -12.712 17.307 40.602 1.00 56.27 611 PHE C C 1
ATOM 7268 O O . PHE B 1 428 ? -12.086 16.282 40.846 1.00 59.07 611 PHE C O 1
ATOM 7276 N N . TYR B 1 429 ? -14.026 17.319 40.416 1.00 53.95 612 TYR C N 1
ATOM 7277 C CA . TYR B 1 429 ? -14.814 16.089 40.442 1.00 53.42 612 TYR C CA 1
ATOM 7278 C C . TYR B 1 429 ? -15.509 15.851 39.101 1.00 43.63 612 TYR C C 1
ATOM 7279 O O . TYR B 1 429 ? -15.707 16.782 38.340 1.00 49.34 612 TYR C O 1
ATOM 7288 N N . PHE B 1 430 ? -15.905 14.614 38.825 1.00 42.94 613 PHE C N 1
ATOM 7289 C CA . PHE B 1 430 ? -16.428 14.287 37.499 1.00 43.62 613 PHE C CA 1
ATOM 7290 C C . PHE B 1 430 ? -17.622 15.174 37.161 1.00 48.20 613 PHE C C 1
ATOM 7291 O O . PHE B 1 430 ? -18.645 15.111 37.835 1.00 42.43 613 PHE C O 1
ATOM 7299 N N . PRO B 1 431 ? -17.489 16.018 36.117 1.00 41.85 614 PRO C N 1
ATOM 7300 C CA . PRO B 1 431 ? -18.545 16.983 35.779 1.00 41.65 614 PRO C CA 1
ATOM 7301 C C . PRO B 1 431 ? -19.868 16.280 35.484 1.00 43.78 614 PRO C C 1
ATOM 7302 O O . PRO B 1 431 ? -19.858 15.299 34.736 1.00 39.06 614 PRO C O 1
ATOM 7306 N N . ASN B 1 432 ? -20.968 16.762 36.063 1.00 40.78 615 ASN C N 1
ATOM 7307 C CA . ASN B 1 432 ? -22.305 16.214 35.803 1.00 41.59 615 ASN C CA 1
ATOM 7308 C C . ASN B 1 432 ? -22.415 14.716 36.063 1.00 44.06 615 ASN C C 1
ATOM 7309 O O . ASN B 1 432 ? -23.143 14.010 35.349 1.00 41.06 615 ASN C O 1
ATOM 7314 N N . PHE B 1 433 ? -21.689 14.231 37.070 1.00 38.65 616 PHE C N 1
ATOM 7315 C CA . PHE B 1 433 ? -21.648 12.806 37.356 1.00 38.12 616 PHE C CA 1
ATOM 7316 C C . PHE B 1 433 ? -23.049 12.236 37.464 1.00 39.24 616 PHE C C 1
ATOM 7317 O O . PHE B 1 433 ? -23.364 11.222 36.841 1.00 41.53 616 PHE C O 1
ATOM 7325 N N . GLU B 1 434 ? -23.905 12.878 38.254 1.00 40.57 617 GLU C N 1
ATOM 7326 C CA . GLU B 1 434 ? -25.238 12.323 38.485 1.00 40.99 617 GLU C CA 1
ATOM 7327 C C . GLU B 1 434 ? -26.124 12.447 37.233 1.00 42.41 617 GLU C C 1
ATOM 7328 O O . GLU B 1 434 ? -26.783 11.487 36.835 1.00 44.44 617 GLU C O 1
ATOM 7334 N N . LEU B 1 435 ? -26.126 13.625 36.620 1.00 40.25 618 LEU C N 1
ATOM 7335 C CA . LEU B 1 435 ? -26.908 13.866 35.412 1.00 45.00 618 LEU C CA 1
ATOM 7336 C C . LEU B 1 435 ? -26.653 12.805 34.344 1.00 43.18 618 LEU C C 1
ATOM 7337 O O . LEU B 1 435 ? -27.580 12.256 33.755 1.00 46.75 618 LEU C O 1
ATOM 7342 N N . LEU B 1 436 ? -25.383 12.547 34.076 1.00 40.36 619 LEU C N 1
ATOM 7343 C CA . LEU B 1 436 ? -24.993 11.494 33.154 1.00 38.77 619 LEU C CA 1
ATOM 7344 C C . LEU B 1 436 ? -25.728 10.214 33.480 1.00 42.05 619 LEU C C 1
ATOM 7345 O O . LEU B 1 436 ? -26.163 9.498 32.587 1.00 42.55 619 LEU C O 1
ATOM 7350 N N . HIS B 1 437 ? -25.868 9.911 34.771 1.00 37.36 620 HIS C N 1
ATOM 7351 C CA . HIS B 1 437 ? -26.486 8.648 35.138 1.00 37.65 620 HIS C CA 1
ATOM 7352 C C . HIS B 1 437 ? -27.975 8.704 34.911 1.00 36.46 620 HIS C C 1
ATOM 7353 O O . HIS B 1 437 ? -28.566 7.734 34.471 1.00 39.06 620 HIS C O 1
ATOM 7360 N N . TRP B 1 438 ? -28.580 9.847 35.205 1.00 39.08 621 TRP C N 1
ATOM 7361 C CA . TRP B 1 438 ? -30.000 10.019 34.944 1.00 42.49 621 TRP C CA 1
ATOM 7362 C C . TRP B 1 438 ? -30.266 9.800 33.456 1.00 43.50 621 TRP C C 1
ATOM 7363 O O . TRP B 1 438 ? -31.162 9.054 33.076 1.00 42.64 621 TRP C O 1
ATOM 7374 N N . MET B 1 439 ? -29.455 10.446 32.627 1.00 41.30 622 MET C N 1
ATOM 7375 C CA . MET B 1 439 ? -29.574 10.329 31.188 1.00 44.39 622 MET C CA 1
ATOM 7376 C C . MET B 1 439 ? -29.309 8.899 30.753 1.00 44.98 622 MET C C 1
ATOM 7377 O O . MET B 1 439 ? -30.075 8.331 29.978 1.00 45.63 622 MET C O 1
ATOM 7382 N N . TYR B 1 440 ? -28.238 8.299 31.262 1.00 44.06 623 TYR C N 1
ATOM 7383 C CA . TYR B 1 440 ? -27.957 6.913 30.895 1.00 40.69 623 TYR C CA 1
ATOM 7384 C C . TYR B 1 440 ? -29.096 5.971 31.288 1.00 43.71 623 TYR C C 1
ATOM 7385 O O . TYR B 1 440 ? -29.547 5.150 30.477 1.00 40.27 623 TYR C O 1
ATOM 7394 N N . MET B 1 441 ? -29.578 6.094 32.527 1.00 40.61 624 MET C N 1
ATOM 7395 C CA . MET B 1 441 ? -30.729 5.297 32.947 1.00 42.35 624 MET C CA 1
ATOM 7396 C C . MET B 1 441 ? -31.915 5.537 32.005 1.00 47.85 624 MET C C 1
ATOM 7397 O O . MET B 1 441 ? -32.553 4.593 31.526 1.00 45.65 624 MET C O 1
ATOM 7402 N N . ARG B 1 442 ? -32.193 6.808 31.735 1.00 46.69 625 ARG C N 1
ATOM 7403 C CA . ARG B 1 442 ? -33.354 7.191 30.934 1.00 53.23 625 ARG C CA 1
ATOM 7404 C C . ARG B 1 442 ? -33.260 6.719 29.490 1.00 45.53 625 ARG C C 1
ATOM 7405 O O . ARG B 1 442 ? -34.160 6.067 28.970 1.00 47.52 625 ARG C O 1
ATOM 7413 N N . ASN B 1 443 ? -32.149 7.052 28.852 1.00 48.02 626 ASN C N 1
ATOM 7414 C CA . ASN B 1 443 ? -32.014 6.879 27.420 1.00 46.62 626 ASN C CA 1
ATOM 7415 C C . ASN B 1 443 ? -31.566 5.480 27.024 1.00 50.29 626 ASN C C 1
ATOM 7416 O O . ASN B 1 443 ? -31.901 5.010 25.942 1.00 47.34 626 ASN C O 1
ATOM 7421 N N . VAL B 1 444 ? -30.798 4.818 27.883 1.00 41.97 627 VAL C N 1
ATOM 7422 C CA . VAL B 1 444 ? -30.210 3.544 27.502 1.00 37.75 627 VAL C CA 1
ATOM 7423 C C . VAL B 1 444 ? -30.855 2.358 28.200 1.00 45.85 627 VAL C C 1
ATOM 7424 O O . VAL B 1 444 ? -31.493 1.512 27.562 1.00 48.90 627 VAL C O 1
ATOM 7428 N N . LEU B 1 445 ? -30.712 2.316 29.515 1.00 42.17 628 LEU C N 1
ATOM 7429 C CA . LEU B 1 445 ? -31.124 1.173 30.304 1.00 44.62 628 LEU C CA 1
ATOM 7430 C C . LEU B 1 445 ? -32.643 0.991 30.306 1.00 44.44 628 LEU C C 1
ATOM 7431 O O . LEU B 1 445 ? -33.144 -0.094 30.035 1.00 49.26 628 LEU C O 1
ATOM 7436 N N . LEU B 1 446 ? -33.373 2.049 30.630 1.00 45.36 629 LEU C N 1
ATOM 7437 C CA . LEU B 1 446 ? -34.829 1.981 30.654 1.00 46.29 629 LEU C CA 1
ATOM 7438 C C . LEU B 1 446 ? -35.384 1.481 29.308 1.00 48.86 629 LEU C C 1
ATOM 7439 O O . LEU B 1 446 ? -36.353 0.713 29.268 1.00 45.43 629 LEU C O 1
ATOM 7444 N N . GLU B 1 447 ? -34.772 1.907 28.205 1.00 45.21 630 GLU C N 1
ATOM 7445 C CA . GLU B 1 447 ? -35.250 1.474 26.890 1.00 51.20 630 GLU C CA 1
ATOM 7446 C C . GLU B 1 447 ? -35.043 -0.031 26.729 1.00 50.65 630 GLU C C 1
ATOM 7447 O O . GLU B 1 447 ? -35.958 -0.742 26.309 1.00 51.08 630 GLU C O 1
ATOM 7453 N N . LYS B 1 448 ? -33.854 -0.517 27.081 1.00 46.89 631 LYS C N 1
ATOM 7454 C CA . LYS B 1 448 ? -33.554 -1.942 26.949 1.00 47.24 631 LYS C CA 1
ATOM 7455 C C . LYS B 1 448 ? -34.514 -2.792 27.779 1.00 50.79 631 LYS C C 1
ATOM 7456 O O . LYS B 1 448 ? -34.985 -3.834 27.323 1.00 50.35 631 LYS C O 1
ATOM 7462 N N . ILE B 1 449 ? -34.810 -2.334 28.995 1.00 50.83 632 ILE C N 1
ATOM 7463 C CA . ILE B 1 449 ? -35.748 -3.037 29.874 1.00 53.36 632 ILE C CA 1
ATOM 7464 C C . ILE B 1 449 ? -37.174 -3.013 29.317 1.00 53.99 632 ILE C C 1
ATOM 7465 O O . ILE B 1 449 ? -37.859 -4.039 29.274 1.00 55.03 632 ILE C O 1
ATOM 7470 N N . THR B 1 450 ? -37.612 -1.834 28.889 1.00 54.10 633 THR C N 1
ATOM 7471 C CA . THR B 1 450 ? -38.954 -1.662 28.343 1.00 54.08 633 THR C CA 1
ATOM 7472 C C . THR B 1 450 ? -39.150 -2.514 27.098 1.00 53.37 633 THR C C 1
ATOM 7473 O O . THR B 1 450 ? -40.240 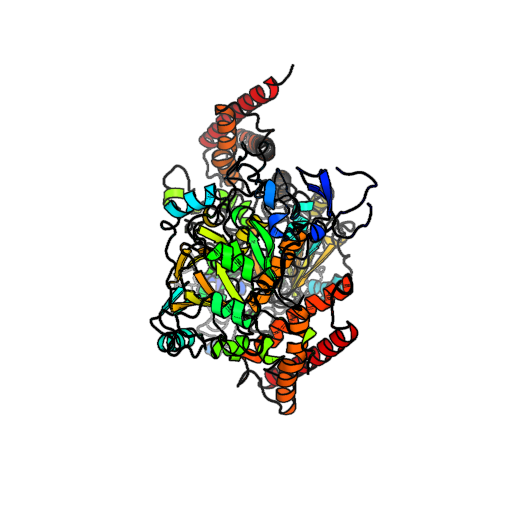-2.986 26.822 1.00 54.79 633 THR C O 1
ATOM 7477 N N . GLU B 1 451 ? -38.084 -2.724 26.348 1.00 54.68 634 GLU C N 1
ATOM 7478 C CA . GLU B 1 451 ? -38.215 -3.466 25.109 1.00 57.75 634 GLU C CA 1
ATOM 7479 C C . GLU B 1 451 ? -38.246 -4.960 25.390 1.00 62.53 634 GLU C C 1
ATOM 7480 O O . GLU B 1 451 ? -39.005 -5.704 24.760 1.00 63.85 634 GLU C O 1
ATOM 7486 N N . ALA B 1 452 ? -37.452 -5.402 26.357 1.00 56.76 635 ALA C N 1
ATOM 7487 C CA . ALA B 1 452 ? -37.498 -6.802 26.727 1.00 55.11 635 ALA C CA 1
ATOM 7488 C C . ALA B 1 452 ? -38.892 -7.089 27.259 1.00 58.47 635 ALA C C 1
ATOM 7489 O O . ALA B 1 452 ? -39.457 -8.145 26.986 1.00 64.43 635 ALA C O 1
ATOM 7491 N N . ASN B 1 453 ? -39.460 -6.136 27.991 1.00 53.81 636 ASN C N 1
ATOM 7492 C CA . ASN B 1 453 ? -40.806 -6.307 28.540 1.00 58.37 636 ASN C CA 1
ATOM 7493 C C . ASN B 1 453 ? -41.885 -6.439 27.471 1.00 63.47 636 ASN C C 1
ATOM 7494 O O . ASN B 1 453 ? -42.698 -7.368 27.498 1.00 67.17 636 ASN C O 1
ATOM 7499 N N . GLN B 1 454 ? -41.891 -5.500 26.535 1.00 62.81 637 GLN C N 1
ATOM 7500 C CA . GLN B 1 454 ? -42.856 -5.506 25.443 1.00 65.87 637 GLN C CA 1
ATOM 7501 C C . GLN B 1 454 ? -42.936 -6.859 24.749 1.00 64.73 637 GLN C C 1
ATOM 7502 O O . GLN B 1 454 ? -44.021 -7.305 24.386 1.00 65.90 637 GLN C O 1
ATOM 7508 N N . GLU B 1 455 ? -41.792 -7.507 24.550 1.00 65.76 638 GLU C N 1
ATOM 7509 C CA . GLU B 1 455 ? -41.769 -8.787 23.845 1.00 64.01 638 GLU C CA 1
ATOM 7510 C C . GLU B 1 455 ? -41.729 -10.001 24.773 1.00 66.66 638 GLU C C 1
ATOM 7511 O O . GLU B 1 455 ? -41.499 -11.130 24.324 1.00 68.56 638 GLU C O 1
ATOM 7517 N N . GLY B 1 456 ? -41.957 -9.759 26.059 1.00 58.94 639 GLY C N 1
ATOM 7518 C CA . GLY B 1 456 ? -42.008 -10.821 27.049 1.00 65.36 639 GLY C CA 1
ATOM 7519 C C . GLY B 1 456 ? -40.725 -11.617 27.194 1.00 64.02 639 GLY C C 1
ATOM 7520 O O . GLY B 1 456 ? -40.765 -12.787 27.561 1.00 61.59 639 GLY C O 1
ATOM 7521 N N . SER B 1 457 ? -39.587 -10.985 26.912 1.00 64.03 640 SER C N 1
ATOM 7522 C CA . SER B 1 457 ? -38.286 -11.648 27.023 1.00 61.80 640 SER C CA 1
ATOM 7523 C C . SER B 1 457 ? -37.737 -11.594 28.439 1.00 60.94 640 SER C C 1
ATOM 7524 O O . SER B 1 457 ? -38.008 -10.657 29.190 1.00 61.49 640 SER C O 1
ATOM 7527 N N . ASP B 1 458 ? -36.955 -12.609 28.787 1.00 62.09 641 ASP C N 1
ATOM 7528 C CA . ASP B 1 458 ? -36.294 -12.691 30.086 1.00 60.95 641 ASP C CA 1
ATOM 7529 C C . ASP B 1 458 ? -34.833 -12.266 29.897 1.00 58.14 641 ASP C C 1
ATOM 7530 O O . ASP B 1 458 ? -34.032 -12.986 29.282 1.00 54.43 641 ASP C O 1
ATOM 7535 N N . MET B 1 459 ? -34.504 -11.091 30.432 1.00 52.99 642 MET C N 1
ATOM 7536 C CA . MET B 1 459 ? -33.255 -10.404 30.108 1.00 51.80 642 MET C CA 1
ATOM 7537 C C . MET B 1 459 ? -32.016 -11.180 30.517 1.00 52.67 642 MET C C 1
ATOM 7538 O O . MET B 1 459 ? -30.910 -10.854 30.095 1.00 50.96 642 MET C O 1
ATOM 7543 N N . ARG B 1 460 ? -32.193 -12.193 31.360 1.00 56.33 643 ARG C N 1
ATOM 7544 C CA . ARG B 1 460 ? -31.051 -12.982 31.804 1.00 56.23 643 ARG C CA 1
ATOM 7545 C C . ARG B 1 460 ? -30.538 -13.856 30.675 1.00 54.88 643 ARG C C 1
ATOM 7546 O O . ARG B 1 460 ? -29.387 -14.285 30.696 1.00 56.32 643 ARG C O 1
ATOM 7554 N N . GLU B 1 461 ? -31.393 -14.114 29.688 1.00 58.07 644 GLU C N 1
ATOM 7555 C CA . GLU B 1 461 ? -31.023 -14.969 28.555 1.00 57.12 644 GLU C CA 1
ATOM 7556 C C . GLU B 1 461 ? -29.975 -14.331 27.643 1.00 56.11 644 GLU C C 1
ATOM 7557 O O . GLU B 1 461 ? -28.955 -14.945 27.320 1.00 55.76 644 GLU C O 1
ATOM 7563 N N . GLN B 1 462 ? -30.233 -13.100 27.217 1.00 53.38 645 GLN C N 1
ATOM 7564 C CA . GLN B 1 462 ? -29.349 -12.440 26.263 1.00 58.41 645 GLN C CA 1
ATOM 7565 C C . GLN B 1 462 ? -28.698 -11.181 26.824 1.00 60.67 645 GLN C C 1
ATOM 7566 O O . GLN B 1 462 ? -27.599 -10.817 26.406 1.00 58.10 645 GLN C O 1
ATOM 7572 N N . GLU B 1 463 ? -29.368 -10.526 27.773 1.00 56.47 646 GLU C N 1
ATOM 7573 C CA . GLU B 1 463 ? -28.888 -9.251 28.300 1.00 54.69 646 GLU C CA 1
ATOM 7574 C C . GLU B 1 463 ? -28.738 -9.229 29.816 1.00 51.33 646 GLU C C 1
ATOM 7575 O O . GLU B 1 463 ? -29.153 -8.268 30.449 1.00 49.54 646 GLU C O 1
ATOM 7581 N N . LYS B 1 464 ? -28.156 -10.266 30.398 1.00 50.77 647 LYS C N 1
ATOM 7582 C CA . LYS B 1 464 ? -28.038 -10.320 31.852 1.00 53.42 647 LYS C CA 1
ATOM 7583 C C . LYS B 1 464 ? -27.208 -9.144 32.366 1.00 53.94 647 LYS C C 1
ATOM 7584 O O . LYS B 1 464 ? -27.550 -8.523 33.377 1.00 45.08 647 LYS C O 1
ATOM 7590 N N . ASN B 1 465 ? -26.129 -8.844 31.645 1.00 51.25 648 ASN C N 1
ATOM 7591 C CA . ASN B 1 465 ? -25.248 -7.720 31.945 1.00 50.44 648 ASN C CA 1
ATOM 7592 C C . ASN B 1 465 ? -25.988 -6.374 32.041 1.00 53.39 648 ASN C C 1
ATOM 7593 O O . ASN B 1 465 ? -25.762 -5.578 32.963 1.00 46.90 648 ASN C O 1
ATOM 7598 N N . ILE B 1 466 ? -26.856 -6.113 31.070 1.00 52.75 649 ILE C N 1
ATOM 7599 C CA . ILE B 1 466 ? -27.661 -4.898 31.066 1.00 49.47 649 ILE C CA 1
ATOM 7600 C C . ILE B 1 466 ? -28.599 -4.886 32.265 1.00 47.29 649 ILE C C 1
ATOM 7601 O O . ILE B 1 466 ? -28.758 -3.869 32.944 1.00 48.44 649 ILE C O 1
ATOM 7606 N N . TRP B 1 467 ? -29.220 -6.032 32.514 1.00 46.75 650 TRP C N 1
ATOM 7607 C CA . TRP B 1 467 ? -30.172 -6.182 33.610 1.00 50.80 650 TRP C CA 1
ATOM 7608 C C . TRP B 1 467 ? -29.539 -5.921 34.976 1.00 46.99 650 TRP C C 1
ATOM 7609 O O . TRP B 1 467 ? -30.080 -5.174 35.781 1.00 47.85 650 TRP C O 1
ATOM 7620 N N . THR B 1 468 ? -28.393 -6.529 35.248 1.00 47.93 651 THR C N 1
ATOM 7621 C CA . THR B 1 468 ? -27.794 -6.355 36.562 1.00 47.54 651 THR C CA 1
ATOM 7622 C C . THR B 1 468 ? -27.259 -4.931 36.736 1.00 47.56 651 THR C C 1
ATOM 7623 O O . THR B 1 468 ? -27.345 -4.358 37.825 1.00 47.62 651 THR C O 1
ATOM 7627 N N . ALA B 1 469 ? -26.733 -4.348 35.657 1.00 45.26 652 ALA C N 1
ATOM 7628 C CA . ALA B 1 469 ? -26.276 -2.961 35.713 1.00 42.88 652 ALA C CA 1
ATOM 7629 C C . ALA B 1 469 ? -27.420 -1.980 35.993 1.00 43.47 652 ALA C C 1
ATOM 7630 O O . ALA B 1 469 ? -27.224 -0.954 36.663 1.00 41.52 652 ALA C O 1
ATOM 7632 N N . SER B 1 470 ? -28.609 -2.286 35.477 1.00 39.55 653 SER C N 1
ATOM 7633 C CA . SER B 1 470 ? -29.777 -1.454 35.738 1.00 40.66 653 SER C CA 1
ATOM 7634 C C . SER B 1 470 ? -30.121 -1.490 37.222 1.00 40.94 653 SER C C 1
ATOM 7635 O O . SER B 1 470 ? -30.421 -0.467 37.821 1.00 41.31 653 SER C O 1
ATOM 7638 N N . GLN B 1 471 ? -30.080 -2.686 37.797 1.00 39.54 654 GLN C N 1
ATOM 7639 C CA . GLN B 1 471 ? -30.455 -2.873 39.196 1.00 45.85 654 GLN C CA 1
ATOM 7640 C C . GLN B 1 471 ? -29.468 -2.130 40.090 1.00 43.69 654 GLN C C 1
ATOM 7641 O O . GLN B 1 471 ? -29.848 -1.342 40.957 1.00 45.27 654 GLN C O 1
ATOM 7647 N N . ILE B 1 472 ? -28.186 -2.374 39.852 1.00 45.22 655 ILE C N 1
ATOM 7648 C CA . ILE B 1 472 ? -27.142 -1.671 40.573 1.00 44.00 655 ILE C CA 1
ATOM 7649 C C . ILE B 1 472 ? -27.319 -0.162 40.441 1.00 46.08 655 ILE C C 1
ATOM 7650 O O . ILE B 1 472 ? -27.404 0.533 41.441 1.00 43.28 655 ILE C O 1
ATOM 7655 N N . MET B 1 473 ? -27.391 0.353 39.214 1.00 40.22 656 MET C N 1
ATOM 7656 C CA . MET B 1 473 ? -27.485 1.800 39.042 1.00 38.54 656 MET C CA 1
ATOM 7657 C C . MET B 1 473 ? -28.745 2.357 39.690 1.00 42.57 656 MET C C 1
ATOM 7658 O O . MET B 1 473 ? -28.699 3.388 40.370 1.00 40.14 656 MET C O 1
ATOM 7663 N N . LYS B 1 474 ? -29.873 1.688 39.465 1.00 41.54 657 LYS C N 1
ATOM 7664 C CA . LYS B 1 474 ? -31.126 2.109 40.089 1.00 46.94 657 LYS C CA 1
ATOM 7665 C C . LYS B 1 474 ? -31.010 2.265 41.618 1.00 45.82 657 LYS C C 1
ATOM 7666 O O . LYS B 1 474 ? -31.460 3.265 42.191 1.00 45.15 657 LYS C O 1
ATOM 7672 N N . ALA B 1 475 ? -30.405 1.276 42.270 1.00 47.07 658 ALA C N 1
ATOM 7673 C CA . ALA B 1 475 ? -30.287 1.283 43.730 1.00 42.89 658 ALA C CA 1
ATOM 7674 C C . ALA B 1 475 ? -29.480 2.496 44.195 1.00 49.11 658 ALA C C 1
ATOM 7675 O O . ALA B 1 475 ? -29.778 3.100 45.233 1.00 44.47 658 ALA C O 1
ATOM 7677 N N . GLU B 1 476 ? -28.459 2.865 43.423 1.00 45.42 659 GLU C N 1
ATOM 7678 C CA . GLU B 1 476 ? -27.650 4.024 43.785 1.00 45.71 659 GLU C CA 1
ATOM 7679 C C . GLU B 1 476 ? -28.489 5.272 43.634 1.00 46.74 659 GLU C C 1
ATOM 7680 O O . GLU B 1 476 ? -28.455 6.184 44.466 1.00 45.65 659 GLU C O 1
ATOM 7686 N N . MET B 1 477 ? -29.259 5.301 42.556 1.00 45.37 660 MET C N 1
ATOM 7687 C CA . MET B 1 477 ? -30.020 6.484 42.222 1.00 44.74 660 MET C CA 1
ATOM 7688 C C . MET B 1 477 ? -31.158 6.704 43.220 1.00 45.45 660 MET C C 1
ATOM 7689 O O . MET B 1 477 ? -31.554 7.847 43.474 1.00 49.35 660 MET C O 1
ATOM 7694 N N . GLU B 1 478 ? -31.658 5.617 43.803 1.00 47.95 661 GLU C N 1
ATOM 7695 C CA . GLU B 1 478 ? -32.692 5.695 44.854 1.00 49.77 661 GLU C CA 1
ATOM 7696 C C . GLU B 1 478 ? -32.197 6.443 46.097 1.00 48.85 661 GLU C C 1
ATOM 7697 O O . GLU B 1 478 ? -32.947 7.169 46.752 1.00 48.34 661 GLU C O 1
ATOM 7703 N N . ARG B 1 479 ? -30.931 6.237 46.426 1.00 46.12 662 ARG C N 1
ATOM 7704 C CA . ARG B 1 479 ? -30.296 6.996 47.480 1.00 48.18 662 ARG C CA 1
ATOM 7705 C C . ARG B 1 479 ? -30.240 8.479 47.101 1.00 51.76 662 ARG C C 1
ATOM 7706 O O . ARG B 1 479 ? -30.532 9.345 47.928 1.00 52.24 662 ARG C O 1
ATOM 7714 N N . TRP B 1 480 ? -29.884 8.773 45.850 1.00 49.35 663 TRP C N 1
ATOM 7715 C CA . TRP B 1 480 ? -29.766 10.155 45.414 1.00 49.16 663 TRP C CA 1
ATOM 7716 C C . TRP B 1 480 ? -31.112 10.853 45.544 1.00 53.34 663 TRP C C 1
ATOM 7717 O O . TRP B 1 480 ? -31.189 11.976 46.034 1.00 55.98 663 TRP C O 1
ATOM 7728 N N . MET B 1 481 ? -32.163 10.190 45.069 1.00 53.34 664 MET C N 1
ATOM 7729 C CA . MET B 1 481 ? -33.517 10.722 45.143 1.00 57.47 664 MET C CA 1
ATOM 7730 C C . MET B 1 481 ? -33.865 11.045 46.586 1.00 60.48 664 MET C C 1
ATOM 7731 O O . MET B 1 481 ? -34.135 12.197 46.930 1.00 62.32 664 MET C O 1
ATOM 7736 N N . ASP B 1 482 ? -33.855 10.012 47.425 1.00 58.58 665 ASP C N 1
ATOM 7737 C CA . ASP B 1 482 ? -34.153 10.167 48.842 1.00 61.25 665 ASP C CA 1
ATOM 7738 C C . ASP B 1 482 ? -33.340 11.299 49.466 1.00 63.67 665 ASP C C 1
ATOM 7739 O O . ASP B 1 482 ? -33.897 12.182 50.114 1.00 65.97 665 ASP C O 1
ATOM 7744 N N . ARG B 1 483 ? -32.025 11.271 49.260 1.00 62.43 666 ARG C N 1
ATOM 7745 C CA . ARG B 1 483 ? -31.150 12.359 49.691 1.00 62.18 666 ARG C CA 1
ATOM 7746 C C . ARG B 1 483 ? -31.693 13.705 49.238 1.00 63.89 666 ARG C C 1
ATOM 7747 O O . ARG B 1 483 ? -31.767 14.649 50.019 1.00 65.50 666 ARG C O 1
ATOM 7755 N N . GLU B 1 484 ? -32.064 13.792 47.968 1.00 61.48 667 GLU C N 1
ATOM 7756 C CA . GLU B 1 484 ? -32.502 15.056 47.394 1.00 67.36 667 GLU C CA 1
ATOM 7757 C C . GLU B 1 484 ? -33.825 15.504 47.991 1.00 70.31 667 GLU C C 1
ATOM 7758 O O . GLU B 1 484 ? -34.177 16.682 47.939 1.00 68.41 667 GLU C O 1
ATOM 7764 N N . LEU B 1 485 ? -34.559 14.553 48.552 1.00 68.55 668 LEU C N 1
ATOM 7765 C CA . LEU B 1 485 ? -35.881 14.848 49.076 1.00 71.63 668 LEU C CA 1
ATOM 7766 C C . LEU B 1 485 ? -35.796 15.225 50.541 1.00 70.42 668 LEU C C 1
ATOM 7767 O O . LEU B 1 485 ? -36.567 16.055 51.015 1.00 72.25 668 LEU C O 1
ATOM 7772 N N . ARG B 1 486 ? -34.842 14.627 51.248 1.00 70.73 669 ARG C N 1
ATOM 7773 C CA . ARG B 1 486 ? -34.600 14.970 52.642 1.00 67.32 669 ARG C CA 1
ATOM 7774 C C . ARG B 1 486 ? -33.863 16.303 52.773 1.00 70.46 669 ARG C C 1
ATOM 7775 O O . ARG B 1 486 ? -33.971 16.965 53.802 1.00 74.01 669 ARG C O 1
ATOM 7783 N N . LEU B 1 487 ? -33.113 16.699 51.744 1.00 68.78 670 LEU C N 1
ATOM 7784 C CA . LEU B 1 487 ? -32.251 17.876 51.863 1.00 66.23 670 LEU C CA 1
ATOM 7785 C C . LEU B 1 487 ? -32.393 18.886 50.729 1.00 68.23 670 LEU C C 1
ATOM 7786 O O . LEU B 1 487 ? -31.672 19.881 50.692 1.00 71.43 670 LEU C O 1
ATOM 7791 N N . GLY B 1 488 ? -33.316 18.640 49.809 1.00 67.75 671 GLY C N 1
ATOM 7792 C CA . GLY B 1 488 ? -33.433 19.482 48.633 1.00 67.96 671 GLY C CA 1
ATOM 7793 C C . GLY B 1 488 ? -32.354 19.132 47.615 1.00 75.09 671 GLY C C 1
ATOM 7794 O O . GLY B 1 488 ? -31.524 18.256 47.863 1.00 73.40 671 GLY C O 1
ATOM 7795 N N . PRO B 1 489 ? -32.365 19.809 46.458 1.00 70.73 672 PRO C N 1
ATOM 7796 C CA . PRO B 1 489 ? -31.415 19.558 45.368 1.00 76.07 672 PRO C CA 1
ATOM 7797 C C . PRO B 1 489 ? -30.076 20.282 45.505 1.00 78.45 672 PRO C C 1
ATOM 7798 O O . PRO B 1 489 ? -30.031 21.435 45.933 1.00 76.31 672 PRO C O 1
ATOM 7802 N N . GLU B 1 490 ? -29.004 19.595 45.116 1.00 80.59 673 GLU C N 1
ATOM 7803 C CA . GLU B 1 490 ? -27.662 20.172 45.038 1.00 84.32 673 GLU C CA 1
ATOM 7804 C C . GLU B 1 490 ? -27.683 21.445 44.185 1.00 84.84 673 GLU C C 1
ATOM 7805 O O . GLU B 1 490 ? -28.545 21.603 43.320 1.00 85.32 673 GLU C O 1
ATOM 7811 N N . LYS B 1 491 ? -26.739 22.350 44.429 1.00 87.99 674 LYS C N 1
ATOM 7812 C CA . LYS B 1 491 ? -26.711 23.635 43.725 1.00 91.69 674 LYS C CA 1
ATOM 7813 C C . LYS B 1 491 ? -26.448 23.465 42.230 1.00 91.04 674 LYS C C 1
ATOM 7814 O O . LYS B 1 491 ? -26.977 24.207 41.395 1.00 88.92 674 LYS C O 1
ATOM 7820 N N . ASN B 1 492 ? -25.620 22.481 41.905 1.00 88.36 675 ASN C N 1
ATOM 7821 C CA . ASN B 1 492 ? -25.226 22.224 40.531 1.00 89.12 675 ASN C CA 1
ATOM 7822 C C . ASN B 1 492 ? -26.194 21.300 39.792 1.00 88.09 675 ASN C C 1
ATOM 7823 O O . ASN B 1 492 ? -25.890 20.818 38.694 1.00 83.46 675 ASN C O 1
ATOM 7828 N N . ALA B 1 493 ? -27.356 21.052 40.393 1.00 86.97 676 ALA C N 1
ATOM 7829 C CA . ALA B 1 493 ? -28.363 20.195 39.771 1.00 82.29 676 ALA C CA 1
ATOM 7830 C C . ALA B 1 493 ? -28.876 20.827 38.488 1.00 80.05 676 ALA C C 1
ATOM 7831 O O . ALA B 1 493 ? -29.323 21.982 38.490 1.00 79.20 676 ALA C O 1
ATOM 7833 N N . ILE B 1 494 ? -28.800 20.055 37.403 1.00 76.97 677 ILE C N 1
ATOM 7834 C CA . ILE B 1 494 ? -29.244 20.486 36.077 1.00 72.80 677 ILE C CA 1
ATOM 7835 C C . ILE B 1 494 ? -30.660 19.998 35.813 1.00 70.68 677 ILE C C 1
ATOM 7836 O O . ILE B 1 494 ? -31.485 20.710 35.252 1.00 74.04 677 ILE C O 1
ATOM 7841 N N . LEU B 1 495 ? -30.925 18.769 36.231 1.00 70.94 678 LEU C N 1
ATOM 7842 C CA . LEU B 1 495 ? -32.185 18.097 35.964 1.00 67.26 678 LEU C CA 1
ATOM 7843 C C . LEU B 1 495 ? -33.147 18.329 37.130 1.00 65.03 678 LEU C C 1
ATOM 7844 O O . LEU B 1 495 ? -32.823 18.014 38.270 1.00 69.53 678 LEU C O 1
ATOM 7849 N N . PRO B 1 496 ? -34.337 18.882 36.851 1.00 64.62 679 PRO C N 1
ATOM 7850 C CA . PRO B 1 496 ? -35.314 19.218 37.895 1.00 67.74 679 PRO C CA 1
ATOM 7851 C C . PRO B 1 496 ? -35.748 18.016 38.724 1.00 67.26 679 PRO C C 1
ATOM 7852 O O . PRO B 1 496 ? -35.847 16.909 38.192 1.00 64.38 679 PRO C O 1
ATOM 7856 N N . THR B 1 497 ? -36.010 18.247 40.010 1.00 68.58 680 THR C N 1
ATOM 7857 C CA . THR B 1 497 ? -36.460 17.197 40.917 1.00 66.86 680 THR C CA 1
ATOM 7858 C C . THR B 1 497 ? -37.603 16.408 40.298 1.00 69.37 680 THR C C 1
ATOM 7859 O O . THR B 1 497 ? -37.610 15.178 40.333 1.00 67.09 680 THR C O 1
ATOM 7863 N N . ASP B 1 498 ? -38.569 17.126 39.732 1.00 71.13 681 ASP C N 1
ATOM 7864 C CA . ASP B 1 498 ? -39.748 16.491 39.150 1.00 71.30 681 ASP C CA 1
ATOM 7865 C C . ASP B 1 498 ? -39.349 15.458 38.103 1.00 70.21 681 ASP C C 1
ATOM 7866 O O . ASP B 1 498 ? -39.811 14.311 38.126 1.00 69.74 681 ASP C O 1
ATOM 7871 N N . ASP B 1 499 ? -38.480 15.870 37.187 1.00 68.77 682 ASP C N 1
ATOM 7872 C CA . ASP B 1 499 ? -38.045 14.999 36.107 1.00 64.73 682 ASP C CA 1
ATOM 7873 C C . ASP B 1 499 ? -37.306 13.761 36.607 1.00 64.70 682 ASP C C 1
ATOM 7874 O O . ASP B 1 499 ? -37.534 12.658 36.098 1.00 64.08 682 ASP C O 1
ATOM 7879 N N . LYS B 1 500 ? -36.425 13.933 37.593 1.00 61.89 683 LYS C N 1
ATOM 7880 C CA . LYS B 1 500 ? -35.765 12.783 38.205 1.00 59.92 683 LYS C CA 1
ATOM 7881 C C . LYS B 1 500 ? -36.792 11.801 38.734 1.00 60.81 683 LYS C C 1
ATOM 7882 O O . LYS B 1 500 ? -36.679 10.598 38.529 1.00 62.79 683 LYS C O 1
ATOM 7888 N N . ASN B 1 501 ? -37.815 12.323 39.390 1.00 62.14 684 ASN C N 1
ATOM 7889 C CA . ASN B 1 501 ? -38.813 11.475 40.020 1.00 63.84 684 ASN C CA 1
ATOM 7890 C C . ASN B 1 501 ? -39.653 10.724 38.990 1.00 62.02 684 ASN C C 1
ATOM 7891 O O . ASN B 1 501 ? -40.036 9.574 39.213 1.00 62.61 684 ASN C O 1
ATOM 7896 N N . LYS B 1 502 ? -39.921 11.372 37.859 1.00 61.24 685 LYS C N 1
ATOM 7897 C CA . LYS B 1 502 ? -40.660 10.746 36.759 1.00 67.46 685 LYS C CA 1
ATOM 7898 C C . LYS B 1 502 ? -39.859 9.628 36.074 1.00 64.45 685 LYS C C 1
ATOM 7899 O O . LYS B 1 502 ? -40.418 8.612 35.651 1.00 60.95 685 LYS C O 1
ATOM 7905 N N . ILE B 1 503 ? -38.554 9.837 35.944 1.00 62.71 686 ILE C N 1
ATOM 7906 C CA . ILE B 1 503 ? -37.673 8.812 35.407 1.00 58.66 686 ILE C CA 1
ATOM 7907 C C . ILE B 1 503 ? -37.672 7.636 36.374 1.00 59.48 686 ILE C C 1
ATOM 7908 O O . ILE B 1 503 ? -37.763 6.477 35.973 1.00 59.08 686 ILE C O 1
ATOM 7913 N N . MET B 1 504 ? -37.600 7.951 37.659 1.00 55.74 687 MET C N 1
ATOM 7914 C CA . MET B 1 504 ? -37.501 6.935 38.696 1.00 60.55 687 MET C CA 1
ATOM 7915 C C . MET B 1 504 ? -38.749 6.062 38.737 1.00 59.44 687 MET C C 1
ATOM 7916 O O . MET B 1 504 ? -38.685 4.837 38.883 1.00 57.26 687 MET C O 1
ATOM 7921 N N . ILE B 1 505 ? -39.892 6.713 38.604 1.00 58.66 688 ILE C N 1
ATOM 7922 C CA . ILE B 1 505 ? -41.163 6.020 38.605 1.00 59.25 688 ILE C CA 1
ATOM 7923 C C . ILE B 1 505 ? -41.281 5.070 37.403 1.00 57.62 688 ILE C C 1
ATOM 7924 O O . ILE B 1 505 ? -41.768 3.943 37.528 1.00 54.47 688 ILE C O 1
ATOM 7929 N N . SER B 1 506 ? -40.807 5.510 36.244 1.00 53.28 689 SER C N 1
ATOM 7930 C CA . SER B 1 506 ? -40.848 4.653 35.060 1.00 54.63 689 SER C CA 1
ATOM 7931 C C . SER B 1 506 ? -39.962 3.415 35.206 1.00 49.34 689 SER C C 1
ATOM 7932 O O . SER B 1 506 ? -40.366 2.307 34.852 1.00 51.02 689 SER C O 1
ATOM 7935 N N . VAL B 1 507 ? -38.758 3.612 35.733 1.00 50.70 690 VAL C N 1
ATOM 7936 C CA . VAL B 1 507 ? -37.814 2.520 35.984 1.00 52.68 690 VAL C CA 1
ATOM 7937 C C . VAL B 1 507 ? -38.378 1.481 36.969 1.00 53.81 690 VAL C C 1
ATOM 7938 O O . VAL B 1 507 ? -38.393 0.283 36.683 1.00 51.67 690 VAL C O 1
ATOM 7942 N N . ARG B 1 508 ? -38.838 1.947 38.126 1.00 54.24 691 ARG C N 1
ATOM 7943 C CA . ARG B 1 508 ? -39.487 1.058 39.090 1.00 57.11 691 ARG C CA 1
ATOM 7944 C C . ARG B 1 508 ? -40.526 0.209 38.369 1.00 59.60 691 ARG C C 1
ATOM 7945 O O . ARG B 1 508 ? -40.593 -1.002 38.563 1.00 60.19 691 ARG C O 1
ATOM 7953 N N . LYS B 1 509 ? -41.323 0.850 37.517 1.00 56.63 692 LYS C N 1
ATOM 7954 C CA . LYS B 1 509 ? -42.403 0.157 36.825 1.00 58.77 692 LYS C CA 1
ATOM 7955 C C . LYS B 1 509 ? -41.887 -0.989 35.946 1.00 59.56 692 LYS C C 1
ATOM 7956 O O . LYS B 1 509 ? -42.308 -2.138 36.097 1.00 58.47 692 LYS C O 1
ATOM 7962 N N . GLN B 1 510 ? -40.968 -0.673 35.036 1.00 55.66 693 GLN C N 1
ATOM 7963 C CA . GLN B 1 510 ? -40.410 -1.672 34.122 1.00 54.82 693 GLN C CA 1
ATOM 7964 C C . GLN B 1 510 ? -39.644 -2.791 34.823 1.00 55.22 693 GLN C C 1
ATOM 7965 O O . GLN B 1 510 ? -39.583 -3.921 34.326 1.00 55.27 693 GLN C O 1
ATOM 7971 N N . ILE B 1 511 ? -39.048 -2.484 35.968 1.00 55.72 694 ILE C N 1
ATOM 7972 C CA . ILE B 1 511 ? -38.337 -3.520 36.707 1.00 56.62 694 ILE C CA 1
ATOM 7973 C C . ILE B 1 511 ? -39.319 -4.511 37.334 1.00 54.14 694 ILE C C 1
ATOM 7974 O O . ILE B 1 511 ? -39.109 -5.720 37.268 1.00 55.69 694 ILE C O 1
ATOM 7979 N N . GLU B 1 512 ? -40.412 -4.008 37.896 1.00 57.44 695 GLU C N 1
ATOM 7980 C CA . GLU B 1 512 ? -41.452 -4.895 38.400 1.00 58.08 695 GLU C CA 1
ATOM 7981 C C . GLU B 1 512 ? -41.920 -5.839 37.283 1.00 59.70 695 GLU C C 1
ATOM 7982 O O . GLU B 1 512 ? -41.970 -7.059 37.466 1.00 62.00 695 GLU C O 1
ATOM 7988 N N . ILE B 1 513 ? -42.241 -5.269 36.122 1.00 57.17 696 ILE C N 1
ATOM 7989 C CA . ILE B 1 513 ? -42.699 -6.052 34.973 1.00 56.74 696 ILE C CA 1
ATOM 7990 C C . ILE B 1 513 ? -41.709 -7.157 34.597 1.00 56.96 696 ILE C C 1
ATOM 7991 O O . ILE B 1 513 ? -42.081 -8.333 34.526 1.00 59.67 696 ILE C O 1
ATOM 7996 N N . GLN B 1 514 ? -40.456 -6.779 34.346 1.00 55.71 697 GLN C N 1
ATOM 7997 C CA . GLN B 1 514 ? -39.429 -7.753 33.973 1.00 56.18 697 GLN C CA 1
ATOM 7998 C C . GLN B 1 514 ? -39.211 -8.799 35.076 1.00 57.33 697 GLN C C 1
ATOM 7999 O O . GLN B 1 514 ? -38.865 -9.949 34.791 1.00 56.30 697 GLN C O 1
ATOM 8005 N N . THR B 1 515 ? -39.425 -8.398 36.328 1.00 54.24 698 THR C N 1
ATOM 8006 C CA . THR B 1 515 ? -39.305 -9.320 37.462 1.00 57.82 698 THR C CA 1
ATOM 8007 C C . THR B 1 515 ? -40.407 -10.375 37.414 1.00 57.80 698 THR C C 1
ATOM 8008 O O . THR B 1 515 ? -40.131 -11.575 37.511 1.00 59.21 698 THR C O 1
ATOM 8012 N N . LYS B 1 516 ? -41.651 -9.920 37.253 1.00 58.98 699 LYS C N 1
ATOM 8013 C CA . LYS B 1 516 ? -42.781 -10.807 36.961 1.00 61.02 699 LYS C CA 1
ATOM 8014 C C . LYS B 1 516 ? -42.429 -11.792 35.852 1.00 61.77 699 LYS C C 1
ATOM 8015 O O . LYS B 1 516 ? -42.645 -12.993 35.975 1.00 63.46 699 LYS C O 1
ATOM 8021 N N . ILE B 1 517 ? -41.899 -11.272 34.755 1.00 60.35 700 ILE C N 1
ATOM 8022 C CA . ILE B 1 517 ? -41.561 -12.112 33.616 1.00 62.24 700 ILE C CA 1
ATOM 8023 C C . ILE B 1 517 ? -40.548 -13.181 34.006 1.00 62.12 700 ILE C C 1
ATOM 8024 O O . ILE B 1 517 ? -40.742 -14.360 33.719 1.00 61.26 700 ILE C O 1
ATOM 8029 N N . GLN B 1 518 ? -39.467 -12.765 34.656 1.00 57.38 701 GLN C N 1
ATOM 8030 C CA . GLN B 1 518 ? -38.454 -13.715 35.103 1.00 65.65 701 GLN C CA 1
ATOM 8031 C C . GLN B 1 518 ? -39.035 -14.775 36.044 1.00 67.38 701 GLN C C 1
ATOM 8032 O O . GLN B 1 518 ? -38.710 -15.959 35.931 1.00 71.68 701 GLN C O 1
ATOM 8038 N N . ASN B 1 519 ? -39.907 -14.359 36.954 1.00 64.97 702 ASN C N 1
ATOM 8039 C CA . ASN B 1 519 ? -40.478 -15.298 37.923 1.00 70.43 702 ASN C CA 1
ATOM 8040 C C . ASN B 1 519 ? -41.519 -16.273 37.366 1.00 74.00 702 ASN C C 1
ATOM 8041 O O . ASN B 1 519 ? -41.930 -17.201 38.053 1.00 76.88 702 ASN C O 1
ATOM 8046 N N . ALA B 1 520 ? -41.934 -16.077 36.119 1.00 74.64 703 ALA C N 1
ATOM 8047 C CA . ALA B 1 520 ? -42.958 -16.933 35.522 1.00 78.58 703 ALA C CA 1
ATOM 8048 C C . ALA B 1 520 ? -42.457 -18.343 35.188 1.00 85.11 703 ALA C C 1
ATOM 8049 O O . ALA B 1 520 ? -43.241 -19.297 35.181 1.00 88.41 703 ALA C O 1
ATOM 8051 N N . LYS B 1 521 ? -41.161 -18.475 34.913 1.00 86.65 704 LYS C N 1
ATOM 8052 C CA . LYS B 1 521 ? -40.573 -19.782 34.596 1.00 88.73 704 LYS C CA 1
ATOM 8053 C C . LYS B 1 521 ? -40.547 -20.697 35.824 1.00 90.08 704 LYS C C 1
ATOM 8054 O O . LYS B 1 521 ? -40.164 -21.869 35.735 1.00 90.51 704 LYS C O 1
ATOM 8060 N N . ASN B 1 522 ? -40.955 -20.150 36.968 1.00 87.86 705 ASN C N 1
ATOM 8061 C CA . ASN B 1 522 ? -41.075 -20.925 38.198 1.00 86.39 705 ASN C CA 1
ATOM 8062 C C . ASN B 1 522 ? -42.206 -21.946 38.092 1.00 92.31 705 ASN C C 1
ATOM 8063 O O . ASN B 1 522 ? -43.295 -21.628 37.606 1.00 93.05 705 ASN C O 1
ATOM 8068 N N . LYS B 1 523 ? -41.948 -23.167 38.553 1.00 91.48 706 LYS C N 1
ATOM 8069 C CA . LYS B 1 523 ? -42.919 -24.255 38.446 1.00 94.84 706 LYS C CA 1
ATOM 8070 C C . LYS B 1 523 ? -42.678 -25.324 39.511 1.00 92.30 706 LYS C C 1
ATOM 8071 O O . LYS B 1 523 ? -42.292 -26.450 39.195 1.00 93.63 706 LYS C O 1
#

Nearest PDB structures (foldseek):
  3pur-assembly2_C  TM=1.002E+00  e=0.000E+00  Caenorhabditis elegans
  3n9m-assembly1_A  TM=9.990E-01  e=7.746E-101  Caenorhabditis elegans
  3pur-assembly1_A  TM=1.001E+00  e=1.858E-98  Caenorhabditis elegans
  3puq-assembly2_C  TM=9.929E-01  e=7.995E-95  Caenorhabditis elegans
  3n9n-assembly1_A  TM=9.649E-01  e=3.683E-93  Caenorhabditis elegans

CATH classification: 3.30.40.10 (+2 more: 2.60.120.650, 1.20.58.1360)